Protein AF-A0A814V6U1-F1 (afdb_monomer)

pLDDT: mean 71.46, std 18.63, range [20.97, 95.25]

InterPro domains:
  IPR041491 TRPM, SLOG domain [PF18139] (52-344)
  IPR050927 Transient receptor potential cation channel M [PTHR13800] (22-898)
  IPR057366 TRPM-like domain [PF25508] (438-491)
  IPR057366 TRPM-like domain [PF25508] (495-644)

Sequence (953 aa):
MAVDNIKHLPEIQKTIDDLKIYQSNNDQQLTNQYGYIAFNKSKVDSTSRLSQYIRLALTTDAEKVVQFMHQGWCLPTPDLIISVMGGAKHFDMSPRLRNIFQMGLVDAAATTNAWIITTGTNAGVVQEVGEALNNYRYIGNKQGLDIPCIGIASWNYIADNSQLEITNPANSTRIQSYIVRKSPKGKCHLEPNHTHFLLFDDGKDNPSSVLGLRARIEMLSRDPSLAQRSHVHQVAYRSRTENGITSQDLITTQSTHMNIMQLPPVEPIWDTLIPIVMVLLEGGASSLNTVSKALKENTPIVVVKESGRAADFVAYVYEYFSNTNDHAQHQPSDDISIEVQKNHSWISDIKHPISLNELNDLYETIRTHKEFVTIFNFNSEQYNGNLDDAILEAVLNAAKVLTNRNNNYSQTVELKLAMAWNKFDYAKKKILTDTIISKWKKEDLQRALVDALRRGHVDFVELLIELGASPAKLTVDDLERLYVSASIGSSLPYGKKKRREIATRKDFYKAYSLEEPKLDKDQNTKNTLLGEYGLRDLFIWAIFLDRVDLATYFCSKTWNPLVAPLIAAWIYQRARSSTLNSELKEKYHVTAETFDGYARSIIDHCFDNNKIFAIKLLKGPIATFYNAHPLKRAREANCRKFIASPCVQRYLNNLWFGHINYHLTWIDFRVFLCTLFIPLLPFGSVFLPYVRRSNTSSTTVQPSLSTNFDANTVSTELPNQPFQPRSVQWYQKIGYFYAAPIVRFYYNVIFFILFLGLFSYVYLVDYFPLNIYHETRSGYYNLLVPIPEIMLHICLWSVICEETYQVVHKTLKGNFITDLWNILAIIAIGLYIIGFITRFIVSEAIFTVSKIFMGLDLIVWYIRILHLFAAYERLGPKLEMIFKTIKDLLFFSIFNFIAVSTHDTVPSIRIDADTDIDSQSEFEITDDMKKIEMKRSNHENNDEEQYYITLRF

Solvent-accessible surface area (backbone atoms only — not comparable to full-atom values): 54680 Å² total; per-residue (Å²): 135,88,75,83,75,76,75,80,51,62,61,57,49,44,55,52,59,75,60,42,45,22,64,59,92,91,42,79,39,70,55,77,39,59,40,32,39,31,62,71,48,97,64,92,52,59,81,44,61,50,23,42,39,39,52,42,20,68,83,51,61,50,67,61,53,52,38,36,42,30,61,67,70,19,47,66,88,48,66,30,37,40,38,55,44,43,26,75,50,82,74,88,69,58,71,66,58,46,51,36,50,31,52,19,53,48,52,42,32,64,54,26,52,20,35,39,38,37,55,38,38,50,34,25,48,50,40,53,54,30,48,27,56,51,49,50,61,72,75,56,71,84,78,33,71,70,71,52,26,40,14,48,36,36,44,66,26,34,44,73,50,73,51,64,56,72,88,61,88,81,56,92,77,47,70,33,56,43,70,84,71,85,65,53,94,90,33,38,37,70,41,81,63,42,42,34,36,47,28,32,36,78,94,51,77,48,71,71,74,50,53,68,55,50,54,50,37,59,58,55,66,21,45,63,74,68,48,62,89,34,69,56,34,38,58,57,39,56,73,43,23,56,81,48,52,24,59,53,54,71,71,67,52,80,76,66,72,85,76,46,87,81,68,78,80,76,78,68,94,55,99,55,69,42,52,55,39,35,40,34,39,22,22,46,76,70,46,51,55,51,49,43,53,36,48,77,70,71,39,16,33,37,28,34,53,87,50,36,66,40,14,35,49,55,45,50,56,51,49,51,65,67,70,54,67,97,77,70,95,62,75,84,53,73,63,56,62,52,52,47,49,68,77,44,54,72,58,74,71,38,98,68,62,76,50,72,66,61,51,51,52,40,53,52,46,50,65,76,42,46,72,26,55,33,78,43,52,66,87,41,80,90,45,77,44,40,46,36,59,48,52,51,50,24,48,47,43,33,49,50,55,59,26,51,76,65,78,60,66,52,74,63,58,57,52,52,51,31,59,53,48,68,37,56,69,56,36,49,66,74,66,59,31,80,84,50,51,81,76,60,54,66,66,61,44,41,53,50,41,55,53,28,55,76,73,64,44,50,70,57,43,52,51,40,40,74,77,64,29,56,63,39,67,43,33,42,51,59,49,44,53,52,51,42,59,38,62,76,69,40,81,64,59,67,76,95,57,68,88,82,71,50,68,46,73,64,45,53,36,59,75,71,72,50,65,79,82,90,69,75,88,89,55,74,72,51,72,44,63,43,42,85,54,29,47,54,54,50,26,55,50,25,52,52,48,68,34,61,68,49,22,52,53,34,34,73,70,37,96,54,52,60,50,47,24,35,50,50,14,28,52,30,43,52,28,33,74,66,48,83,54,67,68,61,29,48,52,29,47,55,54,19,50,52,27,24,49,52,29,27,53,53,48,50,55,38,29,74,76,36,56,69,59,40,49,54,67,67,73,49,56,40,73,93,59,63,50,44,38,57,68,60,40,28,59,77,32,64,34,59,64,34,56,68,29,70,57,49,45,50,46,51,47,46,58,39,42,45,63,43,43,78,87,49,86,64,43,68,60,52,53,52,51,35,71,76,36,66,87,49,54,85,80,48,94,48,62,49,81,49,75,76,80,82,77,76,74,87,74,89,73,77,90,73,93,72,95,80,85,76,90,83,74,90,69,91,74,80,87,86,68,87,86,70,72,57,90,77,58,70,70,58,52,51,55,48,48,70,67,12,52,55,50,50,50,52,51,52,52,53,52,50,54,52,48,52,52,49,47,54,46,33,66,73,76,67,70,70,66,73,67,60,74,66,70,76,71,79,80,95,76,90,86,73,76,58,66,69,54,55,50,42,53,52,51,50,49,54,52,49,53,55,48,51,53,50,48,54,65,35,46,80,66,75,63,41,86,79,39,70,68,53,53,53,49,53,51,33,55,50,31,42,52,52,16,57,56,33,51,74,45,93,45,72,73,44,37,54,51,16,53,50,30,44,51,53,24,50,52,48,56,57,61,52,55,57,63,66,41,53,78,37,87,80,45,18,63,54,52,55,48,50,59,57,50,47,63,61,47,50,56,53,51,50,53,50,51,51,54,49,53,53,60,56,46,55,57,50,53,50,55,52,48,54,54,52,52,68,71,60,71,82,68,88,85,80,83,65,68,76,70,52,63,76,67,54,80,80,68,86,85,79,80,91,84,80,86,86,84,87,89,87,128

Radius of gyration: 42.44 Å; Cα contacts (8 Å, |Δi|>4): 1116; chains: 1; bounding box: 131×92×115 Å

Nearest PDB structures (foldseek):
  7mbt-assembly1_A  TM=7.590E-01  e=3.841E-37  Danio rerio
  7mbp-assembly1_A  TM=7.508E-01  e=9.813E-37  Danio rerio
  6d73-assembly1_C  TM=8.002E-01  e=4.265E-34  Danio rerio
  6d73-assembly1_D  TM=6.453E-01  e=1.636E-35  Danio rerio
  8rd9-assembly1_A  TM=8.615E-01  e=4.995E-15  Homo sapiens

Mean predicted aligned error: 17.5 Å

Organism: NCBI:txid392033

Structure (mmCIF, N/CA/C/O backbone):
data_AF-A0A814V6U1-F1
#
_entry.id   AF-A0A814V6U1-F1
#
loop_
_atom_site.group_PDB
_atom_site.id
_atom_site.type_symbol
_atom_site.label_atom_id
_atom_site.label_alt_id
_atom_site.label_comp_id
_atom_site.label_asym_id
_atom_site.label_entity_id
_atom_site.label_seq_id
_atom_site.pdbx_PDB_ins_code
_atom_site.Cartn_x
_atom_site.Cartn_y
_atom_site.Cartn_z
_atom_site.occupancy
_atom_site.B_iso_or_equiv
_atom_site.auth_seq_id
_atom_site.auth_comp_id
_atom_site.auth_asym_id
_atom_site.auth_atom_id
_atom_site.pdbx_PDB_model_num
ATOM 1 N N . MET A 1 1 ? 31.716 -2.873 23.967 1.00 23.39 1 MET A N 1
ATOM 2 C CA . MET A 1 1 ? 31.789 -1.392 23.913 1.00 23.39 1 MET A CA 1
ATOM 3 C C . MET A 1 1 ? 30.567 -0.712 23.270 1.00 23.39 1 MET A C 1
ATOM 5 O O . MET A 1 1 ? 30.506 0.504 23.304 1.00 23.39 1 MET A O 1
ATOM 9 N N . ALA A 1 2 ? 29.554 -1.432 22.756 1.00 20.97 2 ALA A N 1
ATOM 10 C CA . ALA A 1 2 ? 28.292 -0.839 22.267 1.00 20.97 2 ALA A CA 1
ATOM 11 C C . ALA A 1 2 ? 27.114 -0.984 23.262 1.00 20.97 2 ALA A C 1
ATOM 13 O O . ALA A 1 2 ? 25.957 -0.911 22.867 1.00 20.97 2 ALA A O 1
ATOM 14 N N . VAL A 1 3 ? 27.417 -1.216 24.546 1.00 24.44 3 VAL A N 1
ATOM 15 C CA . VAL A 1 3 ? 26.430 -1.406 25.630 1.00 24.44 3 VAL A CA 1
ATOM 16 C C . VAL A 1 3 ? 26.243 -0.114 26.453 1.00 24.44 3 VAL A C 1
ATOM 18 O O . VAL A 1 3 ? 25.235 0.043 27.131 1.00 24.44 3 VAL A O 1
ATOM 21 N N . ASP A 1 4 ? 27.131 0.876 26.295 1.00 23.20 4 ASP A N 1
ATOM 22 C CA . ASP A 1 4 ? 27.133 2.124 27.083 1.00 23.20 4 ASP A CA 1
ATOM 23 C C . ASP A 1 4 ? 26.330 3.290 26.468 1.00 23.20 4 ASP A C 1
ATOM 25 O O . ASP A 1 4 ? 26.278 4.385 27.030 1.00 23.20 4 ASP A O 1
ATOM 29 N N . ASN A 1 5 ? 25.662 3.077 25.327 1.00 23.95 5 ASN A N 1
ATOM 30 C CA . ASN A 1 5 ? 24.884 4.116 24.630 1.00 23.95 5 ASN A CA 1
ATOM 31 C C . ASN A 1 5 ? 23.361 4.001 24.822 1.00 23.95 5 ASN A C 1
ATOM 33 O O . ASN A 1 5 ? 22.585 4.603 24.079 1.00 23.95 5 ASN A O 1
ATOM 37 N N . ILE A 1 6 ? 22.917 3.296 25.864 1.00 29.66 6 ILE A N 1
ATOM 38 C CA . ILE A 1 6 ? 21.515 3.245 26.307 1.00 29.66 6 ILE A CA 1
ATOM 39 C C . ILE A 1 6 ? 21.200 4.512 27.133 1.00 29.66 6 ILE A C 1
ATOM 41 O O . ILE A 1 6 ? 20.923 4.453 28.325 1.00 29.66 6 ILE A O 1
ATOM 45 N N . LYS A 1 7 ? 21.301 5.700 26.521 1.00 27.81 7 LYS A N 1
ATOM 46 C CA . LYS A 1 7 ? 21.058 6.996 27.196 1.00 27.81 7 LYS A CA 1
ATOM 47 C C . LYS A 1 7 ? 19.687 7.625 26.909 1.00 27.81 7 LYS A C 1
ATOM 49 O O . LYS A 1 7 ? 19.388 8.676 27.462 1.00 27.81 7 LYS A O 1
ATOM 54 N N . HIS A 1 8 ? 18.823 6.959 26.136 1.00 35.09 8 HIS A N 1
ATOM 55 C CA . HIS A 1 8 ? 17.423 7.370 25.923 1.00 35.09 8 HIS A CA 1
ATOM 56 C C . HIS A 1 8 ? 16.382 6.489 26.645 1.00 35.09 8 HIS A C 1
ATOM 58 O O . HIS A 1 8 ? 15.188 6.619 26.403 1.00 35.09 8 HIS A O 1
ATOM 64 N N . LEU A 1 9 ? 16.810 5.698 27.639 1.00 38.12 9 LEU A N 1
ATOM 65 C CA . LEU A 1 9 ? 15.898 5.094 28.614 1.00 38.12 9 LEU A CA 1
ATOM 66 C C . LEU A 1 9 ? 15.284 6.044 29.673 1.00 38.12 9 LEU A C 1
ATOM 68 O O . LEU A 1 9 ? 14.380 5.567 30.348 1.00 38.12 9 LEU A O 1
ATOM 72 N N . PRO A 1 10 ? 15.683 7.319 29.897 1.00 39.50 10 PRO A N 1
ATOM 73 C CA . PRO A 1 10 ? 15.203 8.042 31.066 1.00 39.50 10 PRO A CA 1
ATOM 74 C C . PRO A 1 10 ? 13.739 8.462 30.950 1.00 39.50 10 PRO A C 1
ATOM 76 O O . PRO A 1 10 ? 13.137 8.631 31.989 1.00 39.50 10 PRO A O 1
ATOM 79 N N . GLU A 1 11 ? 13.133 8.589 29.762 1.00 38.69 11 GLU A N 1
ATOM 80 C CA . GLU A 1 11 ? 11.696 8.912 29.649 1.00 38.69 11 GLU A CA 1
ATOM 81 C C . GLU A 1 11 ? 10.802 7.702 29.913 1.00 38.69 11 GLU A C 1
ATOM 83 O O . GLU A 1 11 ? 9.922 7.798 30.753 1.00 38.69 11 GLU A O 1
ATOM 88 N N . ILE A 1 12 ? 11.060 6.546 29.289 1.00 45.16 12 ILE A N 1
ATOM 89 C CA . ILE A 1 12 ? 10.319 5.309 29.592 1.00 45.16 12 ILE A CA 1
ATOM 90 C C . ILE A 1 12 ? 10.597 4.870 31.028 1.00 45.16 12 ILE A C 1
ATOM 92 O O . ILE A 1 12 ? 9.670 4.484 31.730 1.00 45.16 12 ILE A O 1
ATOM 96 N N . GLN A 1 13 ? 11.849 4.964 31.491 1.00 49.50 13 GLN A N 1
ATOM 97 C CA . GLN A 1 13 ? 12.183 4.700 32.885 1.00 49.50 13 GLN A CA 1
ATOM 98 C C . GLN A 1 13 ? 11.475 5.697 33.799 1.00 49.50 13 GLN A C 1
ATOM 100 O O . GLN A 1 13 ? 10.922 5.244 34.778 1.00 49.50 13 GLN A O 1
ATOM 105 N N . LYS A 1 14 ? 11.377 6.989 33.457 1.00 50.91 14 LYS A N 1
ATOM 106 C CA . LYS A 1 14 ? 10.622 7.992 34.224 1.00 50.91 14 LYS A CA 1
ATOM 107 C C . LYS A 1 14 ? 9.115 7.728 34.228 1.00 50.91 14 LYS A C 1
ATOM 109 O O . LYS A 1 14 ? 8.527 7.778 35.294 1.00 50.91 14 LYS A O 1
ATOM 114 N N . THR A 1 15 ? 8.494 7.360 33.106 1.00 52.06 15 THR A N 1
ATOM 115 C CA . THR A 1 15 ? 7.074 6.963 33.066 1.00 52.06 15 THR A CA 1
ATOM 116 C C . THR A 1 15 ? 6.843 5.678 33.866 1.00 52.06 15 THR A C 1
ATOM 118 O O . THR A 1 15 ? 5.863 5.566 34.595 1.00 52.06 15 THR A O 1
ATOM 121 N N . ILE A 1 16 ? 7.769 4.714 33.779 1.00 53.81 16 ILE A N 1
ATOM 122 C CA . ILE A 1 16 ? 7.770 3.515 34.622 1.00 53.81 16 ILE A CA 1
ATOM 123 C C . ILE A 1 16 ? 7.941 3.909 36.089 1.00 53.81 16 ILE A C 1
ATOM 125 O O . ILE A 1 16 ? 7.215 3.362 36.903 1.00 53.81 16 ILE A O 1
ATOM 129 N N . ASP A 1 17 ? 8.840 4.847 36.415 1.00 53.00 17 ASP A N 1
ATOM 130 C CA . ASP A 1 17 ? 9.110 5.409 37.747 1.00 53.00 17 ASP A CA 1
ATOM 131 C C . ASP A 1 17 ? 7.872 6.124 38.318 1.00 53.00 17 ASP A C 1
ATOM 133 O O . ASP A 1 17 ? 7.564 5.953 39.497 1.00 53.00 17 ASP A O 1
ATOM 137 N N . ASP A 1 18 ? 7.106 6.815 37.471 1.00 53.56 18 ASP A N 1
ATOM 138 C CA . ASP A 1 18 ? 5.872 7.537 37.805 1.00 53.56 18 ASP A CA 1
ATOM 139 C C . ASP A 1 18 ? 4.665 6.606 38.065 1.00 53.56 18 ASP A C 1
ATOM 141 O O . ASP A 1 18 ? 3.682 7.033 38.691 1.00 53.56 18 ASP A O 1
ATOM 145 N N . LEU A 1 19 ? 4.732 5.348 37.601 1.00 55.22 19 LEU A N 1
ATOM 146 C CA . LEU A 1 19 ? 3.750 4.275 37.837 1.00 55.22 19 LEU A CA 1
ATOM 147 C C . LEU A 1 19 ? 4.044 3.440 39.094 1.00 55.22 19 LEU A C 1
ATOM 149 O O . LEU A 1 19 ? 3.199 2.632 39.486 1.00 55.22 19 LEU A O 1
ATOM 153 N N . LYS A 1 20 ? 5.225 3.590 39.717 1.00 51.75 20 LYS A N 1
ATOM 154 C CA . LYS A 1 20 ? 5.739 2.663 40.744 1.00 51.75 20 LYS A CA 1
ATOM 155 C C . LYS A 1 20 ? 5.089 2.815 42.116 1.00 51.75 20 LYS A C 1
ATOM 157 O O . LYS A 1 20 ? 5.743 3.196 43.086 1.00 51.75 20 LYS A O 1
ATOM 162 N N . ILE A 1 21 ? 3.827 2.431 42.229 1.00 51.16 21 ILE A N 1
ATOM 163 C CA . ILE A 1 21 ? 3.200 2.202 43.528 1.00 51.16 21 ILE A CA 1
ATOM 164 C C . ILE A 1 21 ? 2.521 0.837 43.474 1.00 51.16 21 ILE A C 1
ATOM 166 O O . ILE A 1 21 ? 1.486 0.676 42.835 1.00 51.16 21 ILE A O 1
ATOM 170 N N . TYR A 1 22 ? 3.127 -0.155 44.124 1.00 49.78 22 TYR A N 1
ATOM 171 C CA . TYR A 1 22 ? 2.502 -1.428 44.466 1.00 49.78 22 TYR A CA 1
ATOM 172 C C . TYR A 1 22 ? 2.315 -1.501 45.987 1.00 49.78 22 TYR A C 1
ATOM 174 O O . TYR A 1 22 ? 3.185 -1.055 46.724 1.00 49.78 22 TYR A O 1
ATOM 182 N N . GLN A 1 23 ? 1.192 -2.027 46.480 1.00 41.91 23 GLN A N 1
ATOM 183 C CA . GLN A 1 23 ? 0.974 -2.226 47.917 1.00 41.91 23 GLN A CA 1
ATOM 184 C C . GLN A 1 23 ? 1.182 -3.697 48.273 1.00 41.91 23 GLN A C 1
ATOM 186 O O . GLN A 1 23 ? 0.374 -4.541 47.900 1.00 41.91 23 GLN A O 1
ATOM 191 N N . SER A 1 24 ? 2.233 -3.984 49.040 1.00 43.09 24 SER A N 1
ATOM 192 C CA . SER A 1 24 ? 2.408 -5.267 49.726 1.00 43.09 24 SER A CA 1
ATOM 193 C C . SER A 1 24 ? 2.225 -5.024 51.218 1.00 43.09 24 SER A C 1
ATOM 195 O O . SER A 1 24 ? 2.971 -4.240 51.794 1.00 43.09 24 SER A O 1
ATOM 197 N N . ASN A 1 25 ? 1.264 -5.695 51.860 1.00 46.22 25 ASN A N 1
ATOM 198 C CA . ASN A 1 25 ? 1.049 -5.622 53.313 1.00 46.22 25 ASN A CA 1
ATOM 199 C C . ASN A 1 25 ? 0.947 -4.180 53.865 1.00 46.22 25 ASN A C 1
ATOM 201 O O . ASN A 1 25 ? 1.652 -3.830 54.803 1.00 46.22 25 ASN A O 1
ATOM 205 N N . ASN A 1 26 ? 0.074 -3.345 53.288 1.00 49.19 26 ASN A N 1
ATOM 206 C CA . ASN A 1 26 ? -0.126 -1.923 53.633 1.00 49.19 26 ASN A CA 1
ATOM 207 C C . ASN A 1 26 ? 1.059 -0.965 53.377 1.00 49.19 26 ASN A C 1
ATOM 209 O O . ASN A 1 26 ? 0.840 0.245 53.432 1.00 49.19 26 ASN A O 1
ATOM 213 N N . ASP A 1 27 ? 2.237 -1.455 52.980 1.00 47.09 27 ASP A N 1
ATOM 214 C CA . ASP A 1 27 ? 3.385 -0.622 52.608 1.00 47.09 27 ASP A CA 1
ATOM 215 C C . ASP A 1 27 ? 3.489 -0.452 51.082 1.00 47.09 27 ASP A C 1
ATOM 217 O O . ASP A 1 27 ? 3.391 -1.411 50.308 1.00 47.09 27 ASP A O 1
ATOM 221 N N . GLN A 1 28 ? 3.683 0.792 50.630 1.00 53.00 28 GLN A N 1
ATOM 222 C CA . GLN A 1 28 ? 3.908 1.119 49.219 1.00 53.00 28 GLN A CA 1
ATOM 223 C C . GLN A 1 28 ? 5.349 0.754 48.817 1.00 53.00 28 GLN A C 1
ATOM 225 O O . GLN A 1 28 ? 6.305 1.383 49.267 1.00 53.00 28 GLN A O 1
ATOM 230 N N . GLN A 1 29 ? 5.513 -0.252 47.957 1.00 56.66 29 GLN A N 1
ATOM 231 C CA . GLN A 1 29 ? 6.783 -0.668 47.358 1.00 56.66 29 GLN A CA 1
ATOM 232 C C . GLN A 1 29 ? 6.804 -0.405 45.843 1.00 56.66 29 GLN A C 1
ATOM 234 O O . GLN A 1 29 ? 5.774 -0.366 45.171 1.00 56.66 29 GLN A O 1
ATOM 239 N N . LEU A 1 30 ? 8.006 -0.236 45.288 1.00 57.97 30 LEU A N 1
ATOM 240 C CA . LEU A 1 30 ? 8.223 -0.021 43.855 1.00 57.97 30 LEU A CA 1
ATOM 241 C C . LEU A 1 30 ? 7.887 -1.310 43.071 1.00 57.97 30 LEU A C 1
ATOM 243 O O . LEU A 1 30 ? 8.332 -2.401 43.430 1.00 57.97 30 LEU A O 1
ATOM 247 N N . THR A 1 31 ? 7.119 -1.199 41.982 1.00 61.00 31 THR A N 1
ATOM 248 C CA . THR A 1 31 ? 6.782 -2.332 41.100 1.00 61.00 31 THR A CA 1
ATOM 249 C C . THR A 1 31 ? 8.026 -2.843 40.369 1.00 61.00 31 THR A C 1
ATOM 251 O O . THR A 1 31 ? 8.479 -2.243 39.393 1.00 61.00 31 THR A O 1
ATOM 254 N N . ASN A 1 32 ? 8.560 -3.987 40.802 1.00 61.91 32 ASN A N 1
ATOM 255 C CA . ASN A 1 32 ? 9.717 -4.637 40.167 1.00 61.91 32 ASN A CA 1
ATOM 256 C C . ASN A 1 32 ? 9.319 -5.686 39.109 1.00 61.91 32 ASN A C 1
ATOM 258 O O . ASN A 1 32 ? 10.185 -6.246 38.438 1.00 61.91 32 ASN A O 1
ATOM 262 N N . GLN A 1 33 ? 8.020 -5.961 38.954 1.00 71.75 33 GLN A N 1
ATOM 263 C CA . GLN A 1 33 ? 7.496 -7.084 38.174 1.00 71.75 33 GLN A CA 1
ATOM 264 C C . GLN A 1 33 ? 6.856 -6.609 36.859 1.00 71.75 33 GLN A C 1
ATOM 266 O O . GLN A 1 33 ? 5.654 -6.354 36.781 1.00 71.75 33 GLN A O 1
ATOM 271 N N . TYR A 1 34 ? 7.689 -6.478 35.826 1.00 79.38 34 TYR A N 1
ATOM 272 C CA . TYR A 1 34 ? 7.271 -6.220 34.447 1.00 79.38 34 TYR A CA 1
ATOM 273 C C . TYR A 1 34 ? 8.220 -6.907 33.465 1.00 79.38 34 TYR A C 1
ATOM 275 O O . TYR A 1 34 ? 9.429 -6.988 33.715 1.00 79.38 34 TYR A O 1
ATOM 283 N N . GLY A 1 35 ? 7.690 -7.369 32.336 1.00 79.38 35 GLY A N 1
ATOM 284 C CA . GLY A 1 35 ? 8.483 -8.090 31.347 1.00 79.38 35 GLY A CA 1
ATOM 285 C C . GLY A 1 35 ? 7.646 -8.748 30.259 1.00 79.38 35 GLY A C 1
ATOM 286 O O . GLY A 1 35 ? 6.567 -8.273 29.901 1.00 79.38 35 GLY A O 1
ATOM 287 N N . TYR A 1 36 ? 8.168 -9.856 29.742 1.00 82.81 36 TYR A N 1
ATOM 288 C CA . TYR A 1 36 ? 7.555 -10.651 28.682 1.00 82.81 36 TYR A CA 1
ATOM 289 C C . TYR A 1 36 ? 7.221 -12.055 29.194 1.00 82.81 36 TYR A C 1
ATOM 291 O O . TYR A 1 36 ? 8.033 -12.657 29.888 1.00 82.81 36 TYR A O 1
ATOM 299 N N . ILE A 1 37 ? 6.058 -12.590 28.831 1.00 84.00 37 ILE A N 1
ATOM 300 C CA . ILE A 1 37 ? 5.599 -13.943 29.156 1.00 84.00 37 ILE A CA 1
ATOM 301 C C . ILE A 1 37 ? 5.739 -14.826 27.917 1.00 84.00 37 ILE A C 1
ATOM 303 O O . ILE A 1 37 ? 5.215 -14.492 26.855 1.00 84.00 37 ILE A O 1
ATOM 307 N N . ALA A 1 38 ? 6.403 -15.968 28.068 1.00 84.06 38 ALA A N 1
ATOM 308 C CA . ALA A 1 38 ? 6.425 -17.057 27.100 1.00 84.06 38 ALA A CA 1
ATOM 309 C C . ALA A 1 38 ? 5.547 -18.210 27.614 1.00 84.06 38 ALA A C 1
ATOM 311 O O . ALA A 1 38 ? 5.852 -18.819 28.643 1.00 84.06 38 ALA A O 1
ATOM 312 N N . PHE A 1 39 ? 4.454 -18.513 26.912 1.00 82.81 39 PHE A N 1
ATOM 313 C CA . PHE A 1 39 ? 3.506 -19.554 27.320 1.00 82.81 39 PHE A CA 1
ATOM 314 C C . PHE A 1 39 ? 3.941 -20.965 26.887 1.00 82.81 39 PHE A C 1
ATOM 316 O O . PHE A 1 39 ? 4.415 -21.162 25.769 1.00 82.81 39 PHE A O 1
ATOM 323 N N . ASN A 1 40 ? 3.703 -21.962 27.752 1.00 70.62 40 ASN A N 1
ATOM 324 C CA . ASN A 1 40 ? 3.764 -23.407 27.461 1.00 70.62 40 ASN A CA 1
ATOM 325 C C . ASN A 1 40 ? 5.080 -23.932 26.855 1.00 70.62 40 ASN A C 1
ATOM 327 O O . ASN A 1 40 ? 5.074 -24.897 26.091 1.00 70.62 40 ASN A O 1
ATOM 331 N N . LYS A 1 41 ? 6.223 -23.348 27.223 1.00 57.38 41 LYS A N 1
ATOM 332 C CA . LYS A 1 41 ? 7.543 -23.848 26.817 1.00 57.38 41 LYS A CA 1
ATOM 333 C C . LYS A 1 41 ? 8.493 -23.970 28.005 1.00 57.38 41 LYS A C 1
ATOM 335 O O . LYS A 1 41 ? 8.528 -23.102 28.869 1.00 57.38 41 LYS A O 1
ATOM 340 N N . SER A 1 42 ? 9.270 -25.057 28.034 1.00 48.72 42 SER A N 1
ATOM 341 C CA . SER A 1 42 ? 10.316 -25.299 29.041 1.00 48.72 42 SER A CA 1
ATOM 342 C C . SER A 1 42 ? 11.649 -24.618 28.699 1.00 48.72 42 SER A C 1
ATOM 344 O O . SER A 1 42 ? 12.462 -24.389 29.591 1.00 48.72 42 SER A O 1
ATOM 346 N N . LYS A 1 43 ? 11.867 -24.275 27.420 1.00 49.53 43 LYS A N 1
ATOM 347 C CA . LYS A 1 43 ? 12.975 -23.452 26.915 1.00 49.53 43 LYS A CA 1
ATOM 348 C C . LYS A 1 43 ? 12.437 -22.421 25.921 1.00 49.53 43 LYS A C 1
ATOM 350 O O . LYS A 1 43 ? 11.555 -22.727 25.123 1.00 49.53 43 LYS A O 1
ATOM 355 N N . VAL A 1 44 ? 12.958 -21.197 25.991 1.00 53.62 44 VAL A N 1
ATOM 356 C CA . VAL A 1 44 ? 12.593 -20.102 25.081 1.00 53.62 44 VAL A CA 1
ATOM 357 C C . VAL A 1 44 ? 13.284 -20.339 23.735 1.00 53.62 44 VAL A C 1
ATOM 359 O O . VAL A 1 44 ? 14.478 -20.086 23.605 1.00 53.62 44 VAL A O 1
ATOM 362 N N . ASP A 1 45 ? 12.549 -20.841 22.741 1.00 52.12 45 ASP A N 1
ATOM 363 C CA . ASP A 1 45 ? 13.037 -20.886 21.355 1.00 52.12 45 ASP A CA 1
ATOM 364 C C . ASP A 1 45 ? 12.948 -19.492 20.727 1.00 52.12 45 ASP A C 1
ATOM 366 O O . ASP A 1 45 ? 12.030 -18.731 21.048 1.00 52.12 45 ASP A O 1
ATOM 370 N N . SER A 1 46 ? 13.819 -19.193 19.762 1.00 52.12 46 SER A N 1
ATOM 371 C CA . SER A 1 46 ? 13.860 -17.908 19.046 1.00 52.12 46 SER A CA 1
ATOM 372 C C . SER A 1 46 ? 12.554 -17.529 18.337 1.00 52.12 46 SER A C 1
ATOM 374 O O . SER A 1 46 ? 12.360 -16.355 18.050 1.00 52.12 46 SER A O 1
ATOM 376 N N . THR A 1 47 ? 11.650 -18.485 18.100 1.00 53.41 47 THR A N 1
ATOM 377 C CA . THR A 1 47 ? 10.352 -18.325 17.416 1.00 53.41 47 THR A CA 1
ATOM 378 C C . THR A 1 47 ? 9.153 -18.198 18.363 1.00 53.41 47 THR A C 1
ATOM 380 O O . THR A 1 47 ? 8.005 -18.161 17.924 1.00 53.41 47 THR A O 1
ATOM 383 N N . SER A 1 48 ? 9.382 -18.184 19.678 1.00 56.84 48 SER A N 1
ATOM 384 C CA . SER A 1 48 ? 8.305 -18.185 20.675 1.00 56.84 48 SER A CA 1
ATOM 385 C C . SER A 1 48 ? 7.649 -16.806 20.775 1.00 56.84 48 SER A C 1
ATOM 387 O O . SER A 1 48 ? 8.347 -15.817 20.996 1.00 56.84 48 SER A O 1
ATOM 389 N N . ARG A 1 49 ? 6.314 -16.741 20.653 1.00 70.62 49 ARG A N 1
ATOM 390 C CA . ARG A 1 49 ? 5.547 -15.502 20.859 1.00 70.62 49 ARG A CA 1
ATOM 391 C C . ARG A 1 49 ? 5.609 -15.069 22.317 1.00 70.62 49 ARG A C 1
ATOM 393 O O . ARG A 1 49 ? 5.452 -15.891 23.221 1.00 70.62 49 ARG A O 1
ATOM 400 N N . LEU A 1 50 ? 5.784 -13.768 22.507 1.00 78.25 50 LEU A N 1
ATOM 401 C CA . LEU A 1 50 ? 5.854 -13.135 23.812 1.00 78.25 50 LEU A CA 1
ATOM 402 C C . LEU A 1 50 ? 4.646 -12.222 24.046 1.00 78.25 50 LEU A C 1
ATOM 404 O O . LEU A 1 50 ? 4.313 -11.405 23.187 1.00 78.25 50 LEU A O 1
ATOM 408 N N . SER A 1 51 ? 4.035 -12.325 25.225 1.00 84.50 51 SER A N 1
ATOM 409 C CA . SER A 1 51 ? 3.009 -11.385 25.698 1.00 84.50 51 SER A CA 1
ATOM 410 C C . SER A 1 51 ? 3.620 -10.416 26.704 1.00 84.50 51 SER A C 1
ATOM 412 O O . SER A 1 51 ? 4.416 -10.819 27.547 1.00 84.50 51 SER A O 1
ATOM 414 N N . GLN A 1 52 ? 3.275 -9.135 26.645 1.00 86.06 52 GLN A N 1
ATOM 415 C CA . GLN A 1 52 ? 3.800 -8.142 27.590 1.00 86.06 52 GLN A CA 1
ATOM 416 C C . GLN A 1 52 ? 2.953 -8.115 28.861 1.00 86.06 52 GLN A C 1
ATOM 418 O O . GLN A 1 52 ? 1.731 -8.220 28.786 1.00 86.06 52 GLN A O 1
ATOM 423 N N . TYR A 1 53 ? 3.578 -7.956 30.028 1.00 87.94 53 TYR A N 1
ATOM 424 C CA . TYR A 1 53 ? 2.842 -7.844 31.288 1.00 87.94 53 TYR A CA 1
ATOM 425 C C . TYR A 1 53 ? 3.453 -6.829 32.250 1.00 87.94 53 TYR A C 1
ATOM 427 O O . TYR A 1 53 ? 4.664 -6.586 32.255 1.00 87.94 53 TYR A O 1
ATOM 435 N N . ILE A 1 54 ? 2.591 -6.264 33.094 1.00 86.62 54 ILE A N 1
ATOM 436 C CA . ILE A 1 54 ? 2.968 -5.402 34.213 1.00 86.62 54 ILE A CA 1
ATOM 437 C C . ILE A 1 54 ? 2.055 -5.671 35.413 1.00 86.62 54 ILE A C 1
ATOM 439 O O . ILE A 1 54 ? 0.839 -5.816 35.257 1.00 86.62 54 ILE A O 1
ATOM 443 N N . ARG A 1 55 ? 2.649 -5.743 36.610 1.00 86.31 55 ARG A N 1
ATOM 444 C CA . ARG A 1 55 ? 1.924 -5.782 37.888 1.00 86.31 55 ARG A CA 1
ATOM 445 C C . ARG A 1 55 ? 1.772 -4.370 38.449 1.00 86.31 55 ARG A C 1
ATOM 447 O O . ARG A 1 55 ? 2.758 -3.642 38.529 1.00 86.31 55 ARG A O 1
ATOM 454 N N . LEU A 1 56 ? 0.558 -4.007 38.856 1.00 85.38 56 LEU A N 1
ATOM 455 C CA . LEU A 1 56 ? 0.176 -2.680 39.352 1.00 85.38 56 LEU A CA 1
ATOM 456 C C . LEU A 1 56 ? -0.653 -2.799 40.642 1.00 85.38 56 LEU A C 1
ATOM 458 O O . LEU A 1 56 ? -1.307 -3.819 40.865 1.00 85.38 56 LEU A O 1
ATOM 462 N N . ALA A 1 57 ? -0.665 -1.767 41.492 1.00 82.88 57 ALA A N 1
ATOM 463 C CA . ALA A 1 57 ? -1.639 -1.701 42.586 1.00 82.88 57 ALA A CA 1
ATOM 464 C C . ALA A 1 57 ? -3.027 -1.331 42.062 1.00 82.88 57 ALA A C 1
ATOM 466 O O . ALA A 1 57 ? -3.166 -0.559 41.114 1.00 82.88 57 ALA A O 1
ATOM 467 N N . LEU A 1 58 ? -4.073 -1.778 42.759 1.00 80.94 58 LEU A N 1
ATOM 468 C CA . LEU A 1 58 ? -5.437 -1.306 42.495 1.00 80.94 58 LEU A CA 1
ATOM 469 C C . LEU A 1 58 ? -5.612 0.212 42.749 1.00 80.94 58 LEU A C 1
ATOM 471 O O . LEU A 1 58 ? -6.545 0.818 42.234 1.00 80.94 58 LEU A O 1
ATOM 475 N N . THR A 1 59 ? -4.721 0.835 43.530 1.00 80.75 59 THR A N 1
ATOM 476 C CA . THR A 1 59 ? -4.714 2.282 43.822 1.00 80.75 59 THR A CA 1
ATOM 477 C C . THR A 1 59 ? -4.004 3.126 42.762 1.00 80.75 59 THR A C 1
ATOM 479 O O . THR A 1 59 ? -4.039 4.354 42.845 1.00 80.75 59 THR A O 1
ATOM 482 N N . THR A 1 60 ? -3.354 2.502 41.774 1.00 81.62 60 THR A N 1
ATOM 483 C CA . THR A 1 60 ? -2.674 3.214 40.689 1.00 81.62 60 THR A CA 1
ATOM 484 C C . THR A 1 60 ? -3.682 3.998 39.847 1.00 81.62 60 THR A C 1
ATOM 486 O O . THR A 1 60 ? -4.755 3.501 39.507 1.00 81.62 60 THR A O 1
ATOM 489 N N . ASP A 1 61 ? -3.325 5.232 39.487 1.00 84.62 61 ASP A N 1
ATOM 490 C CA . ASP A 1 61 ? -4.181 6.085 38.669 1.00 84.62 61 ASP A CA 1
ATOM 491 C C . ASP A 1 61 ? -4.317 5.546 37.237 1.00 84.62 61 ASP A C 1
ATOM 493 O O . ASP A 1 61 ? -3.323 5.268 36.560 1.00 84.62 61 ASP A O 1
ATOM 497 N N . ALA A 1 62 ? -5.558 5.418 36.771 1.00 86.94 62 ALA A N 1
ATOM 498 C CA . ALA A 1 62 ? -5.886 4.830 35.478 1.00 86.94 62 ALA A CA 1
ATOM 499 C C . ALA A 1 62 ? -5.369 5.675 34.298 1.00 86.94 62 ALA A C 1
ATOM 501 O O . ALA A 1 62 ? -5.028 5.112 33.259 1.00 86.94 62 ALA A O 1
ATOM 502 N N . GLU A 1 63 ? -5.240 6.998 34.458 1.00 86.31 63 GLU A N 1
ATOM 503 C CA . GLU A 1 63 ? -4.698 7.876 33.409 1.00 86.31 63 GLU A CA 1
ATOM 504 C C . GLU A 1 63 ? -3.235 7.537 33.100 1.00 86.31 63 GLU A C 1
ATOM 506 O O . GLU A 1 63 ? -2.852 7.375 31.939 1.00 86.31 63 GLU A O 1
ATOM 511 N N . LYS A 1 64 ? -2.427 7.329 34.145 1.00 82.25 64 LYS A N 1
ATOM 512 C CA . LYS A 1 64 ? -1.024 6.930 33.996 1.00 82.25 64 LYS A CA 1
ATOM 513 C C . LYS A 1 64 ? -0.892 5.567 33.316 1.00 82.25 64 LYS A C 1
ATOM 515 O O . LYS A 1 64 ? 0.019 5.373 32.514 1.00 82.25 64 LYS A O 1
ATOM 520 N N . VAL A 1 65 ? -1.805 4.634 33.601 1.00 85.75 65 VAL A N 1
ATOM 521 C CA . VAL A 1 65 ? -1.827 3.309 32.955 1.00 85.75 65 VAL A CA 1
ATOM 522 C C . VAL A 1 65 ? -2.065 3.440 31.449 1.00 85.75 65 VAL A C 1
ATOM 524 O O . VAL A 1 65 ? -1.327 2.846 30.665 1.00 85.75 65 VAL A O 1
ATOM 527 N N . VAL A 1 66 ? -3.027 4.265 31.024 1.00 86.06 66 VAL A N 1
ATOM 528 C CA . VAL A 1 66 ? -3.292 4.516 29.594 1.00 86.06 66 VAL A CA 1
ATOM 529 C C . VAL A 1 66 ? -2.106 5.221 28.921 1.00 86.06 66 VAL A C 1
ATOM 531 O O . VAL A 1 66 ? -1.692 4.840 27.825 1.00 86.06 66 VAL A O 1
ATOM 534 N N . GLN A 1 67 ? -1.480 6.193 29.592 1.00 81.56 67 GLN A N 1
ATOM 535 C CA . GLN A 1 67 ? -0.262 6.839 29.086 1.00 81.56 67 GLN A CA 1
ATOM 536 C C . GLN A 1 67 ? 0.885 5.831 28.902 1.00 81.56 67 GLN A C 1
ATOM 538 O O . GLN A 1 67 ? 1.594 5.873 27.894 1.00 81.56 67 GLN A O 1
ATOM 543 N N . PHE A 1 68 ? 1.041 4.884 29.830 1.00 81.25 68 PHE A N 1
ATOM 544 C CA . PHE A 1 68 ? 2.023 3.805 29.728 1.00 81.25 68 PHE A CA 1
ATOM 545 C C . PHE A 1 68 ? 1.737 2.839 28.578 1.00 81.25 68 PHE A C 1
ATOM 547 O O . PHE A 1 68 ? 2.663 2.421 27.887 1.00 81.25 68 PHE A O 1
ATOM 554 N N . MET A 1 69 ? 0.472 2.506 28.330 1.00 83.94 69 MET A N 1
ATOM 555 C CA . MET A 1 69 ? 0.088 1.666 27.194 1.00 83.94 69 MET A CA 1
ATOM 556 C C . MET A 1 69 ? 0.563 2.269 25.861 1.00 83.94 69 MET A C 1
ATOM 558 O O . MET A 1 69 ? 1.110 1.559 25.016 1.00 83.94 69 MET A O 1
ATOM 562 N N . HIS A 1 70 ? 0.456 3.589 25.696 1.00 77.56 70 HIS A N 1
ATOM 563 C CA . HIS A 1 70 ? 0.953 4.276 24.502 1.00 77.56 70 HIS A CA 1
ATOM 564 C C . HIS A 1 70 ? 2.473 4.486 24.493 1.00 77.56 70 HIS A C 1
ATOM 566 O O . HIS A 1 70 ? 3.114 4.233 23.477 1.00 77.56 70 HIS A O 1
ATOM 572 N N . GLN A 1 71 ? 3.073 4.929 25.600 1.00 70.69 71 GLN A N 1
ATOM 573 C CA . GLN A 1 71 ? 4.500 5.281 25.651 1.00 70.69 71 GLN A CA 1
ATOM 574 C C . GLN A 1 71 ? 5.408 4.070 25.902 1.00 70.69 71 GLN A C 1
ATOM 576 O O . GLN A 1 71 ? 6.402 3.876 25.209 1.00 70.69 71 GLN A O 1
ATOM 581 N N . GLY A 1 72 ? 5.066 3.248 26.893 1.00 68.06 72 GLY A N 1
ATOM 582 C CA . GLY A 1 72 ? 5.842 2.085 27.317 1.00 68.06 72 GLY A CA 1
ATOM 583 C C . GLY A 1 72 ? 5.675 0.897 26.374 1.00 68.06 72 GLY A C 1
ATOM 584 O O . GLY A 1 72 ? 6.661 0.373 25.856 1.00 68.06 72 GLY A O 1
ATOM 585 N N . TRP A 1 73 ? 4.431 0.497 26.099 1.00 75.19 73 TRP A N 1
ATOM 586 C CA . TRP A 1 73 ? 4.142 -0.624 25.190 1.00 75.19 73 TRP A CA 1
ATOM 587 C C . TRP A 1 73 ? 4.117 -0.231 23.710 1.00 75.19 73 TRP A C 1
ATOM 589 O O . TRP A 1 73 ? 4.110 -1.105 22.840 1.00 75.19 73 TRP A O 1
ATOM 599 N N . CYS A 1 74 ? 4.195 1.070 23.405 1.00 71.00 74 CYS A N 1
ATOM 600 C CA . CYS A 1 74 ? 4.123 1.598 22.041 1.00 71.00 74 CYS A CA 1
ATOM 601 C C . CYS A 1 74 ? 2.798 1.243 21.336 1.00 71.00 74 CYS A C 1
ATOM 603 O O . CYS A 1 74 ? 2.784 1.134 20.110 1.00 71.00 74 CYS A O 1
ATOM 605 N N . LEU A 1 75 ? 1.696 1.026 22.072 1.00 75.94 75 LEU A N 1
ATOM 606 C CA . LEU A 1 75 ? 0.426 0.632 21.459 1.00 75.94 75 LEU A CA 1
ATOM 607 C C . LEU A 1 75 ? -0.112 1.752 20.546 1.00 75.94 75 LEU A C 1
ATOM 609 O O . LEU A 1 75 ? -0.137 2.923 20.952 1.00 75.94 75 LEU A O 1
ATOM 613 N N . PRO A 1 76 ? -0.569 1.421 19.323 1.00 73.62 76 PRO A N 1
ATOM 614 C CA . PRO A 1 76 ? -1.183 2.394 18.432 1.00 73.62 76 PRO A CA 1
ATOM 615 C C . PRO A 1 76 ? -2.513 2.871 19.014 1.00 73.62 76 PRO A C 1
ATOM 617 O O . PRO A 1 76 ? -3.202 2.120 19.702 1.00 73.62 76 PRO A O 1
ATOM 620 N N . THR A 1 77 ? -2.886 4.113 18.715 1.00 78.25 77 THR A N 1
ATOM 621 C CA . THR A 1 77 ? -4.222 4.632 19.035 1.00 78.25 77 THR A CA 1
ATOM 622 C C . THR A 1 77 ? -5.286 3.793 18.321 1.00 78.25 77 THR A C 1
ATOM 624 O O . THR A 1 77 ? -5.177 3.647 17.098 1.00 78.25 77 THR A O 1
ATOM 627 N N . PRO A 1 78 ? -6.270 3.224 19.041 1.00 83.50 78 PRO A N 1
ATOM 628 C CA . PRO A 1 78 ? -7.331 2.436 18.425 1.00 83.50 78 PRO A CA 1
ATOM 629 C C . PRO A 1 78 ? -8.347 3.339 17.717 1.00 83.50 78 PRO A C 1
ATOM 631 O O . PRO A 1 78 ? -8.621 4.440 18.193 1.00 83.50 78 PRO A O 1
ATOM 634 N N . ASP A 1 79 ? -8.960 2.860 16.627 1.00 79.69 79 ASP A N 1
ATOM 635 C CA . ASP A 1 79 ? -10.136 3.538 16.044 1.00 79.69 79 ASP A CA 1
ATOM 636 C C . ASP A 1 79 ? -11.456 3.042 16.677 1.00 79.69 79 ASP A C 1
ATOM 638 O O . ASP A 1 79 ? -12.501 3.666 16.492 1.00 79.69 79 ASP A O 1
ATOM 642 N N . LEU A 1 80 ? -11.409 1.947 17.448 1.00 87.62 80 LEU A N 1
ATOM 643 C CA . LEU A 1 80 ? -12.532 1.357 18.183 1.00 87.62 80 LEU A CA 1
ATOM 644 C C . LEU A 1 80 ? -12.029 0.596 19.419 1.00 87.62 80 LEU A C 1
ATOM 646 O O . LEU A 1 80 ? -11.001 -0.078 19.366 1.00 87.62 80 LEU A O 1
ATOM 650 N N . ILE A 1 81 ? -12.778 0.636 20.519 1.00 92.50 81 ILE A N 1
ATOM 651 C CA . ILE A 1 81 ? -12.537 -0.224 21.686 1.00 92.50 81 ILE A CA 1
ATOM 652 C C . ILE A 1 81 ? -13.676 -1.237 21.800 1.00 92.50 81 ILE A C 1
ATOM 654 O O . ILE A 1 81 ? -14.837 -0.853 21.926 1.00 92.50 81 ILE A O 1
ATOM 658 N N . ILE A 1 82 ? -13.342 -2.527 21.784 1.00 94.81 82 ILE A N 1
ATOM 659 C CA . ILE A 1 82 ? -14.291 -3.628 21.962 1.00 94.81 82 ILE A CA 1
ATOM 660 C C . ILE A 1 82 ? -14.080 -4.217 23.358 1.00 94.81 82 ILE A C 1
ATOM 662 O O . ILE A 1 82 ? -13.083 -4.892 23.620 1.00 94.81 82 ILE A O 1
ATOM 666 N N . SER A 1 83 ? -15.025 -3.972 24.263 1.00 95.12 83 SER A N 1
ATOM 667 C CA . SER A 1 83 ? -15.033 -4.576 25.597 1.00 95.12 83 SER A CA 1
ATOM 668 C C . SER A 1 83 ? -15.849 -5.864 25.560 1.00 95.12 83 SER A C 1
ATOM 670 O O . SER A 1 83 ? -17.073 -5.834 25.428 1.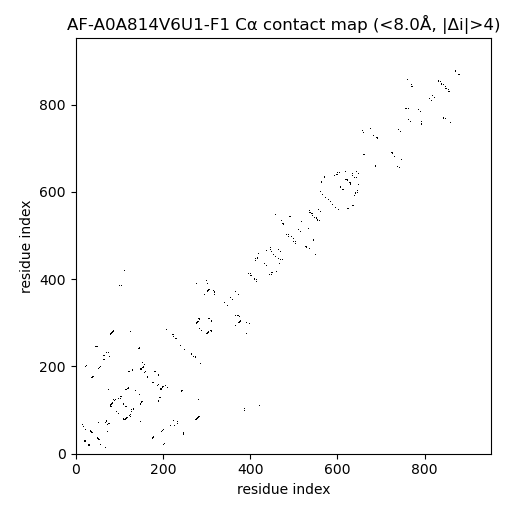00 95.12 83 SER A O 1
ATOM 672 N N . VAL A 1 84 ? -15.181 -7.015 25.653 1.00 93.81 84 VAL A N 1
ATOM 673 C CA . VAL A 1 84 ? -15.870 -8.312 25.678 1.00 93.81 84 VAL A CA 1
ATOM 674 C C . VAL A 1 84 ? -16.196 -8.671 27.123 1.00 93.81 84 VAL A C 1
ATOM 676 O O . VAL A 1 84 ? -15.319 -8.697 27.998 1.00 93.81 84 VAL A O 1
ATOM 679 N N . MET A 1 85 ? -17.472 -8.945 27.376 1.00 88.81 85 MET A N 1
ATOM 680 C CA . MET A 1 85 ? -18.005 -9.334 28.676 1.00 88.81 85 MET A CA 1
ATOM 681 C C . MET A 1 85 ? -18.765 -10.649 28.554 1.00 88.81 85 MET A C 1
ATOM 683 O O . MET A 1 85 ? -19.516 -10.862 27.606 1.00 88.81 85 MET A O 1
ATOM 687 N N . GLY A 1 86 ? -18.601 -11.525 29.544 1.00 84.06 86 GLY A N 1
ATOM 688 C CA . GLY A 1 86 ? -19.297 -12.800 29.530 1.00 84.06 86 GLY A CA 1
ATOM 689 C C . GLY A 1 86 ? -19.060 -13.682 30.742 1.00 84.06 86 GLY A C 1
ATOM 690 O O . GLY A 1 86 ? -18.547 -13.230 31.770 1.00 84.06 86 GLY A O 1
ATOM 691 N N . GLY A 1 87 ? -19.486 -14.939 30.637 1.00 79.31 87 GLY A N 1
ATOM 692 C CA . GLY A 1 87 ? -19.353 -15.931 31.697 1.00 79.31 87 GLY A CA 1
ATOM 693 C C . GLY A 1 87 ? -17.892 -16.255 32.019 1.00 79.31 87 GLY A C 1
ATOM 694 O O . GLY A 1 87 ? -17.101 -16.555 31.132 1.00 79.31 87 GLY A O 1
ATOM 695 N N . ALA A 1 88 ? -17.541 -16.237 33.310 1.00 74.06 88 ALA A N 1
ATOM 696 C CA . ALA A 1 88 ? -16.225 -16.659 33.811 1.00 74.06 88 ALA A CA 1
ATOM 697 C C . ALA A 1 88 ? -16.104 -18.187 33.997 1.00 74.06 88 ALA A C 1
ATOM 699 O O . ALA A 1 88 ? -15.065 -18.687 34.419 1.00 74.06 88 ALA A O 1
ATOM 700 N N . LYS A 1 89 ? -17.185 -18.933 33.741 1.00 79.00 89 LYS A N 1
ATOM 701 C CA . LYS A 1 89 ? -17.218 -20.399 33.787 1.00 79.00 89 LYS A CA 1
ATOM 702 C C . LYS A 1 89 ? -17.211 -20.946 32.366 1.00 79.00 89 LYS A C 1
ATOM 704 O O . LYS A 1 89 ? -17.625 -20.257 31.443 1.00 79.00 89 LYS A O 1
ATOM 709 N N . HIS A 1 90 ? -16.767 -22.189 32.216 1.00 78.06 90 HIS A N 1
ATOM 710 C CA . HIS A 1 90 ? -16.903 -22.900 30.952 1.00 78.06 90 HIS A CA 1
ATOM 711 C C . HIS A 1 90 ? -18.385 -23.020 30.574 1.00 78.06 90 HIS A C 1
ATOM 713 O O . HIS A 1 90 ? -19.222 -23.308 31.435 1.00 78.06 90 HIS A O 1
ATOM 719 N N . PHE A 1 91 ? -18.684 -22.765 29.308 1.00 80.94 91 PHE A N 1
ATOM 720 C CA . PHE A 1 91 ? -20.016 -22.846 28.736 1.00 80.94 91 PHE A CA 1
ATOM 721 C C . PHE A 1 91 ? -19.893 -23.310 27.286 1.00 80.94 91 PHE A C 1
ATOM 723 O O . PHE A 1 91 ? -18.909 -22.994 26.614 1.00 80.94 91 PHE A O 1
ATOM 730 N N . ASP A 1 92 ? -20.880 -24.070 26.829 1.00 76.75 92 ASP A N 1
ATOM 731 C CA . ASP A 1 92 ? -20.886 -24.649 25.493 1.00 76.75 92 ASP A CA 1
ATOM 732 C C . ASP A 1 92 ? -21.773 -23.811 24.570 1.00 76.75 92 ASP A C 1
ATOM 734 O O . ASP A 1 92 ? -22.980 -23.698 24.782 1.00 76.75 92 ASP A O 1
ATOM 738 N N . MET A 1 93 ? -21.172 -23.231 23.530 1.00 83.69 93 MET A N 1
ATOM 739 C CA . MET A 1 93 ? -21.899 -22.591 22.431 1.00 83.69 93 MET A CA 1
ATOM 740 C C . MET A 1 93 ? -22.157 -23.570 21.293 1.00 83.69 93 MET A C 1
ATOM 742 O O . MET A 1 93 ? -21.372 -24.492 21.055 1.00 83.69 93 MET A O 1
ATOM 746 N N . SER A 1 94 ? -23.211 -23.317 20.511 1.00 88.25 94 SER A N 1
ATOM 747 C CA . SER A 1 94 ? -23.396 -24.041 19.254 1.00 88.25 94 SER A CA 1
ATOM 748 C C . SER A 1 94 ? -22.192 -23.792 18.321 1.00 88.25 94 SER A C 1
ATOM 750 O O . SER A 1 94 ? -21.725 -22.653 18.215 1.00 88.25 94 SER A O 1
ATOM 752 N N . PRO A 1 95 ? -21.676 -24.813 17.606 1.00 89.06 95 PRO A N 1
ATOM 753 C CA . PRO A 1 95 ? -20.497 -24.650 16.748 1.00 89.06 95 PRO A CA 1
ATOM 754 C C . PRO A 1 95 ? -20.667 -23.571 15.672 1.00 89.06 95 PRO A C 1
ATOM 756 O O . PRO A 1 95 ? -19.716 -22.879 15.314 1.00 89.06 95 PRO A O 1
ATOM 759 N N . ARG A 1 96 ? -21.899 -23.401 15.173 1.00 89.19 96 ARG A N 1
ATOM 760 C CA . ARG A 1 96 ? -22.242 -22.371 14.188 1.00 89.19 96 ARG A CA 1
ATOM 761 C C . ARG A 1 96 ? -22.137 -20.966 14.783 1.00 89.19 96 ARG A C 1
ATOM 763 O O . ARG A 1 96 ? -21.494 -20.115 14.176 1.00 89.19 96 ARG A O 1
ATOM 770 N N . LEU A 1 97 ? -22.729 -20.739 15.959 1.00 88.81 97 LEU A N 1
ATOM 771 C CA . LEU A 1 97 ? -22.661 -19.448 16.647 1.00 88.81 97 LEU A CA 1
ATOM 772 C C . LEU A 1 97 ? -21.226 -19.114 17.060 1.00 88.81 97 LEU A C 1
ATOM 774 O O . LEU A 1 97 ? -20.789 -17.985 16.862 1.00 88.81 97 LEU A O 1
ATOM 778 N N . ARG A 1 98 ? -20.473 -20.110 17.550 1.00 90.06 98 ARG A N 1
ATOM 779 C CA . ARG A 1 98 ? -19.044 -19.975 17.858 1.00 90.06 98 ARG A CA 1
ATOM 780 C C . ARG A 1 98 ? -18.269 -19.452 16.651 1.00 90.06 98 ARG A C 1
ATOM 782 O O . ARG A 1 98 ? -17.577 -18.452 16.781 1.00 90.06 98 ARG A O 1
ATOM 789 N N . ASN A 1 99 ? -18.406 -20.082 15.483 1.00 89.50 99 ASN A N 1
ATOM 790 C CA . ASN A 1 99 ? -17.659 -19.667 14.293 1.00 89.50 99 ASN A CA 1
ATOM 791 C C . ASN A 1 99 ? -18.029 -18.240 13.846 1.00 89.50 99 ASN A C 1
ATOM 793 O O . ASN A 1 99 ? -17.151 -17.428 13.577 1.00 89.50 99 ASN A O 1
ATOM 797 N N . ILE A 1 100 ? -19.325 -17.910 13.844 1.00 90.06 100 ILE A N 1
ATOM 798 C CA . ILE A 1 100 ? -19.817 -16.566 13.502 1.00 90.06 100 ILE A CA 1
ATOM 799 C C . ILE A 1 100 ? -19.268 -15.508 14.467 1.00 90.06 100 ILE A C 1
ATOM 801 O O . ILE A 1 100 ? -18.810 -14.452 14.033 1.00 90.06 100 ILE A O 1
ATOM 805 N N . PHE A 1 101 ? -19.285 -15.794 15.770 1.00 91.06 101 PHE A N 1
ATOM 806 C CA . PHE A 1 101 ? -18.741 -14.903 16.789 1.00 91.06 101 PHE A CA 1
ATOM 807 C C . PHE A 1 101 ? -17.228 -14.723 16.634 1.00 91.06 101 PHE A C 1
ATOM 809 O O . PHE A 1 101 ? -16.754 -13.590 16.600 1.00 91.06 101 PHE A O 1
ATOM 816 N N . GLN A 1 102 ? -16.476 -15.823 16.515 1.00 90.62 102 GLN A N 1
ATOM 817 C CA . GLN A 1 102 ? -15.018 -15.791 16.402 1.00 90.62 102 GLN A CA 1
ATOM 818 C C . GLN A 1 102 ? -14.571 -15.034 15.140 1.00 90.62 102 GLN A C 1
ATOM 820 O O . GLN A 1 102 ? -13.717 -14.154 15.238 1.00 90.62 102 GLN A O 1
ATOM 825 N N . MET A 1 103 ? -15.173 -15.321 13.978 1.00 88.06 103 MET A N 1
ATOM 826 C CA . MET A 1 103 ? -14.866 -14.614 12.730 1.00 88.06 103 MET A CA 1
ATOM 827 C C . MET A 1 103 ? -15.283 -13.145 12.805 1.00 88.06 103 MET A C 1
ATOM 829 O O . MET A 1 103 ? -14.454 -12.267 12.598 1.00 88.06 103 MET A O 1
ATOM 833 N N . GLY A 1 104 ? -16.528 -12.857 13.190 1.00 88.94 104 GLY A N 1
ATOM 834 C CA . GLY A 1 104 ? -17.036 -11.487 13.197 1.00 88.94 104 GLY A CA 1
ATOM 835 C C . GLY A 1 104 ? -16.355 -10.571 14.221 1.00 88.94 104 GLY A C 1
ATOM 836 O O . GLY A 1 104 ? -16.166 -9.390 13.944 1.00 88.94 104 GLY A O 1
ATOM 837 N N . LEU A 1 105 ? -15.929 -11.093 15.380 1.00 91.38 105 LEU A N 1
ATOM 838 C CA . LEU A 1 105 ? -15.157 -10.321 16.363 1.00 91.38 105 LEU A CA 1
ATOM 839 C C . LEU A 1 105 ? -13.777 -9.937 15.816 1.00 91.38 105 LEU A C 1
ATOM 841 O O . LEU A 1 105 ? -13.341 -8.795 15.964 1.00 91.38 105 LEU A O 1
ATOM 845 N N . VAL A 1 106 ? -13.085 -10.900 15.208 1.00 89.25 106 VAL A N 1
ATOM 846 C CA . VAL A 1 106 ? -11.762 -10.688 14.621 1.00 89.25 106 VAL A CA 1
ATOM 847 C C . VAL A 1 106 ? -11.851 -9.759 13.419 1.00 89.25 106 VAL A C 1
ATOM 849 O O . VAL A 1 106 ? -11.040 -8.843 13.322 1.00 89.25 106 VAL A O 1
ATOM 852 N N . ASP A 1 107 ? -12.828 -9.954 12.536 1.00 85.62 107 ASP A N 1
ATOM 853 C CA . ASP A 1 107 ? -13.022 -9.122 11.350 1.00 85.62 107 ASP A CA 1
ATOM 854 C C . ASP A 1 107 ? -13.322 -7.673 11.752 1.00 85.62 107 ASP A C 1
ATOM 856 O O . ASP A 1 107 ? -12.704 -6.746 11.221 1.00 85.62 107 ASP A O 1
ATOM 860 N N . ALA A 1 108 ? -14.169 -7.461 12.769 1.00 86.94 108 ALA A N 1
ATOM 861 C CA . ALA A 1 108 ? -14.392 -6.138 13.348 1.00 86.94 108 ALA A CA 1
ATOM 862 C C . ALA A 1 108 ? -13.086 -5.537 13.892 1.00 86.94 108 ALA A C 1
ATOM 864 O O . ALA A 1 108 ? -12.735 -4.409 13.561 1.00 86.94 108 ALA A O 1
ATOM 865 N N . ALA A 1 109 ? -12.322 -6.292 14.685 1.00 87.69 109 ALA A N 1
ATOM 866 C CA . ALA A 1 109 ? -11.108 -5.771 15.304 1.00 87.69 109 ALA A CA 1
ATOM 867 C C . ALA A 1 109 ? -9.969 -5.500 14.305 1.00 87.69 109 ALA A C 1
ATOM 869 O O . ALA A 1 109 ? -9.249 -4.507 14.440 1.00 87.69 109 ALA A O 1
ATOM 870 N N . ALA A 1 110 ? -9.808 -6.358 13.297 1.00 81.94 110 ALA A N 1
ATOM 871 C CA . ALA A 1 110 ? -8.781 -6.240 12.270 1.00 81.94 110 ALA A CA 1
ATOM 872 C C . ALA A 1 110 ? -9.058 -5.069 11.321 1.00 81.94 110 ALA A C 1
ATOM 874 O O . ALA A 1 110 ? -8.143 -4.311 10.997 1.00 81.94 110 ALA A O 1
ATOM 875 N N . THR A 1 111 ? -10.314 -4.890 10.899 1.00 77.44 111 THR A N 1
ATOM 876 C CA . THR A 1 111 ? -10.695 -3.814 9.970 1.00 77.44 111 THR A CA 1
ATOM 877 C C . THR A 1 111 ? -10.592 -2.429 10.603 1.00 77.44 111 THR A C 1
ATOM 879 O O . THR A 1 111 ? -10.189 -1.487 9.923 1.00 77.44 111 THR A O 1
ATOM 882 N N . THR A 1 112 ? -10.882 -2.300 11.902 1.00 74.62 112 THR A N 1
ATOM 883 C CA . THR A 1 112 ? -10.905 -1.008 12.607 1.00 74.62 112 THR A CA 1
ATOM 884 C C . THR A 1 112 ? -9.677 -0.750 13.475 1.00 74.62 112 THR A C 1
ATOM 886 O O . THR A 1 112 ? -9.711 0.166 14.290 1.00 74.62 112 THR A O 1
ATOM 889 N N . ASN A 1 113 ? -8.619 -1.568 13.407 1.00 77.50 113 ASN A N 1
ATOM 890 C CA . ASN A 1 113 ? -7.488 -1.470 14.343 1.00 77.50 113 ASN A CA 1
ATOM 891 C C . ASN A 1 113 ? -7.972 -1.357 15.812 1.00 77.50 113 ASN A C 1
ATOM 893 O O . ASN A 1 113 ? -7.577 -0.445 16.548 1.00 77.50 113 ASN A O 1
ATOM 897 N N . ALA A 1 114 ? -8.924 -2.213 16.203 1.00 87.00 114 ALA A N 1
ATOM 898 C CA . ALA A 1 114 ? -9.552 -2.122 17.515 1.00 87.00 114 ALA A CA 1
ATOM 899 C C . ALA A 1 114 ? -8.646 -2.652 18.624 1.00 87.00 114 ALA A C 1
ATOM 901 O O . ALA A 1 114 ? -7.860 -3.581 18.426 1.00 87.00 114 ALA A O 1
ATOM 902 N N . TRP A 1 115 ? -8.840 -2.126 19.830 1.00 92.31 115 TRP A N 1
ATOM 903 C CA . TRP A 1 115 ? -8.392 -2.807 21.040 1.00 92.31 115 TRP A CA 1
ATOM 904 C C . TRP A 1 115 ? -9.487 -3.738 21.538 1.00 92.31 115 TRP A C 1
ATOM 906 O O . TRP A 1 115 ? -10.620 -3.306 21.751 1.00 92.31 115 TRP A O 1
ATOM 916 N N . ILE A 1 116 ? -9.135 -4.999 21.772 1.00 94.56 116 ILE A N 1
ATOM 917 C CA . ILE A 1 116 ? -10.008 -5.949 22.458 1.00 94.56 116 ILE A CA 1
ATOM 918 C C . ILE A 1 116 ? -9.620 -5.946 23.935 1.00 94.56 116 ILE A C 1
ATOM 920 O O . ILE A 1 116 ? -8.481 -6.264 24.277 1.00 94.56 116 ILE A O 1
ATOM 924 N N . ILE A 1 117 ? -10.551 -5.585 24.815 1.00 94.69 117 ILE A N 1
ATOM 925 C CA . ILE A 1 117 ? -10.342 -5.591 26.267 1.00 94.69 117 ILE A CA 1
ATOM 926 C C . ILE A 1 117 ? -11.171 -6.718 26.878 1.00 94.69 117 ILE A C 1
ATOM 928 O O . ILE A 1 117 ? -12.387 -6.800 26.685 1.00 94.69 117 ILE A O 1
ATOM 932 N N . THR A 1 118 ? -10.504 -7.596 27.627 1.00 93.44 118 THR A N 1
ATOM 933 C CA . THR A 1 118 ? -11.118 -8.751 28.296 1.00 93.44 118 THR A CA 1
ATOM 934 C C . THR A 1 118 ? -10.616 -8.873 29.742 1.00 93.44 118 THR A C 1
ATOM 936 O O . THR A 1 118 ? -9.794 -8.081 30.207 1.00 93.44 118 THR A O 1
ATOM 939 N N . THR A 1 119 ? -11.077 -9.891 30.478 1.00 88.88 119 THR A N 1
ATOM 940 C CA . THR A 1 119 ? -10.523 -10.215 31.805 1.00 88.88 119 THR A CA 1
ATOM 941 C C . THR A 1 119 ? -9.168 -10.936 31.751 1.00 88.88 119 THR A C 1
ATOM 943 O O . THR A 1 119 ? -8.556 -11.141 32.791 1.00 88.88 119 THR A O 1
ATOM 946 N N . GLY A 1 120 ? -8.688 -11.370 30.576 1.00 87.88 120 GLY A N 1
ATOM 947 C CA . GLY A 1 120 ? -7.375 -12.014 30.387 1.00 87.88 120 GLY A CA 1
ATOM 948 C C . GLY A 1 120 ? -7.206 -13.426 30.970 1.00 87.88 120 GLY A C 1
ATOM 949 O O . GLY A 1 120 ? -6.142 -14.030 30.840 1.00 87.88 120 GLY A O 1
ATOM 950 N N . THR A 1 121 ? -8.230 -13.973 31.623 1.00 89.06 121 THR A N 1
ATOM 951 C CA . THR A 1 121 ? -8.210 -15.309 32.236 1.00 89.06 121 THR A CA 1
ATOM 952 C C . THR A 1 121 ? -8.671 -16.376 31.247 1.00 89.06 121 THR A C 1
ATOM 954 O O . THR A 1 121 ? -9.677 -16.180 30.576 1.00 89.06 121 THR A O 1
ATOM 957 N N . ASN A 1 122 ? -8.013 -17.533 31.208 1.00 87.94 122 ASN A N 1
ATOM 958 C CA . ASN A 1 122 ? -8.368 -18.675 30.363 1.00 87.94 122 ASN A CA 1
ATOM 959 C C . ASN A 1 122 ? -9.601 -19.427 30.902 1.00 87.94 122 ASN A C 1
ATOM 961 O O . ASN A 1 122 ? -9.492 -20.537 31.428 1.00 87.94 122 ASN A O 1
ATOM 965 N N . ALA A 1 123 ? -10.763 -18.779 30.863 1.00 84.62 123 ALA A N 1
ATOM 966 C CA . ALA A 1 123 ? -12.031 -19.352 31.286 1.00 84.62 123 ALA A CA 1
ATOM 967 C C . ALA A 1 123 ? -13.205 -18.720 30.527 1.00 84.62 123 ALA A C 1
ATOM 969 O O . ALA A 1 123 ? -13.218 -17.510 30.284 1.00 84.62 123 ALA A O 1
ATOM 970 N N . GLY A 1 124 ? -14.203 -19.544 30.197 1.00 86.75 124 GLY A N 1
ATOM 971 C CA . GLY A 1 124 ? -15.451 -19.106 29.572 1.00 86.75 124 GLY A CA 1
ATOM 972 C C . GLY A 1 124 ? -15.229 -18.316 28.284 1.00 86.75 124 GLY A C 1
ATOM 973 O O . GLY A 1 124 ? -14.495 -18.758 27.406 1.00 86.75 124 GLY A O 1
ATOM 974 N N . VAL A 1 125 ? -15.850 -17.139 28.172 1.00 90.19 125 VAL A N 1
ATOM 975 C CA . VAL A 1 125 ? -15.870 -16.350 26.920 1.00 90.19 125 VAL A CA 1
ATOM 976 C C . VAL A 1 125 ? -14.478 -15.921 26.466 1.00 90.19 125 VAL A C 1
ATOM 978 O O . VAL A 1 125 ? -14.203 -15.850 25.274 1.00 90.19 125 VAL A O 1
ATOM 981 N N . VAL A 1 126 ? -13.565 -15.670 27.402 1.00 91.12 126 VAL A N 1
ATOM 982 C CA . VAL A 1 126 ? -12.208 -15.217 27.067 1.00 91.12 126 VAL A CA 1
ATOM 983 C C . VAL A 1 126 ? -11.395 -16.316 26.378 1.00 91.12 126 VAL A C 1
ATOM 985 O O . VAL A 1 126 ? -10.546 -16.004 25.546 1.00 91.12 126 VAL A O 1
ATOM 988 N N . GLN A 1 127 ? -11.692 -17.591 26.655 1.00 90.00 127 GLN A N 1
ATOM 989 C CA . GLN A 1 127 ? -11.092 -18.719 25.939 1.00 90.00 127 GLN A CA 1
ATOM 990 C C . GLN A 1 127 ? -11.485 -18.702 24.453 1.00 90.00 127 GLN A C 1
ATOM 992 O O . GLN A 1 127 ? -10.632 -18.879 23.589 1.00 90.00 127 GLN A O 1
ATOM 997 N N . GLU A 1 128 ? -12.754 -18.415 24.158 1.00 90.81 128 GLU A N 1
ATOM 998 C CA . GLU A 1 128 ? -13.289 -18.327 22.791 1.00 90.81 128 GLU A CA 1
ATOM 999 C C . GLU A 1 128 ? -12.696 -17.136 22.022 1.00 90.81 128 GLU A C 1
ATOM 1001 O O . GLU A 1 128 ? -12.375 -17.252 20.842 1.00 90.81 128 GLU A O 1
ATOM 1006 N N . VAL A 1 129 ? -12.476 -16.001 22.701 1.00 92.44 129 VAL A N 1
ATOM 1007 C CA . VAL A 1 129 ? -11.759 -14.844 22.130 1.00 92.44 129 VAL A CA 1
ATOM 1008 C C . VAL A 1 129 ? -10.299 -15.196 21.822 1.00 92.44 129 VAL A C 1
ATOM 1010 O O . VAL A 1 129 ? -9.790 -14.848 20.758 1.00 92.44 129 VAL A O 1
ATOM 1013 N N . GLY A 1 130 ? -9.622 -15.904 22.730 1.00 89.88 130 GLY A N 1
ATOM 1014 C CA . GLY A 1 130 ? -8.248 -16.366 22.524 1.00 89.88 130 GLY A CA 1
ATOM 1015 C C . GLY A 1 130 ? -8.117 -17.318 21.334 1.00 89.88 130 GLY A C 1
ATOM 1016 O O . GLY A 1 130 ? -7.210 -17.170 20.512 1.00 89.88 130 GLY A O 1
ATOM 1017 N N . GLU A 1 131 ? -9.059 -18.253 21.198 1.00 88.69 131 GLU A N 1
ATOM 1018 C CA . GLU A 1 131 ? -9.129 -19.169 20.059 1.00 88.69 131 GLU A CA 1
ATOM 1019 C C . GLU A 1 131 ? -9.383 -18.425 18.739 1.00 88.69 131 GLU A C 1
ATOM 1021 O O . GLU A 1 131 ? -8.685 -18.685 17.757 1.00 88.69 131 GLU A O 1
ATOM 1026 N N . ALA A 1 132 ? -10.284 -17.434 18.727 1.00 90.06 132 ALA A N 1
ATOM 1027 C CA . ALA A 1 132 ? -10.531 -16.582 17.560 1.00 90.06 132 ALA A CA 1
ATOM 1028 C C . ALA A 1 132 ? -9.249 -15.889 17.066 1.00 90.06 132 ALA A C 1
ATOM 1030 O O . ALA A 1 132 ? -8.910 -15.947 15.881 1.00 90.06 132 ALA A O 1
ATOM 1031 N N . LEU A 1 133 ? -8.493 -15.286 17.990 1.00 87.88 133 LEU A N 1
ATOM 1032 C CA . LEU A 1 133 ? -7.227 -14.611 17.692 1.00 87.88 133 LEU A CA 1
ATOM 1033 C C . LEU A 1 133 ? -6.162 -15.581 17.164 1.00 87.88 133 LEU A C 1
ATOM 1035 O O . LEU A 1 133 ? -5.393 -15.233 16.264 1.00 87.88 133 LEU A O 1
ATOM 1039 N N . ASN A 1 134 ? -6.115 -16.804 17.696 1.00 85.31 134 ASN A N 1
ATOM 1040 C CA . ASN A 1 134 ? -5.194 -17.830 17.214 1.00 85.31 134 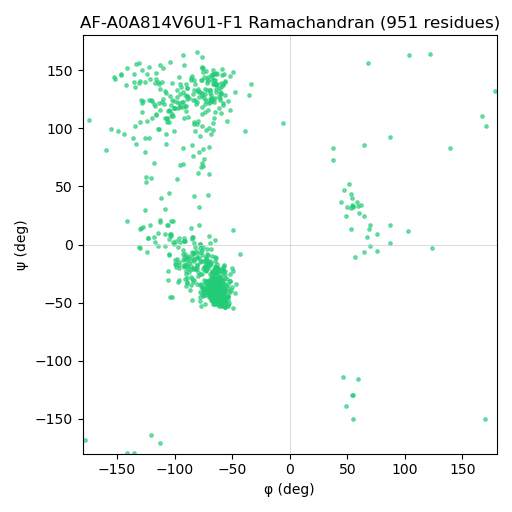ASN A CA 1
ATOM 1041 C C . ASN A 1 134 ? -5.558 -18.315 15.799 1.00 85.31 134 ASN A C 1
ATOM 1043 O O . ASN A 1 134 ? -4.670 -18.460 14.955 1.00 85.31 134 ASN A O 1
ATOM 1047 N N . ASN A 1 135 ? -6.849 -18.515 15.524 1.00 84.25 135 ASN A N 1
ATOM 1048 C CA . ASN A 1 135 ? -7.351 -18.951 14.220 1.00 84.25 135 ASN A CA 1
ATOM 1049 C C . ASN A 1 135 ? -7.079 -17.907 13.133 1.00 84.25 135 ASN A C 1
ATOM 1051 O O . ASN A 1 135 ? -6.549 -18.248 12.074 1.00 84.25 135 ASN A O 1
ATOM 1055 N N . TYR A 1 136 ? -7.344 -16.629 13.416 1.00 82.44 136 TYR A N 1
ATOM 1056 C CA . TYR A 1 136 ? -7.017 -15.518 12.517 1.00 82.44 136 TYR A CA 1
ATOM 1057 C C . TYR A 1 136 ? -5.545 -15.519 12.103 1.00 82.44 136 TYR A C 1
ATOM 1059 O O . TYR A 1 136 ? -5.206 -15.413 10.922 1.00 82.44 136 TYR A O 1
ATOM 1067 N N . ARG A 1 137 ? -4.662 -15.718 13.087 1.00 75.75 137 ARG A N 1
ATOM 1068 C CA . ARG A 1 137 ? -3.218 -15.742 12.865 1.00 75.75 137 ARG A CA 1
ATOM 1069 C C . ARG A 1 137 ? -2.784 -16.898 11.962 1.00 75.75 137 ARG A C 1
ATOM 1071 O O . ARG A 1 137 ? -1.871 -16.717 11.162 1.00 75.75 137 ARG A O 1
ATOM 1078 N N . TYR A 1 138 ? -3.409 -18.071 12.086 1.00 70.81 138 TYR A N 1
ATOM 1079 C CA . TYR A 1 138 ? -3.080 -19.247 11.271 1.00 70.81 138 TYR A CA 1
ATOM 1080 C C . TYR A 1 138 ? -3.635 -19.151 9.841 1.00 70.81 138 TYR A C 1
ATOM 1082 O O . TYR A 1 138 ? -2.977 -19.577 8.895 1.00 70.81 138 TYR A O 1
ATOM 1090 N N . ILE A 1 139 ? -4.838 -18.589 9.678 1.00 66.62 139 ILE A N 1
ATOM 1091 C CA . ILE A 1 139 ? -5.593 -18.601 8.414 1.00 66.62 139 ILE A CA 1
ATOM 1092 C C . ILE A 1 139 ? -5.108 -17.538 7.420 1.00 66.62 139 ILE A C 1
ATOM 1094 O O . ILE A 1 139 ? -5.216 -17.741 6.209 1.00 66.62 139 ILE A O 1
ATOM 1098 N N . GLY A 1 140 ? -4.533 -16.422 7.866 1.00 51.03 140 GLY A N 1
ATOM 1099 C CA . GLY A 1 140 ? -3.977 -15.479 6.905 1.00 51.03 140 GLY A CA 1
ATOM 1100 C C . GLY A 1 140 ? -3.549 -14.160 7.500 1.00 51.03 140 GLY A C 1
ATOM 1101 O O . GLY A 1 140 ? -4.351 -13.239 7.628 1.00 51.03 140 GLY A O 1
ATOM 1102 N N . ASN A 1 141 ? -2.245 -14.004 7.706 1.00 47.06 141 ASN A N 1
ATOM 1103 C CA . ASN A 1 141 ? -1.663 -12.684 7.885 1.00 47.06 141 ASN A CA 1
ATOM 1104 C C . ASN A 1 141 ? -1.610 -11.965 6.518 1.00 47.06 141 ASN A C 1
ATOM 1106 O O . ASN A 1 141 ? -0.558 -11.852 5.897 1.00 47.06 141 ASN A O 1
ATOM 1110 N N . LYS A 1 142 ? -2.767 -11.516 6.001 1.00 43.19 142 LYS A N 1
ATOM 1111 C CA . LYS A 1 142 ? -2.853 -10.706 4.766 1.00 43.19 142 LYS A CA 1
ATOM 1112 C C . LYS A 1 142 ? -2.351 -9.267 4.973 1.00 43.19 142 LYS A C 1
ATOM 1114 O O . LYS A 1 142 ? -2.084 -8.585 3.988 1.00 43.19 142 LYS A O 1
ATOM 1119 N N . GLN A 1 143 ? -2.236 -8.803 6.224 1.00 43.31 143 GLN A N 1
ATOM 1120 C CA . GLN A 1 143 ? -1.859 -7.421 6.566 1.00 43.31 143 GLN A CA 1
ATOM 1121 C C . GLN A 1 143 ? -0.720 -7.279 7.595 1.00 43.31 143 GLN A C 1
ATOM 1123 O O . GLN A 1 143 ? -0.304 -6.155 7.857 1.00 43.31 143 GLN A O 1
ATOM 1128 N N . GLY A 1 144 ? -0.188 -8.368 8.162 1.00 48.12 144 GLY A N 1
ATOM 1129 C CA . GLY A 1 144 ? 0.996 -8.302 9.029 1.00 48.12 144 GLY A CA 1
ATOM 1130 C C . GLY A 1 144 ? 0.783 -7.625 10.391 1.00 48.12 144 GLY A C 1
ATOM 1131 O O . GLY A 1 144 ? 1.761 -7.231 11.008 1.00 48.12 144 GLY A O 1
ATOM 1132 N N . LEU A 1 145 ? -0.447 -7.430 10.883 1.00 53.78 145 LEU A N 1
ATOM 1133 C CA . LEU A 1 145 ? -0.678 -6.740 12.162 1.00 53.78 145 LEU A CA 1
ATOM 1134 C C . LEU A 1 145 ? -1.332 -7.665 13.195 1.00 53.78 145 LEU A C 1
ATOM 1136 O O . LEU A 1 145 ? -2.447 -8.143 12.995 1.00 53.78 145 LEU A O 1
ATOM 1140 N N . ASP A 1 146 ? -0.647 -7.883 14.320 1.00 71.06 146 ASP A N 1
ATOM 1141 C CA . ASP A 1 146 ? -1.212 -8.531 15.507 1.00 71.06 146 ASP A CA 1
ATOM 1142 C C . ASP A 1 146 ? -2.279 -7.618 16.140 1.00 71.06 146 ASP A C 1
ATOM 1144 O O . ASP A 1 146 ? -1.999 -6.465 16.474 1.00 71.06 146 ASP A O 1
ATOM 1148 N N . ILE A 1 147 ? -3.494 -8.139 16.342 1.00 84.81 147 ILE A N 1
ATOM 1149 C CA . ILE A 1 147 ? -4.596 -7.405 16.985 1.00 84.81 147 ILE A CA 1
ATOM 1150 C C . ILE A 1 147 ? -4.256 -7.180 18.474 1.00 84.81 147 ILE A C 1
ATOM 1152 O O . ILE A 1 147 ? -3.985 -8.153 19.194 1.00 84.81 147 ILE A O 1
ATOM 1156 N N . PRO A 1 148 ? -4.271 -5.932 18.987 1.00 88.56 148 PRO A N 1
ATOM 1157 C CA . PRO A 1 148 ? -4.062 -5.667 20.407 1.00 88.56 148 PRO A CA 1
ATOM 1158 C C . PRO A 1 148 ? -5.210 -6.236 21.259 1.00 88.56 148 PRO A C 1
ATOM 1160 O O . PRO A 1 148 ? -6.321 -5.709 21.262 1.00 88.56 148 PRO A O 1
ATOM 1163 N N . CYS A 1 149 ? -4.932 -7.301 22.014 1.00 92.25 149 CYS A N 1
ATOM 1164 C CA . CYS A 1 149 ? -5.852 -7.901 22.974 1.00 92.25 149 CYS A CA 1
ATOM 1165 C C . CYS A 1 149 ? -5.273 -7.768 24.386 1.00 92.25 149 CYS A C 1
ATOM 1167 O O . CYS A 1 149 ? -4.242 -8.372 24.708 1.00 92.25 149 CYS A O 1
ATOM 1169 N N . ILE A 1 150 ? -5.922 -6.940 25.203 1.00 94.38 150 ILE A N 1
ATOM 1170 C CA . ILE A 1 150 ? -5.483 -6.529 26.536 1.00 94.38 150 ILE A CA 1
ATOM 1171 C C . ILE A 1 150 ? -6.322 -7.267 27.580 1.00 94.38 150 ILE A C 1
ATOM 1173 O O . ILE A 1 150 ? -7.535 -7.078 27.682 1.00 94.38 150 ILE A O 1
ATOM 1177 N N . GLY A 1 151 ? -5.662 -8.108 28.371 1.00 93.81 151 GLY A N 1
ATOM 1178 C CA . GLY A 1 151 ? -6.266 -8.807 29.498 1.00 93.81 151 GLY A CA 1
ATOM 1179 C C . GLY A 1 151 ? -6.080 -8.031 30.798 1.00 93.81 151 GLY A C 1
ATOM 1180 O O . GLY A 1 151 ? -4.946 -7.768 31.197 1.00 93.81 151 GLY A O 1
ATOM 1181 N N . ILE A 1 152 ? -7.177 -7.691 31.476 1.00 92.88 152 ILE A N 1
ATOM 1182 C CA . ILE A 1 152 ? -7.158 -7.024 32.784 1.00 92.88 152 ILE A CA 1
ATOM 1183 C C . ILE A 1 152 ? -7.598 -8.020 33.862 1.00 92.88 152 ILE A C 1
ATOM 1185 O O . ILE A 1 152 ? -8.778 -8.365 33.942 1.00 92.88 152 ILE A O 1
ATOM 1189 N N . ALA A 1 153 ? -6.662 -8.462 34.704 1.00 90.69 153 ALA A N 1
ATOM 1190 C CA . ALA A 1 153 ? -6.889 -9.522 35.689 1.00 90.69 153 ALA A CA 1
ATOM 1191 C C . ALA A 1 153 ? -6.408 -9.136 37.097 1.00 90.69 153 ALA A C 1
ATOM 1193 O O . ALA A 1 153 ? -5.500 -8.319 37.255 1.00 90.69 153 ALA A O 1
ATOM 1194 N N . SER A 1 154 ? -6.988 -9.768 38.125 1.00 89.31 154 SER A N 1
ATOM 1195 C CA . SER A 1 154 ? -6.462 -9.699 39.497 1.00 89.31 154 SER A CA 1
ATOM 1196 C C . SER A 1 154 ? -5.263 -10.638 39.656 1.00 89.31 154 SER A C 1
ATOM 1198 O O . SER A 1 154 ? -5.343 -11.814 39.295 1.00 89.31 154 SER A O 1
ATOM 1200 N N . TRP A 1 155 ? -4.168 -10.141 40.230 1.00 87.25 155 TRP A N 1
ATOM 1201 C CA . TRP A 1 155 ? -2.922 -10.880 40.448 1.00 87.25 155 TRP A CA 1
ATOM 1202 C C . TRP A 1 155 ? -3.111 -12.133 41.311 1.00 87.25 155 TRP A C 1
ATOM 1204 O O . TRP A 1 155 ? -2.543 -13.184 41.011 1.00 87.25 155 TRP A O 1
ATOM 1214 N N . ASN A 1 156 ? -3.928 -12.049 42.363 1.00 85.69 156 ASN A N 1
ATOM 1215 C CA . ASN A 1 156 ? -4.114 -13.155 43.309 1.00 85.69 156 ASN A CA 1
ATOM 1216 C C . ASN A 1 156 ? -5.077 -14.231 42.778 1.00 85.69 156 ASN A C 1
ATOM 1218 O O . ASN A 1 156 ? -4.961 -15.409 43.132 1.00 85.69 156 ASN A O 1
ATOM 1222 N N . TYR A 1 157 ? -5.957 -13.850 41.845 1.00 85.81 157 TYR A N 1
ATOM 1223 C CA . TYR A 1 157 ? -6.853 -14.766 41.136 1.00 85.81 157 TYR A CA 1
ATOM 1224 C C . TYR A 1 157 ? -6.123 -15.660 40.112 1.00 85.81 157 TYR A C 1
ATOM 1226 O O . TYR A 1 157 ? -6.631 -16.721 39.732 1.00 85.81 157 TYR A O 1
ATOM 1234 N N . ILE A 1 158 ? -4.921 -15.261 39.681 1.00 88.56 158 ILE A N 1
ATOM 1235 C CA . ILE A 1 158 ? -4.122 -15.996 38.697 1.00 88.56 158 ILE A CA 1
ATOM 1236 C C . ILE A 1 158 ? -3.466 -17.220 39.341 1.00 88.56 158 ILE A C 1
ATOM 1238 O O . ILE A 1 158 ? -2.787 -17.141 40.366 1.00 88.56 158 ILE A O 1
ATOM 1242 N N . ALA A 1 159 ? -3.652 -18.375 38.709 1.00 87.12 159 ALA A N 1
ATOM 1243 C CA . ALA A 1 159 ? -2.984 -19.611 39.086 1.00 87.12 159 ALA A CA 1
ATOM 1244 C C . ALA A 1 159 ? -1.486 -19.552 38.741 1.00 87.12 159 ALA A C 1
ATOM 1246 O O . ALA A 1 159 ? -1.108 -19.051 37.683 1.00 87.12 159 ALA A O 1
ATOM 1247 N N . ASP A 1 160 ? -0.638 -20.095 39.619 1.00 86.12 160 ASP A N 1
ATOM 1248 C CA . ASP A 1 160 ? 0.822 -20.135 39.451 1.00 86.12 160 ASP A CA 1
ATOM 1249 C C . ASP A 1 160 ? 1.473 -18.758 39.185 1.00 86.12 160 ASP A C 1
ATOM 1251 O O . ASP A 1 160 ? 2.467 -18.655 38.464 1.00 86.12 160 ASP A O 1
ATOM 1255 N N . ASN A 1 161 ? 0.932 -17.687 39.778 1.00 84.75 161 ASN A N 1
ATOM 1256 C CA . ASN A 1 161 ? 1.464 -16.323 39.652 1.00 84.75 161 ASN A CA 1
ATOM 1257 C C . ASN A 1 161 ? 2.928 -16.178 40.128 1.00 84.75 161 ASN A C 1
ATOM 1259 O O . ASN A 1 161 ? 3.633 -15.290 39.654 1.00 84.75 161 ASN A O 1
ATOM 1263 N N . SER A 1 162 ? 3.430 -17.099 40.960 1.00 83.00 162 SER A N 1
ATOM 1264 C CA . SER A 1 162 ? 4.847 -17.193 41.347 1.00 83.00 162 SER A CA 1
ATOM 1265 C C . SER A 1 162 ? 5.805 -17.397 40.165 1.00 83.00 162 SER A C 1
ATOM 1267 O O . SER A 1 162 ? 6.960 -16.990 40.244 1.00 83.00 162 SER A O 1
ATOM 1269 N N . GLN A 1 163 ? 5.343 -17.969 39.043 1.00 83.62 163 GLN A N 1
ATOM 1270 C CA . GLN A 1 163 ? 6.149 -18.115 37.818 1.00 83.62 163 GLN A CA 1
ATOM 1271 C C . GLN A 1 163 ? 6.419 -16.771 37.119 1.00 83.62 163 GLN A C 1
ATOM 1273 O O . GLN A 1 163 ? 7.309 -16.678 36.278 1.00 83.62 163 GLN A O 1
ATOM 1278 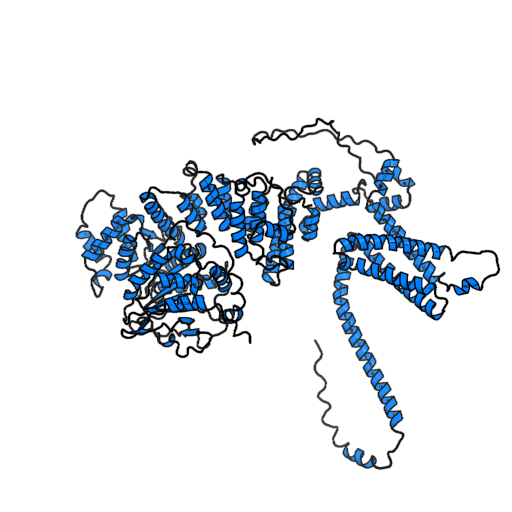N N . LEU A 1 164 ? 5.645 -15.732 37.446 1.00 80.00 164 LEU A N 1
ATOM 1279 C CA . LEU A 1 164 ? 5.751 -14.396 36.857 1.00 80.00 164 LEU A CA 1
ATOM 1280 C C . LEU A 1 164 ? 6.589 -13.439 37.722 1.00 80.00 164 LEU A C 1
ATOM 1282 O O . LEU A 1 164 ? 6.808 -12.286 37.336 1.00 80.00 164 LEU A O 1
ATOM 1286 N N . GLU A 1 165 ? 7.062 -13.889 38.886 1.00 80.25 165 GLU A N 1
ATOM 1287 C CA . GLU A 1 165 ? 7.875 -13.077 39.785 1.00 80.25 165 GLU A CA 1
ATOM 1288 C C . GLU A 1 165 ? 9.346 -13.080 39.357 1.00 80.25 165 GLU A C 1
ATOM 1290 O O . GLU A 1 165 ? 9.993 -14.118 39.226 1.00 80.25 165 GLU A O 1
ATOM 1295 N N . ILE A 1 166 ? 9.900 -11.885 39.142 1.00 71.50 166 ILE A N 1
ATOM 1296 C CA . ILE A 1 166 ? 11.294 -11.723 38.725 1.00 71.50 166 ILE A CA 1
ATOM 1297 C C . ILE A 1 166 ? 12.193 -11.838 39.958 1.00 71.50 166 ILE A C 1
ATOM 1299 O O . ILE A 1 166 ? 12.305 -10.896 40.740 1.00 71.50 166 ILE A O 1
ATOM 1303 N N . THR A 1 167 ? 12.858 -12.981 40.118 1.00 63.78 167 THR A N 1
ATOM 1304 C CA . THR A 1 167 ? 13.762 -13.251 41.251 1.00 63.78 167 THR A CA 1
ATOM 1305 C C . THR A 1 167 ? 15.164 -12.663 41.073 1.00 63.78 167 THR A C 1
ATOM 1307 O O . THR A 1 167 ? 15.858 -12.450 42.064 1.00 63.78 167 THR A O 1
ATOM 1310 N N . ASN A 1 168 ? 15.590 -12.358 39.836 1.00 60.91 168 ASN A N 1
ATOM 1311 C CA . ASN A 1 168 ? 16.910 -11.784 39.558 1.00 60.91 168 ASN A CA 1
ATOM 1312 C C . ASN A 1 168 ? 16.836 -10.596 38.566 1.00 60.91 168 ASN A C 1
ATOM 1314 O O . ASN A 1 168 ? 16.717 -10.812 37.356 1.00 60.91 168 ASN A O 1
ATOM 1318 N N . PRO A 1 169 ? 16.911 -9.338 39.043 1.00 59.25 169 PRO A N 1
ATOM 1319 C CA . PRO A 1 169 ? 16.762 -8.140 38.209 1.00 59.25 169 PRO A CA 1
ATOM 1320 C C . PRO A 1 169 ? 17.953 -7.869 37.270 1.00 59.25 169 PRO A C 1
ATOM 1322 O O . PRO A 1 169 ? 17.853 -6.993 36.414 1.00 59.25 169 PRO A O 1
ATOM 1325 N N . ALA A 1 170 ? 19.062 -8.610 37.401 1.00 51.53 170 ALA A N 1
ATOM 1326 C CA . ALA A 1 170 ? 20.258 -8.468 36.565 1.00 51.53 170 ALA A CA 1
ATOM 1327 C C . ALA A 1 170 ? 20.141 -9.130 35.174 1.00 51.53 170 ALA A C 1
ATOM 1329 O O . ALA A 1 170 ? 20.984 -8.891 34.309 1.00 51.53 170 ALA A O 1
ATOM 1330 N N . ASN A 1 171 ? 19.109 -9.950 34.932 1.00 53.69 171 ASN A N 1
ATOM 1331 C CA . ASN A 1 171 ? 18.881 -10.559 33.621 1.00 53.69 171 ASN A CA 1
ATOM 1332 C C . ASN A 1 171 ? 18.351 -9.514 32.627 1.00 53.69 171 ASN A C 1
ATOM 1334 O O . ASN A 1 171 ? 17.227 -9.026 32.750 1.00 53.69 171 ASN A O 1
ATOM 1338 N N . SER A 1 172 ? 19.154 -9.205 31.608 1.00 51.47 172 SER A N 1
ATOM 1339 C CA . SER A 1 172 ? 18.901 -8.133 30.635 1.00 51.47 172 SER A CA 1
ATOM 1340 C C . SER A 1 172 ? 17.647 -8.324 29.771 1.00 51.47 172 SER A C 1
ATOM 1342 O O . SER A 1 172 ? 17.175 -7.355 29.181 1.00 51.47 172 SER A O 1
ATOM 1344 N N . THR A 1 173 ? 17.084 -9.535 29.695 1.00 56.00 173 THR A N 1
ATOM 1345 C CA . THR A 1 173 ? 15.976 -9.854 28.778 1.00 56.00 173 THR A CA 1
ATOM 1346 C C . THR A 1 173 ? 14.582 -9.850 29.418 1.00 56.00 173 THR A C 1
ATOM 1348 O O . THR A 1 173 ? 13.612 -9.736 28.678 1.00 56.00 173 THR A O 1
ATOM 1351 N N . ARG A 1 174 ? 14.437 -9.909 30.758 1.00 71.31 174 ARG A N 1
ATOM 1352 C CA . ARG A 1 174 ? 13.138 -9.889 31.492 1.00 71.31 174 ARG A CA 1
ATOM 1353 C C . ARG A 1 174 ? 12.028 -10.792 30.896 1.00 71.31 174 ARG A C 1
ATOM 1355 O O . ARG A 1 174 ? 10.853 -10.423 30.907 1.00 71.31 174 ARG A O 1
ATOM 1362 N N . ILE A 1 175 ? 12.384 -11.967 30.372 1.00 74.81 175 ILE A N 1
ATOM 1363 C CA . ILE A 1 175 ? 11.432 -12.965 29.847 1.00 74.81 175 ILE A CA 1
ATOM 1364 C C . ILE A 1 175 ? 11.133 -14.003 30.940 1.00 74.81 175 ILE A C 1
ATOM 1366 O O . ILE A 1 175 ? 12.065 -14.568 31.509 1.00 74.81 175 ILE A O 1
ATOM 1370 N N . GLN A 1 176 ? 9.852 -14.275 31.201 1.00 79.81 176 GLN A N 1
ATOM 1371 C CA . GLN A 1 176 ? 9.359 -15.295 32.131 1.00 79.81 176 GLN A CA 1
ATOM 1372 C C . GLN A 1 176 ? 8.626 -16.412 31.389 1.00 79.81 176 GLN A C 1
ATOM 1374 O O . GLN A 1 176 ? 7.852 -16.154 30.469 1.00 79.81 176 GLN A O 1
ATOM 1379 N N . SER A 1 177 ? 8.863 -17.662 31.788 1.00 81.19 177 SER A N 1
ATOM 1380 C CA . SER A 1 177 ? 8.158 -18.823 31.228 1.00 81.19 177 SER A CA 1
ATOM 1381 C C . SER A 1 177 ? 6.949 -19.155 32.096 1.00 81.19 177 SER A C 1
ATOM 1383 O O . SER A 1 177 ? 7.108 -19.407 33.286 1.00 81.19 177 SER A O 1
ATOM 1385 N N . TYR A 1 178 ? 5.756 -19.172 31.502 1.00 86.12 178 TYR A N 1
ATOM 1386 C CA . TYR A 1 178 ? 4.503 -19.483 32.189 1.00 86.12 178 TYR A CA 1
ATOM 1387 C C . TYR A 1 178 ? 3.898 -20.767 31.620 1.00 86.12 178 TYR A C 1
ATOM 1389 O O . TYR A 1 178 ? 3.487 -20.834 30.458 1.00 86.12 178 TYR A O 1
ATOM 1397 N N . ILE A 1 179 ? 3.874 -21.817 32.435 1.00 83.38 179 ILE A N 1
ATOM 1398 C CA . ILE A 1 179 ? 3.380 -23.139 32.048 1.00 83.38 179 ILE A CA 1
ATOM 1399 C C . ILE A 1 179 ? 1.963 -23.297 32.586 1.00 83.38 179 ILE A C 1
ATOM 1401 O O . ILE A 1 179 ? 1.752 -23.324 33.800 1.00 83.38 179 ILE A O 1
ATOM 1405 N N . VAL A 1 180 ? 0.999 -23.455 31.680 1.00 80.50 180 VAL A N 1
ATOM 1406 C CA . VAL A 1 180 ? -0.399 -23.695 32.041 1.00 80.50 180 VAL A CA 1
ATOM 1407 C C . VAL A 1 180 ? -0.542 -25.135 32.543 1.00 80.50 180 VAL A C 1
ATOM 1409 O O . VAL A 1 180 ? -0.226 -26.090 31.833 1.00 80.50 180 VAL A O 1
ATOM 1412 N N . ARG A 1 181 ? -1.000 -25.298 33.788 1.00 80.25 181 ARG A N 1
ATOM 1413 C CA . ARG A 1 181 ? -1.245 -26.597 34.439 1.00 80.25 181 ARG A CA 1
ATOM 1414 C C . ARG A 1 181 ? -2.749 -26.792 34.670 1.00 80.25 181 ARG A C 1
ATOM 1416 O O . ARG A 1 181 ? -3.574 -26.052 34.142 1.00 80.25 181 ARG A O 1
ATOM 1423 N N . LYS A 1 182 ? -3.139 -27.827 35.424 1.00 75.25 182 LYS A N 1
ATOM 1424 C CA . LYS A 1 182 ? -4.531 -27.959 35.883 1.00 75.25 182 LYS A CA 1
ATOM 1425 C C . LYS A 1 182 ? -4.828 -26.853 36.898 1.00 75.25 182 LYS A C 1
ATOM 1427 O O . LYS A 1 182 ? -4.132 -26.754 37.906 1.00 75.25 182 LYS A O 1
ATOM 1432 N N . SER A 1 183 ? -5.880 -26.075 36.643 1.00 71.38 183 SER A N 1
ATOM 1433 C CA . SER A 1 183 ? -6.265 -24.936 37.479 1.00 71.38 183 SER A CA 1
ATOM 1434 C C . SER A 1 183 ? -6.622 -25.372 38.912 1.00 71.38 183 SER A C 1
ATOM 1436 O O . SER A 1 183 ? -7.487 -26.243 39.079 1.00 71.38 183 SER A O 1
ATOM 1438 N N . PRO A 1 184 ? -6.030 -24.759 39.953 1.00 74.50 184 PRO A N 1
ATOM 1439 C CA . PRO A 1 184 ? -6.469 -24.929 41.336 1.00 74.50 184 PRO A CA 1
ATOM 1440 C C . PRO A 1 184 ? -7.935 -24.503 41.514 1.00 74.50 184 PRO A C 1
ATOM 1442 O O . PRO A 1 184 ? -8.418 -23.608 40.818 1.00 74.50 184 PRO A O 1
ATOM 1445 N N . LYS A 1 185 ? -8.661 -25.099 42.472 1.00 72.12 185 LYS A N 1
ATOM 1446 C CA . LYS A 1 185 ? -10.047 -24.688 42.768 1.00 72.12 185 LYS A CA 1
ATOM 1447 C C . LYS A 1 185 ? -10.085 -23.200 43.144 1.00 72.12 185 LYS A C 1
ATOM 1449 O O . LYS A 1 185 ? -9.455 -22.804 44.116 1.00 72.12 185 LYS A O 1
ATOM 1454 N N . GLY A 1 186 ? -10.852 -22.407 42.394 1.00 75.56 186 GLY A N 1
ATOM 1455 C CA . GLY A 1 186 ? -11.045 -20.974 42.649 1.00 75.56 186 GLY A CA 1
ATOM 1456 C C . GLY A 1 186 ? -10.008 -20.038 42.016 1.00 75.56 186 GLY A C 1
ATOM 1457 O O . GLY A 1 186 ? -10.140 -18.834 42.197 1.00 75.56 186 GLY A O 1
ATOM 1458 N N . LYS A 1 187 ? -9.024 -20.555 41.264 1.00 83.25 187 LYS A N 1
ATOM 1459 C CA . LYS A 1 187 ? -8.052 -19.752 40.500 1.00 83.25 187 LYS A CA 1
ATOM 1460 C C . LYS A 1 187 ? -8.091 -20.108 39.015 1.00 83.25 187 LYS A C 1
ATOM 1462 O O . LYS A 1 187 ? -8.413 -21.241 38.659 1.00 83.25 187 LYS A O 1
ATOM 1467 N N . CYS A 1 188 ? -7.725 -19.163 38.153 1.00 85.06 188 CYS A N 1
ATOM 1468 C CA . CYS A 1 188 ? -7.692 -19.357 36.700 1.00 85.06 188 CYS A CA 1
ATOM 1469 C C . CYS A 1 188 ? -6.303 -19.052 36.132 1.00 85.06 188 CYS A C 1
ATOM 1471 O O . CYS A 1 188 ? -5.603 -18.172 36.624 1.00 85.06 188 CYS A O 1
ATOM 1473 N N . HIS A 1 189 ? -5.898 -19.769 35.086 1.00 89.19 189 HIS A N 1
ATOM 1474 C CA . HIS A 1 189 ? -4.677 -19.436 34.348 1.00 89.19 189 HIS A CA 1
ATOM 1475 C C . HIS A 1 189 ? -4.900 -18.223 33.436 1.00 89.19 189 HIS A C 1
ATOM 1477 O O . HIS A 1 189 ? -6.041 -17.891 33.113 1.00 89.19 189 HIS A O 1
ATOM 1483 N N . LEU A 1 190 ? -3.817 -17.577 33.008 1.00 90.75 190 LEU A N 1
ATOM 1484 C CA . LEU A 1 190 ? -3.856 -16.555 31.956 1.00 90.75 190 LEU A CA 1
ATOM 1485 C C . LEU A 1 190 ? -4.098 -17.185 30.576 1.00 90.75 190 LEU A C 1
ATOM 1487 O O . LEU A 1 190 ? -3.702 -18.328 30.335 1.00 90.75 190 LEU A O 1
ATOM 1491 N N . GLU A 1 191 ? -4.756 -16.447 29.682 1.00 90.38 191 GLU A N 1
ATOM 1492 C CA . GLU A 1 191 ? -5.047 -16.900 28.316 1.00 90.38 191 GLU A CA 1
ATOM 1493 C C . GLU A 1 191 ? -3.824 -16.706 27.384 1.00 90.38 191 GLU A C 1
ATOM 1495 O O . GLU A 1 191 ? -3.365 -15.580 27.221 1.00 90.38 191 GLU A O 1
ATOM 1500 N N . PRO A 1 192 ? -3.268 -17.760 26.754 1.00 87.94 192 PRO A N 1
ATOM 1501 C CA . PRO A 1 192 ? -1.996 -17.665 26.019 1.00 87.94 192 PRO A CA 1
ATOM 1502 C C . PRO A 1 192 ? -1.957 -16.780 24.761 1.00 87.94 192 PRO A C 1
ATOM 1504 O O . PRO A 1 192 ? -0.872 -16.412 24.311 1.00 87.94 192 PRO A O 1
ATOM 1507 N N . ASN A 1 193 ? -3.097 -16.490 24.138 1.00 87.94 193 ASN A N 1
ATOM 1508 C CA . ASN A 1 193 ? -3.188 -15.797 22.851 1.00 87.94 193 ASN A CA 1
ATOM 1509 C C . ASN A 1 193 ? -3.319 -14.267 22.981 1.00 87.94 193 ASN A C 1
ATOM 1511 O O . ASN A 1 193 ? -3.131 -13.551 21.989 1.00 87.94 193 ASN A O 1
ATOM 1515 N N . HIS A 1 194 ? -3.550 -13.747 24.189 1.00 90.12 194 HIS A N 1
ATOM 1516 C CA . HIS A 1 194 ? -3.549 -12.307 24.469 1.00 90.12 194 HIS A CA 1
ATOM 1517 C C . HIS A 1 194 ? -2.166 -11.677 24.252 1.00 90.12 194 HIS A C 1
ATOM 1519 O O . HIS A 1 194 ? -1.125 -12.303 24.468 1.00 90.12 194 HIS A O 1
ATOM 1525 N N . THR A 1 195 ? -2.137 -10.409 23.829 1.00 87.81 195 THR A N 1
ATOM 1526 C CA . THR A 1 195 ? -0.879 -9.695 23.556 1.00 87.81 195 THR A CA 1
ATOM 1527 C C . THR A 1 195 ? -0.346 -8.956 24.780 1.00 87.81 195 THR A C 1
ATOM 1529 O O . THR A 1 195 ? 0.870 -8.913 24.973 1.00 87.81 195 THR A O 1
ATOM 1532 N N . HIS A 1 196 ? -1.230 -8.407 25.620 1.00 91.00 196 HIS A N 1
ATOM 1533 C CA . HIS A 1 196 ? -0.855 -7.590 26.777 1.00 91.00 196 HIS A CA 1
ATOM 1534 C C . HIS A 1 196 ? -1.659 -7.965 28.026 1.00 91.00 196 HIS A C 1
ATOM 1536 O O . HIS A 1 196 ? -2.844 -8.284 27.933 1.00 91.00 196 HIS A O 1
ATOM 1542 N N . PHE A 1 197 ? -1.031 -7.863 29.199 1.00 92.50 197 PHE A N 1
ATOM 1543 C CA . PHE A 1 197 ? -1.649 -8.128 30.498 1.00 92.50 197 PHE A CA 1
ATOM 1544 C C . PHE A 1 197 ? -1.421 -6.991 31.492 1.00 92.50 197 PHE A C 1
ATOM 1546 O O . PHE A 1 197 ? -0.282 -6.645 31.815 1.00 92.50 197 PHE A O 1
ATOM 1553 N N . LEU A 1 198 ? -2.520 -6.459 32.025 1.00 91.75 198 LEU A N 1
ATOM 1554 C CA . LEU A 1 198 ? -2.533 -5.559 33.175 1.00 91.75 198 LEU A CA 1
ATOM 1555 C C . LEU A 1 198 ? -2.973 -6.357 34.402 1.00 91.75 198 LEU A C 1
ATOM 1557 O O . LEU A 1 198 ? -4.126 -6.787 34.496 1.00 91.75 198 LEU A O 1
ATOM 1561 N N . LEU A 1 199 ? -2.036 -6.583 35.321 1.00 90.50 199 LEU A N 1
ATOM 1562 C CA . LEU A 1 199 ? -2.257 -7.418 36.495 1.00 90.50 199 LEU A CA 1
ATOM 1563 C C . LEU A 1 199 ? -2.366 -6.536 37.736 1.00 90.50 199 LEU A C 1
ATOM 1565 O O . LEU A 1 199 ? -1.365 -6.006 38.215 1.00 90.50 199 LEU A O 1
ATOM 1569 N N . PHE A 1 200 ? -3.581 -6.371 38.247 1.00 88.00 200 PHE A N 1
ATOM 1570 C CA . PHE A 1 200 ? -3.848 -5.531 39.411 1.00 88.00 200 PHE A CA 1
ATOM 1571 C C . PHE A 1 200 ? -3.847 -6.349 40.684 1.00 88.00 200 PHE A C 1
ATOM 1573 O O . PHE A 1 200 ? -4.447 -7.417 40.747 1.00 88.00 200 PHE A O 1
ATOM 1580 N N . ASP A 1 201 ? -3.205 -5.830 41.714 1.00 84.56 201 ASP A N 1
ATOM 1581 C CA . ASP A 1 201 ? -3.126 -6.502 42.995 1.00 84.56 201 ASP A CA 1
ATOM 1582 C C . ASP A 1 201 ? -3.743 -5.643 44.101 1.00 84.56 201 ASP A C 1
ATOM 1584 O O . ASP A 1 201 ? -3.416 -4.468 44.288 1.00 84.56 201 ASP A O 1
ATOM 1588 N N . ASP A 1 202 ? -4.700 -6.257 44.784 1.00 77.50 202 ASP A N 1
ATOM 1589 C CA . ASP A 1 202 ? -5.516 -5.717 45.863 1.00 77.50 202 ASP A CA 1
ATOM 1590 C C . ASP A 1 202 ? -5.402 -6.555 47.150 1.00 77.50 202 ASP A C 1
ATOM 1592 O O . ASP A 1 202 ? -6.141 -6.321 48.109 1.00 77.50 202 ASP A O 1
ATOM 1596 N N . GLY A 1 203 ? -4.521 -7.563 47.161 1.00 74.00 203 GLY A N 1
ATOM 1597 C CA . GLY A 1 203 ? -4.390 -8.537 48.244 1.00 74.00 203 GLY A CA 1
ATOM 1598 C C . GLY A 1 203 ? -5.593 -9.477 48.424 1.00 74.00 203 GLY A C 1
ATOM 1599 O O . GLY A 1 203 ? -5.617 -10.228 49.398 1.00 74.00 203 GLY A O 1
ATOM 1600 N N . LYS A 1 204 ? -6.605 -9.450 47.540 1.00 74.50 204 LYS A N 1
ATOM 1601 C CA . LYS A 1 204 ? -7.829 -10.262 47.646 1.00 74.50 204 LYS A CA 1
ATOM 1602 C C . LYS A 1 204 ? -7.953 -11.257 46.491 1.00 74.50 204 LYS A C 1
ATOM 1604 O O . LYS A 1 204 ? -7.709 -10.946 45.331 1.00 74.50 204 LYS A O 1
ATOM 1609 N N . ASP A 1 205 ? -8.454 -12.451 46.798 1.00 71.44 205 ASP A N 1
ATOM 1610 C CA . ASP A 1 205 ? -8.734 -13.512 45.817 1.00 71.44 205 ASP A CA 1
ATOM 1611 C C . ASP A 1 205 ? -10.110 -13.330 45.128 1.00 71.44 205 ASP A C 1
ATOM 1613 O O . ASP A 1 205 ? -10.868 -14.289 44.976 1.00 71.44 205 ASP A O 1
ATOM 1617 N N . ASN A 1 206 ? -10.498 -12.104 44.744 1.00 75.00 206 ASN A N 1
ATOM 1618 C CA . ASN A 1 206 ? -11.784 -11.862 44.071 1.00 75.00 206 ASN A CA 1
ATOM 1619 C C . ASN A 1 206 ? -11.587 -11.283 42.659 1.00 75.00 206 ASN A C 1
ATOM 1621 O O . ASN A 1 206 ? -11.061 -10.180 42.535 1.00 75.00 206 ASN A O 1
ATOM 1625 N N . PRO A 1 207 ? -12.079 -11.942 41.592 1.00 73.56 207 PRO A N 1
ATOM 1626 C CA . PRO A 1 207 ? -11.993 -11.401 40.233 1.00 73.56 207 PRO A CA 1
ATOM 1627 C C . PRO A 1 207 ? -12.802 -10.106 40.037 1.00 73.56 207 PRO A C 1
ATOM 1629 O O . PRO A 1 207 ? -12.519 -9.331 39.128 1.00 73.56 207 PRO A O 1
ATOM 1632 N N . SER A 1 208 ? -13.802 -9.846 40.886 1.00 74.38 208 SER A N 1
ATOM 1633 C CA . SER A 1 208 ? -14.716 -8.703 40.733 1.00 74.38 208 SER A CA 1
ATOM 1634 C C . SER A 1 208 ? -14.113 -7.364 41.172 1.00 74.38 208 SER A C 1
ATOM 1636 O O . SER A 1 208 ? -14.665 -6.317 40.838 1.00 74.38 208 SER A O 1
ATOM 1638 N N . SER A 1 209 ? -13.002 -7.363 41.917 1.00 75.81 209 SER A N 1
ATOM 1639 C CA . SER A 1 209 ? -12.409 -6.132 42.461 1.00 75.81 209 SER A CA 1
ATOM 1640 C C . SER A 1 209 ? -11.831 -5.211 41.386 1.00 75.81 209 SER A C 1
ATOM 1642 O O . SER A 1 209 ? -11.819 -3.993 41.553 1.00 75.81 209 SER A O 1
ATOM 1644 N N . VAL A 1 210 ? -11.421 -5.776 40.249 1.00 83.62 210 VAL A N 1
ATOM 1645 C CA . VAL A 1 210 ? -10.785 -5.039 39.148 1.00 83.62 210 VAL A CA 1
ATOM 1646 C C . VAL A 1 210 ? -11.813 -4.430 38.185 1.00 83.62 210 VAL A C 1
ATOM 1648 O O . VAL A 1 210 ? -11.488 -3.531 37.414 1.00 83.62 210 VAL A O 1
ATOM 1651 N N . LEU A 1 211 ? -13.084 -4.846 38.253 1.00 83.31 211 LEU A N 1
ATOM 1652 C CA . LEU A 1 211 ? -14.133 -4.435 37.312 1.00 83.31 211 LEU A CA 1
ATOM 1653 C C . LEU A 1 211 ? -14.360 -2.911 37.291 1.00 83.31 211 LEU A C 1
ATOM 1655 O O . LEU A 1 211 ? -14.538 -2.320 36.227 1.00 83.31 211 LEU A O 1
ATOM 1659 N N . GLY A 1 212 ? -14.315 -2.261 38.459 1.00 84.62 212 GLY A N 1
ATOM 1660 C CA . GLY A 1 212 ? -14.464 -0.807 38.562 1.00 84.62 212 GLY A CA 1
ATOM 1661 C C . GLY A 1 212 ? -13.310 -0.041 37.909 1.00 84.62 212 GLY A C 1
ATOM 1662 O O . GLY A 1 212 ? -13.541 0.965 37.239 1.00 84.62 212 GLY A O 1
ATOM 1663 N N . LEU A 1 213 ? -12.084 -0.543 38.068 1.00 86.25 213 LEU A N 1
ATOM 1664 C CA . LEU A 1 213 ? -10.886 0.052 37.483 1.00 86.25 213 LEU A CA 1
ATOM 1665 C C . LEU A 1 213 ? -10.801 -0.218 35.974 1.00 86.25 213 LEU A C 1
ATOM 1667 O O . LEU A 1 213 ? -10.474 0.694 35.219 1.00 86.25 213 LEU A O 1
ATOM 1671 N N . ARG A 1 214 ? -11.201 -1.416 35.523 1.00 90.00 214 ARG A N 1
ATOM 1672 C CA . ARG A 1 214 ? -11.371 -1.750 34.100 1.00 90.00 214 ARG A CA 1
ATOM 1673 C C . ARG A 1 214 ? -12.285 -0.745 33.400 1.00 90.00 214 ARG A C 1
ATOM 1675 O O . ARG A 1 214 ? -11.860 -0.161 32.412 1.00 90.00 214 ARG A O 1
ATOM 1682 N N . ALA A 1 215 ? -13.477 -0.480 33.943 1.00 88.12 215 ALA A N 1
ATOM 1683 C CA . ALA A 1 215 ? -14.401 0.500 33.364 1.00 88.12 215 ALA A CA 1
ATOM 1684 C C . ALA A 1 215 ? -13.763 1.899 33.247 1.00 88.12 215 ALA A C 1
ATOM 1686 O O . ALA A 1 215 ? -13.928 2.587 32.245 1.00 88.12 215 ALA A O 1
ATOM 1687 N N . ARG A 1 216 ? -12.964 2.312 34.239 1.00 89.44 216 ARG A N 1
ATOM 1688 C CA . ARG A 1 216 ? -12.275 3.610 34.208 1.00 89.44 216 ARG A CA 1
ATOM 1689 C C . ARG A 1 216 ? -11.147 3.663 33.172 1.00 89.44 216 ARG A C 1
ATOM 1691 O O . ARG A 1 216 ? -11.015 4.679 32.499 1.00 89.44 216 ARG A O 1
ATOM 1698 N N . ILE A 1 217 ? -10.374 2.586 33.012 1.00 90.75 217 ILE A N 1
ATOM 1699 C CA . ILE A 1 217 ? -9.360 2.464 31.949 1.00 90.75 217 ILE A CA 1
ATOM 1700 C C . ILE A 1 217 ? -10.027 2.488 30.572 1.00 90.75 217 ILE A C 1
ATOM 1702 O O . ILE A 1 217 ? -9.564 3.205 29.689 1.00 90.75 217 ILE A O 1
ATOM 1706 N N . GLU A 1 218 ? -11.123 1.749 30.397 1.00 90.88 218 GLU A N 1
ATOM 1707 C CA . GLU A 1 218 ? -11.908 1.729 29.159 1.00 90.88 218 GLU A CA 1
ATOM 1708 C C . GLU A 1 218 ? -12.401 3.131 28.788 1.00 90.88 218 GLU A C 1
ATOM 1710 O O . GLU A 1 218 ? -12.236 3.552 27.646 1.00 90.88 218 GLU A O 1
ATOM 1715 N N . MET A 1 219 ? -12.922 3.892 29.756 1.00 88.25 219 MET A N 1
ATOM 1716 C CA . MET A 1 219 ? -13.392 5.262 29.529 1.00 88.25 219 MET A CA 1
ATOM 1717 C C . MET A 1 219 ? -12.262 6.245 29.216 1.00 88.25 219 MET A C 1
ATOM 1719 O O . MET A 1 219 ? -12.412 7.062 28.311 1.00 88.25 219 MET A O 1
ATOM 1723 N N . LEU A 1 220 ? -11.127 6.161 29.915 1.00 88.75 220 LEU A N 1
ATOM 1724 C CA . LEU A 1 220 ? -9.973 7.032 29.662 1.00 88.75 220 LEU A CA 1
ATOM 1725 C C . LEU A 1 220 ? -9.282 6.715 28.334 1.00 88.75 220 LEU A C 1
ATOM 1727 O O . LEU A 1 220 ? -8.812 7.623 27.658 1.00 88.75 220 LEU A O 1
ATOM 1731 N N . SER A 1 221 ? -9.288 5.450 27.912 1.00 87.62 221 SER A N 1
ATOM 1732 C CA . SER A 1 221 ? -8.733 5.028 26.617 1.00 87.62 221 SER A CA 1
ATOM 1733 C C . SER A 1 221 ? -9.479 5.632 25.420 1.00 87.62 221 SER A C 1
ATOM 1735 O O . SER A 1 221 ? -8.991 5.557 24.296 1.00 87.62 221 SER A O 1
ATOM 1737 N N . ARG A 1 222 ? -10.651 6.245 25.642 1.00 86.12 222 ARG A N 1
ATOM 1738 C CA . ARG A 1 222 ? -11.417 6.937 24.600 1.00 86.12 222 ARG A CA 1
ATOM 1739 C C . ARG A 1 222 ? -10.828 8.292 24.218 1.00 86.12 222 ARG A C 1
ATOM 1741 O O . ARG A 1 222 ? -11.172 8.797 23.152 1.00 86.12 222 ARG A O 1
ATOM 1748 N N . ASP A 1 223 ? -10.009 8.905 25.072 1.00 82.94 223 ASP A N 1
ATOM 1749 C CA . ASP A 1 223 ? -9.456 10.236 24.824 1.00 82.94 223 ASP A CA 1
ATOM 1750 C C . ASP A 1 223 ? -8.139 10.151 24.026 1.00 82.94 223 ASP A C 1
ATOM 1752 O O . ASP A 1 223 ? -7.112 9.723 24.567 1.00 82.94 223 ASP A O 1
ATOM 1756 N N . PRO A 1 224 ? -8.119 10.576 22.746 1.00 72.44 224 PRO A N 1
ATOM 1757 C CA . PRO A 1 224 ? -6.909 10.531 21.931 1.00 72.44 224 PRO A CA 1
ATOM 1758 C C . PRO A 1 224 ? -5.831 11.530 22.388 1.00 72.44 224 PRO A C 1
ATOM 1760 O O . PRO A 1 224 ? -4.664 11.372 22.022 1.00 72.44 224 PRO A O 1
ATOM 1763 N N . SER A 1 225 ? -6.169 12.549 23.190 1.00 74.19 225 SER A N 1
ATOM 1764 C CA . SER A 1 225 ? -5.197 13.535 23.685 1.00 74.19 225 SER A CA 1
ATOM 1765 C C . SER A 1 225 ? -4.150 12.907 24.611 1.00 74.19 225 SER A C 1
ATOM 1767 O O . SER A 1 225 ? -2.979 13.296 24.587 1.00 74.19 225 SER A O 1
ATOM 1769 N N . LEU A 1 226 ? -4.528 11.847 25.334 1.00 70.00 226 LEU A N 1
ATOM 1770 C CA . LEU A 1 226 ? -3.623 11.068 26.182 1.00 70.00 226 LEU A CA 1
ATOM 1771 C C . LEU A 1 226 ? -2.540 10.336 25.366 1.00 70.00 226 LEU A C 1
ATOM 1773 O O . LEU A 1 226 ? -1.475 10.018 25.900 1.00 70.00 226 LEU A O 1
ATOM 1777 N N . ALA A 1 227 ? -2.759 10.131 24.062 1.00 62.31 227 ALA A N 1
ATOM 1778 C CA . ALA A 1 227 ? -1.801 9.502 23.155 1.00 62.31 227 ALA A CA 1
ATOM 1779 C C . ALA A 1 227 ? -0.838 10.492 22.463 1.00 62.31 227 ALA A C 1
ATOM 1781 O O . ALA A 1 227 ? 0.264 10.093 22.057 1.00 62.31 227 ALA A O 1
ATOM 1782 N N . GLN A 1 228 ? -1.208 11.781 22.357 1.00 52.09 228 GLN A N 1
ATOM 1783 C CA . GLN A 1 228 ? -0.541 12.798 21.514 1.00 52.09 228 GLN A CA 1
ATOM 1784 C C . GLN A 1 228 ? 0.952 13.015 21.807 1.00 52.09 228 GLN A C 1
ATOM 1786 O O . GLN A 1 228 ? 1.688 13.480 20.937 1.00 52.09 228 GLN A O 1
ATOM 1791 N N . ARG A 1 229 ? 1.452 12.645 22.991 1.00 49.56 229 ARG A N 1
ATOM 1792 C CA . ARG A 1 229 ? 2.877 12.804 23.338 1.00 49.56 229 ARG A CA 1
ATOM 1793 C C . ARG A 1 229 ? 3.809 11.749 22.719 1.00 49.56 229 ARG A C 1
ATOM 1795 O O . ARG A 1 229 ? 5.008 11.806 22.964 1.00 49.56 229 ARG A O 1
ATOM 1802 N N . SER A 1 230 ? 3.305 10.788 21.933 1.00 48.28 230 SER A N 1
ATOM 1803 C CA . SER A 1 230 ? 4.068 9.564 21.618 1.00 48.28 230 SER A CA 1
ATOM 1804 C C . SER A 1 230 ? 3.962 9.012 20.185 1.00 48.28 230 SER A C 1
ATOM 1806 O O . SER A 1 230 ? 4.328 7.862 19.958 1.00 48.28 230 SER A O 1
ATOM 1808 N N . HIS A 1 231 ? 3.560 9.803 19.180 1.00 43.88 231 HIS A N 1
ATOM 1809 C CA . HIS A 1 231 ? 3.422 9.319 17.785 1.00 43.88 231 HIS A CA 1
ATOM 1810 C C . HIS A 1 231 ? 4.702 8.707 17.180 1.00 43.88 231 HIS A C 1
ATOM 1812 O O . HIS A 1 231 ? 4.634 7.834 16.315 1.00 43.88 231 HIS A O 1
ATOM 1818 N N . VAL A 1 232 ? 5.870 9.086 17.703 1.00 40.59 232 VAL A N 1
ATOM 1819 C CA . VAL A 1 232 ? 7.186 8.506 17.386 1.00 40.59 232 VAL A CA 1
ATOM 1820 C C . VAL A 1 232 ? 7.238 6.980 17.619 1.00 40.59 232 VAL A C 1
ATOM 1822 O O . VAL A 1 232 ? 7.957 6.268 16.921 1.00 40.59 232 VAL A O 1
ATOM 1825 N N . HIS A 1 233 ? 6.442 6.450 18.551 1.00 40.41 233 HIS A N 1
ATOM 1826 C CA . HIS A 1 233 ? 6.472 5.045 18.971 1.00 40.41 233 HIS A CA 1
ATOM 1827 C C . HIS A 1 233 ? 5.545 4.130 18.143 1.00 40.41 233 HIS A C 1
ATOM 1829 O O . HIS A 1 233 ? 5.762 2.919 18.086 1.00 40.41 233 HIS A O 1
ATOM 1835 N N . GLN A 1 234 ? 4.566 4.692 17.422 1.00 43.81 234 GLN A N 1
ATOM 1836 C CA . GLN A 1 234 ? 3.574 3.926 16.647 1.00 43.81 234 GLN A CA 1
ATOM 1837 C C . GLN A 1 234 ? 4.177 3.244 15.405 1.00 43.81 234 GLN A C 1
ATOM 1839 O O . GLN A 1 234 ? 3.773 2.144 15.023 1.00 43.81 234 GLN A O 1
ATOM 1844 N N . VAL A 1 235 ? 5.198 3.857 14.795 1.00 39.38 235 VAL A N 1
ATOM 1845 C CA . VAL A 1 235 ? 5.935 3.283 13.650 1.00 39.38 235 VAL A CA 1
ATOM 1846 C C . VAL A 1 235 ? 6.765 2.071 14.080 1.00 39.38 235 VAL A C 1
ATOM 1848 O O . VAL A 1 235 ? 6.849 1.081 13.354 1.00 39.38 235 VAL A O 1
ATOM 1851 N N . ALA A 1 236 ? 7.339 2.122 15.287 1.00 36.56 236 ALA A N 1
ATOM 1852 C CA . ALA A 1 236 ? 8.097 1.013 15.857 1.00 36.56 236 ALA A CA 1
ATOM 1853 C C . ALA A 1 236 ? 7.196 -0.197 16.160 1.00 36.56 236 ALA A C 1
ATOM 1855 O O . ALA A 1 236 ? 7.633 -1.331 15.989 1.00 36.56 236 ALA A O 1
ATOM 1856 N N . TYR A 1 237 ? 5.935 0.026 16.548 1.00 41.94 237 TYR A N 1
ATOM 1857 C CA . TYR A 1 237 ? 4.960 -1.046 16.768 1.00 41.94 237 TYR A CA 1
ATOM 1858 C C . TYR A 1 237 ? 4.542 -1.754 15.471 1.00 41.94 237 TYR A C 1
ATOM 1860 O O . TYR A 1 237 ? 4.522 -2.983 15.426 1.00 41.94 237 TYR A O 1
ATOM 1868 N N . ARG A 1 238 ? 4.292 -1.009 14.381 1.00 38.75 238 ARG A N 1
ATOM 1869 C CA . ARG A 1 238 ? 3.984 -1.612 13.066 1.00 38.75 238 ARG A CA 1
ATOM 1870 C C . ARG A 1 238 ? 5.126 -2.485 12.543 1.00 38.75 238 ARG A C 1
ATOM 1872 O O . ARG A 1 238 ? 4.887 -3.598 12.105 1.00 38.75 238 ARG A O 1
ATOM 1879 N N . SER A 1 239 ? 6.375 -2.040 12.691 1.00 39.19 239 SER A N 1
ATOM 1880 C CA . SER A 1 239 ? 7.542 -2.859 12.322 1.00 39.19 239 SER A CA 1
ATOM 1881 C C . SER A 1 239 ? 7.738 -4.094 13.216 1.00 39.19 239 SER A C 1
ATOM 1883 O O . SER A 1 239 ? 8.394 -5.035 12.784 1.00 39.19 239 SER A O 1
ATOM 1885 N N . ARG A 1 240 ? 7.230 -4.089 14.460 1.00 45.69 240 ARG A N 1
ATOM 1886 C CA . ARG A 1 240 ? 7.337 -5.206 15.422 1.00 45.69 240 ARG A CA 1
ATOM 1887 C C . ARG A 1 240 ? 6.271 -6.287 15.227 1.00 45.69 240 ARG A C 1
ATOM 1889 O O . ARG A 1 240 ? 6.438 -7.382 15.751 1.00 45.69 240 ARG A O 1
ATOM 1896 N N . THR A 1 241 ? 5.166 -5.974 14.552 1.00 39.75 241 THR A N 1
ATOM 1897 C CA . THR A 1 241 ? 3.979 -6.844 14.485 1.00 39.75 241 THR A CA 1
ATOM 1898 C C . THR A 1 241 ? 3.894 -7.685 13.213 1.00 39.75 241 THR A C 1
ATOM 1900 O O . THR A 1 241 ? 3.228 -8.716 13.256 1.00 39.75 241 THR A O 1
ATOM 1903 N N . GLU A 1 242 ? 4.649 -7.347 12.156 1.00 40.34 242 GLU A N 1
ATOM 1904 C CA . GLU A 1 242 ? 4.692 -8.119 10.895 1.00 40.34 242 GLU A CA 1
ATOM 1905 C C . GLU A 1 242 ? 5.039 -9.603 11.103 1.00 40.34 242 GLU A C 1
ATOM 1907 O O . GLU A 1 242 ? 4.495 -10.453 10.399 1.00 40.34 242 GLU A O 1
ATOM 1912 N N . ASN A 1 243 ? 5.824 -9.930 12.140 1.00 40.53 243 ASN A N 1
ATOM 1913 C CA . ASN A 1 243 ? 6.241 -11.302 12.464 1.00 40.53 243 ASN A CA 1
ATOM 1914 C C . ASN A 1 243 ? 5.863 -11.767 13.891 1.00 40.53 243 ASN A C 1
ATOM 1916 O O . ASN A 1 243 ? 6.248 -12.864 14.301 1.00 40.53 243 ASN A O 1
ATOM 1920 N N . GLY A 1 244 ? 5.104 -10.962 14.650 1.00 48.41 244 GLY A N 1
ATOM 1921 C CA . GLY A 1 244 ? 4.933 -11.127 16.101 1.00 48.41 244 GLY A CA 1
ATOM 1922 C C . GLY A 1 244 ? 6.226 -10.839 16.883 1.00 48.41 244 GLY A C 1
ATOM 1923 O O . GLY A 1 244 ? 7.325 -10.927 16.349 1.00 48.41 244 GLY A O 1
ATOM 1924 N N . ILE A 1 245 ? 6.128 -10.481 18.170 1.00 54.69 245 ILE A N 1
ATOM 1925 C CA . ILE A 1 245 ? 7.329 -10.236 18.990 1.00 54.69 245 ILE A CA 1
ATOM 1926 C C . ILE A 1 245 ? 7.991 -11.583 19.300 1.00 54.69 245 ILE A C 1
ATOM 1928 O O . ILE A 1 245 ? 7.567 -12.296 20.217 1.00 54.69 245 ILE A O 1
ATOM 1932 N N . THR A 1 246 ? 9.023 -11.929 18.531 1.00 52.91 246 THR A N 1
ATOM 1933 C CA . THR A 1 246 ? 9.864 -13.100 18.784 1.00 52.91 246 THR A CA 1
ATOM 1934 C C . THR A 1 246 ? 11.085 -12.729 19.627 1.00 52.91 246 THR A C 1
ATOM 1936 O O . THR A 1 246 ? 11.471 -11.562 19.753 1.00 52.91 246 THR A O 1
ATOM 1939 N N . SER A 1 247 ? 11.738 -13.727 20.224 1.00 45.66 247 SER A N 1
ATOM 1940 C CA . SER A 1 247 ? 12.931 -13.498 21.052 1.00 45.66 247 SER A CA 1
ATOM 1941 C C . SER A 1 247 ? 14.114 -12.935 20.242 1.00 45.66 247 SER A C 1
ATOM 1943 O O . SER A 1 247 ? 14.969 -12.255 20.807 1.00 45.66 247 SER A O 1
ATOM 1945 N N . GLN A 1 248 ? 14.148 -13.177 18.924 1.00 44.78 248 GLN A N 1
ATOM 1946 C CA . GLN A 1 248 ? 15.197 -12.709 18.011 1.00 44.78 248 GLN A CA 1
ATOM 1947 C C . GLN A 1 248 ? 15.045 -11.219 17.643 1.00 44.78 248 GLN A C 1
ATOM 1949 O O . GLN A 1 248 ? 16.046 -10.503 17.518 1.00 44.78 248 GLN A O 1
ATOM 1954 N N . ASP A 1 249 ? 13.804 -10.732 17.535 1.00 45.34 249 ASP A N 1
ATOM 1955 C CA . ASP A 1 249 ? 13.495 -9.334 17.202 1.00 45.34 249 ASP A CA 1
ATOM 1956 C C . ASP A 1 249 ? 13.888 -8.381 18.336 1.00 45.34 249 ASP A C 1
ATOM 1958 O O . ASP A 1 249 ? 14.363 -7.270 18.092 1.00 45.34 249 ASP A O 1
ATOM 1962 N N . LEU A 1 250 ? 13.777 -8.829 19.592 1.00 47.06 250 LEU A N 1
ATOM 1963 C CA . LEU A 1 250 ? 14.202 -8.070 20.777 1.00 47.06 250 LEU A CA 1
ATOM 1964 C C . LEU A 1 250 ? 15.715 -7.777 20.794 1.00 47.06 250 LEU A C 1
ATOM 1966 O O . LEU A 1 250 ? 16.135 -6.774 21.370 1.00 47.06 250 LEU A O 1
ATOM 1970 N N . ILE A 1 251 ? 16.529 -8.619 20.145 1.00 40.50 251 ILE A N 1
ATOM 1971 C CA . ILE A 1 251 ? 17.997 -8.497 20.102 1.00 40.50 251 ILE A CA 1
ATOM 1972 C C . ILE A 1 251 ? 18.453 -7.616 18.923 1.00 40.50 251 ILE A C 1
ATOM 1974 O O . ILE A 1 251 ? 19.434 -6.883 19.035 1.00 40.50 251 ILE A O 1
ATOM 1978 N N . THR A 1 252 ? 17.733 -7.631 17.796 1.00 36.19 252 THR A N 1
ATOM 1979 C CA . THR A 1 252 ? 18.096 -6.897 16.562 1.00 36.19 252 THR A CA 1
ATOM 1980 C C . THR A 1 252 ? 17.569 -5.454 16.510 1.00 36.19 252 THR A C 1
ATOM 1982 O O . THR A 1 252 ? 18.154 -4.599 15.838 1.00 36.19 252 THR A O 1
ATOM 1985 N N . THR A 1 253 ? 16.504 -5.135 17.249 1.00 36.06 253 THR A N 1
ATOM 1986 C CA . THR A 1 253 ? 15.782 -3.846 17.161 1.00 36.06 253 THR A CA 1
ATOM 1987 C C . THR A 1 253 ? 16.379 -2.681 17.964 1.00 36.06 253 THR A C 1
ATOM 1989 O O . THR A 1 253 ? 15.866 -1.563 17.901 1.00 36.06 253 THR A O 1
ATOM 1992 N N . GLN A 1 254 ? 17.501 -2.866 18.666 1.00 37.06 254 GLN A N 1
ATOM 1993 C CA . GLN A 1 254 ? 18.130 -1.790 19.453 1.00 37.06 254 GLN A CA 1
ATOM 1994 C C . GLN A 1 254 ? 18.794 -0.685 18.599 1.00 37.06 254 GLN A C 1
ATOM 1996 O O . GLN A 1 254 ? 19.154 0.366 19.124 1.00 37.06 254 GLN A O 1
ATOM 2001 N N . SER A 1 255 ? 18.911 -0.865 17.277 1.00 31.16 255 SER A N 1
ATOM 2002 C CA . SER A 1 255 ? 19.538 0.107 16.361 1.00 31.16 255 SER A CA 1
ATOM 2003 C C . SER A 1 255 ? 18.558 1.053 15.639 1.00 31.16 255 SER A C 1
ATOM 2005 O O . SER A 1 255 ? 18.978 2.078 15.094 1.00 31.16 255 SER A O 1
ATOM 2007 N N . THR A 1 256 ? 17.252 0.758 15.637 1.00 33.66 256 THR A N 1
ATOM 2008 C CA . THR A 1 256 ? 16.238 1.495 14.851 1.00 33.66 256 THR A CA 1
ATOM 2009 C C . THR A 1 256 ? 15.499 2.581 15.644 1.00 33.66 256 THR A C 1
ATOM 2011 O O . THR A 1 256 ? 14.962 3.512 15.041 1.00 33.66 256 THR A O 1
ATOM 2014 N N . HIS A 1 257 ? 15.546 2.523 16.981 1.00 34.50 257 HIS A N 1
ATOM 2015 C CA . HIS A 1 257 ? 14.834 3.423 17.908 1.00 34.50 257 HIS A CA 1
ATOM 2016 C C . HIS A 1 257 ? 15.315 4.887 17.899 1.00 34.50 257 HIS A C 1
ATOM 2018 O O . HIS A 1 257 ? 14.556 5.797 18.211 1.00 34.50 257 HIS A O 1
ATOM 2024 N N . MET A 1 258 ? 16.549 5.148 17.465 1.00 27.86 258 MET A N 1
ATOM 2025 C CA . MET A 1 258 ? 17.178 6.480 17.545 1.00 27.86 258 MET A CA 1
ATOM 2026 C C . MET A 1 258 ? 16.709 7.495 16.485 1.00 27.86 258 MET A C 1
ATOM 2028 O O . MET A 1 258 ? 17.129 8.648 16.513 1.00 27.86 258 MET A O 1
ATOM 2032 N N . ASN A 1 259 ? 15.887 7.094 15.509 1.00 36.53 259 ASN A N 1
ATOM 2033 C CA . ASN A 1 259 ? 15.724 7.863 14.265 1.00 36.53 259 ASN A CA 1
ATOM 2034 C C . ASN A 1 259 ? 14.318 8.420 14.005 1.00 36.53 259 ASN A C 1
ATOM 2036 O O . ASN A 1 259 ? 14.117 9.024 12.952 1.00 36.53 259 ASN A O 1
ATOM 2040 N N . ILE A 1 260 ? 13.366 8.219 14.921 1.00 37.56 260 ILE A N 1
ATOM 2041 C CA . ILE A 1 260 ? 11.946 8.561 14.712 1.00 37.56 260 ILE A CA 1
ATOM 2042 C C . ILE A 1 260 ? 11.543 9.846 15.485 1.00 37.56 260 ILE A C 1
ATOM 2044 O O . ILE A 1 260 ? 10.485 10.412 15.241 1.00 37.56 260 ILE A O 1
ATOM 2048 N N . MET A 1 261 ? 12.409 10.379 16.359 1.00 29.64 261 MET A N 1
ATOM 2049 C CA . MET A 1 261 ? 12.112 11.453 17.333 1.00 29.64 261 MET A CA 1
ATOM 2050 C C . MET A 1 261 ? 11.865 12.881 16.783 1.00 29.64 261 MET A C 1
ATOM 2052 O O . MET A 1 261 ? 11.773 13.812 17.575 1.00 29.64 261 MET A O 1
ATOM 2056 N N . GLN A 1 262 ? 11.766 13.108 15.468 1.00 32.16 262 GLN A N 1
ATOM 2057 C CA . GLN A 1 262 ? 11.701 14.473 14.894 1.00 32.16 262 GLN A CA 1
ATOM 2058 C C . GLN A 1 262 ? 10.518 14.738 13.947 1.00 32.16 262 GLN A C 1
ATOM 2060 O O . GLN A 1 262 ? 10.528 15.725 13.215 1.00 32.16 262 GLN A O 1
ATOM 2065 N N . LEU A 1 263 ? 9.496 13.882 13.934 1.00 33.94 263 LEU A N 1
ATOM 2066 C CA . LEU A 1 263 ? 8.327 14.083 13.073 1.00 33.94 263 LEU A CA 1
ATOM 2067 C C . LEU A 1 263 ? 7.278 14.987 13.748 1.00 33.94 263 LEU A C 1
ATOM 2069 O O . LEU A 1 263 ? 7.087 14.882 14.962 1.00 33.94 263 LEU A O 1
ATOM 2073 N N . PRO A 1 264 ? 6.588 15.862 12.990 1.00 33.75 264 PRO A N 1
ATOM 2074 C CA . PRO A 1 264 ? 5.494 16.659 13.531 1.00 33.75 264 PRO A CA 1
ATOM 2075 C C . PRO A 1 264 ? 4.345 15.748 14.007 1.00 33.75 264 PRO A C 1
ATOM 2077 O O . PRO A 1 264 ? 4.120 14.690 13.409 1.00 33.75 264 PRO A O 1
ATOM 2080 N N . PRO A 1 265 ? 3.614 16.135 15.069 1.00 37.94 265 PRO A N 1
ATOM 2081 C CA . PRO A 1 265 ? 2.471 15.371 15.552 1.00 37.94 265 PRO A CA 1
ATOM 2082 C C . PRO A 1 265 ? 1.405 15.285 14.454 1.00 37.94 265 PRO A C 1
ATOM 2084 O O . PRO A 1 265 ? 0.988 16.300 13.898 1.00 37.94 265 PRO A O 1
ATOM 2087 N N . VAL A 1 266 ? 0.987 14.063 14.123 1.00 40.91 266 VAL A N 1
ATOM 2088 C CA . VAL A 1 266 ? -0.158 13.827 13.237 1.00 40.91 266 VAL A CA 1
ATOM 2089 C C . VAL A 1 266 ? -1.419 14.156 14.035 1.00 40.91 266 VAL A C 1
ATOM 2091 O O . VAL A 1 266 ? -1.566 13.689 15.162 1.00 40.91 266 VAL A O 1
ATOM 2094 N N . GLU A 1 267 ? -2.307 14.982 13.480 1.00 45.91 267 GLU A N 1
ATOM 2095 C CA . GLU A 1 267 ? -3.580 15.324 14.127 1.00 45.91 267 GLU A CA 1
ATOM 2096 C C . GLU A 1 267 ? -4.389 14.048 14.446 1.00 45.91 267 GLU A C 1
ATOM 2098 O O . GLU A 1 267 ? -4.389 13.107 13.640 1.00 45.91 267 GLU A O 1
ATOM 2103 N N . PRO A 1 268 ? -5.070 13.989 15.608 1.00 50.44 268 PRO A N 1
ATOM 2104 C CA . PRO A 1 268 ? -5.905 12.851 15.963 1.00 50.44 268 PRO A CA 1
ATOM 2105 C C . PRO A 1 268 ? -6.986 12.651 14.896 1.00 50.44 268 PRO A C 1
ATOM 2107 O O . PRO A 1 268 ? -7.587 13.597 14.399 1.00 50.44 268 PRO A O 1
ATOM 2110 N N . ILE A 1 269 ? -7.205 11.391 14.524 1.00 54.00 269 ILE A N 1
ATOM 2111 C CA . ILE A 1 269 ? -8.154 10.984 13.474 1.00 54.00 269 ILE A CA 1
ATOM 2112 C C . ILE A 1 269 ? -9.590 11.379 13.844 1.00 54.00 269 ILE A C 1
ATOM 2114 O O . ILE A 1 269 ? -10.412 11.689 12.980 1.00 54.00 269 ILE A O 1
ATOM 2118 N N . TRP A 1 270 ? -9.870 11.368 15.143 1.00 58.94 270 TRP A N 1
ATOM 2119 C CA . TRP A 1 270 ? -11.120 11.807 15.719 1.00 58.94 270 TRP A CA 1
ATOM 2120 C C . TRP A 1 270 ? -10.929 13.211 16.284 1.00 58.94 270 TRP A C 1
ATOM 2122 O O . TRP A 1 270 ? -10.124 13.418 17.188 1.00 58.94 270 TRP A O 1
ATOM 2132 N N . ASP A 1 271 ? -11.754 14.151 15.827 1.00 56.59 271 ASP A N 1
ATOM 2133 C CA . ASP A 1 271 ? -11.956 15.441 16.503 1.00 56.59 271 ASP A CA 1
ATOM 2134 C C . ASP A 1 271 ? -12.713 15.260 17.848 1.00 56.59 271 ASP A C 1
ATOM 2136 O O . ASP A 1 271 ? -13.041 16.227 18.531 1.00 56.59 271 ASP A O 1
ATOM 2140 N N . THR A 1 272 ? -13.048 14.010 18.205 1.00 65.62 272 THR A N 1
ATOM 2141 C CA . THR A 1 272 ? -13.926 13.584 19.306 1.00 65.62 272 THR A CA 1
ATOM 2142 C C . THR A 1 272 ? -13.380 12.317 19.986 1.00 65.62 272 THR A C 1
ATOM 2144 O O . THR A 1 272 ? -12.323 11.810 19.617 1.00 65.62 272 THR A O 1
ATOM 2147 N N . LEU A 1 273 ? -14.089 11.805 20.996 1.00 76.69 273 LEU A N 1
ATOM 2148 C CA . LEU A 1 273 ? -13.729 10.572 21.702 1.00 76.69 273 LEU A CA 1
ATOM 2149 C C . LEU A 1 273 ? -13.834 9.336 20.794 1.00 76.69 273 LEU A C 1
ATOM 2151 O O . LEU A 1 273 ? -14.793 9.196 20.035 1.00 76.69 273 LEU A O 1
ATOM 2155 N N . ILE A 1 274 ? -12.895 8.403 20.951 1.00 84.06 274 ILE A N 1
ATOM 2156 C CA . ILE A 1 274 ? -12.904 7.096 20.285 1.00 84.06 274 ILE A CA 1
ATOM 2157 C C . ILE A 1 274 ? -14.166 6.320 20.725 1.00 84.06 274 ILE A C 1
ATOM 2159 O O . ILE A 1 274 ? -14.508 6.312 21.921 1.00 84.06 274 ILE A O 1
ATOM 2163 N N . PRO A 1 275 ? -14.891 5.681 19.788 1.00 87.38 275 PRO A N 1
ATOM 2164 C CA . PRO A 1 275 ? -16.059 4.878 20.119 1.00 87.38 275 PRO A CA 1
ATOM 2165 C C . PRO A 1 275 ? -15.668 3.621 20.907 1.00 87.38 275 PRO A C 1
ATOM 2167 O O . PRO A 1 275 ? -14.660 2.970 20.632 1.00 87.38 275 PRO A O 1
ATOM 2170 N N . ILE A 1 276 ? -16.507 3.265 21.877 1.00 91.38 276 ILE A N 1
ATOM 2171 C CA . ILE A 1 276 ? -16.415 2.021 22.643 1.00 91.38 276 ILE A CA 1
ATOM 2172 C C . ILE A 1 276 ? -17.708 1.237 22.459 1.00 91.38 276 ILE A C 1
ATOM 2174 O O . ILE A 1 276 ? -18.782 1.832 22.409 1.00 91.38 276 ILE A O 1
ATOM 2178 N N . VAL A 1 277 ? -17.602 -0.083 22.363 1.00 94.19 277 VAL A N 1
ATOM 2179 C CA . VAL A 1 277 ? -18.736 -1.002 22.270 1.00 94.19 277 VAL A CA 1
ATOM 2180 C C . VAL A 1 277 ? -18.521 -2.181 23.205 1.00 94.19 277 VAL A C 1
ATOM 2182 O O . VAL A 1 277 ? -17.424 -2.737 23.283 1.00 94.19 277 VAL A O 1
ATOM 2185 N N . MET A 1 278 ? -19.568 -2.556 23.933 1.00 94.88 278 MET A N 1
ATOM 2186 C CA . MET A 1 278 ? -19.564 -3.742 24.778 1.00 94.88 278 MET A CA 1
ATOM 2187 C C . MET A 1 278 ? -20.228 -4.898 24.040 1.00 94.88 278 MET A C 1
ATOM 2189 O O . MET A 1 278 ? -21.364 -4.772 23.591 1.00 94.88 278 MET A O 1
ATOM 2193 N N . VAL A 1 279 ? -19.546 -6.035 23.941 1.00 95.25 279 VAL A N 1
ATOM 2194 C CA . VAL A 1 279 ? -20.128 -7.271 23.406 1.00 95.25 279 VAL A CA 1
ATOM 2195 C C . VAL A 1 279 ? -20.432 -8.194 24.577 1.00 95.25 279 VAL A C 1
ATOM 2197 O O . VAL A 1 279 ? -19.517 -8.619 25.289 1.00 95.25 279 VAL A O 1
ATOM 2200 N N . LEU A 1 280 ? -21.718 -8.472 24.791 1.00 94.50 280 LEU A N 1
ATOM 2201 C CA . LEU A 1 280 ? -22.206 -9.370 25.830 1.00 94.50 280 LEU A CA 1
ATOM 2202 C C . LEU A 1 280 ? -22.453 -10.756 25.237 1.00 94.50 280 LEU A C 1
ATOM 2204 O O . LEU A 1 280 ? -23.324 -10.932 24.380 1.00 94.50 280 LEU A O 1
ATOM 2208 N N . LEU A 1 281 ? -21.703 -11.732 25.738 1.00 91.62 281 LEU A N 1
ATOM 2209 C CA . LEU A 1 281 ? -21.843 -13.130 25.370 1.00 91.62 281 LEU A CA 1
ATOM 2210 C C . LEU A 1 281 ? -21.989 -13.976 26.635 1.00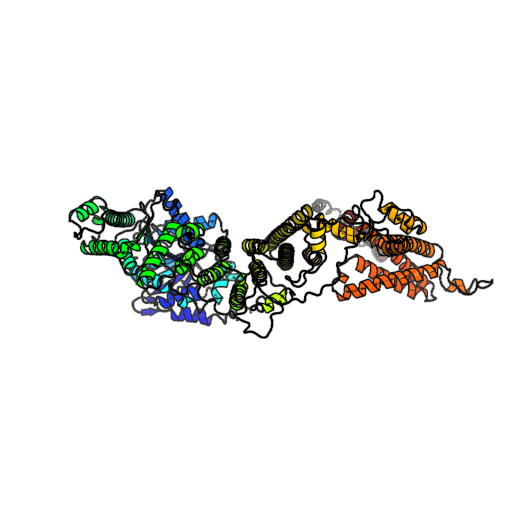 91.62 281 LEU A C 1
ATOM 2212 O O . LEU A 1 281 ? -21.149 -13.923 27.532 1.00 91.62 281 LEU A O 1
ATOM 2216 N N . GLU A 1 282 ? -23.069 -14.746 26.726 1.00 88.19 282 GLU A N 1
ATOM 2217 C CA . GLU A 1 282 ? -23.477 -15.407 27.966 1.00 88.19 282 GLU A CA 1
ATOM 2218 C C . GLU A 1 282 ? -23.481 -14.418 29.166 1.00 88.19 282 GLU A C 1
ATOM 2220 O O . GLU A 1 282 ? -23.894 -13.265 29.045 1.00 88.19 282 GLU A O 1
ATOM 2225 N N . GLY A 1 283 ? -23.017 -14.840 30.346 1.00 85.19 283 GLY A N 1
ATOM 2226 C CA . GLY A 1 283 ? -22.844 -13.986 31.521 1.00 85.19 283 GLY A CA 1
ATOM 2227 C C . GLY A 1 283 ? -23.618 -14.451 32.751 1.00 85.19 283 GLY A C 1
ATOM 2228 O O . GLY A 1 283 ? -24.515 -15.289 32.689 1.00 85.19 283 GLY A O 1
ATOM 2229 N N . GLY A 1 284 ? -23.226 -13.915 33.905 1.00 80.19 284 GLY A N 1
ATOM 2230 C CA . GLY A 1 284 ? -23.879 -14.165 35.192 1.00 80.19 284 GLY A CA 1
ATOM 2231 C C . GLY A 1 284 ? -24.401 -12.879 35.831 1.00 80.19 284 GLY A C 1
ATOM 2232 O O . GLY A 1 284 ? -24.464 -11.835 35.189 1.00 80.19 284 GLY A O 1
ATOM 2233 N N . ALA A 1 285 ? -24.710 -12.931 37.127 1.00 77.31 285 ALA A N 1
ATOM 2234 C CA . ALA A 1 285 ? -25.214 -11.785 37.892 1.00 77.31 285 ALA A CA 1
ATOM 2235 C C . ALA A 1 285 ? -24.319 -10.538 37.797 1.00 77.31 285 ALA A C 1
ATOM 2237 O O . ALA A 1 285 ? -24.792 -9.430 37.563 1.00 77.31 285 ALA A O 1
ATOM 2238 N N . SER A 1 286 ? -23.002 -10.728 37.920 1.00 79.06 286 SER A N 1
ATOM 2239 C CA . SER A 1 286 ? -22.029 -9.638 37.816 1.00 79.06 286 SER A CA 1
ATOM 2240 C C . SER A 1 286 ? -22.030 -8.991 36.428 1.00 79.06 286 SER A C 1
ATOM 2242 O O . SER A 1 286 ? -21.847 -7.784 36.334 1.00 79.06 286 SER A O 1
ATOM 2244 N N . SER A 1 287 ? -22.283 -9.767 35.366 1.00 86.06 287 SER A N 1
ATOM 2245 C CA . SER A 1 287 ? -22.380 -9.259 33.992 1.00 86.06 287 SER A CA 1
ATOM 2246 C C . SER A 1 287 ? -23.578 -8.321 33.830 1.00 86.06 287 SER A C 1
ATOM 2248 O O . SER A 1 287 ? -23.441 -7.284 33.192 1.00 86.06 287 SER A O 1
ATOM 2250 N N . LEU A 1 288 ? 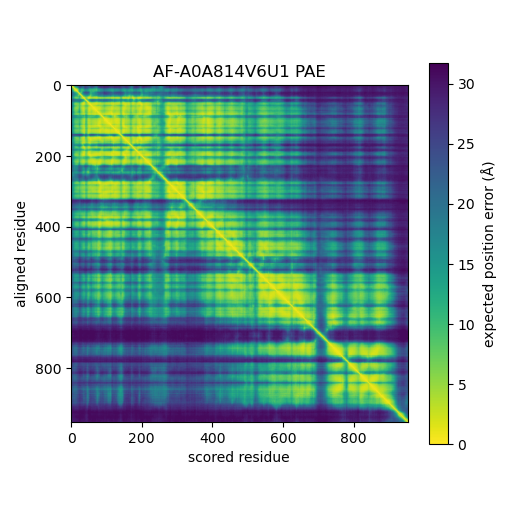-24.717 -8.632 34.461 1.00 85.94 288 LEU A N 1
ATOM 2251 C CA . LEU A 1 288 ? -25.915 -7.784 34.437 1.00 85.94 288 LEU A CA 1
ATOM 2252 C C . LEU A 1 288 ? -25.689 -6.430 35.128 1.00 85.94 288 LEU A C 1
ATOM 2254 O O . LEU A 1 288 ? -26.106 -5.396 34.612 1.00 85.94 288 LEU A O 1
ATOM 2258 N N . ASN A 1 289 ? -24.970 -6.413 36.255 1.00 84.81 289 ASN A N 1
ATOM 2259 C CA . ASN A 1 289 ? -24.599 -5.159 36.916 1.00 84.81 289 ASN A CA 1
ATOM 2260 C C . ASN A 1 289 ? -23.667 -4.310 36.030 1.00 84.81 289 ASN A C 1
ATOM 2262 O O . ASN A 1 289 ? -23.862 -3.103 35.885 1.00 84.81 289 ASN A O 1
ATOM 2266 N N . THR A 1 290 ? -22.693 -4.942 35.364 1.00 86.69 290 THR A N 1
ATOM 2267 C CA . THR A 1 290 ? -21.830 -4.245 34.397 1.00 86.69 290 THR A CA 1
ATOM 2268 C C . THR A 1 290 ? -22.631 -3.662 33.237 1.00 86.69 290 THR A C 1
ATOM 2270 O O . THR A 1 290 ? -22.371 -2.529 32.849 1.00 86.69 290 THR A O 1
ATOM 2273 N N . VAL A 1 291 ? -23.618 -4.397 32.716 1.00 89.44 291 VAL A N 1
ATOM 2274 C CA . VAL A 1 291 ? -24.522 -3.927 31.653 1.00 89.44 291 VAL A CA 1
ATOM 2275 C C . VAL A 1 291 ? -25.311 -2.700 32.114 1.00 89.44 291 VAL A C 1
ATOM 2277 O O . VAL A 1 291 ? -25.305 -1.691 31.416 1.00 89.44 291 VAL A O 1
ATOM 2280 N N . SER A 1 292 ? -25.915 -2.735 33.309 1.00 87.94 292 SER A N 1
ATOM 2281 C CA . SER A 1 292 ? -26.618 -1.571 33.881 1.00 87.94 292 SER A CA 1
ATOM 2282 C C . SER A 1 292 ? -25.697 -0.352 33.982 1.00 87.94 292 SER A C 1
ATOM 2284 O O . SER A 1 292 ? -26.039 0.742 33.529 1.00 87.94 292 SER A O 1
ATOM 2286 N N . LYS A 1 293 ? -24.480 -0.543 34.506 1.00 87.50 293 LYS A N 1
ATOM 2287 C CA . LYS A 1 293 ? -23.490 0.532 34.623 1.00 87.50 293 LYS A CA 1
ATOM 2288 C C . LYS A 1 293 ? -23.061 1.082 33.256 1.00 87.50 293 LYS A C 1
ATOM 2290 O O . LYS A 1 293 ? -23.002 2.296 33.087 1.00 87.50 293 LYS A O 1
ATOM 2295 N N . ALA A 1 294 ? -22.810 0.212 32.282 1.00 88.69 294 ALA A N 1
ATOM 2296 C CA . ALA A 1 294 ? -22.402 0.599 30.935 1.00 88.69 294 ALA A CA 1
ATOM 2297 C C . ALA A 1 294 ? -23.495 1.396 30.201 1.00 88.69 294 ALA A C 1
ATOM 2299 O O . ALA A 1 294 ? -23.182 2.392 29.546 1.00 88.69 294 ALA A O 1
ATOM 2300 N N . LEU A 1 295 ? -24.770 1.020 30.362 1.00 90.56 295 LEU A N 1
ATOM 2301 C CA . LEU A 1 295 ? -25.907 1.770 29.814 1.00 90.56 295 LEU A CA 1
ATOM 2302 C C . LEU A 1 295 ? -26.036 3.160 30.444 1.00 90.56 295 LEU A C 1
ATOM 2304 O O . LEU A 1 295 ? -26.205 4.140 29.719 1.00 90.56 295 LEU A O 1
ATOM 2308 N N . LYS A 1 296 ? -25.866 3.269 31.770 1.00 88.44 296 LYS A N 1
ATOM 2309 C CA . LYS A 1 296 ? -25.840 4.561 32.486 1.00 88.44 296 LYS A CA 1
ATOM 2310 C C . LYS A 1 296 ? -24.700 5.469 32.000 1.00 88.44 296 LYS A C 1
ATOM 2312 O O . LYS A 1 296 ? -24.848 6.688 31.969 1.00 88.44 296 LYS A O 1
ATOM 2317 N N . GLU A 1 297 ? -23.586 4.883 31.562 1.00 86.25 297 GLU A N 1
ATOM 2318 C CA . GLU A 1 297 ? -22.443 5.583 30.955 1.00 86.25 297 GLU A CA 1
ATOM 2319 C C . GLU A 1 297 ? -22.612 5.845 29.435 1.00 86.25 297 GLU A C 1
ATOM 2321 O O . GLU A 1 297 ? -21.696 6.359 28.791 1.00 86.25 297 GLU A O 1
ATOM 2326 N N . ASN A 1 298 ? -23.786 5.556 28.852 1.00 88.25 298 ASN A N 1
ATOM 2327 C CA . ASN A 1 298 ? -24.103 5.670 27.417 1.00 88.25 298 ASN A CA 1
ATOM 2328 C C . ASN A 1 298 ? -23.184 4.833 26.502 1.00 88.25 298 ASN A C 1
ATOM 2330 O O . ASN A 1 298 ? -22.819 5.265 25.404 1.00 88.25 298 ASN A O 1
ATOM 2334 N N . THR A 1 299 ? -22.788 3.643 26.953 1.00 88.94 299 THR A N 1
ATOM 2335 C CA . THR A 1 299 ? -22.002 2.698 26.147 1.00 88.94 299 THR A CA 1
ATOM 2336 C C . THR A 1 299 ? -22.936 1.807 25.326 1.00 88.94 299 THR A C 1
ATOM 2338 O O . THR A 1 299 ? -23.811 1.176 25.918 1.00 88.94 299 THR A O 1
ATOM 2341 N N . PRO A 1 300 ? -22.774 1.715 23.991 1.00 93.56 300 PRO A N 1
ATOM 2342 C CA . PRO A 1 300 ? -23.539 0.773 23.182 1.00 93.56 300 PRO A CA 1
ATOM 2343 C C . PRO A 1 300 ? -23.198 -0.675 23.541 1.00 93.56 300 PRO A C 1
ATOM 2345 O O . PRO A 1 300 ? -22.026 -1.029 23.703 1.00 93.56 300 PRO A O 1
ATOM 2348 N N . ILE A 1 301 ? -24.229 -1.514 23.622 1.00 94.56 301 ILE A N 1
ATOM 2349 C CA . ILE A 1 301 ? -24.128 -2.927 23.983 1.00 94.56 301 ILE A CA 1
ATOM 2350 C C . ILE A 1 301 ? -24.702 -3.779 22.855 1.00 94.56 301 ILE A C 1
ATOM 2352 O O . ILE A 1 301 ? -25.861 -3.625 22.468 1.00 94.56 301 ILE A O 1
ATOM 2356 N N . VAL A 1 302 ? -23.892 -4.711 22.363 1.00 95.25 302 VAL A N 1
ATOM 2357 C CA . VAL A 1 302 ? -24.298 -5.759 21.426 1.00 95.25 302 VAL A CA 1
ATOM 2358 C C . VAL A 1 302 ? -24.518 -7.040 22.212 1.00 95.25 302 VAL A C 1
ATOM 2360 O O . VAL A 1 302 ? -23.591 -7.568 22.827 1.00 95.25 302 VAL A O 1
ATOM 2363 N N . VAL A 1 303 ? -25.749 -7.538 22.196 1.00 94.31 303 VAL A N 1
ATOM 2364 C CA . VAL A 1 303 ? -26.142 -8.761 22.897 1.00 94.31 303 VAL A CA 1
ATOM 2365 C C . VAL A 1 303 ? -26.255 -9.893 21.888 1.00 94.31 303 VAL A C 1
ATOM 2367 O O . VAL A 1 303 ? -27.054 -9.814 20.956 1.00 94.31 303 VAL A O 1
ATOM 2370 N N . VAL A 1 304 ? -25.462 -10.949 22.070 1.00 92.19 304 VAL A N 1
ATOM 2371 C CA . VAL A 1 304 ? -25.515 -12.142 21.215 1.00 92.19 304 VAL A CA 1
ATOM 2372 C C . VAL A 1 304 ? -26.640 -13.053 21.705 1.00 92.19 304 VAL A C 1
ATOM 2374 O O . VAL A 1 304 ? -26.503 -13.705 22.744 1.00 92.19 304 VAL A O 1
ATOM 2377 N N . LYS A 1 305 ? -27.759 -13.093 20.973 1.00 88.94 305 LYS A N 1
ATOM 2378 C CA . LYS A 1 305 ? -28.906 -13.955 21.297 1.00 88.94 305 LYS A CA 1
ATOM 2379 C C . LYS A 1 305 ? -28.529 -15.432 21.135 1.00 88.94 305 LYS A C 1
ATOM 2381 O O . LYS A 1 305 ? -27.740 -15.775 20.258 1.00 88.94 305 LYS A O 1
ATOM 2386 N N . GLU A 1 306 ? -29.113 -16.292 21.966 1.00 86.19 306 GLU A N 1
ATOM 2387 C CA . GLU A 1 306 ? -28.851 -17.738 22.055 1.00 86.19 306 GLU A CA 1
ATOM 2388 C C . GLU A 1 306 ? -27.457 -18.086 22.603 1.00 86.19 306 GLU A C 1
ATOM 2390 O O . GLU A 1 306 ? -27.019 -19.235 22.524 1.00 86.19 306 GLU A O 1
ATOM 2395 N N . SER A 1 307 ? -26.750 -17.109 23.186 1.00 86.12 307 SER A N 1
ATOM 2396 C CA . SER A 1 307 ? -25.478 -17.364 23.875 1.00 86.12 307 SER A CA 1
ATOM 2397 C C . SER A 1 307 ? -25.656 -17.809 25.330 1.00 86.12 307 SER A C 1
ATOM 2399 O O . SER A 1 307 ? -24.698 -18.296 25.930 1.00 86.12 307 SER A O 1
ATOM 2401 N N . GLY A 1 308 ? -26.867 -17.699 25.892 1.00 82.56 308 GLY A N 1
ATOM 2402 C CA . GLY A 1 308 ? -27.213 -18.223 27.212 1.00 82.56 308 GLY A CA 1
ATOM 2403 C C . GLY A 1 308 ? -27.301 -17.181 28.334 1.00 82.56 308 GLY A C 1
ATOM 2404 O O . GLY A 1 308 ? -26.779 -16.068 28.262 1.00 82.56 308 GLY A O 1
ATOM 2405 N N . ARG A 1 309 ? -27.943 -17.589 29.437 1.00 84.75 309 ARG A N 1
ATOM 2406 C CA . ARG A 1 309 ? -28.000 -16.894 30.741 1.00 84.75 309 ARG A CA 1
ATOM 2407 C C . ARG A 1 309 ? -28.297 -15.388 30.638 1.00 84.75 309 ARG A C 1
ATOM 2409 O O . ARG A 1 309 ? -29.413 -15.018 30.288 1.00 84.75 309 ARG A O 1
ATOM 2416 N N . ALA A 1 310 ? -27.340 -14.528 31.006 1.00 85.69 310 ALA A N 1
ATOM 2417 C CA . ALA A 1 310 ? -27.525 -13.081 31.089 1.00 85.69 310 ALA A CA 1
ATOM 2418 C C . ALA A 1 310 ? -27.794 -12.430 29.723 1.00 85.69 310 ALA A C 1
ATOM 2420 O O . ALA A 1 310 ? -28.613 -11.518 29.651 1.00 85.69 310 ALA A O 1
ATOM 2421 N N . ALA A 1 311 ? -27.147 -12.896 28.653 1.00 89.00 311 ALA A N 1
ATOM 2422 C CA . ALA A 1 311 ? -27.357 -12.366 27.309 1.00 89.00 311 ALA A CA 1
ATOM 2423 C C . ALA A 1 311 ? -28.786 -12.632 26.812 1.00 89.00 311 ALA A C 1
ATOM 2425 O O . ALA A 1 311 ? -29.468 -11.707 26.376 1.00 89.00 311 ALA A O 1
ATOM 2426 N N . ASP A 1 312 ? -29.277 -13.863 26.965 1.00 87.06 312 ASP A N 1
ATOM 2427 C CA . ASP A 1 312 ? -30.647 -14.217 26.568 1.00 87.06 312 ASP A CA 1
ATOM 2428 C C . ASP A 1 312 ? -31.693 -13.496 27.415 1.00 87.06 312 ASP A C 1
ATOM 2430 O O . ASP A 1 312 ? -32.724 -13.075 26.895 1.00 87.06 312 ASP A O 1
ATOM 2434 N N . PHE A 1 313 ? -31.404 -13.297 28.703 1.00 84.88 313 PHE A N 1
ATOM 2435 C CA . PHE A 1 313 ? -32.246 -12.493 29.578 1.00 84.88 313 PHE A CA 1
ATOM 2436 C C . PHE A 1 313 ? -32.362 -11.047 29.074 1.00 84.88 313 PHE A C 1
ATOM 2438 O O . PHE A 1 313 ? -33.469 -10.557 28.872 1.00 84.88 313 PHE A O 1
ATOM 2445 N N . VAL A 1 314 ? -31.242 -10.367 28.800 1.00 87.31 314 VAL A N 1
ATOM 2446 C CA . VAL A 1 314 ? -31.269 -8.988 28.275 1.00 87.31 314 VAL A CA 1
ATOM 2447 C C . VAL A 1 314 ? -31.978 -8.924 26.916 1.00 87.31 314 VAL A C 1
ATOM 2449 O O . VAL A 1 314 ? -32.751 -7.995 26.680 1.00 87.31 314 VAL A O 1
ATOM 2452 N N . ALA A 1 315 ? -31.770 -9.918 26.046 1.00 88.12 315 ALA A N 1
ATOM 2453 C CA . ALA A 1 315 ? -32.458 -10.009 24.759 1.00 88.12 315 ALA A CA 1
ATOM 2454 C C . ALA A 1 315 ? -33.981 -10.153 24.927 1.00 88.12 315 ALA A C 1
ATOM 2456 O O . ALA A 1 315 ? -34.736 -9.436 24.273 1.00 88.12 315 ALA A O 1
ATOM 2457 N N . TYR A 1 316 ? -34.434 -11.013 25.844 1.00 83.81 316 TYR A N 1
ATOM 2458 C CA . TYR A 1 316 ? -35.852 -11.191 26.164 1.00 83.81 316 TYR A CA 1
ATOM 2459 C C . TYR A 1 316 ? -36.492 -9.891 26.666 1.00 83.81 316 TYR A C 1
ATOM 2461 O O . TYR A 1 316 ? -37.537 -9.475 26.165 1.00 83.81 316 TYR A O 1
ATOM 2469 N N . VAL A 1 317 ? -35.839 -9.209 27.612 1.00 82.56 317 VAL A N 1
ATOM 2470 C CA . VAL A 1 317 ? -36.327 -7.940 28.174 1.00 82.56 317 VAL A CA 1
ATOM 2471 C C . VAL A 1 317 ? -36.438 -6.856 27.099 1.00 82.56 317 VAL A C 1
ATOM 2473 O O . VAL A 1 317 ? -37.431 -6.131 27.036 1.00 82.56 317 VAL A O 1
ATOM 2476 N N . TYR A 1 318 ? -35.447 -6.751 26.216 1.00 85.56 318 TYR A N 1
ATOM 2477 C CA . TYR A 1 318 ? -35.482 -5.791 25.117 1.00 85.56 318 TYR A CA 1
ATOM 2478 C C . TYR A 1 318 ? -36.571 -6.115 24.079 1.00 85.56 318 TYR A C 1
ATOM 2480 O O . TYR A 1 318 ? -37.246 -5.202 23.595 1.00 85.56 318 TYR A O 1
ATOM 2488 N N . GLU A 1 319 ? -36.769 -7.391 23.730 1.00 84.06 319 GLU A N 1
ATOM 2489 C CA . GLU A 1 319 ? -37.835 -7.825 22.813 1.00 84.06 319 GLU A CA 1
ATOM 2490 C C . GLU A 1 319 ? -39.223 -7.555 23.401 1.00 84.06 319 GLU A C 1
ATOM 2492 O O . GLU A 1 319 ? -40.107 -7.075 22.689 1.00 84.06 319 GLU A O 1
ATOM 2497 N N . TYR A 1 320 ? -39.392 -7.759 24.709 1.00 80.19 320 TYR A N 1
ATOM 2498 C CA . TYR A 1 320 ? -40.617 -7.418 25.427 1.00 80.19 320 TYR A CA 1
ATOM 2499 C C . TYR A 1 320 ? -40.976 -5.934 25.247 1.00 80.19 320 TYR A C 1
ATOM 2501 O O . TYR A 1 320 ? -42.047 -5.619 24.726 1.00 80.19 320 TYR A O 1
ATOM 2509 N N . PHE A 1 321 ? -40.039 -5.024 25.545 1.00 75.31 321 PHE A N 1
ATOM 2510 C CA . PHE A 1 321 ? -40.227 -3.577 25.355 1.00 75.31 321 PHE A CA 1
ATOM 2511 C C . PHE A 1 321 ? -40.286 -3.133 23.888 1.00 75.31 321 PHE A C 1
ATOM 2513 O O . PHE A 1 321 ? -40.629 -1.988 23.590 1.00 75.31 321 PHE A O 1
ATOM 2520 N N . SER A 1 322 ? -39.890 -3.988 22.950 1.00 74.75 322 SER A N 1
ATOM 2521 C CA . SER A 1 322 ? -40.017 -3.703 21.521 1.00 74.75 322 SER A CA 1
ATOM 2522 C C . SER A 1 322 ? -41.392 -4.062 20.976 1.00 74.75 322 SER A C 1
ATOM 2524 O O . SER A 1 322 ? -41.863 -3.379 20.072 1.00 74.75 322 SER A O 1
ATOM 2526 N N . ASN A 1 323 ? -42.051 -5.061 21.564 1.00 72.88 323 ASN A N 1
ATOM 2527 C CA . ASN A 1 323 ? -43.373 -5.525 21.148 1.00 72.88 323 ASN A CA 1
ATOM 2528 C C . ASN A 1 323 ? -44.523 -4.808 21.877 1.00 72.88 323 ASN A C 1
ATOM 2530 O O . ASN A 1 323 ? -45.603 -4.642 21.309 1.00 72.88 323 ASN A O 1
ATOM 2534 N N . THR A 1 324 ? -44.318 -4.354 23.117 1.00 63.75 324 THR A N 1
ATOM 2535 C CA . THR A 1 324 ? -45.296 -3.522 23.831 1.00 63.75 324 THR A CA 1
ATOM 2536 C C . THR A 1 324 ? -45.151 -2.061 23.398 1.00 63.75 324 THR A C 1
ATOM 2538 O O . THR A 1 324 ? -44.281 -1.352 23.899 1.00 63.75 324 THR A O 1
ATOM 2541 N N . ASN A 1 325 ? -45.986 -1.607 22.459 1.00 50.44 325 ASN A N 1
ATOM 2542 C CA . ASN A 1 325 ? -46.041 -0.201 22.037 1.00 50.44 325 ASN A CA 1
ATOM 2543 C C . ASN A 1 325 ? -46.193 0.761 23.239 1.00 50.44 325 ASN A C 1
ATOM 2545 O O . ASN A 1 325 ? -46.911 0.455 24.192 1.00 50.44 325 ASN A O 1
ATOM 2549 N N . ASP A 1 326 ? -45.559 1.935 23.129 1.00 50.38 326 ASP A N 1
ATOM 2550 C CA . ASP A 1 326 ? -45.294 3.017 24.107 1.00 50.38 326 ASP A CA 1
ATOM 2551 C C . ASP A 1 326 ? -46.459 3.567 24.979 1.00 50.38 326 ASP A C 1
ATOM 2553 O O . ASP A 1 326 ? -46.307 4.595 25.640 1.00 50.38 326 ASP A O 1
ATOM 2557 N N . HIS A 1 327 ? -47.632 2.929 25.043 1.00 44.72 327 HIS A N 1
ATOM 2558 C CA . HIS A 1 327 ? -48.832 3.500 25.675 1.00 44.72 327 HIS A CA 1
ATOM 2559 C C . HIS A 1 327 ? -49.270 2.891 27.014 1.00 44.72 327 HIS A C 1
ATOM 2561 O O . HIS A 1 327 ? -50.203 3.413 27.623 1.00 44.72 327 HIS A O 1
ATOM 2567 N N . ALA A 1 328 ? -48.596 1.870 27.546 1.00 42.97 328 ALA A N 1
ATOM 2568 C CA . ALA A 1 328 ? -48.910 1.361 28.883 1.00 42.97 328 ALA A CA 1
ATOM 2569 C C . ALA A 1 328 ? -47.916 1.886 29.937 1.00 42.97 328 ALA A C 1
ATOM 2571 O O . ALA A 1 328 ? -46.832 1.336 30.142 1.00 42.97 328 ALA A O 1
ATOM 2572 N N . GLN A 1 329 ? -48.309 2.942 30.658 1.00 43.56 329 GLN A N 1
ATOM 2573 C CA . GLN A 1 329 ? -47.754 3.289 31.975 1.00 43.56 329 GLN A CA 1
ATOM 2574 C C . GLN A 1 329 ? -48.206 2.254 33.019 1.00 43.56 329 GLN A C 1
ATOM 2576 O O . GLN A 1 329 ? -48.957 2.568 33.937 1.00 43.56 329 GLN A O 1
ATOM 2581 N N . HIS A 1 330 ? -47.850 0.986 32.848 1.00 43.84 330 HIS A N 1
ATOM 2582 C CA . HIS A 1 330 ? -48.039 -0.015 33.893 1.00 43.84 330 HIS A CA 1
ATOM 2583 C C . HIS A 1 330 ? -46.663 -0.354 34.459 1.00 43.84 330 HIS A C 1
ATOM 2585 O O . HIS A 1 330 ? -45.712 -0.582 33.707 1.00 43.84 330 HIS A O 1
ATOM 2591 N N . GLN A 1 331 ? -46.559 -0.320 35.792 1.00 47.34 331 GLN A N 1
ATOM 2592 C CA . GLN A 1 331 ? -45.490 -1.008 36.514 1.00 47.34 331 GLN A CA 1
ATOM 2593 C C . GLN A 1 331 ? -45.408 -2.451 35.991 1.00 47.34 331 GLN A C 1
ATOM 2595 O O . GLN A 1 331 ? -46.447 -2.980 35.580 1.00 47.34 331 GLN A O 1
ATOM 2600 N N . PRO A 1 332 ? -44.217 -3.079 35.967 1.00 51.50 332 PRO A N 1
ATOM 2601 C CA . PRO A 1 332 ? -44.119 -4.486 35.604 1.00 51.50 332 PRO A CA 1
ATOM 2602 C C . PRO A 1 332 ? -45.118 -5.254 36.471 1.00 51.50 332 PRO A C 1
ATOM 2604 O O . PRO A 1 332 ? -45.029 -5.205 37.697 1.00 51.50 332 PRO A O 1
ATOM 2607 N N . SER A 1 333 ? -46.132 -5.862 35.851 1.00 50.66 333 SER A N 1
ATOM 2608 C CA . SER A 1 333 ? -47.075 -6.697 36.585 1.00 50.66 333 SER A CA 1
ATOM 2609 C C . SER A 1 333 ? -46.283 -7.818 37.253 1.00 50.66 333 SER A C 1
ATOM 2611 O O . SER A 1 333 ? -45.299 -8.304 36.687 1.00 50.66 333 SER A O 1
ATOM 2613 N N . ASP A 1 334 ? -46.710 -8.240 38.445 1.00 51.22 334 ASP A N 1
ATOM 2614 C CA . ASP A 1 334 ? -46.112 -9.369 39.169 1.00 51.22 334 ASP A CA 1
ATOM 2615 C C . ASP A 1 334 ? -45.963 -10.626 38.277 1.00 51.22 334 ASP A C 1
ATOM 2617 O O . ASP A 1 334 ? -45.063 -11.439 38.490 1.00 51.22 334 ASP A O 1
ATOM 2621 N N . ASP A 1 335 ? -46.760 -10.721 37.207 1.00 49.81 335 ASP A N 1
ATOM 2622 C CA . ASP A 1 335 ? -46.682 -11.723 36.141 1.00 49.81 335 ASP A CA 1
ATOM 2623 C C . ASP A 1 335 ? -45.322 -11.779 35.414 1.00 49.81 335 ASP A C 1
ATOM 2625 O O . ASP A 1 335 ? -44.824 -12.873 35.152 1.00 49.81 335 ASP A O 1
ATOM 2629 N N . ILE A 1 336 ? -44.665 -10.643 35.132 1.00 54.62 336 ILE A N 1
ATOM 2630 C CA . ILE A 1 336 ? -43.360 -10.615 34.433 1.00 54.62 336 ILE A CA 1
ATOM 2631 C C . ILE A 1 336 ? -42.265 -11.181 35.339 1.00 54.62 336 ILE A C 1
ATOM 2633 O O . ILE A 1 336 ? -41.428 -11.964 34.892 1.00 54.62 336 ILE A O 1
ATOM 2637 N N . SER A 1 337 ? -42.290 -10.829 36.627 1.00 55.25 337 SER A N 1
ATOM 2638 C CA . SER A 1 337 ? -41.375 -11.344 37.654 1.00 55.25 337 SER A CA 1
ATOM 2639 C C . SER A 1 337 ? -41.450 -12.868 37.745 1.00 55.25 337 SER A C 1
ATOM 2641 O O . SER A 1 337 ? -40.424 -13.545 37.821 1.00 55.25 337 SER A O 1
ATOM 2643 N N . ILE A 1 338 ? -42.674 -13.401 37.701 1.00 54.50 338 ILE A N 1
ATOM 2644 C CA . ILE A 1 338 ? -42.971 -14.832 37.792 1.00 54.50 338 ILE A CA 1
ATOM 2645 C C . ILE A 1 338 ? -42.562 -15.554 36.501 1.00 54.50 338 ILE A C 1
ATOM 2647 O O . ILE A 1 338 ? -41.942 -16.615 36.562 1.00 54.50 338 ILE A O 1
ATOM 2651 N N . GLU A 1 339 ? -42.851 -14.987 35.331 1.00 54.38 339 GLU A N 1
ATOM 2652 C CA . GLU A 1 339 ? -42.521 -15.589 34.034 1.00 54.38 339 GLU A CA 1
ATOM 2653 C C . GLU A 1 339 ? -41.011 -15.585 33.754 1.00 54.38 339 GLU A C 1
ATOM 2655 O O . GLU A 1 339 ? -40.451 -16.570 33.268 1.00 54.38 339 GLU A O 1
ATOM 2660 N N . VAL A 1 340 ? -40.317 -14.529 34.174 1.00 57.50 340 VAL A N 1
ATOM 2661 C CA . VAL A 1 340 ? -38.854 -14.430 34.134 1.00 57.50 340 VAL A CA 1
ATOM 2662 C C . VAL A 1 340 ? -38.206 -15.423 35.094 1.00 57.50 340 VAL A C 1
ATOM 2664 O O . VAL A 1 340 ? -37.259 -16.104 34.706 1.00 57.50 340 VAL A O 1
ATOM 2667 N N . GLN A 1 341 ? -38.717 -15.563 36.322 1.00 56.97 341 GLN A N 1
ATOM 2668 C CA . GLN A 1 341 ? -38.233 -16.579 37.265 1.00 56.97 341 GLN A CA 1
ATOM 2669 C C . GLN A 1 341 ? -38.468 -18.006 36.751 1.00 56.97 341 GLN A C 1
ATOM 2671 O O . GLN A 1 341 ? -37.650 -18.891 37.001 1.00 56.97 341 GLN A O 1
ATOM 2676 N N . LYS A 1 342 ? -39.549 -18.228 35.993 1.00 56.31 342 LYS A N 1
ATOM 2677 C CA . LYS A 1 342 ? -39.892 -19.528 35.406 1.00 56.31 342 LYS A CA 1
ATOM 2678 C C . LYS A 1 342 ? -39.015 -19.888 34.200 1.00 56.31 342 LYS A C 1
ATOM 2680 O O . LYS A 1 342 ? -38.599 -21.039 34.092 1.00 56.31 342 LYS A O 1
ATOM 2685 N N . ASN A 1 343 ? -38.698 -18.921 33.335 1.00 56.06 343 ASN A N 1
ATOM 2686 C CA . ASN A 1 343 ? -37.887 -19.133 32.126 1.00 56.06 343 ASN A CA 1
ATOM 2687 C C . ASN A 1 343 ? -36.368 -18.984 32.366 1.00 56.06 343 ASN A C 1
ATOM 2689 O O . ASN A 1 343 ? -35.568 -19.531 31.607 1.00 56.06 343 ASN A O 1
ATOM 2693 N N . HIS A 1 344 ? -35.947 -18.303 33.437 1.00 63.41 344 HIS A N 1
ATOM 2694 C CA . HIS A 1 344 ? -34.540 -18.097 33.803 1.00 63.41 344 HIS A CA 1
ATOM 2695 C C . HIS A 1 344 ? -34.235 -18.565 35.237 1.00 63.41 344 HIS A C 1
ATOM 2697 O O . HIS A 1 344 ? -33.721 -17.812 36.067 1.00 63.41 344 HIS A O 1
ATOM 2703 N N . SER A 1 345 ? -34.487 -19.848 35.515 1.00 59.62 345 SER A N 1
ATOM 2704 C CA . SER A 1 345 ? -34.285 -20.480 36.833 1.00 59.62 345 SER A CA 1
ATOM 2705 C C . SER A 1 345 ? -32.859 -20.351 37.400 1.00 59.62 345 SER A C 1
ATOM 2707 O O . SER A 1 345 ? -32.657 -20.383 38.611 1.00 59.62 345 SER A O 1
ATOM 2709 N N . TRP A 1 346 ? -31.851 -20.137 36.550 1.00 68.06 346 TRP A N 1
ATOM 2710 C CA . TRP A 1 346 ? -30.461 -19.936 36.976 1.00 68.06 346 TRP A CA 1
ATOM 2711 C C . TRP A 1 346 ? -30.258 -18.670 37.832 1.00 68.06 346 TRP A C 1
ATOM 2713 O O . TRP A 1 346 ? -29.258 -18.573 38.543 1.00 68.06 346 TRP A O 1
ATOM 2723 N N . ILE A 1 347 ? -31.186 -17.705 37.779 1.00 63.53 347 ILE A N 1
ATOM 2724 C CA . ILE A 1 347 ? -31.157 -16.484 38.600 1.00 63.53 347 ILE A CA 1
ATOM 2725 C C . ILE A 1 347 ? -31.466 -16.812 40.072 1.00 63.53 347 ILE A C 1
ATOM 2727 O O . ILE A 1 347 ? -30.870 -16.220 40.972 1.00 63.53 347 ILE A O 1
ATOM 2731 N N . SER A 1 348 ? -32.334 -17.796 40.340 1.00 57.94 348 SER A N 1
ATOM 2732 C CA . SER A 1 348 ? -32.620 -18.264 41.706 1.00 57.94 348 SER A CA 1
ATOM 2733 C C . SER A 1 348 ? -31.502 -19.118 42.318 1.00 57.94 348 SER A C 1
ATOM 2735 O O . SER A 1 348 ? -31.411 -19.207 43.539 1.00 57.94 348 SER A O 1
ATOM 2737 N N . ASP A 1 349 ? -30.606 -19.681 41.501 1.00 54.53 349 ASP A N 1
ATOM 2738 C CA . ASP A 1 349 ? -29.507 -20.559 41.943 1.00 54.53 349 ASP A CA 1
ATOM 2739 C C . ASP A 1 349 ? -28.236 -19.796 42.390 1.00 54.53 349 ASP A C 1
ATOM 2741 O O . ASP A 1 349 ? -27.189 -20.390 42.683 1.00 54.53 349 ASP A O 1
ATOM 2745 N N . ILE A 1 350 ? -28.276 -18.460 42.428 1.00 58.22 350 ILE A N 1
ATOM 2746 C CA . ILE A 1 350 ? -27.121 -17.624 42.776 1.00 58.22 350 ILE A CA 1
ATOM 2747 C C . ILE A 1 350 ? -26.937 -17.600 44.305 1.00 58.22 350 ILE A C 1
ATOM 2749 O O . ILE A 1 350 ? -27.841 -17.238 45.049 1.00 58.22 350 ILE A O 1
ATOM 2753 N N . LYS A 1 351 ? -25.720 -17.918 44.786 1.00 45.34 351 LYS A N 1
ATOM 2754 C CA . LYS A 1 351 ? -25.341 -17.948 46.224 1.00 45.34 351 LYS A CA 1
ATOM 2755 C C . LYS A 1 351 ? -25.682 -16.670 47.014 1.00 45.34 351 LYS A C 1
ATOM 2757 O O . LYS A 1 351 ? -25.836 -16.738 48.229 1.00 45.34 351 LYS A O 1
ATOM 2762 N N . HIS A 1 352 ? -25.776 -15.534 46.328 1.00 50.84 352 HIS A N 1
ATOM 2763 C CA . HIS A 1 352 ? -26.398 -14.306 46.808 1.00 50.84 352 HIS A CA 1
ATOM 2764 C C . HIS A 1 352 ? -27.484 -13.937 45.790 1.00 50.84 352 HIS A C 1
ATOM 2766 O O . HIS A 1 352 ? -27.119 -13.545 44.678 1.00 50.84 352 HIS A O 1
ATOM 2772 N N . PRO A 1 353 ? -28.779 -14.116 46.097 1.00 55.44 353 PRO A N 1
ATOM 2773 C CA . PRO A 1 353 ? -29.834 -13.765 45.158 1.00 55.44 353 PRO A CA 1
ATOM 2774 C C . PRO A 1 353 ? -29.726 -12.274 44.836 1.00 55.44 353 PRO A C 1
ATOM 2776 O O . PRO A 1 353 ? -29.592 -11.451 45.743 1.00 55.44 353 PRO A O 1
ATOM 2779 N N . ILE A 1 354 ? -29.743 -11.943 43.543 1.00 60.69 354 ILE A N 1
ATOM 2780 C CA . ILE A 1 354 ? -29.845 -10.552 43.092 1.00 60.69 354 ILE A CA 1
ATOM 2781 C C . ILE A 1 354 ? -31.113 -9.990 43.731 1.00 60.69 354 ILE A C 1
ATOM 2783 O O . ILE A 1 354 ? -32.168 -10.628 43.671 1.00 60.69 354 ILE A O 1
ATOM 2787 N N . SER A 1 355 ? -31.018 -8.838 44.391 1.00 63.66 355 SER A N 1
ATOM 2788 C CA . SER A 1 355 ? -32.203 -8.265 45.023 1.00 63.66 355 SER A CA 1
ATOM 2789 C C . SER A 1 355 ? -33.226 -7.886 43.944 1.00 63.66 355 SER A C 1
ATOM 2791 O O . SER A 1 355 ? -32.860 -7.391 42.878 1.00 63.66 355 SER A O 1
ATOM 2793 N N . LEU A 1 356 ? -34.522 -8.097 44.204 1.00 65.31 356 LEU A N 1
ATOM 2794 C CA . LEU A 1 356 ? -35.604 -7.693 43.286 1.00 65.31 356 LEU A CA 1
ATOM 2795 C C . LEU A 1 356 ? -35.487 -6.212 42.877 1.00 65.31 356 LEU A C 1
ATOM 2797 O O . LEU A 1 356 ? -35.795 -5.851 41.746 1.00 65.31 356 LEU A O 1
ATOM 2801 N N . ASN A 1 357 ? -34.952 -5.375 43.768 1.00 69.44 357 ASN A N 1
ATOM 2802 C CA . ASN A 1 357 ? -34.685 -3.963 43.508 1.00 69.44 357 ASN A CA 1
ATOM 2803 C C . ASN A 1 357 ? -33.582 -3.740 42.458 1.00 69.44 357 ASN A C 1
ATOM 2805 O O . ASN A 1 357 ? -33.738 -2.875 41.604 1.00 69.44 357 ASN A O 1
ATOM 2809 N N . GLU A 1 358 ? -32.490 -4.512 42.485 1.00 68.69 358 GLU A N 1
ATOM 2810 C CA . GLU A 1 358 ? -31.410 -4.423 41.485 1.00 68.69 358 GLU A CA 1
ATOM 2811 C C . GLU A 1 358 ? -31.861 -4.920 40.107 1.00 68.69 358 GLU A C 1
ATOM 2813 O O . GLU A 1 358 ? -31.459 -4.362 39.086 1.00 68.69 358 GLU A O 1
ATOM 2818 N N . LEU A 1 359 ? -32.722 -5.943 40.062 1.00 72.12 359 LEU A N 1
ATOM 2819 C CA . LEU A 1 359 ? -33.341 -6.380 38.810 1.00 72.12 359 LEU A CA 1
ATOM 2820 C C . LEU A 1 359 ? -34.276 -5.303 38.257 1.00 72.12 359 LEU A C 1
ATOM 2822 O O . LEU A 1 359 ? -34.177 -4.981 37.077 1.00 72.12 359 LEU A O 1
ATOM 2826 N N . ASN A 1 360 ? -35.124 -4.702 39.095 1.00 74.19 360 ASN A N 1
ATOM 2827 C CA . ASN A 1 360 ? -36.013 -3.617 38.674 1.00 74.19 360 ASN A CA 1
ATOM 2828 C C . ASN A 1 360 ? -35.237 -2.384 38.175 1.00 74.19 360 ASN A C 1
ATOM 2830 O O . ASN A 1 360 ? -35.617 -1.803 37.161 1.00 74.19 360 ASN A O 1
ATOM 2834 N N . ASP A 1 361 ? -34.117 -2.026 38.813 1.00 80.19 361 ASP A N 1
ATOM 2835 C CA . ASP A 1 361 ? -33.227 -0.959 38.327 1.00 80.19 361 ASP A CA 1
ATOM 2836 C C . ASP A 1 361 ? -32.638 -1.295 36.947 1.00 80.19 361 ASP A C 1
ATOM 2838 O O . ASP A 1 361 ? -32.585 -0.441 36.063 1.00 80.19 361 ASP A O 1
ATOM 2842 N N . LEU A 1 362 ? -32.246 -2.552 36.714 1.00 80.75 362 LEU A N 1
ATOM 2843 C CA . LEU A 1 362 ? -31.777 -3.004 35.404 1.00 80.75 362 LEU A CA 1
ATOM 2844 C C . LEU A 1 362 ? -32.887 -2.947 34.340 1.00 80.75 362 LEU A C 1
ATOM 2846 O O . LEU A 1 362 ? -32.627 -2.477 33.233 1.00 80.75 362 LEU A O 1
ATOM 2850 N N . TYR A 1 363 ? -34.105 -3.386 34.665 1.00 79.81 363 TYR A N 1
ATOM 2851 C CA . TYR A 1 363 ? -35.265 -3.307 33.770 1.00 79.81 363 TYR A CA 1
ATOM 2852 C C . TYR A 1 363 ? -35.540 -1.870 33.323 1.00 79.81 363 TYR A C 1
ATOM 2854 O O . TYR A 1 363 ? -35.643 -1.604 32.124 1.00 79.81 363 TYR A O 1
ATOM 2862 N N . GLU A 1 364 ? -35.601 -0.935 34.272 1.00 81.44 364 GLU A N 1
ATOM 2863 C CA . GLU A 1 364 ? -35.817 0.482 33.972 1.00 81.44 364 GLU A CA 1
ATOM 2864 C C . GLU A 1 364 ? -34.630 1.094 33.213 1.00 81.44 364 GLU A C 1
ATOM 2866 O O . GLU A 1 364 ? -34.816 1.888 32.288 1.00 81.44 364 GLU A O 1
ATOM 2871 N N . THR A 1 365 ? -33.398 0.676 33.518 1.00 85.31 365 THR A N 1
ATOM 2872 C CA . THR A 1 365 ? -32.204 1.127 32.784 1.00 85.31 365 THR A CA 1
ATOM 2873 C C . THR A 1 365 ? -32.240 0.673 31.317 1.00 85.31 365 THR A C 1
ATOM 2875 O O . THR A 1 365 ? -31.965 1.464 30.417 1.00 85.31 365 THR A O 1
ATOM 2878 N N . ILE A 1 366 ? -32.629 -0.577 31.041 1.00 85.12 366 ILE A N 1
ATOM 2879 C CA . ILE A 1 366 ? -32.770 -1.087 29.665 1.00 85.12 366 ILE A CA 1
ATOM 2880 C C . ILE A 1 366 ? -33.906 -0.363 28.932 1.00 85.12 366 ILE A C 1
ATOM 2882 O O . ILE A 1 366 ? -33.750 -0.002 27.765 1.00 85.12 366 ILE A O 1
ATOM 2886 N N . ARG A 1 367 ? -35.027 -0.105 29.614 1.00 84.62 367 ARG A N 1
ATOM 2887 C CA . ARG A 1 367 ? -36.170 0.625 29.050 1.00 84.62 367 ARG A CA 1
ATOM 2888 C C . ARG A 1 367 ? -35.792 2.052 28.649 1.00 84.62 367 ARG A C 1
ATOM 2890 O O . ARG A 1 367 ? -36.110 2.490 27.547 1.00 84.62 367 ARG A O 1
ATOM 2897 N N . THR A 1 368 ? -35.103 2.769 29.535 1.00 86.19 368 THR A N 1
ATOM 2898 C CA . THR A 1 368 ? -34.690 4.168 29.327 1.00 86.19 368 THR A CA 1
ATOM 2899 C C . THR A 1 368 ? -33.598 4.324 28.267 1.00 86.19 368 THR A C 1
ATOM 2901 O O . THR A 1 368 ? -33.609 5.304 27.524 1.00 86.19 368 THR A O 1
ATOM 2904 N N . HIS A 1 369 ? -32.685 3.356 28.151 1.00 86.50 369 HIS A N 1
ATOM 2905 C CA . HIS A 1 369 ? -31.551 3.390 27.220 1.00 86.50 369 HIS A CA 1
ATOM 2906 C C . HIS A 1 369 ? -31.687 2.410 26.040 1.00 86.50 369 HIS A C 1
ATOM 2908 O O . HIS A 1 369 ? -30.679 1.951 25.501 1.00 86.50 369 HIS A O 1
ATOM 2914 N N . LYS A 1 370 ? -32.917 2.116 25.595 1.00 85.56 370 LYS A N 1
ATOM 2915 C CA . LYS A 1 370 ? -33.205 1.151 24.515 1.00 85.56 370 LYS A CA 1
ATOM 2916 C C . LYS A 1 370 ? -32.373 1.376 23.245 1.00 85.56 370 LYS A C 1
ATOM 2918 O O . LYS A 1 370 ? -31.940 0.420 22.616 1.00 85.56 370 LYS A O 1
ATOM 2923 N N . GLU A 1 371 ? -32.100 2.625 22.880 1.00 85.69 371 GLU A N 1
ATOM 2924 C CA . GLU A 1 371 ? -31.351 2.965 21.661 1.00 85.69 371 GLU A CA 1
ATOM 2925 C C . GLU A 1 371 ? -29.860 2.561 21.703 1.00 85.69 371 GLU A C 1
ATOM 2927 O O . GLU A 1 371 ? -29.210 2.507 20.660 1.00 85.69 371 GLU A O 1
ATOM 2932 N N . PHE A 1 372 ? -29.315 2.255 22.888 1.00 89.88 372 PHE A N 1
ATOM 2933 C CA . PHE A 1 372 ? -27.937 1.782 23.075 1.00 89.88 372 PHE A CA 1
ATOM 2934 C C . PHE A 1 372 ? -27.821 0.251 23.077 1.00 89.88 372 PHE A C 1
ATOM 2936 O O . PHE A 1 372 ? -26.707 -0.269 23.075 1.00 89.88 372 PHE A O 1
ATOM 2943 N N . VAL A 1 373 ? -28.939 -0.482 23.076 1.00 92.06 373 VAL A N 1
ATOM 2944 C CA . VAL A 1 373 ? -28.952 -1.950 23.067 1.00 92.06 373 VAL A CA 1
ATOM 2945 C C . VAL A 1 373 ? -29.265 -2.446 21.659 1.00 92.06 373 VAL A C 1
ATOM 2947 O O . VAL A 1 373 ? -30.287 -2.094 21.075 1.00 92.06 373 VAL A O 1
ATOM 2950 N N . THR A 1 374 ? -28.384 -3.283 21.115 1.00 92.38 374 THR A N 1
ATOM 2951 C CA . THR A 1 374 ? -28.564 -3.947 19.818 1.00 92.38 374 THR A CA 1
ATOM 2952 C C . THR A 1 374 ? -28.548 -5.457 20.021 1.00 92.38 374 THR A C 1
ATOM 2954 O O . THR A 1 374 ? -27.587 -6.004 20.562 1.00 92.38 374 THR A O 1
ATOM 2957 N N . ILE A 1 375 ? -29.611 -6.140 19.592 1.00 91.88 375 ILE A N 1
ATOM 2958 C CA . ILE A 1 375 ? -29.679 -7.604 19.636 1.00 91.88 375 ILE A CA 1
ATOM 2959 C C . ILE A 1 375 ? -29.125 -8.160 18.331 1.00 91.88 375 ILE A C 1
ATOM 2961 O O . ILE A 1 375 ? -29.683 -7.934 17.258 1.00 91.88 375 ILE A O 1
ATOM 2965 N N . PHE A 1 376 ? -28.062 -8.949 18.437 1.00 91.94 376 PHE A N 1
ATOM 2966 C CA . PHE A 1 376 ? -27.561 -9.737 17.327 1.00 91.94 376 PHE A CA 1
ATOM 2967 C C . PHE A 1 376 ? -28.222 -11.115 17.329 1.00 91.94 376 PHE A C 1
ATOM 2969 O O . PHE A 1 376 ? -28.016 -11.924 18.236 1.00 91.94 376 PHE A O 1
ATOM 2976 N N . ASN A 1 377 ? -29.006 -11.379 16.285 1.00 88.75 377 ASN A N 1
ATOM 2977 C CA . ASN A 1 377 ? -29.563 -12.692 15.994 1.00 88.75 377 ASN A CA 1
ATOM 2978 C C . ASN A 1 377 ? -28.926 -13.222 14.705 1.00 88.75 377 ASN A C 1
ATOM 2980 O O . ASN A 1 377 ? -29.124 -12.656 13.635 1.00 88.75 377 ASN A O 1
ATOM 2984 N N . PHE A 1 378 ? -28.182 -14.322 14.796 1.00 81.00 378 PHE A N 1
ATOM 2985 C CA . PHE A 1 378 ? -27.480 -14.891 13.643 1.00 81.00 378 PHE A CA 1
ATOM 2986 C C . PHE A 1 378 ? -28.414 -15.564 12.622 1.00 81.00 378 PHE A C 1
ATOM 2988 O O . PHE A 1 378 ? -27.991 -15.825 11.497 1.00 81.00 378 PHE A O 1
ATOM 2995 N N . ASN A 1 379 ? -29.663 -15.860 12.998 1.00 80.12 379 ASN A N 1
ATOM 2996 C CA . ASN A 1 379 ? -30.666 -16.446 12.106 1.00 80.12 379 ASN A CA 1
ATOM 2997 C C . ASN A 1 379 ? -31.463 -15.389 11.325 1.00 80.12 379 ASN A C 1
ATOM 2999 O O . ASN A 1 379 ? -32.217 -15.753 10.424 1.00 80.12 379 ASN A O 1
ATOM 3003 N N . SER A 1 380 ? -31.339 -14.099 11.659 1.00 77.19 380 SER A N 1
ATOM 3004 C CA . SER A 1 380 ? -32.073 -13.044 10.959 1.00 77.19 380 SER A CA 1
ATOM 3005 C C . SER A 1 380 ? -31.344 -12.591 9.688 1.00 77.19 380 SER A C 1
ATOM 3007 O O . SER A 1 380 ? -30.117 -12.498 9.639 1.00 77.19 380 SER A O 1
ATOM 3009 N N . GLU A 1 381 ? -32.109 -12.239 8.650 1.00 72.94 381 GLU A N 1
ATOM 3010 C CA . GLU A 1 381 ? -31.566 -11.661 7.407 1.00 72.94 381 GLU A CA 1
ATOM 3011 C C . GLU A 1 381 ? -30.978 -10.252 7.607 1.00 72.94 381 GLU A C 1
ATOM 3013 O O . GLU A 1 381 ? -30.314 -9.716 6.725 1.00 72.94 381 GLU A O 1
ATOM 3018 N N . GLN A 1 382 ? -31.199 -9.636 8.772 1.00 69.19 382 GLN A N 1
ATOM 3019 C CA . GLN A 1 382 ? -30.821 -8.250 9.049 1.00 69.19 382 GLN A CA 1
ATOM 3020 C C . GLN A 1 382 ? -29.306 -8.010 8.954 1.00 69.19 382 GLN A C 1
ATOM 3022 O O . GLN A 1 382 ? -28.889 -6.945 8.499 1.00 69.19 382 GLN A O 1
ATOM 3027 N N . TYR A 1 383 ? -28.502 -8.999 9.354 1.00 69.62 383 TYR A N 1
ATOM 3028 C CA . TYR A 1 383 ? -27.042 -8.891 9.442 1.00 69.62 383 TYR A CA 1
ATOM 3029 C C . TYR A 1 383 ? -26.300 -9.859 8.517 1.00 69.62 383 TYR A C 1
ATOM 3031 O O . TYR A 1 383 ? -25.087 -9.984 8.625 1.00 69.62 383 TYR A O 1
ATOM 3039 N N . ASN A 1 384 ? -27.005 -10.596 7.645 1.00 69.12 384 ASN A N 1
ATOM 3040 C CA . ASN A 1 384 ? -26.431 -11.681 6.830 1.00 69.12 384 ASN A CA 1
ATOM 3041 C C . ASN A 1 384 ? -25.573 -12.686 7.636 1.00 69.12 384 ASN A C 1
ATOM 3043 O O . ASN A 1 384 ? -24.683 -13.331 7.087 1.00 69.12 384 ASN A O 1
ATOM 3047 N N . GLY A 1 385 ? -25.823 -12.813 8.944 1.00 72.75 385 GLY A N 1
ATOM 3048 C CA . GLY A 1 385 ? -25.017 -13.630 9.852 1.00 72.75 385 GLY A CA 1
ATOM 3049 C C . GLY A 1 385 ? -23.663 -13.034 10.264 1.00 72.75 385 GLY A C 1
ATOM 3050 O O . GLY A 1 385 ? -22.903 -13.742 10.913 1.00 72.75 385 GLY A O 1
ATOM 3051 N N . ASN A 1 386 ? -23.357 -11.773 9.951 1.00 83.06 386 ASN A N 1
ATOM 3052 C CA . ASN A 1 386 ? -22.095 -11.123 10.305 1.00 83.06 386 ASN A CA 1
ATOM 3053 C C . ASN A 1 386 ? -22.231 -10.264 11.574 1.00 83.06 386 ASN A C 1
ATOM 3055 O O . ASN A 1 386 ? -23.049 -9.346 11.643 1.00 83.06 386 ASN A O 1
ATOM 3059 N N . LEU A 1 387 ? -21.415 -10.551 12.593 1.00 88.62 387 LEU A N 1
ATOM 3060 C CA . LEU A 1 387 ? -21.440 -9.820 13.867 1.00 88.62 387 LEU A CA 1
ATOM 3061 C C . LEU A 1 387 ? -20.884 -8.392 13.740 1.00 88.62 387 LEU A C 1
ATOM 3063 O O . LEU A 1 387 ? -21.353 -7.488 14.426 1.00 88.62 387 LEU A O 1
ATOM 3067 N N . ASP A 1 388 ? -19.904 -8.170 12.869 1.00 87.25 388 ASP A N 1
ATOM 3068 C CA . ASP A 1 388 ? -19.244 -6.873 12.684 1.00 87.25 388 ASP A CA 1
ATOM 3069 C C . ASP A 1 388 ? -20.211 -5.763 12.221 1.00 87.25 388 ASP A C 1
ATOM 3071 O O . ASP A 1 388 ? -20.136 -4.635 12.713 1.00 87.25 388 ASP A O 1
ATOM 3075 N N . ASP A 1 389 ? -21.180 -6.087 11.364 1.00 85.19 389 ASP A N 1
ATOM 3076 C CA . ASP A 1 389 ? -22.236 -5.171 10.921 1.00 85.19 389 ASP A CA 1
ATOM 3077 C C . ASP A 1 389 ? -23.168 -4.763 12.075 1.00 85.19 389 ASP A C 1
ATOM 3079 O O . ASP A 1 389 ? -23.612 -3.612 12.139 1.00 85.19 389 ASP A O 1
ATOM 3083 N N . ALA A 1 390 ? -23.430 -5.672 13.020 1.00 88.88 390 ALA A N 1
ATOM 3084 C CA . ALA A 1 390 ? -24.214 -5.377 14.219 1.00 88.88 390 ALA A CA 1
ATOM 3085 C C . ALA A 1 390 ? -23.441 -4.495 15.208 1.00 88.88 390 ALA A C 1
ATOM 3087 O O . ALA A 1 390 ? -24.018 -3.582 15.800 1.00 88.88 390 ALA A O 1
ATOM 3088 N N . ILE A 1 391 ? -22.127 -4.711 15.349 1.00 90.88 391 ILE A N 1
ATOM 3089 C CA . ILE A 1 391 ? -21.259 -3.835 16.146 1.00 90.88 391 ILE A CA 1
ATOM 3090 C C . ILE A 1 391 ? -21.226 -2.428 15.528 1.00 90.88 391 ILE A C 1
ATOM 3092 O O . ILE A 1 391 ? -21.380 -1.442 16.252 1.00 90.88 391 ILE A O 1
ATOM 3096 N N . LEU A 1 392 ? -21.108 -2.314 14.200 1.00 87.44 392 LEU A N 1
ATOM 3097 C CA . LEU A 1 392 ? -21.134 -1.019 13.514 1.00 87.44 392 LEU A CA 1
ATOM 3098 C C . LEU A 1 392 ? -22.473 -0.306 13.716 1.00 87.44 392 LEU A C 1
ATOM 3100 O O . LEU A 1 392 ? -22.502 0.884 14.033 1.00 87.44 392 LEU A O 1
ATOM 3104 N N . GLU A 1 393 ? -23.585 -1.022 13.548 1.00 86.50 393 GLU A N 1
ATOM 3105 C CA . GLU A 1 393 ? -24.919 -0.459 13.742 1.00 86.50 393 GLU A CA 1
ATOM 3106 C C . GLU A 1 393 ? -25.132 0.023 15.182 1.00 86.50 393 GLU A C 1
ATOM 3108 O O . GLU A 1 393 ? -25.639 1.128 15.375 1.00 86.50 393 GLU A O 1
ATOM 3113 N N . ALA A 1 394 ? -24.676 -0.736 16.183 1.00 89.25 394 ALA A N 1
ATOM 3114 C CA . ALA A 1 394 ? -24.771 -0.345 17.586 1.00 89.25 394 ALA A CA 1
ATOM 3115 C C . ALA A 1 394 ? -24.013 0.960 17.873 1.00 89.25 394 ALA A C 1
ATOM 3117 O O . ALA A 1 394 ? -24.551 1.875 18.503 1.00 89.25 394 ALA A O 1
ATOM 3118 N N . VAL A 1 395 ? -22.780 1.082 17.368 1.00 88.38 395 VAL A N 1
ATOM 3119 C CA . VAL A 1 395 ? -21.972 2.298 17.542 1.00 88.38 395 VAL A CA 1
ATOM 3120 C C . VAL A 1 395 ? -22.594 3.482 16.801 1.00 88.38 395 VAL A C 1
ATOM 3122 O O . VAL A 1 395 ? -22.655 4.581 17.350 1.00 88.38 395 VAL A O 1
ATOM 3125 N N . LEU A 1 396 ? -23.101 3.276 15.583 1.00 84.38 396 LEU A N 1
ATOM 3126 C CA . LEU A 1 396 ? -23.763 4.329 14.810 1.00 84.38 396 LEU A CA 1
ATOM 3127 C C . LEU A 1 396 ? -25.059 4.805 15.463 1.00 84.38 396 LEU A C 1
ATOM 3129 O O . LEU A 1 396 ? -25.307 6.007 15.502 1.00 84.38 396 LEU A O 1
ATOM 3133 N N . ASN A 1 397 ? -25.880 3.894 15.984 1.00 85.25 397 ASN A N 1
ATOM 3134 C CA . ASN A 1 397 ? -27.117 4.248 16.674 1.00 85.25 397 ASN A CA 1
ATOM 3135 C C . ASN A 1 397 ? -26.821 5.028 17.957 1.00 85.25 397 ASN A C 1
ATOM 3137 O O . ASN A 1 397 ? -27.391 6.099 18.162 1.00 85.25 397 ASN A O 1
ATOM 3141 N N . ALA A 1 398 ? -25.843 4.589 18.752 1.00 84.19 398 ALA A N 1
ATOM 3142 C CA . ALA A 1 398 ? -25.389 5.353 19.909 1.00 84.19 398 ALA A CA 1
ATOM 3143 C C . ALA A 1 398 ? -24.860 6.742 19.515 1.00 84.19 398 ALA A C 1
ATOM 3145 O O . ALA A 1 398 ? -25.222 7.747 20.131 1.00 84.19 398 ALA A O 1
ATOM 3146 N N . ALA A 1 399 ? -24.051 6.829 18.455 1.00 78.75 399 ALA A N 1
ATOM 3147 C CA . ALA A 1 399 ? -23.537 8.099 17.957 1.00 78.75 399 ALA A CA 1
ATOM 3148 C C . ALA A 1 399 ? -24.667 9.037 17.502 1.00 78.75 399 ALA A C 1
ATOM 3150 O O . ALA A 1 399 ? -24.646 10.217 17.854 1.00 78.75 399 ALA A O 1
ATOM 3151 N N . LYS A 1 400 ? -25.683 8.529 16.792 1.00 77.44 400 LYS A N 1
ATOM 3152 C CA . LYS A 1 400 ? -26.880 9.286 16.376 1.00 77.44 400 LYS A CA 1
ATOM 3153 C C . LYS A 1 400 ? -27.606 9.903 17.562 1.00 77.44 400 LYS A C 1
ATOM 3155 O O . LYS A 1 400 ? -27.904 11.093 17.554 1.00 77.44 400 LYS A O 1
ATOM 3160 N N . VAL A 1 401 ? -27.856 9.114 18.602 1.00 79.19 401 VAL A N 1
ATOM 3161 C CA . VAL A 1 401 ? -28.571 9.574 19.800 1.00 79.19 401 VAL A CA 1
ATOM 3162 C C . VAL A 1 401 ? -27.779 10.652 20.532 1.00 79.19 401 VAL A C 1
ATOM 3164 O O . VAL A 1 401 ? -28.323 11.700 20.886 1.00 79.19 401 VAL A O 1
ATOM 3167 N N . LEU A 1 402 ? -26.475 10.437 20.718 1.00 73.88 402 LEU A N 1
ATOM 3168 C CA . LEU A 1 402 ? -25.597 11.387 21.404 1.00 73.88 402 LEU A CA 1
ATOM 3169 C C . LEU A 1 402 ? -25.441 12.704 20.631 1.00 73.88 402 LEU A C 1
ATOM 3171 O O . LEU A 1 402 ? -25.418 13.780 21.228 1.00 73.88 402 LEU A O 1
ATOM 3175 N N . THR A 1 403 ? -25.362 12.635 19.305 1.00 69.44 403 THR A N 1
ATOM 3176 C CA . THR A 1 403 ? -25.219 13.819 18.446 1.00 69.44 403 THR A CA 1
ATOM 3177 C C . THR A 1 403 ? -26.530 14.590 18.284 1.00 69.44 403 THR A C 1
ATOM 3179 O O . THR A 1 403 ? -26.502 15.823 18.312 1.00 69.44 403 THR A O 1
ATOM 3182 N N . ASN A 1 404 ? -27.676 13.901 18.219 1.00 70.31 404 ASN A N 1
ATOM 3183 C CA . ASN A 1 404 ? -29.003 14.524 18.222 1.00 70.31 404 ASN A CA 1
ATOM 3184 C C . ASN A 1 404 ? -29.274 15.296 19.519 1.00 70.31 404 ASN A C 1
ATOM 3186 O O . ASN A 1 404 ? -29.767 16.420 19.462 1.00 70.31 404 ASN A O 1
ATOM 3190 N N . ARG A 1 405 ? -28.892 14.750 20.684 1.00 65.75 405 ARG A N 1
ATOM 3191 C CA . ARG A 1 405 ? -29.039 15.445 21.980 1.00 65.75 405 ARG A CA 1
ATOM 3192 C C . ARG A 1 405 ? -28.290 16.780 22.035 1.00 65.75 405 ARG A C 1
ATOM 3194 O O . ARG A 1 405 ? -28.745 17.704 22.700 1.00 65.75 405 ARG A O 1
ATOM 3201 N N . ASN A 1 406 ? -27.174 16.893 21.316 1.00 60.62 406 ASN A N 1
ATOM 3202 C CA . ASN A 1 406 ? -26.336 18.090 21.303 1.00 60.62 406 ASN A CA 1
ATOM 3203 C C . ASN A 1 406 ? -26.700 19.096 20.189 1.00 60.62 406 ASN A C 1
ATOM 3205 O O . ASN A 1 406 ? -25.964 20.063 20.011 1.00 60.62 406 ASN A O 1
ATOM 3209 N N . ASN A 1 407 ? -27.777 18.875 19.412 1.00 56.94 407 ASN A N 1
ATOM 3210 C CA . ASN A 1 407 ? -28.153 19.661 18.216 1.00 56.94 407 ASN A CA 1
ATOM 3211 C C . ASN A 1 407 ? -27.040 19.809 17.151 1.00 56.94 407 ASN A C 1
ATOM 3213 O O . ASN A 1 407 ? -27.169 20.588 16.209 1.00 56.94 407 ASN A O 1
ATOM 3217 N N . ASN A 1 408 ? -25.970 19.018 17.265 1.00 54.88 408 ASN A N 1
ATOM 3218 C CA . ASN A 1 408 ? -24.795 19.021 16.396 1.00 54.88 408 ASN A CA 1
ATOM 3219 C C . ASN A 1 408 ? -24.738 17.722 15.587 1.00 54.88 408 ASN A C 1
ATOM 3221 O O . ASN A 1 408 ? -23.675 17.116 15.431 1.00 54.88 408 ASN A O 1
ATOM 3225 N N . TYR A 1 409 ? -25.891 17.254 15.105 1.00 52.25 409 TYR A N 1
ATOM 3226 C CA . TYR A 1 409 ? -25.938 16.093 14.230 1.00 52.25 409 TYR A CA 1
ATOM 3227 C C . TYR A 1 409 ? -25.264 16.439 12.904 1.00 52.25 409 TYR A C 1
ATOM 3229 O O . TYR A 1 409 ? -25.841 17.074 12.021 1.00 52.25 409 TYR A O 1
ATOM 3237 N N . SER A 1 410 ? -24.001 16.042 12.786 1.00 59.75 410 SER A N 1
ATOM 3238 C CA . SER A 1 410 ? -23.277 16.086 11.533 1.00 59.75 410 SER A CA 1
ATOM 3239 C C . SER A 1 410 ? -23.259 14.675 10.971 1.00 59.75 410 SER A C 1
ATOM 3241 O O . SER A 1 410 ? -22.568 13.803 11.494 1.00 59.75 410 SER A O 1
ATOM 3243 N N . GLN A 1 411 ? -23.993 14.462 9.877 1.00 67.25 411 GLN A N 1
ATOM 3244 C CA . GLN A 1 411 ? -23.970 13.223 9.086 1.00 67.25 411 GLN A CA 1
ATOM 3245 C C . GLN A 1 411 ? -22.529 12.795 8.727 1.00 67.25 411 GLN A C 1
ATOM 3247 O O . GLN A 1 411 ? -22.258 11.620 8.485 1.00 67.25 411 GLN A O 1
ATOM 3252 N N . THR A 1 412 ? -21.574 13.733 8.775 1.00 72.50 412 THR A N 1
ATOM 3253 C CA . THR A 1 412 ? -20.133 13.497 8.626 1.00 72.50 412 THR A CA 1
ATOM 3254 C C . THR A 1 412 ? -19.558 12.492 9.623 1.00 72.50 412 THR A C 1
ATOM 3256 O O . THR A 1 412 ? -18.664 11.745 9.243 1.00 72.50 412 THR A O 1
ATOM 3259 N N . VAL A 1 413 ? -20.055 12.425 10.864 1.00 74.81 413 VAL A N 1
ATOM 3260 C CA . VAL A 1 413 ? -19.533 11.496 11.885 1.00 74.81 413 VAL A CA 1
ATOM 3261 C C . VAL A 1 413 ? -19.870 10.053 11.519 1.00 74.81 413 VAL A C 1
ATOM 3263 O O . VAL A 1 413 ? -19.013 9.178 11.623 1.00 74.81 413 VAL A O 1
ATOM 3266 N N . GLU A 1 414 ? -21.083 9.810 11.018 1.00 77.81 414 GLU A N 1
ATOM 3267 C CA . GLU A 1 414 ? -21.496 8.480 10.558 1.00 77.81 414 GLU A CA 1
ATOM 3268 C C . GLU A 1 414 ? -20.647 8.012 9.384 1.00 77.81 414 GLU A C 1
ATOM 3270 O O . GLU A 1 414 ? -20.177 6.875 9.361 1.00 77.81 414 GLU A O 1
ATOM 3275 N N . LEU A 1 415 ? -20.408 8.914 8.429 1.00 81.38 415 LEU A N 1
ATOM 3276 C CA . LEU A 1 415 ? -19.564 8.625 7.283 1.00 81.38 415 LEU A CA 1
ATOM 3277 C C . LEU A 1 415 ? -18.109 8.390 7.708 1.00 81.38 415 LEU A C 1
ATOM 3279 O O . LEU A 1 415 ? -17.498 7.436 7.242 1.00 81.38 415 LEU A O 1
ATOM 3283 N N . LYS A 1 416 ? -17.561 9.200 8.625 1.00 78.12 416 LYS A N 1
ATOM 3284 C CA . LYS A 1 416 ? -16.211 9.004 9.181 1.00 78.12 416 LYS A CA 1
ATOM 3285 C C . LYS A 1 416 ? -16.071 7.643 9.860 1.00 78.12 416 LYS A C 1
ATOM 3287 O O . LYS A 1 416 ? -15.060 6.977 9.648 1.00 78.12 416 LYS A O 1
ATOM 3292 N N . LEU A 1 417 ? -17.078 7.205 10.618 1.00 78.19 417 LEU A N 1
ATOM 3293 C CA . LEU A 1 417 ? -17.071 5.891 11.258 1.00 78.19 417 LEU A CA 1
ATOM 3294 C C . LEU A 1 417 ? -17.166 4.757 10.231 1.00 78.19 417 LEU A C 1
ATOM 3296 O O . LEU A 1 417 ? -16.356 3.837 10.268 1.00 78.19 417 LEU A O 1
ATOM 3300 N N . ALA A 1 418 ? -18.081 4.847 9.265 1.00 82.25 418 ALA A N 1
ATOM 3301 C CA . ALA A 1 418 ? -18.204 3.832 8.220 1.00 82.25 418 ALA A CA 1
ATOM 3302 C C . ALA A 1 418 ? -16.937 3.734 7.346 1.00 82.25 418 ALA A C 1
ATOM 3304 O O . ALA A 1 418 ? -16.519 2.631 6.988 1.00 82.25 418 ALA A O 1
ATOM 3305 N N . MET A 1 419 ? -16.290 4.872 7.061 1.00 80.81 419 MET A N 1
ATOM 3306 C CA . MET A 1 419 ? -14.981 4.925 6.400 1.00 80.81 419 MET A CA 1
ATOM 3307 C C . MET A 1 419 ? -13.881 4.321 7.271 1.00 80.81 419 MET A C 1
ATOM 3309 O O . MET A 1 419 ? -13.014 3.635 6.746 1.00 80.81 419 MET A O 1
ATOM 3313 N N . ALA A 1 420 ? -13.904 4.547 8.587 1.00 75.31 420 ALA A N 1
ATOM 3314 C CA . ALA A 1 420 ? -12.931 3.953 9.498 1.00 75.31 420 ALA A CA 1
ATOM 3315 C C . ALA A 1 420 ? -13.013 2.424 9.542 1.00 75.31 420 ALA A C 1
ATOM 3317 O O . ALA A 1 420 ? -11.999 1.768 9.747 1.00 75.31 420 ALA A O 1
ATOM 3318 N N . TRP A 1 421 ? -14.201 1.873 9.302 1.00 76.75 421 TRP A N 1
ATOM 3319 C CA . TRP A 1 421 ? -14.461 0.436 9.324 1.00 76.75 421 TRP A CA 1
ATOM 3320 C C . TRP A 1 421 ? -14.373 -0.209 7.938 1.00 76.75 421 TRP A C 1
ATOM 3322 O O . TRP A 1 421 ? -14.617 -1.403 7.798 1.00 76.75 421 TRP A O 1
ATOM 3332 N N . ASN A 1 422 ? -14.043 0.567 6.898 1.00 78.38 422 ASN A N 1
ATOM 3333 C CA . ASN A 1 422 ? -14.055 0.134 5.500 1.00 78.38 422 ASN A CA 1
ATOM 3334 C C . ASN A 1 422 ? -15.371 -0.558 5.072 1.00 78.38 422 ASN A C 1
ATOM 3336 O O . ASN A 1 422 ? -15.376 -1.456 4.230 1.00 78.38 422 ASN A O 1
ATOM 3340 N N . LYS A 1 423 ? -16.510 -0.154 5.648 1.00 82.56 423 LYS A N 1
ATOM 3341 C CA . LYS A 1 423 ? -17.826 -0.748 5.363 1.00 82.56 423 LYS A CA 1
ATOM 3342 C C . LYS A 1 423 ? -18.529 0.025 4.253 1.00 82.56 423 LYS A C 1
ATOM 3344 O O . LYS A 1 423 ? -19.520 0.724 4.476 1.00 82.56 423 LYS A O 1
ATOM 3349 N N . PHE A 1 424 ? -17.978 -0.096 3.047 1.00 83.94 424 PHE A N 1
ATOM 3350 C CA . PHE A 1 424 ? -18.468 0.584 1.848 1.00 83.94 424 PHE A CA 1
ATOM 3351 C C . PHE A 1 424 ? -19.948 0.295 1.569 1.00 83.94 424 PHE A C 1
ATOM 3353 O O . PHE A 1 424 ? -20.743 1.225 1.430 1.00 83.94 424 PHE A O 1
ATOM 3360 N N . ASP A 1 425 ? -20.340 -0.982 1.572 1.00 82.06 425 ASP A N 1
ATOM 3361 C CA . ASP A 1 425 ? -21.714 -1.401 1.269 1.00 82.06 425 ASP A CA 1
ATOM 3362 C C . ASP A 1 425 ? -22.725 -0.827 2.265 1.00 82.06 425 ASP A C 1
ATOM 3364 O O . ASP A 1 425 ? -23.801 -0.356 1.885 1.00 82.06 425 ASP A O 1
ATOM 3368 N N . TYR A 1 426 ? -22.349 -0.803 3.547 1.00 80.81 426 TYR A N 1
ATOM 3369 C CA . TYR A 1 426 ? -23.152 -0.197 4.602 1.00 80.81 426 TYR A CA 1
ATOM 3370 C C . TYR A 1 426 ? -23.318 1.307 4.363 1.00 80.81 426 TYR A C 1
ATOM 3372 O O . TYR A 1 426 ? -24.439 1.820 4.400 1.00 80.81 426 TYR A O 1
ATOM 3380 N N . ALA A 1 427 ? -22.217 2.014 4.085 1.00 82.56 427 ALA A N 1
ATOM 3381 C CA . ALA A 1 427 ? -22.241 3.450 3.836 1.00 82.56 427 ALA A CA 1
ATOM 3382 C C . ALA A 1 427 ? -23.101 3.798 2.616 1.00 82.56 427 ALA A C 1
ATOM 3384 O O . ALA A 1 427 ? -23.961 4.674 2.707 1.00 82.56 427 ALA A O 1
ATOM 3385 N N . LYS A 1 428 ? -22.936 3.074 1.506 1.00 83.69 428 LYS A N 1
ATOM 3386 C CA . LYS A 1 428 ? -23.712 3.272 0.277 1.00 83.69 428 LYS A CA 1
ATOM 3387 C C . LYS A 1 428 ? -25.206 3.017 0.494 1.00 83.69 428 LYS A C 1
ATOM 3389 O O . LYS A 1 428 ? -26.035 3.803 0.048 1.00 83.69 428 LYS A O 1
ATOM 3394 N N . LYS A 1 429 ? -25.564 1.945 1.209 1.00 82.38 429 LYS A N 1
ATOM 3395 C CA . LYS A 1 429 ? -26.966 1.554 1.424 1.00 82.38 429 LYS A CA 1
ATOM 3396 C C . LYS A 1 429 ? -27.693 2.441 2.438 1.00 82.38 429 LYS A C 1
ATOM 3398 O O . LYS A 1 429 ? -28.847 2.787 2.196 1.00 82.38 429 LYS A O 1
ATOM 3403 N N . LYS A 1 430 ? -27.058 2.768 3.573 1.00 76.62 430 LYS A N 1
ATOM 3404 C CA . LYS A 1 430 ? -27.719 3.413 4.729 1.00 76.62 430 LYS A CA 1
ATOM 3405 C C . LYS A 1 430 ? -27.393 4.900 4.916 1.00 76.62 430 LYS A C 1
ATOM 3407 O O . LYS A 1 430 ? -28.233 5.612 5.456 1.00 76.62 430 LYS A O 1
ATOM 3412 N N . ILE A 1 431 ? -26.199 5.363 4.533 1.00 75.38 431 ILE A N 1
ATOM 3413 C CA . ILE A 1 431 ? -25.730 6.737 4.817 1.00 75.38 431 ILE A CA 1
ATOM 3414 C C . ILE A 1 431 ? -25.850 7.623 3.570 1.00 75.38 431 ILE A C 1
ATOM 3416 O O . ILE A 1 431 ? -26.341 8.750 3.639 1.00 75.38 431 ILE A O 1
ATOM 3420 N N . LEU A 1 432 ? -25.423 7.105 2.417 1.00 74.62 432 LEU A N 1
ATOM 3421 C CA . LEU A 1 432 ? -25.310 7.826 1.147 1.00 74.62 432 LEU A CA 1
ATOM 3422 C C . LEU A 1 432 ? -26.432 7.445 0.171 1.00 74.62 432 LEU A C 1
ATOM 3424 O O . LEU A 1 432 ? -26.194 7.210 -1.009 1.00 74.62 432 LEU A O 1
ATOM 3428 N N . THR A 1 433 ? -27.667 7.374 0.667 1.00 74.25 433 THR A N 1
ATOM 3429 C CA . THR A 1 433 ? -28.853 7.135 -0.167 1.00 74.25 433 THR A CA 1
ATOM 3430 C C . THR A 1 433 ? -29.220 8.394 -0.964 1.00 74.25 433 THR A C 1
ATOM 3432 O O . THR A 1 433 ? -29.143 9.504 -0.430 1.00 74.25 433 THR A O 1
ATOM 3435 N N . ASP A 1 434 ? -29.697 8.239 -2.206 1.00 61.75 434 ASP A N 1
ATOM 3436 C CA . ASP A 1 434 ? -30.015 9.337 -3.149 1.00 61.75 434 ASP A CA 1
ATOM 3437 C C . ASP A 1 434 ? -30.935 10.425 -2.570 1.00 61.75 434 ASP A C 1
ATOM 3439 O O . ASP A 1 434 ? -30.807 11.609 -2.883 1.00 61.75 434 ASP A O 1
ATOM 3443 N N . THR A 1 435 ? -31.826 10.051 -1.652 1.00 61.66 435 THR A N 1
ATOM 3444 C CA . THR A 1 435 ? -32.731 10.978 -0.958 1.00 61.66 435 THR A CA 1
ATOM 3445 C C . THR A 1 435 ? -32.009 11.885 0.044 1.00 61.66 435 THR A C 1
ATOM 3447 O O . THR A 1 435 ? -32.396 13.041 0.234 1.00 61.66 435 THR A O 1
ATOM 3450 N N . ILE A 1 436 ? -30.941 11.389 0.673 1.00 61.91 436 ILE A N 1
ATOM 3451 C CA . ILE A 1 436 ? -30.165 12.075 1.714 1.00 61.91 436 ILE A CA 1
ATOM 3452 C C . ILE A 1 436 ? -29.042 12.911 1.089 1.00 61.91 436 ILE A C 1
ATOM 3454 O O . ILE A 1 436 ? -28.707 13.961 1.631 1.00 61.91 436 ILE A O 1
ATOM 3458 N N . ILE A 1 437 ? -28.523 12.519 -0.082 1.00 64.06 437 ILE A N 1
ATOM 3459 C CA . ILE A 1 437 ? -27.432 13.207 -0.801 1.00 64.06 437 ILE A CA 1
ATOM 3460 C C . ILE A 1 437 ? -27.744 14.691 -1.058 1.00 64.06 437 ILE A C 1
ATOM 3462 O O . ILE A 1 437 ? -26.861 15.535 -0.916 1.00 64.06 437 ILE A O 1
ATOM 3466 N N . SER A 1 438 ? -29.009 15.040 -1.320 1.00 64.50 438 SER A N 1
ATOM 3467 C CA . SER A 1 438 ? -29.450 16.438 -1.491 1.00 64.50 438 SER A CA 1
ATOM 3468 C C . SER A 1 438 ? -29.189 17.344 -0.274 1.00 64.50 438 SER A C 1
ATOM 3470 O O . SER A 1 438 ? -29.118 18.564 -0.421 1.00 64.50 438 SER A O 1
ATOM 3472 N N . LYS A 1 439 ? -29.027 16.765 0.924 1.00 67.44 439 LYS A N 1
ATOM 3473 C CA . LYS A 1 439 ? -28.777 17.487 2.181 1.00 67.44 439 LYS A CA 1
ATOM 3474 C C . LYS A 1 439 ? -27.289 17.724 2.462 1.00 67.44 439 LYS A C 1
ATOM 3476 O O . LYS A 1 439 ? -26.969 18.536 3.329 1.00 67.44 439 LYS A O 1
ATOM 3481 N N . TRP A 1 440 ? -26.385 17.051 1.749 1.00 75.44 440 TRP A N 1
ATOM 3482 C CA . TRP A 1 440 ? -24.947 17.151 1.995 1.00 75.44 440 TRP A CA 1
ATOM 3483 C C . TRP A 1 440 ? -24.342 18.402 1.360 1.00 75.44 440 TRP A C 1
ATOM 3485 O O . TRP A 1 440 ? -24.528 18.690 0.175 1.00 75.44 440 TRP A O 1
ATOM 3495 N N . LYS A 1 441 ? -23.542 19.138 2.137 1.00 80.56 441 LYS A N 1
ATOM 3496 C CA . LYS A 1 441 ? -22.742 20.241 1.599 1.00 80.56 441 LYS A CA 1
ATOM 3497 C C . LYS A 1 441 ? -21.522 19.679 0.872 1.00 80.56 441 LYS A C 1
ATOM 3499 O O . LYS A 1 441 ? -20.865 18.755 1.347 1.00 80.56 441 LYS A O 1
ATOM 3504 N N . LYS A 1 442 ? -21.149 20.302 -0.251 1.00 78.81 442 LYS A N 1
ATOM 3505 C CA . LYS A 1 442 ? -19.967 19.900 -1.040 1.00 78.81 442 LYS A CA 1
ATOM 3506 C C . LYS A 1 442 ? -18.657 19.972 -0.243 1.00 78.81 442 LYS A C 1
ATOM 3508 O O . LYS A 1 442 ? -17.737 19.217 -0.526 1.00 78.81 442 LYS A O 1
ATOM 3513 N N . GLU A 1 443 ? -18.570 20.860 0.745 1.00 78.94 443 GLU A N 1
ATOM 3514 C CA . GLU A 1 443 ? -17.403 20.966 1.632 1.00 78.94 443 GLU A CA 1
ATOM 3515 C C . GLU A 1 443 ? -17.255 19.757 2.557 1.00 78.94 443 GLU A C 1
ATOM 3517 O O . GLU A 1 443 ? -16.145 19.279 2.772 1.00 78.94 443 GLU A O 1
ATOM 3522 N N . ASP A 1 444 ? -18.366 19.236 3.074 1.00 79.31 444 ASP A N 1
ATOM 3523 C CA . ASP A 1 444 ? -18.362 18.083 3.975 1.00 79.31 444 ASP A CA 1
ATOM 3524 C C . ASP A 1 444 ? -17.930 16.815 3.228 1.00 79.31 444 ASP A C 1
ATOM 3526 O O . ASP A 1 444 ? -17.115 16.042 3.732 1.00 79.31 444 ASP A O 1
ATOM 3530 N N . LEU A 1 445 ? -18.378 16.668 1.976 1.00 83.38 445 LEU A N 1
ATOM 3531 C CA . LEU A 1 445 ? -17.918 15.614 1.066 1.00 83.38 445 LEU A CA 1
ATOM 3532 C C . LEU A 1 445 ? -16.429 15.759 0.718 1.00 83.38 445 LEU A C 1
ATOM 3534 O O . LEU A 1 445 ? -15.719 14.761 0.621 1.00 83.38 445 LEU A O 1
ATOM 3538 N N . GLN A 1 446 ? -15.929 16.991 0.572 1.00 83.00 446 GLN A N 1
ATOM 3539 C CA . GLN A 1 446 ? -14.509 17.240 0.314 1.00 83.00 446 GLN A CA 1
ATOM 3540 C C . GLN A 1 446 ? -13.631 16.856 1.516 1.00 83.00 446 GLN A C 1
ATOM 3542 O O . GLN A 1 446 ? -12.568 16.270 1.321 1.00 83.00 446 GLN A O 1
ATOM 3547 N N . ARG A 1 447 ? -14.068 17.136 2.753 1.00 80.75 447 ARG A N 1
ATOM 3548 C CA . ARG A 1 447 ? -13.357 16.695 3.969 1.00 80.75 447 ARG A CA 1
ATOM 3549 C C . ARG A 1 447 ? -13.356 15.171 4.086 1.00 80.75 447 ARG A C 1
ATOM 3551 O O . ARG A 1 447 ? -12.303 14.581 4.306 1.00 80.75 447 ARG A O 1
ATOM 3558 N N . ALA A 1 448 ? -14.503 14.538 3.834 1.00 82.69 448 ALA A N 1
ATOM 3559 C CA . ALA A 1 448 ? -14.608 13.081 3.803 1.00 82.69 448 ALA A CA 1
ATOM 3560 C C . ALA A 1 448 ? -13.696 12.451 2.734 1.00 82.69 448 ALA A C 1
ATOM 3562 O O . ALA A 1 448 ? -13.107 11.402 2.975 1.00 82.69 448 ALA A O 1
ATOM 3563 N N . LEU A 1 449 ? -13.515 13.111 1.582 1.00 85.62 449 LEU A N 1
ATOM 3564 C CA . LEU A 1 449 ? -12.591 12.657 0.542 1.00 85.62 449 LEU A CA 1
ATOM 3565 C C . LEU A 1 449 ? -11.138 12.660 1.035 1.00 85.62 449 LEU A C 1
ATOM 3567 O O . LEU A 1 449 ? -10.421 11.692 0.797 1.00 85.62 449 LEU A O 1
ATOM 3571 N N . VAL A 1 450 ? -10.694 13.706 1.738 1.00 81.75 450 VAL A N 1
ATOM 3572 C CA . VAL A 1 450 ? -9.333 13.759 2.309 1.00 81.75 450 VAL A CA 1
ATOM 3573 C C . VAL A 1 450 ? -9.124 12.645 3.343 1.00 81.75 450 VAL A C 1
ATOM 3575 O O . VAL A 1 450 ? -8.071 12.001 3.343 1.00 81.75 450 VAL A O 1
ATOM 3578 N N . ASP A 1 451 ? -10.136 12.365 4.166 1.00 78.88 451 ASP A N 1
ATOM 3579 C CA . ASP A 1 451 ? -10.098 11.274 5.145 1.00 78.88 451 ASP A CA 1
ATOM 3580 C C . ASP A 1 451 ? -10.049 9.892 4.468 1.00 78.88 451 ASP A C 1
ATOM 3582 O O . ASP A 1 451 ? -9.221 9.051 4.831 1.00 78.88 451 ASP A O 1
ATOM 3586 N N . ALA A 1 452 ? -10.870 9.668 3.437 1.00 83.88 452 ALA A N 1
ATOM 3587 C CA . ALA A 1 452 ? -10.866 8.435 2.646 1.00 83.88 452 ALA A CA 1
ATOM 3588 C C . ALA A 1 452 ? -9.513 8.209 1.951 1.00 83.88 452 ALA A C 1
ATOM 3590 O O . ALA A 1 452 ? -8.979 7.095 1.974 1.00 83.88 452 ALA A O 1
ATOM 3591 N N . LEU A 1 453 ? -8.919 9.278 1.400 1.00 83.44 453 LEU A N 1
ATOM 3592 C CA . LEU A 1 453 ? -7.580 9.238 0.817 1.00 83.44 453 LEU A CA 1
ATOM 3593 C C . LEU A 1 453 ? -6.559 8.817 1.869 1.00 83.44 453 LEU A C 1
ATOM 3595 O O . LEU A 1 453 ? -5.868 7.826 1.660 1.00 83.44 453 LEU A O 1
ATOM 3599 N N . ARG A 1 454 ? -6.515 9.479 3.031 1.00 77.81 454 ARG A N 1
ATOM 3600 C CA . ARG A 1 454 ? -5.579 9.141 4.118 1.00 77.81 454 ARG A CA 1
ATOM 3601 C C . ARG A 1 454 ? -5.651 7.660 4.523 1.00 77.81 454 ARG A C 1
ATOM 3603 O O . ARG A 1 454 ? -4.614 7.063 4.811 1.00 77.81 454 ARG A O 1
ATOM 3610 N N . ARG A 1 455 ? -6.849 7.063 4.522 1.00 74.25 455 ARG A N 1
ATOM 3611 C CA . ARG A 1 455 ? -7.063 5.642 4.859 1.00 74.25 455 ARG A CA 1
ATOM 3612 C C . ARG A 1 455 ? -6.700 4.676 3.729 1.00 74.25 455 ARG A C 1
ATOM 3614 O O . ARG A 1 455 ? -6.309 3.542 3.995 1.00 74.25 455 ARG A O 1
ATOM 3621 N N . GLY A 1 456 ? -6.747 5.128 2.481 1.00 76.50 456 GLY A N 1
ATOM 3622 C CA . GLY A 1 456 ? -6.427 4.303 1.320 1.00 76.50 456 GLY A CA 1
ATOM 3623 C C . GLY A 1 456 ? -7.607 3.494 0.776 1.00 76.50 456 GLY A C 1
ATOM 3624 O O . GLY A 1 456 ? -7.376 2.543 0.034 1.00 76.50 456 GLY A O 1
ATOM 3625 N N . HIS A 1 457 ? -8.846 3.838 1.142 1.00 83.50 457 HIS A N 1
ATOM 3626 C CA . HIS A 1 457 ? -10.043 3.122 0.695 1.00 83.50 457 HIS A CA 1
ATOM 3627 C C . HIS A 1 457 ? -10.484 3.613 -0.688 1.00 83.50 457 HIS A C 1
ATOM 3629 O O . HIS A 1 457 ? -11.062 4.692 -0.812 1.00 83.50 457 HIS A O 1
ATOM 3635 N N . VAL A 1 458 ? -10.202 2.827 -1.730 1.00 87.19 458 VAL A N 1
ATOM 3636 C CA . VAL A 1 458 ? -10.492 3.196 -3.128 1.00 87.19 458 VAL A CA 1
ATOM 3637 C C . VAL A 1 458 ? -11.992 3.341 -3.372 1.00 87.19 458 VAL A C 1
ATOM 3639 O O . VAL A 1 458 ? -12.408 4.341 -3.948 1.00 87.19 458 VAL A O 1
ATOM 3642 N N . ASP A 1 459 ? -12.798 2.407 -2.863 1.00 88.00 459 ASP A N 1
ATOM 3643 C CA . ASP A 1 459 ? -14.246 2.360 -3.115 1.00 88.00 459 ASP A CA 1
ATOM 3644 C C . ASP A 1 459 ? -14.958 3.616 -2.588 1.00 88.00 459 ASP A C 1
ATOM 3646 O O . ASP A 1 459 ? -15.796 4.219 -3.257 1.00 88.00 459 ASP A O 1
ATOM 3650 N N . PHE A 1 460 ? -14.560 4.083 -1.400 1.00 88.38 460 PHE A N 1
ATOM 3651 C CA . PHE A 1 460 ? -15.056 5.340 -0.839 1.00 88.38 460 PHE A CA 1
ATOM 3652 C C . PHE A 1 460 ? -14.598 6.559 -1.645 1.00 88.38 460 PHE A C 1
ATOM 3654 O O . PHE A 1 460 ? -15.376 7.493 -1.824 1.00 88.38 460 PHE A O 1
ATOM 3661 N N . VAL A 1 461 ? -13.355 6.568 -2.137 1.00 88.75 461 VAL A N 1
ATOM 3662 C CA . VAL A 1 461 ? -12.841 7.656 -2.986 1.00 88.75 461 VAL A CA 1
ATOM 3663 C C . VAL A 1 461 ? -13.621 7.728 -4.299 1.00 88.75 461 VAL A C 1
ATOM 3665 O O . VAL A 1 461 ? -13.981 8.825 -4.723 1.00 88.75 461 VAL A O 1
ATOM 3668 N N . GLU A 1 462 ? -13.914 6.588 -4.925 1.00 88.69 462 GLU A N 1
ATOM 3669 C CA . GLU A 1 462 ? -14.724 6.520 -6.142 1.00 88.69 462 GLU A CA 1
ATOM 3670 C C . GLU A 1 462 ? -16.137 7.057 -5.899 1.00 88.69 462 GLU A C 1
ATOM 3672 O O . GLU A 1 462 ? -16.546 8.012 -6.562 1.00 88.69 462 GLU A O 1
ATOM 3677 N N . LEU A 1 463 ? -16.829 6.545 -4.877 1.00 87.31 463 LEU A N 1
ATOM 3678 C CA . LEU A 1 463 ? -18.185 6.979 -4.538 1.00 87.31 463 LEU A CA 1
ATOM 3679 C C . LEU A 1 463 ? -18.254 8.472 -4.202 1.00 87.31 463 LEU A C 1
ATOM 3681 O O . LEU A 1 463 ? -19.130 9.177 -4.692 1.00 87.31 463 LEU A O 1
ATOM 3685 N N . LEU A 1 464 ? -17.327 8.997 -3.399 1.00 87.50 464 LEU A N 1
ATOM 3686 C CA . LEU A 1 464 ? -17.323 10.423 -3.056 1.00 87.50 464 LEU A CA 1
ATOM 3687 C C . LEU A 1 464 ? -17.096 11.310 -4.287 1.00 87.50 464 LEU A C 1
ATOM 3689 O O . LEU A 1 464 ? -17.674 12.397 -4.371 1.00 87.50 464 LEU A O 1
ATOM 3693 N N . ILE A 1 465 ? -16.292 10.851 -5.250 1.00 86.69 465 ILE A N 1
ATOM 3694 C CA . ILE A 1 465 ? -16.082 11.558 -6.517 1.00 86.69 465 ILE A CA 1
ATOM 3695 C C . ILE A 1 465 ? -17.348 11.520 -7.383 1.00 86.69 465 ILE A C 1
ATOM 3697 O O . ILE A 1 465 ? -17.727 12.559 -7.927 1.00 86.69 465 ILE A O 1
ATOM 3701 N N . GLU A 1 466 ? -18.034 10.377 -7.471 1.00 85.25 466 GLU A N 1
ATOM 3702 C CA . GLU A 1 466 ? -19.329 10.254 -8.163 1.00 85.25 466 GLU A CA 1
ATOM 3703 C C . GLU A 1 466 ? -20.395 11.183 -7.564 1.00 85.25 466 GLU A C 1
ATOM 3705 O O . GLU A 1 466 ? -21.153 11.818 -8.297 1.00 85.25 466 GLU A O 1
ATOM 3710 N N . LEU A 1 467 ? -20.395 11.347 -6.238 1.00 83.25 467 LEU A N 1
ATOM 3711 C CA . LEU A 1 467 ? -21.298 12.245 -5.509 1.00 83.25 467 LEU A CA 1
ATOM 3712 C C . LEU A 1 467 ? -20.936 13.738 -5.634 1.00 83.25 467 LEU A C 1
ATOM 3714 O O . LEU A 1 467 ? -21.654 14.601 -5.125 1.00 83.25 467 LEU A O 1
ATOM 3718 N N . GLY A 1 468 ? -19.844 14.071 -6.330 1.00 78.44 468 GLY A N 1
ATOM 3719 C CA . GLY A 1 468 ? -19.476 15.446 -6.672 1.00 78.44 468 GLY A CA 1
ATOM 3720 C C . GLY A 1 468 ? -18.359 16.067 -5.827 1.00 78.44 468 GLY A C 1
ATOM 3721 O O . GLY A 1 468 ? -18.133 17.281 -5.938 1.00 78.44 468 GLY A O 1
ATOM 3722 N N . ALA A 1 469 ? -17.638 15.282 -5.016 1.00 82.00 469 ALA A N 1
ATOM 3723 C CA . ALA A 1 469 ? -16.356 15.712 -4.459 1.00 82.00 469 ALA A CA 1
ATOM 3724 C C . ALA A 1 469 ? -15.314 15.783 -5.585 1.00 82.00 469 ALA A C 1
ATOM 3726 O O . ALA A 1 469 ? -15.198 14.876 -6.407 1.00 82.00 469 ALA A O 1
ATOM 3727 N N . SER A 1 470 ? -14.552 16.875 -5.662 1.00 78.50 470 SER A N 1
ATOM 3728 C CA . SER A 1 470 ? -13.603 17.063 -6.761 1.00 78.50 470 SER A CA 1
ATOM 3729 C C . SER A 1 470 ? -12.167 17.032 -6.242 1.00 78.50 470 SER A C 1
ATOM 3731 O O . SER A 1 470 ? -11.792 17.894 -5.443 1.00 78.50 470 SER A O 1
ATOM 3733 N N . PRO A 1 471 ? -11.309 16.125 -6.744 1.00 74.00 471 PRO A N 1
ATOM 3734 C CA . PRO A 1 471 ? -9.892 16.113 -6.385 1.00 74.00 471 PRO A CA 1
ATOM 3735 C C . PRO A 1 471 ? -9.153 17.377 -6.863 1.00 74.00 471 PRO A C 1
ATOM 3737 O O . PRO A 1 471 ? -8.102 17.719 -6.331 1.00 74.00 471 PRO A O 1
ATOM 3740 N N . ALA A 1 472 ? -9.717 18.117 -7.826 1.00 67.19 472 ALA A N 1
ATOM 3741 C CA . ALA A 1 472 ? -9.184 19.401 -8.286 1.00 67.19 472 ALA A CA 1
ATOM 3742 C C . ALA A 1 472 ? -9.379 20.543 -7.268 1.00 67.19 472 ALA A C 1
ATOM 3744 O O . ALA A 1 472 ? -8.741 21.589 -7.395 1.00 67.19 472 ALA A O 1
ATOM 3745 N N . LYS A 1 473 ? -10.252 20.352 -6.265 1.00 70.31 473 LYS A N 1
ATOM 3746 C CA . LYS A 1 473 ? -10.522 21.326 -5.199 1.00 70.31 473 LYS A CA 1
ATOM 3747 C C . LYS A 1 473 ? -9.658 21.148 -3.947 1.00 70.31 473 LYS A C 1
ATOM 3749 O O . LYS A 1 473 ? -9.866 21.881 -2.985 1.00 70.31 473 LYS A O 1
ATOM 3754 N N . LEU A 1 474 ? -8.708 20.206 -3.936 1.00 70.75 474 LEU A N 1
ATOM 3755 C CA . LEU A 1 474 ? -7.756 20.105 -2.827 1.00 70.75 474 LEU A CA 1
ATOM 3756 C C . LEU A 1 474 ? -6.854 21.343 -2.770 1.00 70.75 474 LEU A C 1
ATOM 3758 O O . LEU A 1 474 ? -6.366 21.825 -3.799 1.00 70.75 474 LEU A O 1
ATOM 3762 N N . THR A 1 475 ? -6.621 21.825 -1.550 1.00 70.44 475 THR A N 1
ATOM 3763 C CA . THR A 1 475 ? -5.663 22.898 -1.289 1.00 70.44 475 THR A CA 1
ATOM 3764 C C . THR A 1 475 ? -4.234 22.355 -1.244 1.00 70.44 475 THR A C 1
ATOM 3766 O O . THR A 1 475 ? -3.995 21.146 -1.155 1.00 70.44 475 THR A O 1
ATOM 3769 N N . VAL A 1 476 ? -3.252 23.255 -1.314 1.00 68.88 476 VAL A N 1
ATOM 3770 C CA . VAL A 1 476 ? -1.840 22.888 -1.137 1.00 68.88 476 VAL A CA 1
ATOM 3771 C C . VAL A 1 476 ? -1.600 22.349 0.275 1.00 68.88 476 VAL A C 1
ATOM 3773 O O . VAL A 1 476 ? -0.837 21.398 0.421 1.00 68.88 476 VAL A O 1
ATOM 3776 N N . ASP A 1 477 ? -2.281 22.902 1.285 1.00 69.50 477 ASP A N 1
ATOM 3777 C CA . ASP A 1 477 ? -2.177 22.461 2.682 1.00 69.50 477 ASP A CA 1
ATOM 3778 C C . ASP A 1 477 ? -2.679 21.018 2.859 1.00 69.50 477 ASP A C 1
ATOM 3780 O O . ASP A 1 477 ? -1.983 20.193 3.450 1.00 69.50 477 ASP A O 1
ATOM 3784 N N . ASP A 1 478 ? -3.821 20.668 2.255 1.00 71.56 478 ASP A N 1
ATOM 3785 C CA . ASP A 1 478 ? -4.350 19.295 2.282 1.00 71.56 478 ASP A CA 1
ATOM 3786 C C . ASP A 1 478 ? -3.356 18.296 1.672 1.00 71.56 478 ASP A C 1
ATOM 3788 O O . ASP A 1 478 ? -3.132 17.209 2.207 1.00 71.56 478 ASP A O 1
ATOM 3792 N N . LEU A 1 479 ? -2.713 18.671 0.561 1.00 71.56 479 LEU A N 1
ATOM 3793 C CA . LEU A 1 479 ? -1.691 17.845 -0.081 1.00 71.56 479 LEU A CA 1
ATOM 3794 C C . LEU A 1 479 ? -0.419 17.746 0.757 1.00 71.56 479 LEU A C 1
ATOM 3796 O O . LEU A 1 479 ? 0.129 16.655 0.885 1.00 71.56 479 LEU A O 1
ATOM 3800 N N . GLU A 1 480 ? 0.060 18.838 1.350 1.00 70.44 480 GLU A N 1
ATOM 3801 C CA . GLU A 1 480 ? 1.214 18.789 2.252 1.00 70.44 480 GLU A CA 1
ATOM 3802 C C . GLU A 1 480 ? 0.938 17.862 3.442 1.00 70.44 480 GLU A C 1
ATOM 3804 O O . GLU A 1 480 ? 1.766 16.998 3.734 1.00 70.44 480 GLU A O 1
ATOM 3809 N N . ARG A 1 481 ? -0.260 17.926 4.040 1.00 70.44 481 ARG A N 1
ATOM 3810 C CA . ARG A 1 481 ? -0.691 16.989 5.092 1.00 70.44 481 ARG A CA 1
ATOM 3811 C C . ARG A 1 481 ? -0.689 15.535 4.611 1.00 70.44 481 ARG A C 1
ATOM 3813 O O . ARG A 1 481 ? -0.176 14.655 5.308 1.00 70.44 481 ARG A O 1
ATOM 3820 N N . LEU A 1 482 ? -1.212 15.263 3.412 1.00 73.12 482 LEU A N 1
ATOM 3821 C CA . LEU A 1 482 ? -1.205 13.918 2.824 1.00 73.12 482 LEU A CA 1
ATOM 3822 C C . LEU A 1 482 ? 0.225 13.406 2.577 1.00 73.12 482 LEU A C 1
ATOM 3824 O O . LEU A 1 482 ? 0.530 12.257 2.905 1.00 73.12 482 LEU A O 1
ATOM 3828 N N . TYR A 1 483 ? 1.130 14.240 2.063 1.00 70.62 483 TYR A N 1
ATOM 3829 C CA . TYR A 1 483 ? 2.530 13.864 1.829 1.00 70.62 483 TYR A CA 1
ATOM 3830 C C . TYR A 1 483 ? 3.316 13.661 3.134 1.00 70.62 483 TYR A C 1
ATOM 3832 O O . TYR A 1 483 ? 4.113 12.724 3.219 1.00 70.62 483 TYR A O 1
ATOM 3840 N N . VAL A 1 484 ? 3.055 14.457 4.177 1.00 66.25 484 VAL A N 1
ATOM 3841 C CA . VAL A 1 484 ? 3.634 14.244 5.515 1.00 66.25 484 VAL A CA 1
ATOM 3842 C C . VAL A 1 484 ? 3.203 12.885 6.065 1.00 66.25 484 VAL A C 1
ATOM 3844 O O . VAL A 1 484 ? 4.058 12.113 6.500 1.00 66.25 484 VAL A O 1
ATOM 3847 N N . SER A 1 485 ? 1.918 12.528 5.954 1.00 58.72 485 SER A N 1
ATOM 3848 C CA . SER A 1 485 ? 1.439 11.200 6.369 1.00 58.72 485 SER A CA 1
ATOM 3849 C C . SER A 1 485 ? 2.109 10.052 5.592 1.00 58.72 485 SER A C 1
ATOM 3851 O O . SER A 1 485 ? 2.361 8.983 6.149 1.00 58.72 485 SER A O 1
ATOM 3853 N N . ALA A 1 486 ? 2.497 10.292 4.333 1.00 56.22 486 ALA A N 1
ATOM 3854 C CA . ALA A 1 486 ? 3.169 9.308 3.488 1.00 56.22 486 ALA A CA 1
ATOM 3855 C C . ALA A 1 486 ? 4.653 9.081 3.815 1.00 56.22 486 ALA A C 1
ATOM 3857 O O . ALA A 1 486 ? 5.177 7.988 3.575 1.00 56.22 486 ALA A O 1
ATOM 3858 N N . SER A 1 487 ? 5.328 10.065 4.415 1.00 52.09 487 SER A N 1
ATOM 3859 C CA . SER A 1 487 ? 6.722 9.921 4.868 1.00 52.09 487 SER A CA 1
ATOM 3860 C C . SER A 1 487 ? 6.894 8.845 5.956 1.00 52.09 487 SER A C 1
ATOM 3862 O O . SER A 1 487 ? 7.970 8.264 6.098 1.00 52.09 487 SER A O 1
ATOM 3864 N N . ILE A 1 488 ? 5.812 8.534 6.679 1.00 49.91 488 ILE A N 1
ATOM 3865 C CA . ILE A 1 488 ? 5.788 7.657 7.856 1.00 49.91 488 ILE A CA 1
ATOM 3866 C C . ILE A 1 488 ? 5.550 6.182 7.474 1.00 49.91 488 ILE A C 1
ATOM 3868 O O . ILE A 1 488 ? 6.069 5.285 8.138 1.00 49.91 488 ILE A O 1
ATOM 3872 N N . GLY A 1 489 ? 4.787 5.918 6.403 1.00 45.47 489 GLY A N 1
ATOM 3873 C CA . GLY A 1 489 ? 4.290 4.576 6.050 1.00 45.47 489 GLY A CA 1
ATOM 3874 C C . GLY A 1 489 ? 4.818 3.962 4.747 1.00 45.47 489 GLY A C 1
ATOM 3875 O O . GLY A 1 489 ? 4.434 2.846 4.413 1.00 45.47 489 GLY A O 1
ATOM 3876 N N . SER A 1 490 ? 5.663 4.656 3.986 1.00 53.00 490 SER A N 1
ATOM 3877 C CA . SER A 1 490 ? 6.101 4.198 2.658 1.00 53.00 490 SER A CA 1
ATOM 3878 C C . SER A 1 490 ? 7.143 3.070 2.717 1.00 53.00 490 SER A C 1
ATOM 3880 O O . SER A 1 490 ? 8.166 3.168 3.407 1.00 53.00 490 SER A O 1
ATOM 3882 N N . SER A 1 491 ? 6.885 2.002 1.950 1.00 51.62 491 SER A N 1
ATOM 3883 C CA . SER A 1 491 ? 7.781 0.852 1.729 1.00 51.62 491 SER A CA 1
ATOM 3884 C C . SER A 1 491 ? 8.868 1.134 0.679 1.00 51.62 491 SER A C 1
ATOM 3886 O O . SER A 1 491 ? 9.900 0.463 0.650 1.00 51.62 491 SER A O 1
ATOM 3888 N N . LEU A 1 492 ? 8.658 2.145 -0.173 1.00 54.88 492 LEU A N 1
ATOM 3889 C CA . LEU A 1 492 ? 9.532 2.462 -1.299 1.00 54.88 492 LEU A CA 1
ATOM 3890 C C . LEU A 1 492 ? 10.850 3.120 -0.838 1.00 54.88 492 LEU A C 1
ATOM 3892 O O . LEU A 1 492 ? 10.832 4.155 -0.168 1.00 54.88 492 LEU A O 1
ATOM 3896 N N . PRO A 1 493 ? 12.023 2.580 -1.218 1.00 52.91 493 PRO A N 1
ATOM 3897 C CA . PRO A 1 493 ? 13.311 3.194 -0.905 1.00 52.91 493 PRO A CA 1
ATOM 3898 C C . PRO A 1 493 ? 13.552 4.484 -1.707 1.00 52.91 493 PRO A C 1
ATOM 3900 O O . PRO A 1 493 ? 13.739 4.464 -2.928 1.00 52.91 493 PRO A O 1
ATOM 3903 N N . TYR A 1 494 ? 13.643 5.610 -0.999 1.00 52.16 494 TYR A N 1
ATOM 3904 C CA . TYR A 1 494 ? 13.932 6.942 -1.547 1.00 52.16 494 TYR A CA 1
ATOM 3905 C C . TYR A 1 494 ? 15.420 7.146 -1.893 1.00 52.16 494 TYR A C 1
ATOM 3907 O O . TYR A 1 494 ? 16.121 7.962 -1.298 1.00 52.16 494 TYR A O 1
ATOM 3915 N N . GLY A 1 495 ? 15.933 6.415 -2.885 1.00 47.62 495 GLY A N 1
ATOM 3916 C CA . GLY A 1 495 ? 17.283 6.635 -3.424 1.00 47.62 495 GLY A CA 1
ATOM 3917 C C . GLY A 1 495 ? 18.417 6.588 -2.379 1.00 47.62 495 GLY A C 1
ATOM 3918 O O . GLY A 1 495 ? 18.349 5.857 -1.397 1.00 47.62 495 GLY A O 1
ATOM 3919 N N . LYS A 1 496 ? 19.504 7.345 -2.616 1.00 36.31 496 LYS A N 1
ATOM 3920 C CA . LYS A 1 496 ? 20.708 7.389 -1.750 1.00 36.31 496 LYS A CA 1
ATOM 3921 C C . LYS A 1 496 ? 20.586 8.338 -0.545 1.00 36.31 496 LYS A C 1
ATOM 3923 O O . LYS A 1 496 ? 21.493 8.377 0.284 1.00 36.31 496 LYS A O 1
ATOM 3928 N N . LYS A 1 497 ? 19.517 9.139 -0.460 1.00 41.41 497 LYS A N 1
ATOM 3929 C CA . LYS A 1 497 ? 19.308 10.085 0.644 1.00 41.41 497 LYS A CA 1
ATOM 3930 C C . LYS A 1 497 ? 18.557 9.393 1.775 1.00 41.41 497 LYS A C 1
ATOM 3932 O O . LYS A 1 497 ? 17.594 8.670 1.546 1.00 41.41 497 LYS A O 1
ATOM 3937 N N . LYS A 1 498 ? 19.021 9.601 3.011 1.00 43.84 498 LYS A N 1
ATOM 3938 C CA . LYS A 1 498 ? 18.375 9.056 4.211 1.00 43.84 498 LYS A CA 1
ATOM 3939 C C . LYS A 1 498 ? 16.915 9.524 4.246 1.00 43.84 498 LYS A C 1
ATOM 3941 O O . LYS A 1 498 ? 16.655 10.701 4.021 1.00 43.84 498 LYS A O 1
ATOM 3946 N N . ARG A 1 499 ? 16.008 8.621 4.642 1.00 47.38 499 ARG A N 1
ATOM 3947 C CA . ARG A 1 499 ? 14.554 8.786 4.910 1.00 47.38 499 ARG A CA 1
ATOM 3948 C C . ARG A 1 499 ? 14.156 10.054 5.711 1.00 47.38 499 ARG A C 1
ATOM 3950 O O . ARG A 1 499 ? 12.979 10.327 5.862 1.00 47.38 499 ARG A O 1
ATOM 3957 N N . ARG A 1 500 ? 15.139 10.797 6.241 1.00 39.56 500 ARG A N 1
ATOM 3958 C CA . ARG A 1 500 ? 15.062 11.912 7.198 1.00 39.56 500 ARG A CA 1
ATOM 3959 C C . ARG A 1 500 ? 14.913 13.304 6.565 1.00 39.56 500 ARG A C 1
ATOM 3961 O O . ARG A 1 500 ? 14.580 14.234 7.279 1.00 39.56 500 ARG A O 1
ATOM 3968 N N . GLU A 1 501 ? 15.190 13.468 5.269 1.00 44.12 501 GLU A N 1
ATOM 3969 C CA . GLU A 1 501 ? 15.215 14.795 4.612 1.00 44.12 501 GLU A CA 1
ATOM 3970 C C . GLU A 1 501 ? 13.951 15.125 3.806 1.00 44.12 501 GLU A C 1
ATOM 3972 O O . GLU A 1 501 ? 13.894 16.174 3.178 1.00 44.12 501 GLU A O 1
ATOM 3977 N N . ILE A 1 502 ? 12.957 14.235 3.768 1.00 49.84 502 ILE A N 1
ATOM 3978 C CA . ILE A 1 502 ? 11.828 14.357 2.842 1.00 49.84 502 ILE A CA 1
ATOM 3979 C C . ILE A 1 502 ? 10.527 14.502 3.634 1.00 49.84 502 ILE A C 1
ATOM 3981 O O . ILE A 1 502 ? 9.721 13.581 3.721 1.00 49.84 502 ILE A O 1
ATOM 3985 N N . ALA A 1 503 ? 10.371 15.662 4.272 1.00 50.62 503 ALA A N 1
ATOM 3986 C CA . ALA A 1 503 ? 9.145 16.040 4.978 1.00 50.62 503 ALA A CA 1
ATOM 3987 C C . ALA A 1 503 ? 8.225 16.913 4.108 1.00 50.62 503 ALA A C 1
ATOM 3989 O O . ALA A 1 503 ? 7.029 16.995 4.368 1.00 50.62 503 ALA A O 1
ATOM 3990 N N . THR A 1 504 ? 8.766 17.555 3.065 1.00 55.91 504 THR A N 1
ATOM 3991 C CA . THR A 1 504 ? 8.029 18.534 2.260 1.00 55.91 504 THR A CA 1
ATOM 3992 C C . THR A 1 504 ? 7.853 18.079 0.817 1.00 55.91 504 THR A C 1
ATOM 3994 O O . THR A 1 504 ? 8.732 17.444 0.230 1.00 55.91 504 THR A O 1
ATOM 3997 N N . ARG A 1 505 ? 6.726 18.465 0.204 1.00 60.03 505 ARG A N 1
ATOM 3998 C CA . ARG A 1 505 ? 6.393 18.228 -1.215 1.00 60.03 505 ARG A CA 1
ATOM 3999 C C . ARG A 1 505 ? 7.556 18.561 -2.172 1.00 60.03 505 ARG A C 1
ATOM 4001 O O . ARG A 1 505 ? 7.756 17.861 -3.161 1.00 60.03 505 ARG A O 1
ATOM 4008 N N . LYS A 1 506 ? 8.362 19.582 -1.857 1.00 60.56 506 LYS A N 1
ATOM 4009 C CA . LYS A 1 506 ? 9.520 20.026 -2.659 1.00 60.56 506 LYS A CA 1
ATOM 4010 C C . LYS A 1 506 ? 10.698 19.056 -2.607 1.00 60.56 506 LYS A C 1
ATOM 4012 O O . LYS A 1 506 ? 11.310 18.758 -3.636 1.00 60.56 506 LYS A O 1
ATOM 4017 N N . ASP A 1 507 ? 10.986 18.514 -1.428 1.00 57.94 507 ASP A N 1
ATOM 4018 C CA . ASP A 1 507 ? 12.040 17.512 -1.258 1.00 57.94 507 ASP A CA 1
ATOM 4019 C C . ASP A 1 507 ? 11.703 16.231 -2.038 1.00 57.94 507 ASP A C 1
ATOM 4021 O O . ASP A 1 507 ? 12.595 15.612 -2.627 1.00 57.94 507 ASP A O 1
ATOM 4025 N N . PHE A 1 508 ? 10.410 15.885 -2.129 1.00 59.41 508 PHE A N 1
ATOM 4026 C CA . PHE A 1 508 ? 9.924 14.742 -2.910 1.00 59.41 508 PHE A CA 1
ATOM 4027 C C . PHE A 1 508 ? 10.151 14.921 -4.418 1.00 59.41 508 PHE A C 1
ATOM 4029 O O . PHE A 1 508 ? 10.697 14.021 -5.062 1.00 59.41 508 PHE A O 1
ATOM 4036 N N . TYR A 1 509 ? 9.812 16.079 -4.999 1.00 62.62 509 TYR A N 1
ATOM 4037 C CA . TYR A 1 509 ? 10.069 16.327 -6.427 1.00 62.62 509 TYR A CA 1
ATOM 4038 C C . TYR A 1 509 ? 11.565 16.348 -6.753 1.00 62.62 509 TYR A C 1
ATOM 4040 O O . TYR A 1 509 ? 11.995 15.793 -7.771 1.00 62.62 509 TYR A O 1
ATOM 4048 N N . LYS A 1 510 ? 12.382 16.905 -5.852 1.00 59.44 510 LYS A N 1
ATOM 4049 C CA . LYS A 1 510 ? 13.839 16.949 -6.001 1.00 59.44 510 LYS A CA 1
ATOM 4050 C C . LYS A 1 510 ? 14.475 15.557 -5.936 1.00 59.44 510 LYS A C 1
ATOM 4052 O O . LYS A 1 510 ? 15.390 15.280 -6.712 1.00 59.44 510 LYS A O 1
ATOM 4057 N N . ALA A 1 511 ? 13.974 14.661 -5.078 1.00 51.69 511 ALA A N 1
ATOM 4058 C CA . ALA A 1 511 ? 14.472 13.288 -4.950 1.00 51.69 511 ALA A CA 1
ATOM 4059 C C . ALA A 1 511 ? 14.341 12.472 -6.251 1.00 51.69 511 ALA A C 1
ATOM 4061 O O . ALA A 1 511 ? 15.222 11.669 -6.565 1.00 51.69 511 ALA A O 1
ATOM 4062 N N . TYR A 1 512 ? 13.289 12.722 -7.037 1.00 52.69 512 TYR A N 1
ATOM 4063 C CA . TYR A 1 512 ? 13.041 12.047 -8.316 1.00 52.69 512 TYR A CA 1
ATOM 4064 C C . TYR A 1 512 ? 13.370 12.905 -9.544 1.00 52.69 512 TYR A C 1
ATOM 4066 O O . TYR A 1 512 ? 13.108 12.483 -10.668 1.00 52.69 512 TYR A O 1
ATOM 4074 N N . SER A 1 513 ? 13.998 14.074 -9.362 1.00 52.59 513 SER A N 1
ATOM 4075 C CA . SER A 1 513 ? 14.362 14.983 -10.464 1.00 52.59 513 SER A CA 1
ATOM 4076 C C . SER A 1 513 ? 13.166 15.330 -11.370 1.00 52.59 513 SER A C 1
ATOM 4078 O O . SER A 1 513 ? 13.266 15.288 -12.598 1.00 52.59 513 SER A O 1
ATOM 4080 N N . LEU A 1 514 ? 12.016 15.620 -10.757 1.00 57.97 514 LEU A N 1
ATOM 4081 C CA . LEU A 1 514 ? 10.807 16.103 -11.428 1.00 57.97 514 LEU A CA 1
ATOM 4082 C C . LEU A 1 514 ? 10.780 17.644 -11.345 1.00 57.97 514 LEU A C 1
ATOM 4084 O O . LEU A 1 514 ? 11.149 18.203 -10.315 1.00 57.97 514 LEU A O 1
ATOM 4088 N N . GLU A 1 515 ? 10.399 18.339 -12.423 1.00 53.06 515 GLU A N 1
ATOM 4089 C CA . GLU A 1 515 ? 10.320 19.816 -12.440 1.00 53.06 515 GLU A CA 1
ATOM 4090 C C . GLU A 1 515 ? 9.130 20.304 -11.598 1.00 53.06 515 GLU A C 1
ATOM 4092 O O . GLU A 1 515 ? 8.066 19.722 -11.663 1.00 53.06 515 GLU A O 1
ATOM 4097 N N . GLU A 1 516 ? 9.220 21.369 -10.805 1.00 53.91 516 GLU A N 1
ATOM 4098 C CA . GLU A 1 516 ? 8.018 21.857 -10.103 1.00 53.91 516 GLU A CA 1
ATOM 4099 C C . GLU A 1 516 ? 7.021 22.507 -11.089 1.00 53.91 516 GLU A C 1
ATOM 4101 O O . GLU A 1 516 ? 7.445 23.170 -12.044 1.00 53.91 516 GLU A O 1
ATOM 4106 N N . PRO A 1 517 ? 5.693 22.368 -10.886 1.00 54.25 517 PRO A N 1
ATOM 4107 C CA . PRO A 1 517 ? 4.738 23.200 -11.610 1.00 54.25 517 PRO A CA 1
ATOM 4108 C C . PRO A 1 517 ? 5.003 24.672 -11.265 1.00 54.25 517 PRO A C 1
ATOM 4110 O O . PRO A 1 517 ? 5.126 25.028 -10.093 1.00 54.25 517 PRO A O 1
ATOM 4113 N N . LYS A 1 518 ? 5.088 25.538 -12.279 1.00 52.91 518 LYS A N 1
ATOM 4114 C CA . LYS A 1 518 ? 5.209 26.987 -12.075 1.00 52.91 518 LYS A CA 1
ATOM 4115 C C . LYS A 1 518 ? 3.890 27.506 -11.490 1.00 52.91 518 LYS A C 1
ATOM 4117 O O . LYS A 1 518 ? 2.952 27.739 -12.243 1.00 52.91 518 LYS A O 1
ATOM 4122 N N . LEU A 1 519 ? 3.799 27.623 -10.165 1.00 51.56 519 LEU A N 1
ATOM 4123 C CA . LEU A 1 519 ? 2.728 28.378 -9.510 1.00 51.56 519 LEU A CA 1
ATOM 4124 C C . LEU A 1 51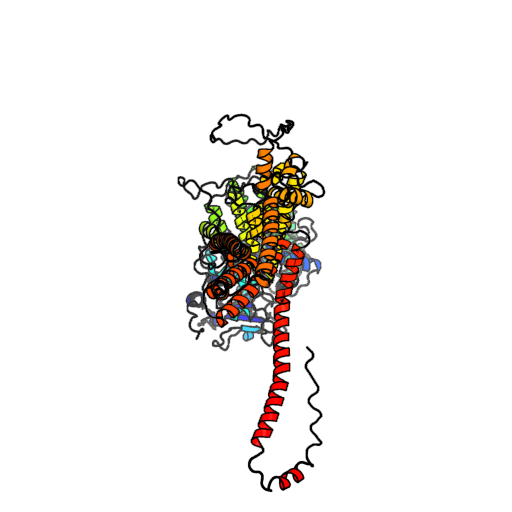9 ? 3.072 29.872 -9.567 1.00 51.56 519 LEU A C 1
ATOM 4126 O O . LEU A 1 519 ? 4.207 30.252 -9.262 1.00 51.56 519 LEU A O 1
ATOM 4130 N N . ASP A 1 520 ? 2.098 30.701 -9.943 1.00 46.09 520 ASP A N 1
ATOM 4131 C CA . ASP A 1 520 ? 2.225 32.157 -9.874 1.00 46.09 520 ASP A CA 1
ATOM 4132 C C . ASP A 1 520 ? 2.483 32.584 -8.423 1.00 46.09 520 ASP A C 1
ATOM 4134 O O . ASP A 1 520 ? 1.810 32.146 -7.490 1.00 46.09 520 ASP A O 1
ATOM 4138 N N . LYS A 1 521 ? 3.514 33.409 -8.225 1.00 48.03 521 LYS A N 1
ATOM 4139 C CA . LYS A 1 521 ? 4.082 33.724 -6.903 1.00 48.03 521 LYS A CA 1
ATOM 4140 C C . LYS A 1 521 ? 3.244 34.707 -6.069 1.00 48.03 521 LYS A C 1
ATOM 4142 O O . LYS A 1 521 ? 3.582 34.922 -4.909 1.00 48.03 521 LYS A O 1
ATOM 4147 N N . ASP A 1 522 ? 2.162 35.254 -6.622 1.00 45.47 522 ASP A N 1
ATOM 4148 C CA . ASP A 1 522 ? 1.524 36.473 -6.102 1.00 45.47 522 ASP A CA 1
ATOM 4149 C C . ASP A 1 522 ? 0.220 36.253 -5.312 1.00 45.47 522 ASP A C 1
ATOM 4151 O O . ASP A 1 522 ? -0.434 37.216 -4.920 1.00 45.47 522 ASP A O 1
ATOM 4155 N N . GLN A 1 523 ? -0.171 35.011 -5.007 1.00 45.34 523 GLN A N 1
ATOM 4156 C CA . GLN A 1 523 ? -1.327 34.738 -4.142 1.00 45.34 523 GLN A CA 1
ATOM 4157 C C . GLN A 1 523 ? -0.978 33.739 -3.041 1.00 45.34 523 GLN A C 1
ATOM 4159 O O . GLN A 1 523 ? -0.237 32.789 -3.268 1.00 45.34 523 GLN A O 1
ATOM 4164 N N . ASN A 1 524 ? -1.518 33.985 -1.843 1.00 44.50 524 ASN A N 1
ATOM 4165 C CA . ASN A 1 524 ? -1.334 33.226 -0.604 1.00 44.50 524 ASN A CA 1
ATOM 4166 C C . ASN A 1 524 ? -1.279 31.701 -0.872 1.00 44.50 524 ASN A C 1
ATOM 4168 O O . ASN A 1 524 ? -2.310 31.047 -1.038 1.00 44.50 524 ASN A O 1
ATOM 4172 N N . THR A 1 525 ? -0.065 31.147 -0.953 1.00 53.09 525 THR A N 1
ATOM 4173 C CA . THR A 1 525 ? 0.269 29.869 -1.622 1.00 53.09 525 THR A CA 1
ATOM 4174 C C . THR A 1 525 ? -0.363 28.624 -0.999 1.00 53.09 525 THR A C 1
ATOM 4176 O O . THR A 1 525 ? -0.302 27.551 -1.590 1.00 53.09 525 THR A O 1
ATOM 4179 N N . LYS A 1 526 ? -0.972 28.745 0.186 1.00 50.47 526 LYS A N 1
ATOM 4180 C CA . LYS A 1 526 ? -1.577 27.628 0.929 1.00 50.47 526 LYS A CA 1
ATOM 4181 C C . LYS A 1 526 ? -3.005 27.291 0.484 1.00 50.47 526 LYS A C 1
ATOM 4183 O O . LYS A 1 526 ? -3.368 26.119 0.470 1.00 50.47 526 LYS A O 1
ATOM 4188 N N . ASN A 1 527 ? -3.780 28.289 0.048 1.00 50.91 527 ASN A N 1
ATOM 4189 C CA . ASN A 1 527 ? -5.195 28.125 -0.324 1.00 50.91 527 ASN A CA 1
ATOM 4190 C C . ASN A 1 527 ? -5.422 28.090 -1.845 1.00 50.91 527 ASN A C 1
ATOM 4192 O O . ASN A 1 527 ? -6.562 28.125 -2.306 1.00 50.91 527 ASN A O 1
ATOM 4196 N N . THR A 1 528 ? -4.352 28.051 -2.641 1.00 57.28 528 THR A N 1
ATOM 4197 C CA . THR A 1 528 ? -4.449 28.014 -4.101 1.00 57.28 528 THR A CA 1
ATOM 4198 C C . THR A 1 528 ? -4.994 26.657 -4.550 1.00 57.28 528 THR A C 1
ATOM 4200 O O . THR A 1 528 ? -4.412 25.615 -4.246 1.00 57.28 528 THR A O 1
ATOM 4203 N N . LEU A 1 529 ? -6.113 26.662 -5.278 1.00 58.75 529 LEU A N 1
ATOM 4204 C CA . LEU A 1 529 ? -6.697 25.452 -5.860 1.00 58.75 529 LEU A CA 1
ATOM 4205 C C . LEU A 1 529 ? -5.757 24.915 -6.944 1.00 58.75 529 LEU A C 1
ATOM 4207 O O . LEU A 1 529 ? -5.396 25.636 -7.874 1.00 58.75 529 LEU A O 1
ATOM 4211 N N . LEU A 1 530 ? -5.359 23.648 -6.827 1.00 57.09 530 LEU A N 1
ATOM 4212 C CA . LEU A 1 530 ? -4.354 23.056 -7.717 1.00 57.09 530 LEU A CA 1
ATOM 4213 C C . LEU A 1 530 ? -4.854 22.794 -9.147 1.00 57.09 530 LEU A C 1
ATOM 4215 O O . LEU A 1 530 ? -4.039 22.508 -10.030 1.00 57.09 530 LEU A O 1
ATOM 4219 N N . GLY A 1 531 ? -6.169 22.853 -9.383 1.00 62.22 531 GLY A N 1
ATOM 4220 C CA . GLY A 1 531 ? -6.764 22.582 -10.690 1.00 62.22 531 GLY A CA 1
ATOM 4221 C C . GLY A 1 531 ? -6.336 21.214 -11.238 1.00 62.22 531 GLY A C 1
ATOM 4222 O O . GLY A 1 531 ? -6.395 20.200 -10.541 1.00 62.22 531 GLY A O 1
ATOM 4223 N N . GLU A 1 532 ? -5.857 21.184 -12.482 1.00 58.47 532 GLU A N 1
ATOM 4224 C CA . GLU A 1 532 ? -5.426 19.969 -13.197 1.00 58.47 532 GLU A CA 1
ATOM 4225 C C . GLU A 1 532 ? -4.234 19.243 -12.543 1.00 58.47 532 GLU A C 1
ATOM 4227 O O . GLU A 1 532 ? -4.033 18.044 -12.754 1.00 58.47 532 GLU A O 1
ATOM 4232 N N . TYR A 1 533 ? -3.454 19.939 -11.712 1.00 65.44 533 TYR A N 1
ATOM 4233 C CA . TYR A 1 533 ? -2.271 19.384 -11.058 1.00 65.44 533 TYR A CA 1
ATOM 4234 C C . TYR A 1 533 ? -2.593 18.549 -9.810 1.00 65.44 533 TYR A C 1
ATOM 4236 O O . TYR A 1 533 ? -1.762 17.738 -9.404 1.00 65.44 533 TYR A O 1
ATOM 4244 N N . GLY A 1 534 ? -3.796 18.682 -9.236 1.00 71.94 534 GLY A N 1
ATOM 4245 C CA . GLY A 1 534 ? -4.200 17.957 -8.023 1.00 71.94 534 GLY A CA 1
ATOM 4246 C C . GLY A 1 534 ? -4.272 16.443 -8.230 1.00 71.94 534 GLY A C 1
ATOM 4247 O O . GLY A 1 534 ? -3.676 15.681 -7.475 1.00 71.94 534 GLY A O 1
ATOM 4248 N N . LEU A 1 535 ? -4.914 16.000 -9.316 1.00 77.75 535 LEU A N 1
ATOM 4249 C CA . LEU A 1 535 ? -5.015 14.578 -9.677 1.00 77.75 535 LEU A CA 1
ATOM 4250 C C . LEU A 1 535 ? -3.649 13.940 -9.950 1.00 77.75 535 LEU A C 1
ATOM 4252 O O . LEU A 1 535 ? -3.398 12.803 -9.555 1.00 77.75 535 LEU A O 1
ATOM 4256 N N . ARG A 1 536 ? -2.752 14.678 -10.611 1.00 77.88 536 ARG A N 1
ATOM 4257 C CA . ARG A 1 536 ? -1.377 14.229 -10.851 1.00 77.88 536 ARG A CA 1
ATOM 4258 C C . ARG A 1 536 ? -0.633 14.016 -9.537 1.00 77.88 536 ARG A C 1
ATOM 4260 O O . ARG A 1 536 ? 0.055 13.012 -9.374 1.00 77.88 536 ARG A O 1
ATOM 4267 N N . ASP A 1 537 ? -0.741 14.971 -8.624 1.00 78.06 537 ASP A N 1
ATOM 4268 C CA . ASP A 1 537 ? 0.007 14.934 -7.375 1.00 78.06 537 ASP A CA 1
ATOM 4269 C C . ASP A 1 537 ? -0.556 13.874 -6.414 1.00 78.06 537 ASP A C 1
ATOM 4271 O O . ASP A 1 537 ? 0.229 13.239 -5.712 1.00 78.06 537 ASP A O 1
ATOM 4275 N N . LEU A 1 538 ? -1.868 13.601 -6.459 1.00 82.31 538 LEU A N 1
ATOM 4276 C CA . LEU A 1 538 ? -2.501 12.455 -5.791 1.00 82.31 538 LEU A CA 1
ATOM 4277 C C . LEU A 1 538 ? -2.070 11.110 -6.391 1.00 82.31 538 LEU A C 1
ATOM 4279 O O . LEU A 1 538 ? -1.796 10.169 -5.651 1.00 82.31 538 LEU A O 1
ATOM 4283 N N . PHE A 1 539 ? -1.951 11.014 -7.718 1.00 85.75 539 PHE A N 1
ATOM 4284 C CA . PHE A 1 539 ? -1.425 9.821 -8.386 1.00 85.75 539 PHE A CA 1
ATOM 4285 C C . PHE A 1 539 ? 0.011 9.508 -7.943 1.00 85.75 539 PHE A C 1
ATOM 4287 O O . PHE A 1 539 ? 0.320 8.381 -7.559 1.00 85.75 539 PHE A O 1
ATOM 4294 N N . ILE A 1 540 ? 0.884 10.519 -7.949 1.00 80.88 540 ILE A N 1
ATOM 4295 C CA . ILE A 1 540 ? 2.276 10.388 -7.501 1.00 80.88 540 ILE A CA 1
ATOM 4296 C C . ILE A 1 540 ? 2.333 10.005 -6.013 1.00 80.88 540 ILE A C 1
ATOM 4298 O O . ILE A 1 540 ? 3.096 9.119 -5.629 1.00 80.88 540 ILE A O 1
ATOM 4302 N N . TRP A 1 541 ? 1.493 10.627 -5.185 1.00 81.50 541 TRP A N 1
ATOM 4303 C CA . TRP A 1 541 ? 1.362 10.310 -3.764 1.00 81.50 541 TRP A CA 1
ATOM 4304 C C . TRP A 1 541 ? 0.940 8.851 -3.524 1.00 81.50 541 TRP A C 1
ATOM 4306 O O . TRP A 1 541 ? 1.563 8.161 -2.716 1.00 81.50 541 TRP A O 1
ATOM 4316 N N . ALA A 1 542 ? -0.045 8.348 -4.274 1.00 84.44 542 ALA A N 1
ATOM 4317 C CA . ALA A 1 542 ? -0.508 6.964 -4.175 1.00 84.44 542 ALA A CA 1
ATOM 4318 C C . ALA A 1 542 ? 0.591 5.953 -4.549 1.00 84.44 542 ALA A C 1
ATOM 4320 O O . ALA A 1 542 ? 0.765 4.950 -3.853 1.00 84.44 542 ALA A O 1
ATOM 4321 N N . ILE A 1 543 ? 1.382 6.247 -5.591 1.00 83.06 543 ILE A N 1
ATOM 4322 C CA . ILE A 1 543 ? 2.550 5.433 -5.963 1.00 83.06 543 ILE A CA 1
ATOM 4323 C C . ILE A 1 543 ? 3.544 5.383 -4.807 1.00 83.06 543 ILE A C 1
ATOM 4325 O O . ILE A 1 543 ? 4.002 4.302 -4.455 1.00 83.06 543 ILE A O 1
ATOM 4329 N N . PHE A 1 544 ? 3.862 6.523 -4.186 1.00 74.62 544 PHE A N 1
ATOM 4330 C CA . PHE A 1 544 ? 4.839 6.573 -3.094 1.00 74.62 544 PHE A CA 1
ATOM 4331 C C . PHE A 1 544 ? 4.406 5.837 -1.828 1.00 74.62 544 PHE A C 1
ATOM 4333 O O . PHE A 1 544 ? 5.257 5.316 -1.107 1.00 74.62 544 PHE A O 1
ATOM 4340 N N . LEU A 1 545 ? 3.105 5.753 -1.571 1.00 71.75 545 LEU A N 1
ATOM 4341 C CA . LEU A 1 545 ? 2.555 4.932 -0.496 1.00 71.75 545 LEU A CA 1
ATOM 4342 C C . LEU A 1 545 ? 2.495 3.435 -0.829 1.00 71.75 545 LEU A C 1
ATOM 4344 O O . LEU A 1 545 ? 2.020 2.661 -0.003 1.00 71.75 545 LEU A O 1
ATOM 4348 N N . ASP A 1 546 ? 2.948 3.024 -2.018 1.00 75.56 546 ASP A N 1
ATOM 4349 C CA . ASP A 1 546 ? 2.806 1.654 -2.521 1.00 75.56 546 ASP A CA 1
ATOM 4350 C C . ASP A 1 546 ? 1.334 1.180 -2.521 1.00 75.56 546 ASP A C 1
ATOM 4352 O O . ASP A 1 546 ? 1.026 0.004 -2.321 1.00 75.56 546 ASP A O 1
ATOM 4356 N N . ARG A 1 547 ? 0.400 2.122 -2.741 1.00 81.75 547 ARG A N 1
ATOM 4357 C CA . ARG A 1 547 ? -1.047 1.880 -2.846 1.00 81.75 547 ARG A CA 1
ATOM 4358 C C . ARG A 1 547 ? -1.413 1.671 -4.311 1.00 81.75 547 ARG A C 1
ATOM 4360 O O . ARG A 1 547 ? -1.841 2.600 -4.995 1.00 81.75 547 ARG A O 1
ATOM 4367 N N . VAL A 1 548 ? -1.220 0.445 -4.790 1.00 85.38 548 VAL A N 1
ATOM 4368 C CA . VAL A 1 548 ? -1.409 0.088 -6.207 1.00 85.38 548 VAL A CA 1
ATOM 4369 C C . VAL A 1 548 ? -2.843 0.360 -6.677 1.00 85.38 548 VAL A C 1
ATOM 4371 O O . VAL A 1 548 ? -3.027 0.943 -7.744 1.00 85.38 548 VAL A O 1
ATOM 4374 N N . ASP A 1 549 ? -3.852 0.041 -5.867 1.00 86.06 549 ASP A N 1
ATOM 4375 C CA . ASP A 1 549 ? -5.265 0.196 -6.248 1.00 86.06 549 ASP A CA 1
ATOM 4376 C C . ASP A 1 549 ? -5.667 1.676 -6.390 1.00 86.06 549 ASP A C 1
ATOM 4378 O O . ASP A 1 549 ? -6.269 2.080 -7.383 1.00 86.06 549 ASP A O 1
ATOM 4382 N N . LEU A 1 550 ? -5.220 2.541 -5.471 1.00 87.38 550 LEU A N 1
ATOM 4383 C CA . LEU A 1 550 ? -5.401 3.990 -5.622 1.00 87.38 550 LEU A CA 1
ATOM 4384 C C . LEU A 1 550 ? -4.622 4.545 -6.819 1.00 87.38 550 LEU A C 1
ATOM 4386 O O . LEU A 1 550 ? -5.124 5.398 -7.551 1.00 87.38 550 LEU A O 1
ATOM 4390 N N . ALA A 1 551 ? -3.388 4.082 -7.028 1.00 88.75 551 ALA A N 1
ATOM 4391 C CA . ALA A 1 551 ? -2.562 4.541 -8.137 1.00 88.75 551 ALA A CA 1
ATOM 4392 C C . ALA A 1 551 ? -3.181 4.164 -9.492 1.00 88.75 551 ALA A C 1
ATOM 4394 O O . ALA A 1 551 ? -3.195 4.994 -10.399 1.00 88.75 551 ALA A O 1
ATOM 4395 N N . THR A 1 552 ? -3.728 2.954 -9.633 1.00 89.00 552 THR A N 1
ATOM 4396 C CA . THR A 1 552 ? -4.429 2.515 -10.851 1.00 89.00 552 THR A CA 1
ATOM 4397 C C . THR A 1 552 ? -5.717 3.306 -11.081 1.00 89.00 552 THR A C 1
ATOM 4399 O O . THR A 1 552 ? -5.924 3.796 -12.195 1.00 89.00 552 THR A O 1
ATOM 4402 N N . TYR A 1 553 ? -6.513 3.548 -10.032 1.00 88.94 553 TYR A N 1
ATOM 4403 C CA . TYR A 1 553 ? -7.694 4.411 -10.112 1.00 88.94 553 TYR A CA 1
ATOM 4404 C C . TYR A 1 553 ? -7.330 5.814 -10.614 1.00 88.94 553 TYR A C 1
ATOM 4406 O O . TYR A 1 553 ? -7.852 6.269 -11.636 1.00 88.94 553 TYR A O 1
ATOM 4414 N N . PHE A 1 554 ? -6.363 6.484 -9.979 1.00 86.88 554 PHE A N 1
ATOM 4415 C CA . PHE A 1 554 ? -5.948 7.819 -10.409 1.00 86.88 554 PHE A CA 1
ATOM 4416 C C . PHE A 1 554 ? -5.314 7.827 -11.797 1.00 86.88 554 PHE A C 1
ATOM 4418 O O . PHE A 1 554 ? -5.536 8.777 -12.546 1.00 86.88 554 PHE A O 1
ATOM 4425 N N . CYS A 1 555 ? -4.593 6.770 -12.177 1.00 87.00 555 CYS A N 1
ATOM 4426 C CA . CYS A 1 555 ? -4.043 6.613 -13.521 1.00 87.00 555 CYS A CA 1
ATOM 4427 C C . CYS A 1 555 ? -5.139 6.751 -14.589 1.00 87.00 555 CYS A C 1
ATOM 4429 O O . CYS A 1 555 ? -4.960 7.493 -15.558 1.00 87.00 555 CYS A O 1
ATOM 4431 N N . SER A 1 556 ? -6.295 6.114 -14.364 1.00 84.69 556 SER A N 1
ATOM 4432 C CA . SER A 1 556 ? -7.454 6.165 -15.267 1.00 84.69 556 SER A CA 1
ATOM 4433 C C . SER A 1 556 ? -8.121 7.541 -15.347 1.00 84.69 556 SER A C 1
ATOM 4435 O O . SER A 1 556 ? -8.630 7.914 -16.401 1.00 84.69 556 SER A O 1
ATOM 4437 N N . LYS A 1 557 ? -8.088 8.318 -14.258 1.00 83.88 557 LYS A N 1
ATOM 4438 C CA . LYS A 1 557 ? -8.710 9.650 -14.177 1.00 83.88 557 LYS A CA 1
ATOM 4439 C C . LYS A 1 557 ? -7.765 10.789 -14.576 1.00 83.88 557 LYS A C 1
ATOM 4441 O O . LYS A 1 557 ? -8.199 11.934 -14.674 1.00 83.88 557 LYS A O 1
ATOM 4446 N N . THR A 1 558 ? -6.473 10.519 -14.779 1.00 80.31 558 THR A N 1
ATOM 4447 C CA . THR A 1 558 ? -5.517 11.561 -15.181 1.00 80.31 558 THR A CA 1
ATOM 4448 C C . THR A 1 558 ? -5.771 12.064 -16.606 1.00 80.31 558 THR A C 1
ATOM 4450 O O . THR A 1 558 ? -6.097 11.300 -17.508 1.00 80.31 558 THR A O 1
ATOM 4453 N N . TRP A 1 559 ? -5.522 13.357 -16.836 1.00 71.62 559 TRP A N 1
ATOM 4454 C CA . TRP A 1 559 ? -5.665 14.012 -18.146 1.00 71.62 559 TRP A CA 1
ATOM 4455 C C . TRP A 1 559 ? -4.763 13.430 -19.247 1.00 71.62 559 TRP A C 1
ATOM 4457 O O . TRP A 1 559 ? -5.056 13.575 -20.429 1.00 71.62 559 TRP A O 1
ATOM 4467 N N . ASN A 1 560 ? -3.656 12.778 -18.872 1.00 77.25 560 ASN A N 1
ATOM 4468 C CA . ASN A 1 560 ? -2.722 12.145 -19.803 1.00 77.25 560 ASN A CA 1
ATOM 4469 C C . ASN A 1 560 ? -2.510 10.669 -19.430 1.00 77.25 560 ASN A C 1
ATOM 4471 O O . ASN A 1 560 ? -1.475 10.324 -18.844 1.00 77.25 560 ASN A O 1
ATOM 4475 N N . PRO A 1 561 ? -3.457 9.792 -19.814 1.00 80.19 561 PRO A N 1
ATOM 4476 C CA . PRO A 1 561 ? -3.494 8.400 -19.369 1.00 80.19 561 PRO A CA 1
ATOM 4477 C C . PRO A 1 561 ? -2.347 7.559 -19.944 1.00 80.19 561 PRO A C 1
ATOM 4479 O O . PRO A 1 561 ? -2.050 6.496 -19.421 1.00 80.19 561 PRO A O 1
ATOM 4482 N N . LEU A 1 562 ? -1.653 8.034 -20.988 1.00 86.94 562 LEU A N 1
ATOM 4483 C CA . LEU A 1 562 ? -0.490 7.348 -21.560 1.00 86.94 562 LEU A CA 1
ATOM 4484 C C . LEU A 1 562 ? 0.790 7.531 -20.728 1.00 86.94 562 LEU A C 1
ATOM 4486 O O . LEU A 1 562 ? 1.582 6.604 -20.588 1.00 86.94 562 LEU A O 1
ATOM 4490 N N . VAL A 1 563 ? 1.038 8.738 -20.210 1.00 85.12 563 VAL A N 1
ATOM 4491 C CA . VAL A 1 563 ? 2.316 9.069 -19.548 1.00 85.12 563 VAL A CA 1
ATOM 4492 C C . VAL A 1 563 ? 2.304 8.681 -18.078 1.00 85.12 563 VAL A C 1
ATOM 4494 O O . VAL A 1 563 ? 3.329 8.234 -17.567 1.00 85.12 563 VAL A O 1
ATOM 4497 N N . ALA A 1 564 ? 1.153 8.809 -17.417 1.00 87.50 564 ALA A N 1
ATOM 4498 C CA . ALA A 1 564 ? 0.970 8.400 -16.030 1.00 87.50 564 ALA A CA 1
ATOM 4499 C C . ALA A 1 564 ? 1.483 6.966 -15.746 1.00 87.50 564 ALA A C 1
ATOM 4501 O O . ALA A 1 564 ? 2.372 6.826 -14.902 1.00 87.50 564 ALA A O 1
ATOM 4502 N N . PRO A 1 565 ? 1.053 5.910 -16.467 1.00 91.06 565 PRO A N 1
ATOM 4503 C CA . PRO A 1 565 ? 1.517 4.548 -16.202 1.00 91.06 565 PRO A CA 1
ATOM 4504 C C . PRO A 1 565 ? 3.005 4.351 -16.512 1.00 91.06 565 PRO A C 1
ATOM 4506 O O . PRO A 1 565 ? 3.686 3.625 -15.795 1.00 91.06 565 PRO A O 1
ATOM 4509 N N . LEU A 1 566 ? 3.552 5.045 -17.517 1.00 89.88 566 LEU A N 1
ATOM 4510 C CA . LEU A 1 566 ? 4.989 4.999 -17.815 1.00 89.88 566 LEU A CA 1
ATOM 4511 C C . LEU A 1 566 ? 5.829 5.621 -16.689 1.00 89.88 566 LEU A C 1
ATOM 4513 O O . LEU A 1 566 ? 6.929 5.149 -16.407 1.00 89.88 566 LEU A O 1
ATOM 4517 N N . ILE A 1 567 ? 5.317 6.664 -16.029 1.00 87.25 567 ILE A N 1
ATOM 4518 C CA . ILE A 1 567 ? 5.954 7.255 -14.845 1.00 87.25 567 ILE A CA 1
ATOM 4519 C C . ILE A 1 567 ? 5.856 6.304 -13.650 1.00 87.25 567 ILE A C 1
ATOM 4521 O O . ILE A 1 567 ? 6.853 6.131 -12.952 1.00 87.25 567 ILE A O 1
ATOM 4525 N N . ALA A 1 568 ? 4.707 5.656 -13.435 1.00 89.38 568 ALA A N 1
ATOM 4526 C CA . ALA A 1 568 ? 4.567 4.647 -12.384 1.00 89.38 568 ALA A CA 1
ATOM 4527 C C . ALA A 1 568 ? 5.570 3.503 -12.576 1.00 89.38 568 ALA A C 1
ATOM 4529 O O . ALA A 1 568 ? 6.356 3.218 -11.672 1.00 89.38 568 ALA A O 1
ATOM 4530 N N . ALA A 1 569 ? 5.616 2.916 -13.776 1.00 90.62 569 ALA A N 1
ATOM 4531 C CA . ALA A 1 569 ? 6.562 1.857 -14.119 1.00 90.62 569 ALA A CA 1
ATOM 4532 C C . ALA A 1 569 ? 8.017 2.302 -13.902 1.00 90.62 569 ALA A C 1
ATOM 4534 O O . ALA A 1 569 ? 8.823 1.561 -13.341 1.00 90.62 569 ALA A O 1
ATOM 4535 N N . TRP A 1 570 ? 8.348 3.544 -14.268 1.00 87.81 570 TRP A N 1
ATOM 4536 C CA . TRP A 1 570 ? 9.670 4.118 -14.029 1.00 87.81 570 TRP A CA 1
ATOM 4537 C C . TRP A 1 570 ? 10.027 4.216 -12.536 1.00 87.81 570 TRP A C 1
ATOM 4539 O O . TRP A 1 570 ? 11.127 3.816 -12.145 1.00 87.81 570 TRP A O 1
ATOM 4549 N N . ILE A 1 571 ? 9.111 4.711 -11.695 1.00 85.19 571 ILE A N 1
ATOM 4550 C CA . ILE A 1 571 ? 9.331 4.848 -10.245 1.00 85.19 571 ILE A CA 1
ATOM 4551 C C . ILE A 1 571 ? 9.505 3.470 -9.598 1.00 85.19 571 ILE A C 1
ATOM 4553 O O . ILE A 1 571 ? 10.481 3.264 -8.871 1.00 85.19 571 ILE A O 1
ATOM 4557 N N . TYR A 1 572 ? 8.624 2.512 -9.902 1.00 87.62 572 TYR A N 1
ATOM 4558 C CA . TYR A 1 572 ? 8.707 1.153 -9.360 1.00 87.62 572 TYR A CA 1
ATOM 4559 C C . TYR A 1 572 ? 9.970 0.419 -9.817 1.00 87.62 572 TYR A C 1
ATOM 4561 O O . TYR A 1 572 ? 10.643 -0.211 -9.002 1.00 87.62 572 TYR A O 1
ATOM 4569 N N . GLN A 1 573 ? 10.374 0.563 -11.081 1.00 87.50 573 GLN A N 1
ATOM 4570 C CA . GLN A 1 573 ? 11.611 -0.044 -11.575 1.00 87.50 573 GLN A CA 1
ATOM 4571 C C . GLN A 1 573 ? 12.855 0.570 -10.914 1.00 87.50 573 GLN A C 1
ATOM 4573 O O . GLN A 1 573 ? 13.836 -0.128 -10.636 1.00 87.50 573 GLN A O 1
ATOM 4578 N N . ARG A 1 574 ? 12.825 1.873 -10.611 1.00 83.62 574 ARG A N 1
ATOM 4579 C CA . ARG A 1 574 ? 13.899 2.527 -9.859 1.00 83.62 574 ARG A CA 1
ATOM 4580 C C . ARG A 1 574 ? 13.943 2.041 -8.414 1.00 83.62 574 ARG A C 1
ATOM 4582 O O . ARG A 1 574 ? 15.032 1.738 -7.931 1.00 83.62 574 ARG A O 1
ATOM 4589 N N . ALA A 1 575 ? 12.793 1.898 -7.764 1.00 79.81 575 ALA A N 1
ATOM 4590 C CA . ALA A 1 575 ? 12.704 1.350 -6.415 1.00 79.81 575 ALA A CA 1
ATOM 4591 C C . ALA A 1 575 ? 13.181 -0.107 -6.340 1.00 79.81 575 ALA A C 1
ATOM 4593 O O . ALA A 1 575 ? 13.944 -0.462 -5.446 1.00 79.81 575 ALA A O 1
ATOM 4594 N N . ARG A 1 576 ? 12.844 -0.924 -7.343 1.00 84.19 576 ARG A N 1
ATOM 4595 C CA . ARG A 1 576 ? 13.347 -2.295 -7.499 1.00 84.19 576 ARG A CA 1
ATOM 4596 C C . ARG A 1 576 ? 14.876 -2.359 -7.529 1.00 84.19 576 ARG A C 1
ATOM 4598 O O . ARG A 1 576 ? 15.477 -3.297 -7.009 1.00 84.19 576 ARG A O 1
ATOM 4605 N N . SER A 1 577 ? 15.515 -1.382 -8.176 1.00 79.81 577 SER A N 1
ATOM 4606 C CA . SER A 1 577 ? 16.978 -1.329 -8.277 1.00 79.81 577 SER A CA 1
ATOM 4607 C C . SER A 1 577 ? 17.670 -0.929 -6.968 1.00 79.81 577 SER A C 1
ATOM 4609 O O . SER A 1 577 ? 18.845 -1.244 -6.798 1.00 79.81 577 SER A O 1
ATOM 4611 N N . SER A 1 578 ? 16.967 -0.253 -6.052 1.00 74.56 578 SER A N 1
ATOM 4612 C CA . SER A 1 578 ? 17.507 0.193 -4.762 1.00 74.56 578 SER A CA 1
ATOM 4613 C C . SER A 1 578 ? 17.148 -0.716 -3.582 1.00 74.56 578 SER A C 1
ATOM 4615 O O . SER A 1 578 ? 17.832 -0.658 -2.562 1.00 74.56 578 SER A O 1
ATOM 4617 N N . THR A 1 579 ? 16.119 -1.561 -3.685 1.00 71.44 579 THR A N 1
ATOM 4618 C CA . THR A 1 579 ? 15.771 -2.550 -2.650 1.00 71.44 579 THR A CA 1
ATOM 4619 C C . THR A 1 579 ? 16.741 -3.731 -2.605 1.00 71.44 579 THR A C 1
ATOM 4621 O O . THR A 1 579 ? 17.003 -4.349 -3.638 1.00 71.44 579 THR A O 1
ATOM 4624 N N . LEU A 1 580 ? 17.186 -4.112 -1.398 1.00 71.69 580 LEU A N 1
ATOM 4625 C CA . LEU A 1 580 ? 17.922 -5.365 -1.164 1.00 71.69 580 LEU A CA 1
ATOM 4626 C C . LEU A 1 580 ? 17.001 -6.579 -0.933 1.00 71.69 580 LEU A C 1
ATOM 4628 O O . LEU A 1 580 ? 17.400 -7.695 -1.248 1.00 71.69 580 LEU A O 1
ATOM 4632 N N . ASN A 1 581 ? 15.786 -6.383 -0.402 1.00 73.88 581 ASN A N 1
ATOM 4633 C CA . ASN A 1 581 ? 14.853 -7.480 -0.120 1.00 73.88 581 ASN A CA 1
ATOM 4634 C C . ASN A 1 581 ? 14.318 -8.102 -1.427 1.00 73.88 581 ASN A C 1
ATOM 4636 O O . ASN A 1 581 ? 13.755 -7.391 -2.262 1.00 73.88 581 ASN A O 1
ATOM 4640 N N . SER A 1 582 ? 14.475 -9.421 -1.586 1.00 76.62 582 SER A N 1
ATOM 4641 C CA . SER A 1 582 ? 14.062 -10.164 -2.782 1.00 76.62 582 SER A CA 1
ATOM 4642 C C . SER A 1 582 ? 12.543 -10.182 -2.986 1.00 76.62 582 SER A C 1
ATOM 4644 O O . SER A 1 582 ? 12.091 -10.063 -4.122 1.00 76.62 582 SER A O 1
ATOM 4646 N N . GLU A 1 583 ? 11.748 -10.268 -1.917 1.00 77.38 583 GLU A N 1
ATOM 4647 C CA . GLU A 1 583 ? 10.279 -10.322 -2.015 1.00 77.38 583 GLU A CA 1
ATOM 4648 C C . GLU A 1 583 ? 9.699 -8.995 -2.518 1.00 77.38 583 GLU A C 1
ATOM 4650 O O . GLU A 1 583 ? 8.931 -8.956 -3.480 1.00 77.38 583 GLU A O 1
ATOM 4655 N N . LEU A 1 584 ? 10.145 -7.876 -1.935 1.00 75.69 584 LEU A N 1
ATOM 4656 C CA . LEU A 1 584 ? 9.758 -6.532 -2.382 1.00 75.69 584 LEU A CA 1
ATOM 4657 C C . LEU A 1 584 ? 10.240 -6.243 -3.807 1.00 75.69 584 LEU A C 1
ATOM 4659 O O . LEU A 1 584 ? 9.544 -5.587 -4.582 1.00 75.69 584 LEU A O 1
ATOM 4663 N N . LYS A 1 585 ? 11.417 -6.760 -4.178 1.00 81.25 585 LYS A N 1
ATOM 4664 C CA . LYS A 1 585 ? 11.962 -6.627 -5.531 1.00 81.25 585 LYS A CA 1
ATOM 4665 C C . LYS A 1 585 ? 11.076 -7.312 -6.571 1.00 81.25 585 LYS A C 1
ATOM 4667 O O . LYS A 1 585 ? 10.955 -6.790 -7.682 1.00 81.25 585 LYS A O 1
ATOM 4672 N N . GLU A 1 586 ? 10.472 -8.446 -6.224 1.00 86.00 586 GLU A N 1
ATOM 4673 C CA . GLU A 1 586 ? 9.521 -9.133 -7.097 1.00 86.00 586 GLU A CA 1
ATOM 4674 C C . GLU A 1 586 ? 8.161 -8.433 -7.108 1.00 86.00 586 GLU A C 1
ATOM 4676 O O . GLU A 1 586 ? 7.627 -8.171 -8.183 1.00 86.00 586 GLU A O 1
ATOM 4681 N N . LYS A 1 587 ? 7.655 -7.986 -5.951 1.00 85.62 587 LYS A N 1
ATOM 4682 C CA . LYS A 1 587 ? 6.430 -7.170 -5.881 1.00 85.62 587 LYS A CA 1
ATOM 4683 C C . LYS A 1 587 ? 6.512 -5.946 -6.801 1.00 85.62 587 LYS A C 1
ATOM 4685 O O . LYS A 1 587 ? 5.627 -5.726 -7.622 1.00 85.62 587 LYS A O 1
ATOM 4690 N N . TYR A 1 588 ? 7.594 -5.169 -6.719 1.00 87.88 588 TYR A N 1
ATOM 4691 C CA . TYR A 1 588 ? 7.780 -3.986 -7.567 1.00 87.88 588 TYR A CA 1
ATOM 4692 C C . TYR A 1 588 ? 7.979 -4.323 -9.042 1.00 87.88 588 TYR A C 1
ATOM 4694 O O . TYR A 1 588 ? 7.614 -3.518 -9.897 1.00 87.88 588 TYR A O 1
ATOM 4702 N N . HIS A 1 589 ? 8.539 -5.492 -9.354 1.00 90.00 589 HIS A N 1
ATOM 4703 C CA . HIS A 1 589 ? 8.625 -5.962 -10.730 1.00 90.00 589 HIS A CA 1
ATOM 4704 C C . HIS A 1 589 ? 7.239 -6.216 -11.319 1.00 90.00 589 HIS A C 1
ATOM 4706 O O . HIS A 1 589 ? 6.923 -5.659 -12.369 1.00 90.00 589 HIS A O 1
ATOM 4712 N N . VAL A 1 590 ? 6.412 -6.986 -10.607 1.00 91.06 590 VAL A N 1
ATOM 4713 C CA . VAL A 1 590 ? 5.041 -7.300 -11.018 1.00 91.06 590 VAL A CA 1
ATOM 4714 C C . VAL A 1 590 ? 4.232 -6.012 -11.174 1.00 91.06 590 VAL A C 1
ATOM 4716 O O . VAL A 1 590 ? 3.618 -5.803 -12.217 1.00 91.06 590 VAL A O 1
ATOM 4719 N N . THR A 1 591 ? 4.303 -5.090 -10.209 1.00 90.00 591 THR A N 1
ATOM 4720 C CA . THR A 1 591 ? 3.603 -3.797 -10.292 1.00 90.00 591 THR A CA 1
ATOM 4721 C C . THR A 1 591 ? 4.100 -2.924 -11.452 1.00 90.00 591 THR A C 1
ATOM 4723 O O . THR A 1 591 ? 3.306 -2.287 -12.138 1.00 90.00 591 THR A O 1
ATOM 4726 N N . ALA A 1 592 ? 5.406 -2.873 -11.727 1.00 91.69 592 ALA A N 1
ATOM 4727 C CA . ALA A 1 592 ? 5.907 -2.130 -12.886 1.00 91.69 592 ALA A CA 1
ATOM 4728 C C . ALA A 1 592 ? 5.403 -2.735 -14.209 1.00 91.69 592 ALA A C 1
ATOM 4730 O O . ALA A 1 592 ? 5.076 -2.004 -15.146 1.00 91.69 592 ALA A O 1
ATOM 4731 N N . GLU A 1 593 ? 5.306 -4.064 -14.277 1.00 92.19 593 GLU A N 1
ATOM 4732 C CA . GLU A 1 593 ? 4.829 -4.795 -15.447 1.00 92.19 593 GLU A CA 1
ATOM 4733 C C . GLU A 1 593 ? 3.315 -4.632 -15.680 1.00 92.19 593 GLU A C 1
ATOM 4735 O O . GLU A 1 593 ? 2.882 -4.575 -16.837 1.00 92.19 593 GLU A O 1
ATOM 4740 N N . THR A 1 594 ? 2.503 -4.497 -14.622 1.00 92.19 594 THR A N 1
ATOM 4741 C CA . THR A 1 594 ? 1.067 -4.190 -14.759 1.00 92.19 594 THR A CA 1
ATOM 4742 C C . THR A 1 594 ? 0.850 -2.794 -15.343 1.00 92.19 594 THR A C 1
ATOM 4744 O O . THR A 1 594 ? 0.071 -2.644 -16.287 1.00 92.19 594 THR A O 1
ATOM 4747 N N . PHE A 1 595 ? 1.592 -1.782 -14.877 1.00 92.81 595 PHE A N 1
ATOM 4748 C CA . PHE A 1 595 ? 1.539 -0.437 -15.460 1.00 92.81 595 PHE A CA 1
ATOM 4749 C C . PHE A 1 595 ? 2.093 -0.387 -16.898 1.00 92.81 595 PHE A C 1
ATOM 4751 O O . PHE A 1 595 ? 1.535 0.327 -17.732 1.00 92.81 595 PHE A O 1
ATOM 4758 N N . ASP A 1 596 ? 3.124 -1.176 -17.235 1.00 93.12 596 ASP A N 1
ATOM 4759 C CA . ASP A 1 596 ? 3.594 -1.349 -18.627 1.00 93.12 596 ASP A CA 1
ATOM 4760 C C . ASP A 1 596 ? 2.475 -1.922 -19.524 1.00 93.12 596 ASP A C 1
ATOM 4762 O O . ASP A 1 596 ? 2.210 -1.418 -20.619 1.00 93.12 596 ASP A O 1
ATOM 4766 N N . GLY A 1 597 ? 1.741 -2.925 -19.025 1.00 93.06 597 GLY A N 1
ATOM 4767 C CA . GLY A 1 597 ? 0.558 -3.478 -19.690 1.00 93.06 597 GLY A CA 1
ATOM 4768 C C . GLY A 1 597 ? -0.562 -2.451 -19.897 1.00 93.06 597 GLY A C 1
ATOM 4769 O O . GLY A 1 597 ? -1.127 -2.373 -20.989 1.00 93.06 597 GLY A O 1
ATOM 4770 N N . TYR A 1 598 ? -0.839 -1.617 -18.894 1.00 91.94 598 TYR A N 1
ATOM 4771 C CA . TYR A 1 598 ? -1.849 -0.558 -18.984 1.00 91.94 598 TYR A CA 1
ATOM 4772 C C . TYR A 1 598 ? -1.483 0.499 -20.041 1.00 91.94 598 TYR A C 1
ATOM 4774 O O . TYR A 1 598 ? -2.303 0.835 -20.899 1.00 91.94 598 TYR A O 1
ATOM 4782 N N . ALA A 1 599 ? -0.224 0.957 -20.057 1.00 92.50 599 ALA A N 1
ATOM 4783 C CA . ALA A 1 599 ? 0.277 1.888 -21.072 1.00 92.50 599 ALA A CA 1
ATOM 4784 C C . ALA A 1 599 ? 0.155 1.314 -22.494 1.00 92.50 599 ALA A C 1
ATOM 4786 O O . ALA A 1 599 ? -0.222 2.029 -23.428 1.00 92.50 599 ALA A O 1
ATOM 4787 N N . ARG A 1 600 ? 0.449 0.015 -22.656 1.00 93.31 600 ARG A N 1
ATOM 4788 C CA . ARG A 1 600 ? 0.286 -0.703 -23.925 1.00 93.31 600 ARG A CA 1
ATOM 4789 C C . ARG A 1 600 ? -1.177 -0.749 -24.371 1.00 93.31 600 ARG A C 1
ATOM 4791 O O . ARG A 1 600 ? -1.465 -0.411 -25.514 1.00 93.31 600 ARG A O 1
ATOM 4798 N N . SER A 1 601 ? -2.093 -1.125 -23.480 1.00 91.81 601 SER A N 1
ATOM 4799 C CA . SER A 1 601 ? -3.519 -1.225 -23.814 1.00 91.81 601 SER A CA 1
ATOM 4800 C C . SER A 1 601 ? -4.086 0.105 -24.315 1.00 91.81 601 SER A C 1
ATOM 4802 O O . SER A 1 601 ? -4.866 0.127 -25.265 1.00 91.81 601 SER A O 1
ATOM 4804 N N . ILE A 1 602 ? -3.675 1.224 -23.707 1.00 90.44 602 ILE A N 1
ATOM 4805 C CA . ILE A 1 602 ? -4.129 2.561 -24.108 1.00 90.44 602 ILE A CA 1
ATOM 4806 C C . ILE A 1 602 ? -3.635 2.911 -25.511 1.00 90.44 602 ILE A C 1
ATOM 4808 O O . ILE A 1 602 ? -4.420 3.365 -26.343 1.00 90.44 602 ILE A O 1
ATOM 4812 N N . ILE A 1 603 ? -2.341 2.717 -25.791 1.00 91.06 603 ILE A N 1
ATOM 4813 C CA . ILE A 1 603 ? -1.788 3.097 -27.095 1.00 91.06 603 ILE A CA 1
ATOM 4814 C C . ILE A 1 603 ? -2.301 2.193 -28.220 1.00 91.06 603 ILE A C 1
ATOM 4816 O O . ILE A 1 603 ? -2.551 2.700 -29.313 1.00 91.06 603 ILE A O 1
ATOM 4820 N N . ASP A 1 604 ? -2.511 0.900 -27.951 1.00 92.38 604 ASP A N 1
ATOM 4821 C CA . ASP A 1 604 ? -3.069 -0.050 -28.917 1.00 92.38 604 ASP A CA 1
ATOM 4822 C C . ASP A 1 604 ? -4.518 0.350 -29.264 1.00 92.38 604 ASP A C 1
ATOM 4824 O O . ASP A 1 604 ? -4.837 0.546 -30.436 1.00 92.38 604 ASP A O 1
ATOM 4828 N N . HIS A 1 605 ? -5.348 0.666 -28.260 1.00 91.12 605 HIS A N 1
ATOM 4829 C CA . HIS A 1 605 ? -6.706 1.179 -28.482 1.00 91.12 605 HIS A CA 1
ATOM 4830 C C . HIS A 1 605 ? -6.726 2.522 -29.241 1.00 91.12 605 HIS A C 1
ATOM 4832 O O . HIS A 1 605 ? -7.559 2.751 -30.123 1.00 91.12 605 HIS A O 1
ATOM 4838 N N . CYS A 1 606 ? -5.797 3.440 -28.948 1.00 88.94 606 CYS A N 1
ATOM 4839 C CA . CYS A 1 606 ? -5.661 4.681 -29.719 1.00 88.94 606 CYS A CA 1
ATOM 4840 C C . CYS A 1 606 ? -5.244 4.419 -31.174 1.00 88.94 606 CYS A C 1
ATOM 4842 O O . CYS A 1 606 ? -5.674 5.141 -32.077 1.00 88.94 606 CYS A O 1
ATOM 4844 N N . PHE A 1 607 ? -4.392 3.421 -31.406 1.00 90.44 607 PHE A N 1
ATOM 4845 C CA . PHE A 1 607 ? -3.876 3.081 -32.726 1.00 90.44 607 PHE A CA 1
ATOM 4846 C C . PHE A 1 607 ? -4.931 2.427 -33.615 1.00 90.44 607 PHE A C 1
ATOM 4848 O O . PHE A 1 607 ? -4.998 2.762 -34.802 1.00 90.44 607 PHE A O 1
ATOM 4855 N N . ASP A 1 608 ? -5.766 1.563 -33.043 1.00 91.19 608 ASP A N 1
ATOM 4856 C CA . ASP A 1 608 ? -6.870 0.915 -33.751 1.00 91.19 608 ASP A CA 1
ATOM 4857 C C . ASP A 1 608 ? -7.917 1.939 -34.205 1.00 91.19 608 ASP A C 1
ATOM 4859 O O . ASP A 1 608 ? -8.366 1.896 -35.351 1.00 91.19 608 ASP A O 1
ATOM 4863 N N . ASN A 1 609 ? -8.209 2.935 -33.362 1.00 90.88 609 ASN A N 1
ATOM 4864 C CA . ASN A 1 609 ? -9.138 4.017 -33.690 1.00 90.88 609 ASN A CA 1
ATOM 4865 C C . ASN A 1 609 ? -8.554 5.032 -34.687 1.00 90.88 609 ASN A C 1
ATOM 4867 O O . ASN A 1 609 ? -9.186 5.374 -35.687 1.00 90.88 609 ASN A O 1
ATOM 4871 N N . ASN A 1 610 ? -7.350 5.558 -34.428 1.00 88.69 610 ASN A N 1
ATOM 4872 C CA . ASN A 1 610 ? -6.711 6.535 -35.309 1.00 88.69 610 ASN A CA 1
ATOM 4873 C C . ASN A 1 610 ? -5.180 6.439 -35.281 1.00 88.69 610 ASN A C 1
ATOM 4875 O O . ASN A 1 610 ? -4.486 7.072 -34.479 1.00 88.69 610 ASN A O 1
ATOM 4879 N N . LYS A 1 611 ? -4.648 5.734 -36.282 1.00 85.38 611 LYS A N 1
ATOM 4880 C CA . LYS A 1 611 ? -3.210 5.508 -36.493 1.00 85.38 611 LYS A CA 1
ATOM 4881 C C . LYS A 1 611 ? -2.386 6.802 -36.533 1.00 85.38 611 LYS A C 1
ATOM 4883 O O . LYS A 1 611 ? -1.278 6.838 -36.003 1.00 85.38 611 LYS A O 1
ATOM 4888 N N . ILE A 1 612 ? -2.894 7.869 -37.157 1.00 82.31 612 ILE A N 1
ATOM 4889 C CA . ILE A 1 612 ? -2.154 9.135 -37.320 1.00 82.31 612 ILE A CA 1
ATOM 4890 C C . ILE A 1 612 ? -2.105 9.898 -35.996 1.00 82.31 612 ILE A C 1
ATOM 4892 O O . ILE A 1 612 ? -1.057 10.431 -35.622 1.00 82.31 612 ILE A O 1
ATOM 4896 N N . PHE A 1 613 ? -3.231 9.945 -35.283 1.00 83.44 613 PHE A N 1
ATOM 4897 C CA . PHE A 1 613 ? -3.320 10.616 -33.993 1.00 83.44 613 PHE A CA 1
ATOM 4898 C C . PHE A 1 613 ? -2.476 9.906 -32.928 1.00 83.44 613 PHE A C 1
ATOM 4900 O O . PHE A 1 613 ? -1.697 10.565 -32.241 1.00 83.44 613 PHE A O 1
ATOM 4907 N N . ALA A 1 614 ? -2.533 8.572 -32.868 1.00 85.81 614 ALA A N 1
ATOM 4908 C CA . ALA A 1 614 ? -1.712 7.770 -31.961 1.00 85.81 614 ALA A CA 1
ATOM 4909 C C . ALA A 1 614 ? -0.207 8.018 -32.174 1.00 85.81 614 ALA A C 1
ATOM 4911 O O . ALA A 1 614 ? 0.540 8.257 -31.227 1.00 85.81 614 ALA A O 1
ATOM 4912 N N . ILE A 1 615 ? 0.236 8.087 -33.434 1.00 83.69 615 ILE A N 1
ATOM 4913 C CA . ILE A 1 615 ? 1.623 8.436 -33.772 1.00 83.69 615 ILE A CA 1
ATOM 4914 C C . ILE A 1 615 ? 1.966 9.873 -33.351 1.00 83.69 615 ILE A C 1
ATOM 4916 O O . ILE A 1 615 ? 3.088 10.144 -32.925 1.00 83.69 615 ILE A O 1
ATOM 4920 N N . LYS A 1 616 ? 1.028 10.818 -33.469 1.00 83.38 616 LYS A N 1
ATOM 4921 C CA . LYS A 1 616 ? 1.244 12.211 -33.052 1.00 83.38 616 LYS A CA 1
ATOM 4922 C C . LYS A 1 616 ? 1.423 12.333 -31.536 1.00 83.38 616 LYS A C 1
ATOM 4924 O O . LYS A 1 616 ? 2.242 13.143 -31.109 1.00 83.38 616 LYS A O 1
ATOM 4929 N N . LEU A 1 617 ? 0.728 11.511 -30.753 1.00 82.50 617 LEU A N 1
ATOM 4930 C CA . LEU A 1 617 ? 0.836 11.473 -29.292 1.00 82.50 617 LEU A CA 1
ATOM 4931 C C . LEU A 1 617 ? 2.260 11.123 -28.812 1.00 82.50 617 LEU A C 1
ATOM 4933 O O . LEU A 1 617 ? 2.692 11.587 -27.763 1.00 82.50 617 LEU A O 1
ATOM 4937 N N . LEU A 1 618 ? 3.023 10.368 -29.613 1.00 83.75 618 LEU A N 1
ATOM 4938 C CA . LEU A 1 618 ? 4.403 9.969 -29.309 1.00 83.75 618 LEU A CA 1
ATOM 4939 C C . LEU A 1 618 ? 5.469 11.025 -29.665 1.00 83.75 618 LEU A C 1
ATOM 4941 O O . LEU A 1 618 ? 6.623 10.857 -29.271 1.00 83.75 618 LEU A O 1
ATOM 4945 N N . LYS A 1 619 ? 5.123 12.080 -30.422 1.00 76.81 619 LYS A N 1
ATOM 4946 C CA . LYS A 1 619 ? 6.093 13.029 -31.013 1.00 76.81 619 LYS A CA 1
ATOM 4947 C C . LYS A 1 619 ? 6.572 14.137 -30.076 1.00 76.81 619 LYS A C 1
ATOM 4949 O O . LYS A 1 619 ? 7.587 14.760 -30.378 1.00 76.81 619 LYS A O 1
ATOM 4954 N N . GLY A 1 620 ? 5.825 14.449 -29.019 1.00 67.44 620 GLY A N 1
ATOM 4955 C CA . GLY A 1 620 ? 6.058 15.647 -28.212 1.00 67.44 620 GLY A CA 1
ATOM 4956 C C . GLY A 1 620 ? 6.174 15.365 -26.715 1.00 67.44 620 GLY A C 1
ATOM 4957 O O . GLY A 1 620 ? 5.555 14.420 -26.223 1.00 67.44 620 GLY A O 1
ATOM 4958 N N . PRO A 1 621 ? 6.944 16.183 -25.974 1.00 68.56 621 PRO A N 1
ATOM 4959 C CA . PRO A 1 621 ? 6.872 16.197 -24.521 1.00 68.56 621 PRO A CA 1
ATOM 4960 C C . PRO A 1 621 ? 5.486 16.674 -24.078 1.00 68.56 621 PRO A C 1
ATOM 4962 O O . PRO A 1 621 ? 4.927 17.615 -24.642 1.00 68.56 621 PRO A O 1
ATOM 4965 N N . ILE A 1 622 ? 4.935 16.022 -23.059 1.00 68.19 622 ILE A N 1
ATOM 4966 C CA . ILE A 1 622 ? 3.623 16.372 -22.517 1.00 68.19 622 ILE A CA 1
ATOM 4967 C C . ILE A 1 622 ? 3.822 17.303 -21.316 1.00 68.19 622 ILE A C 1
ATOM 4969 O O . ILE A 1 622 ? 4.444 16.928 -20.320 1.00 68.19 622 ILE A O 1
ATOM 4973 N N . ALA A 1 623 ? 3.300 18.530 -21.423 1.00 58.19 623 ALA A N 1
ATOM 4974 C CA . ALA A 1 623 ? 3.534 19.612 -20.462 1.00 58.19 623 ALA A CA 1
ATOM 4975 C C . ALA A 1 623 ? 3.011 19.305 -19.046 1.00 58.19 623 ALA A C 1
ATOM 4977 O O . ALA A 1 623 ? 3.620 19.718 -18.062 1.00 58.19 623 ALA A O 1
ATOM 4978 N N . THR A 1 624 ? 1.933 18.523 -18.918 1.00 61.00 624 THR A N 1
ATOM 4979 C CA . THR A 1 624 ? 1.310 18.229 -17.612 1.00 61.00 624 THR A CA 1
ATOM 4980 C C . THR A 1 624 ? 2.194 17.370 -16.701 1.00 61.00 624 THR A C 1
ATOM 4982 O O . THR A 1 624 ? 2.044 17.405 -15.481 1.00 61.00 624 THR A O 1
ATOM 4985 N N . PHE A 1 625 ? 3.127 16.609 -17.278 1.00 64.62 625 PHE A N 1
ATOM 4986 C CA . PHE A 1 625 ? 4.037 15.704 -16.576 1.00 64.62 625 PHE A CA 1
ATOM 4987 C C . PHE A 1 625 ? 5.501 16.091 -16.838 1.00 64.62 625 PHE A C 1
ATOM 4989 O O . PHE A 1 625 ? 6.287 15.280 -17.323 1.00 64.62 625 PHE A O 1
ATOM 4996 N N . TYR A 1 626 ? 5.884 17.333 -16.522 1.00 63.84 626 TYR A N 1
ATOM 4997 C CA . TYR A 1 626 ? 7.296 17.768 -16.497 1.00 63.84 626 TYR A CA 1
ATOM 4998 C C . TYR A 1 626 ? 8.006 17.681 -17.848 1.00 63.84 626 TYR A C 1
ATOM 5000 O O . TYR A 1 626 ? 9.176 17.302 -17.926 1.00 63.84 626 TYR A O 1
ATOM 5008 N N . ASN A 1 627 ? 7.269 17.930 -18.935 1.00 66.38 627 ASN A N 1
ATOM 5009 C CA . ASN A 1 627 ? 7.771 17.746 -20.296 1.00 66.38 627 ASN A CA 1
ATOM 5010 C C . ASN A 1 627 ? 8.345 16.334 -20.533 1.00 66.38 627 ASN A C 1
ATOM 5012 O O . ASN A 1 627 ? 9.275 16.141 -21.322 1.00 66.38 627 ASN A O 1
ATOM 5016 N N . ALA A 1 628 ? 7.803 15.321 -19.846 1.00 66.56 628 ALA A N 1
ATOM 5017 C CA . ALA A 1 628 ? 8.243 13.948 -20.010 1.00 66.56 628 ALA A CA 1
ATOM 5018 C C . ALA A 1 628 ? 7.912 13.462 -21.423 1.00 66.56 628 ALA A C 1
ATOM 5020 O O . ALA A 1 628 ? 6.758 13.443 -21.853 1.00 66.56 628 ALA A O 1
ATOM 5021 N N . HIS A 1 629 ? 8.948 13.035 -22.143 1.00 81.69 629 HIS A N 1
ATOM 5022 C CA . HIS A 1 629 ? 8.779 12.368 -23.424 1.00 81.69 629 HIS A CA 1
ATOM 5023 C C . HIS A 1 629 ? 8.420 10.890 -23.174 1.00 81.69 629 HIS A C 1
ATOM 5025 O O . HIS A 1 629 ? 9.232 10.191 -22.552 1.00 81.69 629 HIS A O 1
ATOM 5031 N N . PRO A 1 630 ? 7.283 10.373 -23.687 1.00 85.00 630 PRO A N 1
ATOM 5032 C CA . PRO A 1 630 ? 6.809 9.014 -23.397 1.00 85.00 630 PRO A CA 1
ATOM 5033 C C . PRO A 1 630 ? 7.873 7.945 -23.676 1.00 85.00 630 PRO A C 1
ATOM 5035 O O . PRO A 1 630 ? 8.205 7.142 -22.812 1.00 85.00 630 PRO A O 1
ATOM 5038 N N . LEU A 1 631 ? 8.509 8.013 -24.852 1.00 87.50 631 LEU A N 1
ATOM 5039 C CA . LEU A 1 631 ? 9.566 7.071 -25.244 1.00 87.50 631 LEU A CA 1
ATOM 5040 C C . LEU A 1 631 ? 10.838 7.164 -24.391 1.00 87.50 631 LEU A C 1
ATOM 5042 O O . LEU A 1 631 ? 11.481 6.147 -24.141 1.00 87.50 631 LEU A O 1
ATOM 5046 N N . LYS A 1 632 ? 11.205 8.363 -23.918 1.00 85.50 632 LYS A N 1
ATOM 5047 C CA . LYS A 1 632 ? 12.367 8.526 -23.035 1.00 85.50 632 LYS A CA 1
ATOM 5048 C C . LYS A 1 632 ? 12.109 7.826 -21.701 1.00 85.50 632 LYS A C 1
ATOM 5050 O O . LYS A 1 632 ? 12.970 7.078 -21.245 1.00 85.50 632 LYS A O 1
ATOM 5055 N N . ARG A 1 633 ? 10.917 8.023 -21.122 1.00 85.50 633 ARG A N 1
ATOM 5056 C CA . ARG A 1 633 ? 10.512 7.384 -19.862 1.00 85.50 633 ARG A CA 1
ATOM 5057 C C . ARG A 1 633 ? 10.343 5.876 -20.006 1.00 85.50 633 ARG A C 1
ATOM 5059 O O . ARG A 1 633 ? 10.887 5.148 -19.187 1.00 85.50 633 ARG A O 1
ATOM 5066 N N . ALA A 1 634 ? 9.716 5.408 -21.084 1.00 89.56 634 ALA A N 1
ATOM 5067 C CA . ALA A 1 634 ? 9.591 3.979 -21.374 1.00 89.56 634 ALA A CA 1
ATOM 5068 C C . ALA A 1 634 ? 10.959 3.277 -21.464 1.00 89.56 634 ALA A C 1
ATOM 5070 O O . ALA A 1 634 ? 11.132 2.186 -20.924 1.00 89.56 634 ALA A O 1
ATOM 5071 N N . ARG A 1 635 ? 11.956 3.922 -22.092 1.00 87.31 635 ARG A N 1
ATOM 5072 C CA . ARG A 1 635 ? 13.329 3.400 -22.161 1.00 87.31 635 ARG A CA 1
ATOM 5073 C C . ARG A 1 635 ? 14.012 3.384 -20.794 1.00 87.31 635 ARG A C 1
ATOM 5075 O O . ARG A 1 635 ? 14.636 2.393 -20.449 1.00 87.31 635 ARG A O 1
ATOM 5082 N N . GLU A 1 636 ? 13.908 4.465 -20.021 1.00 84.06 636 GLU A N 1
ATOM 5083 C CA . GLU A 1 636 ? 14.487 4.539 -18.668 1.00 84.06 636 GLU A CA 1
ATOM 5084 C C . GLU A 1 636 ? 13.864 3.509 -17.709 1.00 84.06 636 GLU A C 1
ATOM 5086 O O . GLU A 1 636 ? 14.552 2.998 -16.829 1.00 84.06 636 GLU A O 1
ATOM 5091 N N . ALA A 1 637 ? 12.579 3.195 -17.890 1.00 84.44 637 ALA A N 1
ATOM 5092 C CA . ALA A 1 637 ? 11.832 2.213 -17.107 1.00 84.44 637 ALA A CA 1
ATOM 5093 C C . ALA A 1 637 ? 11.997 0.762 -17.592 1.00 84.44 637 ALA A C 1
ATOM 5095 O O . ALA A 1 637 ? 11.528 -0.153 -16.923 1.00 84.44 637 ALA A O 1
ATOM 5096 N N . ASN A 1 638 ? 12.648 0.529 -18.738 1.00 87.50 638 ASN A N 1
ATOM 5097 C CA . ASN A 1 638 ? 12.689 -0.773 -19.414 1.00 87.50 638 ASN A CA 1
ATOM 5098 C C . ASN A 1 638 ? 11.291 -1.379 -19.690 1.00 87.50 638 ASN A C 1
ATOM 5100 O O . ASN A 1 638 ? 11.110 -2.591 -19.577 1.00 87.50 638 ASN A O 1
ATOM 5104 N N . CYS A 1 639 ? 10.320 -0.554 -20.096 1.00 90.75 639 CYS A N 1
ATOM 5105 C CA . CYS A 1 639 ? 8.963 -0.968 -20.484 1.00 90.75 639 CYS A CA 1
ATOM 5106 C C . CYS A 1 639 ? 8.969 -1.746 -21.813 1.00 90.75 639 CYS A C 1
ATOM 5108 O O . CYS A 1 639 ? 8.785 -1.178 -22.896 1.00 90.75 639 CYS A O 1
ATOM 5110 N N . ARG A 1 640 ? 9.234 -3.055 -21.753 1.00 90.50 640 ARG A N 1
ATOM 5111 C CA . ARG A 1 640 ? 9.368 -3.904 -22.947 1.00 90.50 640 ARG A CA 1
ATOM 5112 C C . ARG A 1 640 ? 8.035 -4.087 -23.668 1.00 90.50 640 ARG A C 1
ATOM 5114 O O . ARG A 1 640 ? 8.022 -4.071 -24.899 1.00 90.50 640 ARG A O 1
ATOM 5121 N N . LYS A 1 641 ? 6.922 -4.238 -22.936 1.00 90.94 641 LYS A N 1
ATOM 5122 C CA . LYS A 1 641 ? 5.607 -4.504 -23.543 1.00 90.94 641 LYS A CA 1
ATOM 5123 C C . LYS A 1 641 ? 5.109 -3.289 -24.311 1.00 90.94 641 LYS A C 1
ATOM 5125 O O . LYS A 1 641 ? 4.620 -3.461 -25.426 1.00 90.94 641 LYS A O 1
ATOM 5130 N N . PHE A 1 642 ? 5.276 -2.093 -23.750 1.00 93.31 642 PHE A N 1
ATOM 5131 C CA . PHE A 1 642 ? 4.932 -0.837 -24.405 1.00 93.31 642 PHE A CA 1
ATOM 5132 C C . PHE A 1 642 ? 5.763 -0.582 -25.665 1.00 93.31 642 PHE A C 1
ATOM 5134 O O . PHE A 1 642 ? 5.208 -0.254 -26.711 1.00 93.31 642 PHE A O 1
ATOM 5141 N N . ILE A 1 643 ? 7.089 -0.766 -25.607 1.00 91.31 643 ILE A N 1
ATOM 5142 C CA . ILE A 1 643 ? 7.957 -0.545 -26.777 1.00 91.31 643 ILE A CA 1
ATOM 5143 C C . ILE A 1 643 ? 7.629 -1.538 -27.901 1.00 91.31 643 ILE A C 1
ATOM 5145 O O . ILE A 1 643 ? 7.678 -1.169 -29.072 1.00 91.31 643 ILE A O 1
ATOM 5149 N N . ALA A 1 644 ? 7.242 -2.769 -27.563 1.00 90.94 644 ALA A N 1
ATOM 5150 C CA . ALA A 1 644 ? 6.805 -3.778 -28.526 1.00 90.94 644 ALA A CA 1
ATOM 5151 C C . ALA A 1 644 ? 5.414 -3.506 -29.142 1.00 90.94 644 ALA A C 1
ATOM 5153 O O . ALA A 1 644 ? 4.996 -4.255 -30.023 1.00 90.94 644 ALA A O 1
ATOM 5154 N N . SER A 1 645 ? 4.691 -2.462 -28.710 1.00 92.50 645 SER A N 1
ATOM 5155 C CA . SER A 1 645 ? 3.402 -2.087 -29.308 1.00 92.50 645 SER A CA 1
ATOM 5156 C C . SER A 1 645 ? 3.554 -1.799 -30.812 1.00 92.50 645 SER A C 1
ATOM 5158 O O . SER A 1 645 ? 4.490 -1.089 -31.210 1.00 92.50 645 SER A O 1
ATOM 5160 N N . PRO A 1 646 ? 2.608 -2.252 -31.660 1.00 90.56 646 PRO A N 1
ATOM 5161 C CA . PRO A 1 646 ? 2.601 -1.945 -33.090 1.00 90.56 646 PRO A CA 1
ATOM 5162 C C . PRO A 1 646 ? 2.672 -0.443 -33.396 1.00 90.56 646 PRO A C 1
ATOM 5164 O O . PRO A 1 646 ? 3.304 -0.041 -34.376 1.00 90.56 646 PRO A O 1
ATOM 5167 N N . CYS A 1 647 ? 2.068 0.404 -32.555 1.00 89.62 647 CYS A N 1
ATOM 5168 C CA . CYS A 1 647 ? 2.092 1.856 -32.734 1.00 89.62 647 CYS A CA 1
ATOM 5169 C C . CYS A 1 647 ? 3.504 2.427 -32.563 1.00 89.62 647 CYS A C 1
ATOM 5171 O O . CYS A 1 647 ? 3.961 3.230 -33.383 1.00 89.62 647 CYS A O 1
ATOM 5173 N N . VAL A 1 648 ? 4.207 1.999 -31.510 1.00 90.56 648 VAL A N 1
ATOM 5174 C CA . VAL A 1 648 ? 5.574 2.447 -31.214 1.00 90.56 648 VAL A CA 1
ATOM 5175 C C . VAL A 1 648 ? 6.542 1.925 -32.271 1.00 90.56 648 VAL A C 1
ATOM 5177 O O . VAL A 1 648 ? 7.333 2.703 -32.799 1.00 90.56 648 VAL A O 1
ATOM 5180 N N . GLN A 1 649 ? 6.424 0.653 -32.662 1.00 90.19 649 GLN A N 1
ATOM 5181 C CA . GLN A 1 649 ? 7.235 0.066 -33.732 1.00 90.19 649 GLN A CA 1
ATOM 5182 C C . GLN A 1 649 ? 7.026 0.787 -35.067 1.00 90.19 649 GLN A C 1
ATOM 5184 O O . GLN A 1 649 ? 7.985 1.147 -35.747 1.00 90.19 649 GLN A O 1
ATOM 5189 N N . ARG A 1 650 ? 5.776 1.112 -35.419 1.00 87.12 650 ARG A N 1
ATOM 5190 C CA . ARG A 1 650 ? 5.485 1.899 -36.621 1.00 87.12 650 ARG A CA 1
ATOM 5191 C C . ARG A 1 650 ? 6.064 3.310 -36.549 1.00 87.12 650 ARG A C 1
ATOM 5193 O O . ARG A 1 650 ? 6.556 3.819 -37.553 1.00 87.12 650 ARG A O 1
ATOM 5200 N N . TYR A 1 651 ? 6.012 3.951 -35.384 1.00 88.00 651 TYR A N 1
ATOM 5201 C CA . TYR A 1 651 ? 6.632 5.257 -35.184 1.00 88.00 651 TYR A CA 1
ATOM 5202 C C . TYR A 1 651 ? 8.157 5.202 -35.347 1.00 88.00 651 TYR A C 1
ATOM 5204 O O . TYR A 1 651 ? 8.715 6.038 -36.058 1.00 88.00 651 TYR A O 1
ATOM 5212 N N . LEU A 1 652 ? 8.818 4.202 -34.758 1.00 87.94 652 LEU A N 1
ATOM 5213 C CA . LEU A 1 652 ? 10.258 3.984 -34.905 1.00 87.94 652 LEU A CA 1
ATOM 5214 C C . LEU A 1 652 ? 10.641 3.689 -36.362 1.00 87.94 652 LEU A C 1
ATOM 5216 O O . LEU A 1 652 ? 11.598 4.275 -36.856 1.00 87.94 652 LEU A O 1
ATOM 5220 N N . ASN A 1 653 ? 9.847 2.895 -37.086 1.00 86.00 653 ASN A N 1
ATOM 5221 C CA . ASN A 1 653 ? 10.055 2.653 -38.516 1.00 86.00 653 ASN A CA 1
ATOM 5222 C C . ASN A 1 653 ? 9.902 3.937 -39.342 1.00 86.00 653 ASN A C 1
ATOM 5224 O O . ASN A 1 653 ? 10.738 4.224 -40.196 1.00 86.00 653 ASN A O 1
ATOM 5228 N N . ASN A 1 654 ? 8.898 4.769 -39.051 1.00 84.00 654 ASN A N 1
ATOM 5229 C CA . ASN A 1 654 ? 8.752 6.071 -39.709 1.00 84.00 654 ASN A CA 1
ATOM 5230 C C . ASN A 1 654 ? 9.953 6.995 -39.441 1.00 84.00 654 ASN A C 1
ATOM 5232 O O . ASN A 1 654 ? 10.333 7.769 -40.315 1.00 84.00 654 ASN A O 1
ATOM 5236 N N . LEU A 1 655 ? 10.559 6.925 -38.251 1.00 85.69 655 LEU A N 1
ATOM 5237 C CA . LEU A 1 655 ? 11.790 7.660 -37.949 1.00 85.69 655 LEU A CA 1
ATOM 5238 C C . LEU A 1 655 ? 13.007 7.069 -38.678 1.00 85.69 655 LEU A C 1
ATOM 5240 O O . LEU A 1 655 ? 13.822 7.830 -39.191 1.00 85.69 655 LEU A O 1
ATOM 5244 N N . TRP A 1 656 ? 13.118 5.740 -38.752 1.00 84.81 656 TRP A N 1
ATOM 5245 C CA . TRP A 1 656 ? 14.236 5.029 -39.381 1.00 84.81 656 TRP A CA 1
ATOM 5246 C C . TRP A 1 656 ? 14.294 5.219 -40.903 1.00 84.81 656 TRP A C 1
ATOM 5248 O O . TRP A 1 656 ? 15.352 5.525 -41.457 1.00 84.81 656 TRP A O 1
ATOM 5258 N N . PHE A 1 657 ? 13.149 5.089 -41.577 1.00 82.00 657 PHE A N 1
ATOM 5259 C CA . PHE A 1 657 ? 13.030 5.249 -43.030 1.00 82.00 657 PHE A CA 1
ATOM 5260 C C . PHE A 1 657 ? 12.790 6.708 -43.457 1.00 82.00 657 PHE A C 1
ATOM 5262 O O . PHE A 1 657 ? 12.974 7.056 -44.625 1.00 82.00 657 PHE A O 1
ATOM 5269 N N . GLY A 1 658 ? 12.398 7.590 -42.533 1.00 81.88 658 GLY A N 1
ATOM 5270 C CA . GLY A 1 658 ? 12.131 8.997 -42.820 1.00 81.88 658 GLY A CA 1
ATOM 5271 C C . GLY A 1 658 ? 11.021 9.173 -43.862 1.00 81.88 658 GLY A C 1
ATOM 5272 O O . GLY A 1 658 ? 9.866 8.828 -43.631 1.00 81.88 658 GLY A O 1
ATOM 5273 N N . HIS A 1 659 ? 11.371 9.730 -45.024 1.00 74.44 659 HIS A N 1
ATOM 5274 C CA . HIS A 1 659 ? 10.439 9.957 -46.139 1.00 74.44 659 HIS A CA 1
ATOM 5275 C C . HIS A 1 659 ? 10.374 8.792 -47.151 1.00 74.44 659 HIS A C 1
ATOM 5277 O O . HIS A 1 659 ? 9.671 8.887 -48.162 1.00 74.44 659 HIS A O 1
ATOM 5283 N N . ILE A 1 660 ? 11.101 7.701 -46.897 1.00 76.25 660 ILE A N 1
ATOM 5284 C CA . ILE A 1 660 ? 11.142 6.508 -47.750 1.00 76.25 660 ILE A CA 1
ATOM 5285 C C . ILE A 1 660 ? 9.936 5.613 -47.441 1.00 76.25 660 ILE A C 1
ATOM 5287 O O . ILE A 1 660 ? 9.564 5.418 -46.284 1.00 76.25 660 ILE A O 1
ATOM 5291 N N . ASN A 1 661 ? 9.310 5.057 -48.481 1.00 71.69 661 ASN A N 1
ATOM 5292 C CA . ASN A 1 661 ? 8.205 4.123 -48.306 1.00 71.69 661 ASN A CA 1
ATOM 5293 C C . ASN A 1 661 ? 8.740 2.729 -47.951 1.00 71.69 661 ASN A C 1
ATOM 5295 O O . ASN A 1 661 ? 9.255 2.016 -48.808 1.00 71.69 661 ASN A O 1
ATOM 5299 N N . TYR A 1 662 ? 8.590 2.324 -46.693 1.00 74.94 662 TYR A N 1
ATOM 5300 C CA . TYR A 1 662 ? 9.071 1.028 -46.208 1.00 74.94 662 TYR A CA 1
ATOM 5301 C C . TYR A 1 662 ? 8.126 -0.146 -46.514 1.00 74.94 662 TYR A C 1
ATOM 5303 O O . TYR A 1 662 ? 8.480 -1.292 -46.268 1.00 74.94 662 TYR A O 1
ATOM 5311 N N . HIS A 1 663 ? 6.932 0.105 -47.066 1.00 70.81 663 HIS A N 1
ATOM 5312 C CA . HIS A 1 663 ? 5.979 -0.954 -47.425 1.00 70.81 663 HIS A CA 1
ATOM 5313 C C . HIS A 1 663 ? 6.320 -1.682 -48.740 1.00 70.81 663 HIS A C 1
ATOM 5315 O O . HIS A 1 663 ? 5.610 -2.612 -49.121 1.00 70.81 663 HIS A O 1
ATOM 5321 N N . LEU A 1 664 ? 7.372 -1.274 -49.460 1.00 72.12 664 LEU A N 1
ATOM 5322 C CA . LEU A 1 664 ? 7.780 -1.938 -50.699 1.00 72.12 664 LEU A CA 1
ATOM 5323 C C . LEU A 1 664 ? 8.514 -3.260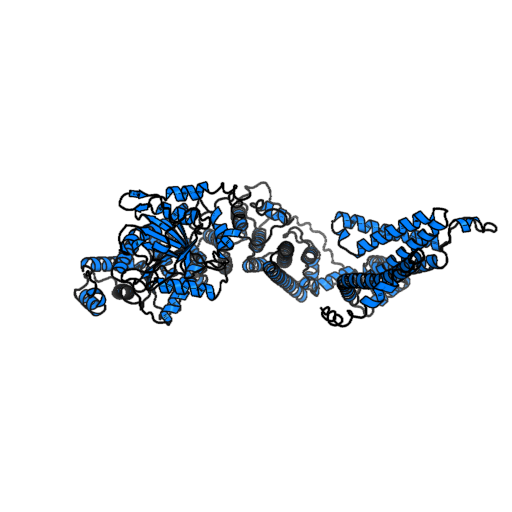 -50.439 1.00 72.12 664 LEU A C 1
ATOM 5325 O O . LEU A 1 664 ? 9.367 -3.367 -49.562 1.00 72.12 664 LEU A O 1
ATOM 5329 N N . THR A 1 665 ? 8.246 -4.254 -51.284 1.00 72.00 665 THR A N 1
ATOM 5330 C CA . THR A 1 665 ? 8.996 -5.516 -51.317 1.00 72.00 665 THR A CA 1
ATOM 5331 C C . THR A 1 665 ? 10.459 -5.268 -51.693 1.00 72.00 665 THR A C 1
ATOM 5333 O O . THR A 1 665 ? 10.725 -4.510 -52.632 1.00 72.00 665 THR A O 1
ATOM 5336 N N . TRP A 1 666 ? 11.392 -5.952 -51.022 1.00 75.31 666 TRP A N 1
ATOM 5337 C CA . TRP A 1 666 ? 12.843 -5.815 -51.234 1.00 75.31 666 TRP A CA 1
ATOM 5338 C C . TRP A 1 666 ? 13.381 -4.395 -50.989 1.00 75.31 666 TRP A C 1
ATOM 5340 O O . TRP A 1 666 ? 14.311 -3.956 -51.666 1.00 75.31 666 TRP A O 1
ATOM 5350 N N . ILE A 1 667 ? 12.797 -3.658 -50.036 1.00 76.06 667 ILE A N 1
ATOM 5351 C CA . ILE A 1 667 ? 13.202 -2.275 -49.754 1.00 76.06 667 ILE A CA 1
ATOM 5352 C C . ILE A 1 667 ? 14.683 -2.160 -49.382 1.00 76.06 667 ILE A C 1
ATOM 5354 O O . ILE A 1 667 ? 15.351 -1.283 -49.916 1.00 76.06 667 ILE A O 1
ATOM 5358 N N . ASP A 1 668 ? 15.222 -3.071 -48.568 1.00 76.94 668 ASP A N 1
ATOM 5359 C CA . ASP A 1 668 ? 16.637 -3.056 -48.176 1.00 76.94 668 ASP A CA 1
ATOM 5360 C C . ASP A 1 668 ? 17.568 -3.173 -49.384 1.00 76.94 668 ASP A C 1
ATOM 5362 O O . ASP A 1 668 ? 18.498 -2.384 -49.538 1.00 76.94 668 ASP A O 1
ATOM 5366 N N . PHE A 1 669 ? 17.257 -4.088 -50.307 1.00 81.62 669 PHE A N 1
ATOM 5367 C CA . PHE A 1 669 ? 18.010 -4.254 -51.549 1.00 81.62 669 PHE A CA 1
ATOM 5368 C C . PHE A 1 669 ? 17.906 -3.016 -52.449 1.00 81.62 669 PHE A C 1
ATOM 5370 O O . PHE A 1 669 ? 18.905 -2.567 -53.006 1.00 81.62 669 PHE A O 1
ATOM 5377 N N . ARG A 1 670 ? 16.711 -2.423 -52.568 1.00 77.56 670 ARG A N 1
ATOM 5378 C CA . ARG A 1 670 ? 16.498 -1.203 -53.364 1.00 77.56 670 ARG A CA 1
ATOM 5379 C C . ARG A 1 670 ? 17.235 -0.004 -52.773 1.00 77.56 670 ARG A C 1
ATOM 5381 O O . ARG A 1 670 ? 17.866 0.735 -53.518 1.00 77.56 670 ARG A O 1
ATOM 5388 N N . VAL A 1 671 ? 17.178 0.187 -51.454 1.00 80.00 671 VAL A N 1
ATOM 5389 C CA . VAL A 1 671 ? 17.886 1.270 -50.757 1.00 80.00 671 VAL A CA 1
ATOM 5390 C C . VAL A 1 671 ? 19.394 1.079 -50.890 1.00 80.00 671 VAL A C 1
ATOM 5392 O O . VAL A 1 671 ? 20.078 2.040 -51.230 1.00 80.00 671 VAL A O 1
ATOM 5395 N N . PHE A 1 672 ? 19.908 -0.141 -50.719 1.00 82.12 672 PHE A N 1
ATOM 5396 C CA . PHE A 1 672 ? 21.322 -0.465 -50.927 1.00 82.12 672 PHE A CA 1
ATOM 5397 C C . PHE A 1 672 ? 21.780 -0.183 -52.367 1.00 82.12 672 PHE A C 1
ATOM 5399 O O . PHE A 1 672 ? 22.773 0.510 -52.581 1.00 82.12 672 PHE A O 1
ATOM 5406 N N . LEU A 1 673 ? 21.009 -0.626 -53.365 1.00 80.88 673 LEU A N 1
ATOM 5407 C CA . LEU A 1 673 ? 21.304 -0.379 -54.778 1.00 80.88 673 LEU A CA 1
ATOM 5408 C C . LEU A 1 673 ? 21.286 1.121 -55.114 1.00 80.88 673 LEU A C 1
ATOM 5410 O O . LEU A 1 673 ? 22.173 1.607 -55.809 1.00 80.88 673 LEU A O 1
ATOM 5414 N N . CYS A 1 674 ? 20.316 1.872 -54.586 1.00 77.75 674 CYS A N 1
ATOM 5415 C CA . CYS A 1 674 ? 20.239 3.325 -54.752 1.00 77.75 674 CYS A CA 1
ATOM 5416 C C . CYS A 1 674 ? 21.341 4.084 -53.992 1.00 77.75 674 CYS A C 1
ATOM 5418 O O . CYS A 1 674 ? 21.703 5.186 -54.395 1.00 77.75 674 CYS A O 1
ATOM 5420 N N . THR A 1 675 ? 21.878 3.507 -52.913 1.00 80.56 675 THR A N 1
ATOM 5421 C CA . THR A 1 675 ? 23.019 4.053 -52.156 1.00 80.56 675 THR A CA 1
ATOM 5422 C C . THR A 1 675 ? 24.315 3.915 -52.963 1.00 80.56 675 THR A C 1
ATOM 5424 O O . THR A 1 675 ? 25.141 4.828 -52.961 1.00 80.56 675 THR A O 1
ATOM 5427 N N . LEU A 1 676 ? 24.471 2.805 -53.695 1.00 78.62 676 LEU A N 1
ATOM 5428 C CA . LEU A 1 676 ? 25.635 2.531 -54.543 1.00 78.62 676 LEU A CA 1
ATOM 5429 C C . LEU A 1 676 ? 25.553 3.247 -55.905 1.00 78.62 676 LEU A C 1
ATOM 5431 O O . LEU A 1 676 ? 26.566 3.712 -56.422 1.00 78.62 676 LEU A O 1
ATOM 5435 N N . PHE A 1 677 ? 24.344 3.401 -56.455 1.00 79.19 677 PHE A N 1
ATOM 5436 C CA . PHE A 1 677 ? 24.094 4.042 -57.748 1.00 79.19 677 PHE A CA 1
ATOM 5437 C C . PHE A 1 677 ? 23.072 5.186 -57.642 1.00 79.19 677 PHE A C 1
ATOM 5439 O O . PHE A 1 677 ? 21.866 5.009 -57.834 1.00 79.19 677 PHE A O 1
ATOM 5446 N N . ILE A 1 678 ? 23.587 6.401 -57.430 1.00 72.75 678 ILE A N 1
ATOM 5447 C CA . ILE A 1 678 ? 22.827 7.666 -57.354 1.00 72.75 678 ILE A CA 1
ATOM 5448 C C . ILE A 1 678 ? 21.875 7.892 -58.556 1.00 72.75 678 ILE A C 1
ATOM 5450 O O . ILE A 1 678 ? 20.742 8.331 -58.336 1.00 72.75 678 ILE A O 1
ATOM 5454 N N . PRO A 1 679 ? 22.243 7.561 -59.817 1.00 72.19 679 PRO A N 1
ATOM 5455 C CA . PRO A 1 679 ? 21.371 7.775 -60.979 1.00 72.19 679 PRO A CA 1
ATOM 5456 C C . PRO A 1 679 ? 20.068 6.957 -60.987 1.00 72.19 679 PRO A C 1
ATOM 5458 O O . PRO A 1 679 ? 19.166 7.276 -61.758 1.00 72.19 679 PRO A O 1
ATOM 5461 N N . LEU A 1 680 ? 19.933 5.924 -60.141 1.00 67.81 680 LEU A N 1
ATOM 5462 C CA . LEU A 1 680 ? 18.731 5.077 -60.066 1.00 67.81 680 LEU A CA 1
ATOM 5463 C C . LEU A 1 680 ? 17.614 5.670 -59.184 1.00 67.81 680 LEU A C 1
ATOM 5465 O O . LEU A 1 680 ? 16.464 5.235 -59.265 1.00 67.81 680 LEU A O 1
ATOM 5469 N N . LEU A 1 681 ? 17.917 6.690 -58.372 1.00 67.69 681 LEU A N 1
ATOM 5470 C CA . LEU A 1 681 ? 16.964 7.362 -57.476 1.00 67.69 681 LEU A CA 1
ATOM 5471 C C . LEU A 1 681 ? 15.722 7.978 -58.159 1.00 67.69 681 LEU A C 1
ATOM 5473 O O . LEU A 1 681 ? 14.626 7.821 -57.616 1.00 67.69 681 LEU A O 1
ATOM 5477 N N . PRO A 1 682 ? 15.822 8.680 -59.309 1.00 60.94 682 PRO A N 1
ATOM 5478 C CA . PRO A 1 682 ? 14.654 9.270 -59.968 1.00 60.94 682 PRO A CA 1
ATOM 5479 C C . PRO A 1 682 ? 13.732 8.244 -60.646 1.00 60.94 682 PRO A C 1
ATOM 5481 O O . PRO A 1 682 ? 12.554 8.543 -60.832 1.00 60.94 682 PRO A O 1
ATOM 5484 N N . PHE A 1 683 ? 14.236 7.050 -60.976 1.00 56.75 683 PHE A N 1
ATOM 5485 C CA . PHE A 1 683 ? 13.480 5.991 -61.659 1.00 56.75 683 PHE A CA 1
ATOM 5486 C C . PHE A 1 683 ? 12.798 5.009 -60.688 1.00 56.75 683 PHE A C 1
ATOM 5488 O O . PHE A 1 683 ? 11.860 4.311 -61.068 1.00 56.75 683 PHE A O 1
ATOM 5495 N N . GLY A 1 684 ? 13.232 4.960 -59.424 1.00 58.91 684 GLY A N 1
ATOM 5496 C CA . GLY A 1 684 ? 12.682 4.062 -58.410 1.00 58.91 684 GLY A CA 1
ATOM 5497 C C . GLY A 1 684 ? 11.407 4.585 -57.735 1.00 58.91 684 GLY A C 1
ATOM 5498 O O . GLY A 1 684 ? 11.361 5.704 -57.224 1.00 58.91 684 GLY A O 1
ATOM 5499 N N . SER A 1 685 ? 10.384 3.733 -57.616 1.00 59.69 685 SER A N 1
ATOM 5500 C CA . SER A 1 685 ? 9.153 3.959 -56.835 1.00 59.69 685 SER A CA 1
ATOM 5501 C C . SER A 1 685 ? 9.384 3.910 -55.306 1.00 59.69 685 SER A C 1
ATOM 5503 O O . SER A 1 685 ? 8.645 3.247 -54.582 1.00 59.69 685 SER A O 1
ATOM 5505 N N . VAL A 1 686 ? 10.462 4.523 -54.810 1.00 62.16 686 VAL A N 1
ATOM 5506 C CA . VAL A 1 686 ? 10.983 4.339 -53.437 1.00 62.16 686 VAL A CA 1
ATOM 5507 C C . VAL A 1 686 ? 10.411 5.366 -52.443 1.00 62.16 686 VAL A C 1
ATOM 5509 O O . VAL A 1 686 ? 10.423 5.148 -51.233 1.00 62.16 686 VAL A O 1
ATOM 5512 N N . PHE A 1 687 ? 9.851 6.476 -52.925 1.00 60.69 687 PHE A N 1
ATOM 5513 C CA . PHE A 1 687 ? 9.381 7.575 -52.073 1.00 60.69 687 PHE A CA 1
ATOM 5514 C C . PHE A 1 687 ? 7.879 7.498 -51.764 1.00 60.69 687 PHE A C 1
ATOM 5516 O O . PHE A 1 687 ? 7.075 7.132 -52.622 1.00 60.69 687 PHE A O 1
ATOM 5523 N N . LEU A 1 688 ? 7.493 7.893 -50.544 1.00 54.91 688 LEU A N 1
ATOM 5524 C CA . LEU A 1 688 ? 6.090 8.119 -50.172 1.00 54.91 688 LEU A CA 1
ATOM 5525 C C . LEU A 1 688 ? 5.498 9.301 -50.972 1.00 54.91 688 LEU A C 1
ATOM 5527 O O . LEU A 1 688 ? 6.208 10.284 -51.212 1.00 54.91 688 LEU A O 1
ATOM 5531 N N . PRO A 1 689 ? 4.197 9.280 -51.328 1.00 50.72 689 PRO A N 1
ATOM 5532 C CA . PRO A 1 689 ? 3.498 10.487 -51.759 1.00 50.72 689 PRO A CA 1
ATOM 5533 C C . PRO A 1 689 ? 3.574 11.533 -50.640 1.00 50.72 689 PRO A C 1
ATOM 5535 O O . PRO A 1 689 ? 3.130 11.293 -49.517 1.00 50.72 689 PRO A O 1
ATOM 5538 N N . TYR A 1 690 ? 4.169 12.690 -50.927 1.00 44.53 690 TYR A N 1
ATOM 5539 C CA . TYR A 1 690 ? 4.270 13.780 -49.962 1.00 44.53 690 TYR A CA 1
ATOM 5540 C C . TYR A 1 690 ? 2.899 14.442 -49.778 1.00 44.53 690 TYR A C 1
ATOM 5542 O O . TYR A 1 690 ? 2.297 14.924 -50.740 1.00 44.53 690 TYR A O 1
ATOM 5550 N N . VAL A 1 691 ? 2.416 14.483 -48.535 1.00 39.91 691 VAL A N 1
ATOM 5551 C CA . VAL A 1 691 ? 1.141 15.106 -48.160 1.00 39.91 691 VAL A CA 1
ATOM 5552 C C . VAL A 1 691 ? 1.430 16.414 -47.419 1.00 39.91 691 VAL A C 1
ATOM 5554 O O . VAL A 1 691 ? 1.898 16.398 -46.279 1.00 39.91 691 VAL A O 1
ATOM 5557 N N . ARG A 1 692 ? 1.162 17.563 -48.057 1.00 34.75 692 ARG A N 1
ATOM 5558 C CA . ARG A 1 692 ? 1.231 18.882 -47.406 1.00 34.75 692 ARG A CA 1
ATOM 5559 C C . ARG A 1 692 ? -0.085 19.148 -46.676 1.00 34.75 692 ARG A C 1
ATOM 5561 O O . ARG A 1 692 ? -1.149 19.061 -47.279 1.00 34.75 692 ARG A O 1
ATOM 5568 N N . ARG A 1 693 ? -0.013 19.530 -45.400 1.00 33.16 693 ARG A N 1
ATOM 5569 C CA . ARG A 1 693 ? -1.147 20.124 -44.678 1.00 33.16 693 ARG A CA 1
ATOM 5570 C C . ARG A 1 693 ? -1.428 21.495 -45.301 1.00 33.16 693 ARG A C 1
ATOM 5572 O O . ARG A 1 693 ? -0.508 22.309 -45.385 1.00 33.16 693 ARG A O 1
ATOM 5579 N N . SER A 1 694 ? -2.648 21.741 -45.774 1.00 27.77 694 SER A N 1
ATOM 5580 C CA . SER A 1 694 ? -3.073 23.089 -46.151 1.00 27.77 694 SER A CA 1
ATOM 5581 C C . SER A 1 694 ? -2.959 23.977 -44.912 1.00 27.77 694 SER A C 1
ATOM 5583 O O . SER A 1 694 ? -3.646 23.774 -43.914 1.00 27.77 694 SER A O 1
ATOM 5585 N N . ASN A 1 695 ? -2.038 24.937 -44.950 1.00 31.59 695 ASN A N 1
ATOM 5586 C CA . ASN A 1 695 ? -2.071 26.052 -44.021 1.00 31.59 695 ASN A CA 1
ATOM 5587 C C . ASN A 1 695 ? -3.272 26.905 -44.438 1.00 31.59 695 ASN A C 1
ATOM 5589 O O . ASN A 1 695 ? -3.166 27.668 -45.397 1.00 31.59 695 ASN A O 1
ATOM 5593 N N . THR A 1 696 ? -4.409 26.781 -43.754 1.00 29.25 696 THR A N 1
ATOM 5594 C CA . THR A 1 696 ? -5.299 27.935 -43.638 1.00 29.25 696 THR A CA 1
ATOM 5595 C C . THR A 1 696 ? -4.498 29.007 -42.915 1.00 29.25 696 THR A C 1
ATOM 5597 O O . THR A 1 696 ? -3.986 28.794 -41.815 1.00 29.25 696 THR A O 1
ATOM 5600 N N . SER A 1 697 ? -4.289 30.105 -43.625 1.00 30.58 697 SER A N 1
ATOM 5601 C CA . SER A 1 697 ? -3.694 31.347 -43.162 1.00 30.58 697 SER A CA 1
ATOM 5602 C C . SER A 1 697 ? -4.077 31.670 -41.721 1.00 30.58 697 SER A C 1
ATOM 5604 O O . SER A 1 697 ? -5.253 31.690 -41.370 1.00 30.58 697 SER A O 1
ATOM 5606 N N . SER A 1 698 ? -3.047 31.944 -40.924 1.00 35.56 698 SER A N 1
ATOM 5607 C CA . SER A 1 698 ? -3.039 32.904 -39.824 1.00 35.56 698 SER A CA 1
ATOM 5608 C C . SER A 1 698 ? -4.315 33.748 -39.698 1.00 35.56 698 SER A C 1
ATOM 5610 O O . SER A 1 698 ? -4.491 34.737 -40.407 1.00 35.56 698 SER A O 1
ATOM 5612 N N . THR A 1 699 ? -5.153 33.418 -38.724 1.00 25.47 699 THR A N 1
ATOM 5613 C CA . THR A 1 699 ? -5.825 34.450 -37.938 1.00 25.47 699 THR A CA 1
ATOM 5614 C C . THR A 1 699 ? -5.380 34.234 -36.507 1.00 25.47 699 THR A C 1
ATOM 5616 O O . THR A 1 699 ? -5.656 33.214 -35.881 1.00 25.47 699 THR A O 1
ATOM 5619 N N . THR A 1 700 ? -4.554 35.161 -36.054 1.00 33.00 700 THR A N 1
ATOM 5620 C CA . THR A 1 700 ? -4.050 35.291 -34.699 1.00 33.00 700 THR A CA 1
ATOM 5621 C C . THR A 1 700 ? -5.244 35.341 -33.749 1.00 33.00 700 THR A C 1
ATOM 5623 O O . THR A 1 700 ? -5.937 36.350 -33.695 1.00 33.00 700 THR A O 1
ATOM 5626 N N . VAL A 1 701 ? -5.500 34.268 -33.004 1.00 28.17 701 VAL A N 1
ATOM 5627 C CA . VAL A 1 701 ? -6.328 34.350 -31.798 1.00 28.17 701 VAL A CA 1
ATOM 5628 C C . VAL A 1 701 ? -5.366 34.274 -30.626 1.00 28.17 701 VAL A C 1
ATOM 5630 O O . VAL A 1 701 ? -4.755 33.238 -30.364 1.00 28.17 701 VAL A O 1
ATOM 5633 N N . GLN A 1 702 ? -5.153 35.428 -29.994 1.00 25.09 702 GLN A N 1
ATOM 5634 C CA . GLN A 1 702 ? -4.501 35.511 -28.694 1.00 25.09 702 GLN A CA 1
ATOM 5635 C C . GLN A 1 702 ? -5.271 34.648 -27.680 1.00 25.09 702 GLN A C 1
ATOM 5637 O O . GLN A 1 702 ? -6.498 34.577 -27.759 1.00 25.09 702 GLN A O 1
ATOM 5642 N N . PRO A 1 703 ? -4.595 34.022 -26.703 1.00 27.06 703 PRO A N 1
ATOM 5643 C CA . PRO A 1 703 ? -5.282 33.330 -25.629 1.00 27.06 703 PRO A CA 1
ATOM 5644 C C . PRO A 1 703 ? -5.788 34.374 -24.626 1.00 27.06 703 PRO A C 1
ATOM 5646 O O . PRO A 1 703 ? -5.054 34.795 -23.736 1.00 27.06 703 PRO A O 1
ATOM 5649 N N . SER A 1 704 ? -7.034 34.825 -24.771 1.00 24.20 704 SER A N 1
ATOM 5650 C CA . SER A 1 704 ? -7.735 35.517 -23.688 1.00 24.20 704 SER A CA 1
ATOM 5651 C C . SER A 1 704 ? -8.364 34.485 -22.753 1.00 24.20 704 SER A C 1
ATOM 5653 O O . SER A 1 704 ? -9.139 33.634 -23.191 1.00 24.20 704 SER A O 1
ATOM 5655 N N . LEU A 1 705 ? -8.024 34.580 -21.466 1.00 39.91 705 LEU A N 1
ATOM 5656 C CA . LEU A 1 705 ? -8.659 33.856 -20.369 1.00 39.91 705 LEU A CA 1
ATOM 5657 C C . LEU A 1 705 ? -10.186 34.060 -20.366 1.00 39.91 705 LEU A C 1
ATOM 5659 O O . LEU A 1 705 ? -10.658 35.187 -20.258 1.00 39.91 705 LEU A O 1
ATOM 5663 N N . SER A 1 706 ? -10.941 32.964 -20.425 1.00 26.08 706 SER A N 1
ATOM 5664 C CA . SER A 1 706 ? -12.250 32.750 -19.770 1.00 26.08 706 SER A CA 1
ATOM 5665 C C . SER A 1 706 ? -12.638 31.282 -20.020 1.00 26.08 706 SER A C 1
ATOM 5667 O O . SER A 1 706 ? -12.676 30.825 -21.155 1.00 26.08 706 SER A O 1
ATOM 5669 N N . THR A 1 707 ? -12.576 30.397 -19.024 1.00 36.62 707 THR A N 1
ATOM 5670 C CA . THR A 1 707 ? -13.691 30.008 -18.135 1.00 36.62 707 THR A CA 1
ATOM 5671 C C . THR A 1 707 ? -15.045 29.921 -18.842 1.00 36.62 707 THR A C 1
ATOM 5673 O O . THR A 1 707 ? -15.812 30.879 -18.810 1.00 36.62 707 THR A O 1
ATOM 5676 N N . ASN A 1 708 ? -15.308 28.780 -19.487 1.00 29.83 708 ASN A N 1
ATOM 5677 C CA . ASN A 1 708 ? -16.502 27.929 -19.327 1.00 29.83 708 ASN A CA 1
ATOM 5678 C C . ASN A 1 708 ? -16.544 26.923 -20.487 1.00 29.83 708 ASN A C 1
ATOM 5680 O O . ASN A 1 708 ? -16.750 27.303 -21.635 1.00 29.83 708 ASN A O 1
ATOM 5684 N N . PHE A 1 709 ? -16.327 25.639 -20.191 1.00 31.84 709 PHE A N 1
ATOM 5685 C CA . PHE A 1 709 ? -16.582 24.553 -21.138 1.00 31.84 709 PHE A CA 1
ATOM 5686 C C . PHE A 1 709 ? -17.820 23.798 -20.666 1.00 31.84 709 PHE A C 1
ATOM 5688 O O . PHE A 1 709 ? -17.741 22.922 -19.805 1.00 31.84 709 PHE A O 1
ATOM 5695 N N . ASP A 1 710 ? -18.965 24.181 -21.225 1.00 25.06 710 ASP A N 1
ATOM 5696 C CA . ASP A 1 710 ? -20.192 23.400 -21.152 1.00 25.06 710 ASP A CA 1
ATOM 5697 C C . ASP A 1 710 ? -20.030 22.124 -21.988 1.00 25.06 710 ASP A C 1
ATOM 5699 O O . ASP A 1 710 ? -19.605 22.150 -23.144 1.00 25.06 710 ASP A O 1
ATOM 5703 N N . ALA A 1 711 ? -20.374 20.985 -21.390 1.00 30.81 711 ALA A N 1
ATOM 5704 C CA . ALA A 1 711 ? -20.154 19.643 -21.927 1.00 30.81 711 ALA A CA 1
ATOM 5705 C C . ALA A 1 711 ? -21.172 19.194 -23.002 1.00 30.81 711 ALA A C 1
ATOM 5707 O O . ALA A 1 711 ? -21.251 18.006 -23.301 1.00 30.81 711 ALA A O 1
ATOM 5708 N N . ASN A 1 712 ? -21.936 20.108 -23.612 1.00 28.98 712 ASN A N 1
ATOM 5709 C CA . ASN A 1 712 ? -23.089 19.756 -24.459 1.00 28.98 712 ASN A CA 1
ATOM 5710 C C . ASN A 1 712 ? -22.944 20.067 -25.959 1.00 28.98 712 ASN A C 1
ATOM 5712 O O . ASN A 1 712 ? -23.937 20.059 -26.682 1.00 28.98 712 ASN A O 1
ATOM 5716 N N . THR A 1 713 ? -21.728 20.253 -26.473 1.00 28.81 713 THR A N 1
ATOM 5717 C CA . THR A 1 713 ? -21.511 20.492 -27.914 1.00 28.81 713 THR A CA 1
ATOM 5718 C C . THR A 1 713 ? -20.536 19.489 -28.526 1.00 28.81 713 THR A C 1
ATOM 5720 O O . THR A 1 713 ? -19.571 19.842 -29.196 1.00 28.81 713 THR A O 1
ATOM 5723 N N . VAL A 1 714 ? -20.809 18.194 -28.341 1.00 32.91 714 VAL A N 1
ATOM 5724 C CA . VAL A 1 714 ? -20.273 17.149 -29.229 1.00 32.91 714 VAL A CA 1
ATOM 5725 C C . VAL A 1 714 ? -21.205 17.055 -30.436 1.00 32.91 714 VAL A C 1
ATOM 5727 O O . VAL A 1 714 ? -22.049 16.173 -30.532 1.00 32.91 714 VAL A O 1
ATOM 5730 N N . SER A 1 715 ? -21.088 18.026 -31.341 1.00 25.55 715 SER A N 1
ATOM 5731 C CA . SER A 1 715 ? -21.674 17.956 -32.681 1.00 25.55 715 SER A CA 1
ATOM 5732 C C . SER A 1 715 ? -20.538 17.900 -33.695 1.00 25.55 715 SER A C 1
ATOM 5734 O O . SER A 1 715 ? -19.900 18.899 -33.996 1.00 25.55 715 SER A O 1
ATOM 5736 N N . THR A 1 716 ? -20.255 16.685 -34.151 1.00 33.31 716 THR A N 1
ATOM 5737 C CA . THR A 1 716 ? -20.161 16.344 -35.575 1.00 33.31 716 THR A CA 1
ATOM 5738 C C . THR A 1 716 ? -19.532 17.378 -36.518 1.00 33.31 716 THR A C 1
ATOM 5740 O O . THR A 1 716 ? -20.215 17.889 -37.392 1.00 33.31 716 THR A O 1
ATOM 5743 N N . GLU A 1 717 ? -18.215 17.581 -36.467 1.00 26.62 717 GLU A N 1
ATOM 5744 C CA . GLU A 1 717 ? -17.473 18.035 -37.655 1.00 26.62 717 GLU A CA 1
ATOM 5745 C C . GLU A 1 717 ? -16.162 17.249 -37.809 1.00 26.62 717 GLU A C 1
ATOM 5747 O O . GLU A 1 717 ? -15.107 17.595 -37.279 1.00 26.62 717 GLU A O 1
ATOM 5752 N N . LEU A 1 718 ? -16.234 16.145 -38.565 1.00 28.45 718 LEU A N 1
ATOM 5753 C CA . LEU A 1 718 ? -15.062 15.582 -39.234 1.00 28.45 718 LEU A CA 1
ATOM 5754 C C . LEU A 1 718 ? -14.577 16.594 -40.286 1.00 28.45 718 LEU A C 1
ATOM 5756 O O . LEU A 1 718 ? -15.344 16.892 -41.204 1.00 28.45 718 LEU A O 1
ATOM 5760 N N . PRO A 1 719 ? -13.300 17.020 -40.302 1.00 35.06 719 PRO A N 1
ATOM 5761 C CA . PRO A 1 719 ? -12.733 17.597 -41.507 1.00 35.06 719 PRO A CA 1
ATOM 5762 C C . PRO A 1 719 ? -12.373 16.451 -42.462 1.00 35.06 719 PRO A C 1
ATOM 5764 O O . PRO A 1 719 ? -11.220 16.034 -42.573 1.00 35.06 719 PRO A O 1
ATOM 5767 N N . ASN A 1 720 ? -13.383 15.932 -43.161 1.00 34.06 720 ASN A N 1
ATOM 5768 C CA . ASN A 1 720 ? -13.207 15.156 -44.384 1.00 34.06 720 ASN A CA 1
ATOM 5769 C C . ASN A 1 720 ? -12.857 16.129 -45.521 1.00 34.06 720 ASN A C 1
ATOM 5771 O O . ASN A 1 720 ? -13.725 16.533 -46.289 1.00 34.06 720 ASN A O 1
ATOM 5775 N N . GLN A 1 721 ? -11.586 16.521 -45.639 1.00 29.73 721 GLN A N 1
ATOM 5776 C CA . GLN A 1 721 ? -11.067 17.070 -46.896 1.00 29.73 721 GLN A CA 1
ATOM 5777 C C . GLN A 1 721 ? -10.123 16.054 -47.554 1.00 29.73 721 GLN A C 1
ATOM 5779 O O . GLN A 1 721 ? -9.250 15.507 -46.875 1.00 29.73 721 GLN A O 1
ATOM 5784 N N . PRO A 1 722 ? -10.278 15.776 -48.863 1.00 33.81 722 PRO A N 1
ATOM 5785 C CA . PRO A 1 722 ? -9.448 14.806 -49.559 1.00 33.81 722 PRO A CA 1
ATOM 5786 C C . PRO A 1 722 ? -8.006 15.319 -49.675 1.00 33.81 722 PRO A C 1
ATOM 5788 O O . PRO A 1 722 ? -7.739 16.398 -50.205 1.00 33.81 722 PRO A O 1
ATOM 5791 N N . PHE A 1 723 ? -7.062 14.519 -49.180 1.00 40.03 723 PHE A N 1
ATOM 5792 C CA . PHE A 1 723 ? -5.627 14.758 -49.300 1.00 40.03 723 PHE A CA 1
ATOM 5793 C C . PHE A 1 723 ? -5.192 14.689 -50.773 1.00 40.03 723 PHE A C 1
ATOM 5795 O O . PHE A 1 723 ? -5.231 13.618 -51.374 1.00 40.03 723 PHE A O 1
ATOM 5802 N N . GLN A 1 724 ? -4.737 15.805 -51.354 1.00 34.44 724 GLN A N 1
ATOM 5803 C CA . GLN A 1 724 ? -4.139 15.803 -52.695 1.00 34.44 724 GLN A CA 1
ATOM 5804 C C . GLN A 1 724 ? -2.610 15.599 -52.627 1.00 34.44 724 GLN A C 1
ATOM 5806 O O . GLN A 1 724 ? -1.910 16.435 -52.045 1.00 34.44 724 GLN A O 1
ATOM 5811 N N . PRO A 1 725 ? -2.054 14.524 -53.221 1.00 40.94 725 PRO A N 1
ATOM 5812 C CA . PRO A 1 725 ? -0.610 14.336 -53.336 1.00 40.94 725 PRO A CA 1
ATOM 5813 C C . PRO A 1 725 ? -0.044 15.209 -54.467 1.00 40.94 725 PRO A C 1
ATOM 5815 O O . PRO A 1 725 ? -0.547 15.181 -55.589 1.00 40.94 725 PRO A O 1
ATOM 5818 N N . ARG A 1 726 ? 1.035 15.963 -54.210 1.00 47.03 726 ARG A N 1
ATOM 5819 C CA . ARG A 1 726 ? 1.788 16.676 -55.263 1.00 47.03 726 ARG A CA 1
ATOM 5820 C C . ARG A 1 726 ? 3.202 16.111 -55.387 1.00 47.03 726 ARG A C 1
ATOM 5822 O O . ARG A 1 726 ? 3.843 15.796 -54.385 1.00 47.03 726 ARG A O 1
ATOM 5829 N N . SER A 1 727 ? 3.690 15.981 -56.621 1.00 54.62 727 SER A N 1
ATOM 5830 C CA . SER A 1 727 ? 5.011 15.430 -56.934 1.00 54.62 727 SER A CA 1
ATOM 5831 C C . SER A 1 727 ? 6.136 16.363 -56.476 1.00 54.62 727 SER A C 1
ATOM 5833 O O . SER A 1 727 ? 6.216 17.513 -56.904 1.00 54.62 727 SER A O 1
ATOM 5835 N N . VAL A 1 728 ? 7.025 15.849 -55.628 1.00 62.56 728 VAL A N 1
ATOM 5836 C CA . VAL A 1 728 ? 8.245 16.533 -55.172 1.00 62.56 728 VAL A CA 1
ATOM 5837 C C . VAL A 1 728 ? 9.268 16.600 -56.316 1.00 62.56 728 VAL A C 1
ATOM 5839 O O . VAL A 1 728 ? 9.391 15.646 -57.089 1.00 62.56 728 VAL A O 1
ATOM 5842 N N . GLN A 1 729 ? 10.006 17.708 -56.429 1.00 72.50 729 GLN A N 1
ATOM 5843 C CA . GLN A 1 729 ? 11.052 17.887 -57.447 1.00 72.50 729 GLN A CA 1
ATOM 5844 C C . GLN A 1 729 ? 12.232 16.923 -57.199 1.00 72.50 729 GLN A C 1
ATOM 5846 O O . GLN A 1 729 ? 12.545 16.594 -56.055 1.00 72.50 729 GLN A O 1
ATOM 5851 N N . TRP A 1 730 ? 12.889 16.442 -58.260 1.00 70.06 730 TRP A N 1
ATOM 5852 C CA . TRP A 1 730 ? 13.857 15.333 -58.177 1.00 70.06 730 TRP A CA 1
ATOM 5853 C C . TRP A 1 730 ? 15.076 15.624 -57.280 1.00 70.06 730 TRP A C 1
ATOM 5855 O O . TRP A 1 730 ? 15.527 14.733 -56.568 1.00 70.06 730 TRP A O 1
ATOM 5865 N N . TYR A 1 731 ? 15.555 16.869 -57.224 1.00 72.94 731 TYR A N 1
ATOM 5866 C CA . TYR A 1 731 ? 16.681 17.254 -56.363 1.00 72.94 731 TYR A CA 1
ATOM 5867 C C . TYR A 1 731 ? 16.308 17.278 -54.868 1.00 72.94 731 TYR A C 1
ATOM 5869 O O . TYR A 1 731 ? 17.122 16.939 -54.012 1.00 72.94 731 TYR A O 1
ATOM 5877 N N . GLN A 1 732 ? 15.053 17.599 -54.531 1.00 74.75 732 GLN A N 1
ATOM 5878 C CA . GLN A 1 732 ? 14.559 17.521 -53.150 1.00 74.75 732 GLN A CA 1
ATOM 5879 C C . GLN A 1 732 ? 14.415 16.062 -52.706 1.00 74.75 732 GLN A C 1
ATOM 5881 O O . GLN A 1 732 ? 14.682 15.744 -51.550 1.00 74.75 732 GLN A O 1
ATOM 5886 N N . LYS A 1 733 ? 14.061 15.153 -53.629 1.00 73.00 733 LYS A N 1
ATOM 5887 C CA . LYS A 1 733 ? 14.051 13.705 -53.359 1.00 73.00 733 LYS A CA 1
ATOM 5888 C C . LYS A 1 733 ? 15.441 13.189 -52.991 1.00 73.00 733 LYS A C 1
ATOM 5890 O O . LYS A 1 733 ? 15.551 12.403 -52.057 1.00 73.00 733 LYS A O 1
ATOM 5895 N N . ILE A 1 734 ? 16.483 13.670 -53.672 1.00 77.56 734 ILE A N 1
ATOM 5896 C CA . ILE A 1 734 ? 17.879 13.366 -53.326 1.00 77.56 734 ILE A CA 1
ATOM 5897 C C . ILE A 1 734 ? 18.171 13.851 -51.899 1.00 77.56 734 ILE A C 1
ATOM 5899 O O . ILE A 1 734 ? 18.584 13.056 -51.061 1.00 77.56 734 ILE A O 1
ATOM 5903 N N . GLY A 1 735 ? 17.853 15.108 -51.573 1.00 78.25 735 GLY A N 1
ATOM 5904 C CA . GLY A 1 735 ? 18.034 15.639 -50.215 1.00 78.25 735 GLY A CA 1
ATOM 5905 C C . GLY A 1 735 ? 17.322 14.818 -49.130 1.00 78.25 735 GLY A C 1
ATOM 5906 O O . GLY A 1 735 ? 17.928 14.474 -48.117 1.00 78.25 735 GLY A O 1
ATOM 5907 N N . TYR A 1 736 ? 16.061 14.437 -49.353 1.00 78.50 736 TYR A N 1
ATOM 5908 C CA . TYR A 1 736 ? 15.302 13.609 -48.409 1.00 78.50 736 TYR A CA 1
ATOM 5909 C C . TYR A 1 736 ? 15.821 12.171 -48.296 1.00 78.50 736 TYR A C 1
ATOM 5911 O O . TYR A 1 736 ? 15.724 11.586 -47.218 1.00 78.50 736 TYR A O 1
ATOM 5919 N N . PHE A 1 737 ? 16.379 11.608 -49.370 1.00 81.94 737 PHE A N 1
ATOM 5920 C CA . PHE A 1 737 ? 16.982 10.275 -49.359 1.00 81.94 737 PHE A CA 1
ATOM 5921 C C . PHE A 1 737 ? 18.237 10.239 -48.484 1.00 81.94 737 PHE A C 1
ATOM 5923 O O . PHE A 1 737 ? 18.322 9.437 -47.561 1.00 81.94 737 PHE A O 1
ATOM 5930 N N . TYR A 1 738 ? 19.168 11.172 -48.696 1.00 83.38 738 TYR A N 1
ATOM 5931 C CA . TYR A 1 738 ? 20.402 11.267 -47.903 1.00 83.38 738 TYR A CA 1
ATOM 5932 C C . TYR A 1 738 ? 20.175 11.757 -46.462 1.00 83.38 738 TYR A C 1
ATOM 5934 O O . TYR A 1 738 ? 21.003 11.537 -45.571 1.00 83.38 738 TYR A O 1
ATOM 5942 N N . ALA A 1 739 ? 19.041 12.410 -46.201 1.00 84.00 739 ALA A N 1
ATOM 5943 C CA . ALA A 1 739 ? 18.617 12.751 -44.849 1.00 84.00 739 ALA A CA 1
ATOM 5944 C C . ALA A 1 739 ? 18.109 11.535 -44.049 1.00 84.00 739 ALA A C 1
ATOM 5946 O O . ALA A 1 739 ? 18.071 11.609 -42.819 1.00 84.00 739 ALA A O 1
ATOM 5947 N N . ALA A 1 740 ? 17.728 10.432 -44.706 1.00 84.62 740 ALA A N 1
ATOM 5948 C CA . ALA A 1 740 ? 17.165 9.266 -44.035 1.00 84.62 740 ALA A CA 1
ATOM 5949 C C . ALA A 1 740 ? 18.232 8.491 -43.223 1.00 84.62 740 ALA A C 1
ATOM 5951 O O . ALA A 1 740 ? 19.306 8.189 -43.756 1.00 84.62 740 ALA A O 1
ATOM 5952 N N . PRO A 1 741 ? 17.949 8.110 -41.959 1.00 89.75 741 PRO A N 1
ATOM 5953 C CA . PRO A 1 741 ? 18.889 7.358 -41.121 1.00 89.75 741 PRO A CA 1
ATOM 5954 C C . PRO A 1 741 ? 19.355 6.031 -41.728 1.00 89.75 741 PRO A C 1
ATOM 5956 O O . PRO A 1 741 ? 20.543 5.726 -41.664 1.00 89.75 741 PRO A O 1
ATOM 5959 N N . ILE A 1 742 ? 18.454 5.278 -42.367 1.00 85.81 742 ILE A N 1
ATOM 5960 C CA . ILE A 1 742 ? 18.793 3.998 -43.006 1.00 85.81 742 ILE A CA 1
ATOM 5961 C C . ILE A 1 742 ? 19.862 4.139 -44.102 1.00 85.81 742 ILE A C 1
ATOM 5963 O O . ILE A 1 742 ? 20.754 3.303 -44.215 1.00 85.81 742 ILE A O 1
ATOM 5967 N N . VAL A 1 743 ? 19.817 5.220 -44.884 1.00 86.31 743 VAL A N 1
ATOM 5968 C CA . VAL A 1 743 ? 20.794 5.477 -45.951 1.00 86.31 743 VAL A CA 1
ATOM 5969 C C . VAL A 1 743 ? 22.159 5.799 -45.346 1.00 86.31 743 VAL A C 1
ATOM 5971 O O . VAL A 1 743 ? 23.171 5.254 -45.777 1.00 86.31 743 VAL A O 1
ATOM 5974 N N . ARG A 1 744 ? 22.188 6.619 -44.285 1.00 87.25 744 ARG A N 1
ATOM 5975 C CA . ARG A 1 744 ? 23.421 6.907 -43.532 1.00 87.25 744 ARG A CA 1
ATOM 5976 C C . ARG A 1 744 ? 24.025 5.642 -42.922 1.00 87.25 744 ARG A C 1
ATOM 5978 O O . ARG A 1 744 ? 25.236 5.468 -42.970 1.00 87.25 744 ARG A O 1
ATOM 5985 N N . PHE A 1 745 ? 23.190 4.738 -42.410 1.00 88.44 745 PHE A N 1
ATOM 5986 C CA . PHE A 1 745 ? 23.640 3.443 -41.905 1.00 88.44 745 PHE A CA 1
ATOM 5987 C C . PHE A 1 745 ? 24.322 2.604 -42.997 1.00 88.44 745 PHE A C 1
ATOM 5989 O O . PHE A 1 745 ? 25.435 2.133 -42.780 1.00 88.44 745 PHE A O 1
ATOM 5996 N N . TYR A 1 746 ? 23.719 2.466 -44.184 1.00 87.75 746 TYR A N 1
ATOM 5997 C CA . TYR A 1 746 ? 24.340 1.718 -45.287 1.00 87.75 746 TYR A CA 1
ATOM 5998 C C . TYR A 1 746 ? 25.646 2.351 -45.785 1.00 87.75 746 TYR A C 1
ATOM 6000 O O . TYR A 1 746 ? 26.590 1.618 -46.075 1.00 87.75 746 TYR A O 1
ATOM 6008 N N . TYR A 1 747 ? 25.746 3.686 -45.826 1.00 87.75 747 TYR A N 1
ATOM 6009 C CA . TYR A 1 747 ? 27.019 4.358 -46.115 1.00 87.75 747 TYR A CA 1
ATOM 6010 C C . TYR A 1 747 ? 28.101 4.000 -45.096 1.00 87.75 747 TYR A C 1
ATOM 6012 O O . TYR A 1 747 ? 29.209 3.645 -45.495 1.00 87.75 747 TYR A O 1
ATOM 6020 N N . ASN A 1 748 ? 27.768 4.020 -43.803 1.00 86.19 748 ASN A N 1
ATOM 6021 C CA . ASN A 1 748 ? 28.704 3.644 -42.747 1.00 86.19 748 ASN A CA 1
ATOM 6022 C C . ASN A 1 748 ? 29.139 2.175 -42.869 1.00 86.19 748 ASN A C 1
ATOM 6024 O O . ASN A 1 748 ? 30.318 1.878 -42.705 1.00 86.19 748 ASN A O 1
ATOM 6028 N N . VAL A 1 749 ? 28.225 1.260 -43.215 1.00 87.94 749 VAL A N 1
ATOM 6029 C CA . VAL A 1 749 ? 28.545 -0.163 -43.439 1.00 87.94 749 VAL A CA 1
ATOM 6030 C C . VAL A 1 749 ? 29.514 -0.339 -44.612 1.00 87.94 749 VAL A C 1
ATOM 6032 O O . VAL A 1 749 ? 30.524 -1.025 -44.471 1.00 87.94 749 VAL A O 1
ATOM 6035 N N . ILE A 1 750 ? 29.232 0.288 -45.760 1.00 88.69 750 ILE A N 1
ATOM 6036 C CA . ILE A 1 750 ? 30.086 0.191 -46.956 1.00 88.69 750 ILE A CA 1
ATOM 6037 C C . ILE A 1 750 ? 31.473 0.772 -46.667 1.00 88.69 750 ILE A C 1
ATOM 6039 O O . ILE A 1 750 ? 32.481 0.132 -46.964 1.00 88.69 750 ILE A O 1
ATOM 6043 N N . PHE A 1 751 ? 31.526 1.955 -46.050 1.00 88.69 751 PHE A N 1
ATOM 6044 C CA . PHE A 1 751 ? 32.778 2.593 -45.655 1.00 88.69 751 PHE A CA 1
ATOM 6045 C C . PHE A 1 751 ? 33.592 1.702 -44.708 1.00 88.69 751 PHE A C 1
ATOM 6047 O O . PHE A 1 751 ? 34.788 1.524 -44.920 1.00 88.69 751 PHE A O 1
ATOM 6054 N N . PHE A 1 752 ? 32.947 1.079 -43.717 1.00 88.50 752 PHE A N 1
ATOM 6055 C CA . PHE A 1 752 ? 33.620 0.223 -42.743 1.00 88.50 752 PHE A CA 1
ATOM 6056 C C . PHE A 1 752 ? 34.206 -1.058 -43.361 1.00 88.50 752 PHE A C 1
ATOM 6058 O O . PHE A 1 752 ? 35.316 -1.456 -43.017 1.00 88.50 752 PHE A O 1
ATOM 6065 N N . ILE A 1 753 ? 33.502 -1.686 -44.310 1.00 90.12 753 ILE A N 1
ATOM 6066 C CA . ILE A 1 753 ? 34.008 -2.871 -45.026 1.00 90.12 753 ILE A CA 1
ATOM 6067 C C . ILE A 1 753 ? 35.211 -2.503 -45.903 1.00 90.12 753 ILE A C 1
ATOM 6069 O O . ILE A 1 753 ? 36.217 -3.213 -45.893 1.00 90.12 753 ILE A O 1
ATOM 6073 N N . LEU A 1 754 ? 35.135 -1.383 -46.632 1.00 90.44 754 LEU A N 1
ATOM 6074 C CA . LEU A 1 754 ? 36.256 -0.885 -47.437 1.00 90.44 754 LEU A CA 1
ATOM 6075 C C . LEU A 1 754 ? 37.463 -0.533 -46.563 1.00 90.44 754 LEU A C 1
ATOM 6077 O O . LEU A 1 754 ? 38.591 -0.860 -46.920 1.00 90.44 754 LEU A O 1
ATOM 6081 N N . PHE A 1 755 ? 37.221 0.079 -45.403 1.00 90.00 755 PHE A N 1
ATOM 6082 C CA . PHE A 1 755 ? 38.246 0.379 -44.411 1.00 90.00 755 PHE A CA 1
ATOM 6083 C C . PHE A 1 755 ? 38.960 -0.888 -43.915 1.00 90.00 755 PHE A C 1
ATOM 6085 O O . PHE A 1 755 ? 40.187 -0.938 -43.948 1.00 90.00 755 PHE A O 1
ATOM 6092 N N . LEU A 1 756 ? 38.222 -1.932 -43.521 1.00 91.06 756 LEU A N 1
ATOM 6093 C CA . LEU A 1 756 ? 38.813 -3.205 -43.085 1.00 91.06 756 LEU A CA 1
ATOM 6094 C C . LEU A 1 756 ? 39.606 -3.896 -44.200 1.00 91.06 756 LEU A C 1
ATOM 6096 O O . LEU A 1 756 ? 40.679 -4.449 -43.943 1.00 91.06 756 LEU A O 1
ATOM 6100 N N . GLY A 1 757 ? 39.097 -3.847 -45.435 1.00 91.25 757 GLY A N 1
ATOM 6101 C CA . GLY A 1 757 ? 39.798 -4.361 -46.611 1.00 91.25 757 GLY A CA 1
ATOM 6102 C C . GLY A 1 757 ? 41.115 -3.626 -46.859 1.00 91.25 757 GLY A C 1
ATOM 6103 O O . GLY A 1 757 ? 42.152 -4.266 -47.023 1.00 91.25 757 GLY A O 1
ATOM 6104 N N . LEU A 1 758 ? 41.094 -2.289 -46.804 1.00 89.75 758 LEU A N 1
ATOM 6105 C CA . LEU A 1 758 ? 42.284 -1.450 -46.949 1.00 89.75 758 LEU A CA 1
ATOM 6106 C C . LEU A 1 758 ? 43.292 -1.691 -45.817 1.00 89.75 758 LEU A C 1
ATOM 6108 O O . LEU A 1 758 ? 44.479 -1.842 -46.089 1.00 89.75 758 LEU A O 1
ATOM 6112 N N . PHE A 1 759 ? 42.837 -1.780 -44.563 1.00 90.38 759 PHE A N 1
ATOM 6113 C CA . PHE A 1 759 ? 43.707 -2.053 -43.416 1.00 90.38 759 PHE A CA 1
ATOM 6114 C C . PHE A 1 759 ? 44.366 -3.434 -43.550 1.00 90.38 759 PHE A C 1
ATOM 6116 O O . PHE A 1 759 ? 45.582 -3.559 -43.423 1.00 90.38 759 PHE A O 1
ATOM 6123 N N . SER A 1 760 ? 43.599 -4.463 -43.911 1.00 92.44 760 SER A N 1
ATOM 6124 C CA . SER A 1 760 ? 44.145 -5.812 -44.115 1.00 92.44 760 SER A CA 1
ATOM 6125 C C . SER A 1 760 ? 45.171 -5.851 -45.252 1.00 92.44 760 SER A C 1
ATOM 6127 O O . SER A 1 760 ? 46.216 -6.482 -45.111 1.00 92.44 760 SER A O 1
ATOM 6129 N N . TYR A 1 761 ? 44.902 -5.144 -46.355 1.00 90.50 761 TYR A N 1
ATOM 6130 C CA . TYR A 1 761 ? 45.830 -5.030 -47.481 1.00 90.50 761 TYR A CA 1
ATOM 6131 C C . TYR A 1 761 ? 47.142 -4.347 -47.070 1.00 90.50 761 TYR A C 1
ATOM 6133 O O . TYR A 1 761 ? 48.213 -4.918 -47.263 1.00 90.50 761 TYR A O 1
ATOM 6141 N N . VAL A 1 762 ? 47.067 -3.171 -46.438 1.00 87.88 762 VAL A N 1
ATOM 6142 C CA . VAL A 1 762 ? 48.258 -2.423 -46.005 1.00 87.88 762 VAL A CA 1
ATOM 6143 C C . VAL A 1 762 ? 49.060 -3.216 -44.973 1.00 87.88 762 VAL A C 1
ATOM 6145 O O . VAL A 1 762 ? 50.278 -3.266 -45.076 1.00 87.88 762 VAL A O 1
ATOM 6148 N N . TYR A 1 763 ? 48.403 -3.881 -44.016 1.00 88.12 763 TYR A N 1
ATOM 6149 C CA . TYR A 1 763 ? 49.082 -4.679 -42.990 1.00 88.12 763 TYR A CA 1
ATOM 6150 C C . TYR A 1 763 ? 49.858 -5.875 -43.568 1.00 88.12 763 TYR A C 1
ATOM 6152 O O . TYR A 1 763 ? 50.947 -6.192 -43.085 1.00 88.12 763 TYR A O 1
ATOM 6160 N N . LEU A 1 764 ? 49.301 -6.546 -44.584 1.00 87.19 764 LEU A N 1
ATOM 6161 C CA . LEU A 1 764 ? 49.885 -7.757 -45.170 1.00 87.19 764 LEU A CA 1
ATOM 6162 C C . LEU A 1 764 ? 50.909 -7.473 -46.274 1.00 87.19 764 LEU A C 1
ATOM 6164 O O . LEU A 1 764 ? 51.898 -8.196 -46.363 1.00 87.19 764 LEU A O 1
ATOM 6168 N N . VAL A 1 765 ? 50.660 -6.469 -47.120 1.00 80.56 765 VAL A N 1
ATOM 6169 C CA . VAL A 1 765 ? 51.435 -6.231 -48.350 1.00 80.56 765 VAL A CA 1
ATOM 6170 C C . VAL A 1 765 ? 52.414 -5.066 -48.198 1.00 80.56 765 VAL A C 1
ATOM 6172 O O . VAL A 1 765 ? 53.577 -5.212 -48.560 1.00 80.56 765 VAL A O 1
ATOM 6175 N N . ASP A 1 766 ? 51.973 -3.942 -47.622 1.00 74.75 766 ASP A N 1
ATOM 6176 C CA . ASP A 1 766 ? 52.680 -2.652 -47.720 1.00 74.75 766 ASP A CA 1
ATOM 6177 C C . ASP A 1 766 ? 53.241 -2.121 -46.378 1.00 74.75 766 ASP A C 1
ATOM 6179 O O . ASP A 1 766 ? 53.705 -0.981 -46.292 1.00 74.75 766 ASP A O 1
ATOM 6183 N N . TYR A 1 767 ? 53.241 -2.922 -45.304 1.00 76.88 767 TYR A N 1
ATOM 6184 C CA . TYR A 1 767 ? 53.697 -2.478 -43.980 1.00 76.88 767 TYR A CA 1
ATOM 6185 C C . TYR A 1 767 ? 55.222 -2.610 -43.798 1.00 76.88 767 TYR A C 1
ATOM 6187 O O . TYR A 1 767 ? 55.720 -3.597 -43.247 1.00 76.88 767 TYR A O 1
ATOM 6195 N N . PHE A 1 768 ? 55.966 -1.586 -44.232 1.00 72.38 768 PHE A N 1
ATOM 6196 C CA . PHE A 1 768 ? 57.438 -1.535 -44.178 1.00 72.38 768 PHE A CA 1
ATOM 6197 C C . PHE A 1 768 ? 57.996 -0.513 -43.164 1.00 72.38 768 PHE A C 1
ATOM 6199 O O . PHE A 1 768 ? 57.346 0.511 -42.907 1.00 72.38 768 PHE A O 1
ATOM 6206 N N . PRO A 1 769 ? 59.205 -0.755 -42.602 1.00 68.12 769 PRO A N 1
ATOM 6207 C CA . PRO A 1 769 ? 59.889 0.193 -41.724 1.00 68.12 769 PRO A CA 1
ATOM 6208 C C . PRO A 1 769 ? 60.336 1.437 -42.496 1.00 68.12 769 PRO A C 1
ATOM 6210 O O . PRO A 1 769 ? 60.787 1.348 -43.640 1.00 68.12 769 PRO A O 1
ATOM 6213 N N . LEU A 1 770 ? 60.273 2.603 -41.841 1.00 62.75 770 LEU A N 1
ATOM 6214 C CA . LEU A 1 770 ? 60.600 3.898 -42.456 1.00 62.75 770 LEU A CA 1
ATOM 6215 C C . LEU A 1 770 ? 62.026 3.956 -43.053 1.00 62.75 770 LEU A C 1
ATOM 6217 O O . LEU A 1 770 ? 62.260 4.707 -43.997 1.00 62.75 770 LEU A O 1
ATOM 6221 N N . ASN A 1 771 ? 62.962 3.147 -42.540 1.00 59.06 771 ASN A N 1
ATOM 6222 C CA . ASN A 1 771 ? 64.369 3.131 -42.962 1.00 59.06 771 ASN A CA 1
ATOM 6223 C C . ASN A 1 771 ? 64.591 2.548 -44.367 1.00 59.06 771 ASN A C 1
ATOM 6225 O O . ASN A 1 771 ? 65.461 3.033 -45.085 1.00 59.06 771 ASN A O 1
ATOM 6229 N N . ILE A 1 772 ? 63.793 1.563 -44.799 1.00 56.12 772 ILE A N 1
ATOM 6230 C CA . ILE A 1 772 ? 63.964 0.913 -46.115 1.00 56.12 772 ILE A CA 1
ATOM 6231 C C . ILE A 1 772 ? 63.589 1.869 -47.259 1.00 56.12 772 ILE A C 1
ATOM 6233 O O . ILE A 1 772 ? 64.219 1.848 -48.319 1.00 56.12 772 ILE A O 1
ATOM 6237 N N . TYR A 1 773 ? 62.643 2.786 -47.021 1.00 55.00 773 TYR A N 1
ATOM 6238 C CA . TYR A 1 773 ? 62.304 3.859 -47.965 1.00 55.00 773 TYR A CA 1
ATOM 6239 C C . TYR A 1 773 ? 63.462 4.843 -48.200 1.00 55.00 773 TYR A C 1
ATOM 6241 O O . TYR A 1 773 ? 63.470 5.568 -49.195 1.00 55.00 773 TYR A O 1
ATOM 6249 N N . HIS A 1 774 ? 64.447 4.888 -47.298 1.00 50.56 774 HIS A N 1
ATOM 6250 C CA . HIS A 1 774 ? 65.620 5.744 -47.441 1.00 50.56 774 HIS A CA 1
ATOM 6251 C C . HIS A 1 774 ? 66.745 5.113 -48.281 1.00 50.56 774 HIS A C 1
ATOM 6253 O O . HIS A 1 774 ? 67.554 5.873 -48.816 1.00 50.56 774 HIS A O 1
ATOM 6259 N N . GLU A 1 775 ? 66.785 3.783 -48.441 1.00 51.03 775 GLU A N 1
ATOM 6260 C CA . GLU A 1 775 ? 67.923 3.058 -49.038 1.00 51.03 775 GLU A CA 1
ATOM 6261 C C . GLU A 1 775 ? 67.673 2.549 -50.476 1.00 51.03 775 GLU A C 1
ATOM 6263 O O . GLU A 1 775 ? 68.606 2.465 -51.270 1.00 51.03 775 GLU A O 1
ATOM 6268 N N . THR A 1 776 ? 66.418 2.356 -50.906 1.00 52.59 776 THR A N 1
ATOM 6269 C CA . THR A 1 776 ? 66.038 2.086 -52.324 1.00 52.59 776 THR A CA 1
ATOM 6270 C C . THR A 1 776 ? 66.022 3.361 -53.191 1.00 52.59 776 THR A C 1
ATOM 6272 O O . THR A 1 776 ? 65.238 3.539 -54.123 1.00 52.59 776 THR A O 1
ATOM 6275 N N . ARG A 1 777 ? 66.914 4.297 -52.863 1.00 55.38 777 ARG A N 1
ATOM 6276 C CA . ARG A 1 777 ? 66.903 5.695 -53.293 1.00 55.38 777 ARG A CA 1
ATOM 6277 C C . ARG A 1 777 ? 67.784 5.919 -54.522 1.00 55.38 777 ARG A C 1
ATOM 6279 O O . ARG A 1 777 ? 68.795 6.608 -54.456 1.00 55.38 777 ARG A O 1
ATOM 6286 N N . SER A 1 778 ? 67.377 5.368 -55.663 1.00 47.00 778 SER A N 1
ATOM 6287 C CA . SER A 1 778 ? 67.829 5.850 -56.976 1.00 47.00 778 SER A CA 1
ATOM 6288 C C . SER A 1 778 ? 66.806 5.502 -58.059 1.00 47.00 778 SER A C 1
ATOM 6290 O O . SER A 1 778 ? 66.765 4.376 -58.544 1.00 47.00 778 SER A O 1
ATOM 6292 N N . GLY A 1 779 ? 65.966 6.476 -58.428 1.00 48.69 779 GLY A N 1
ATOM 6293 C CA . GLY A 1 779 ? 65.099 6.378 -59.608 1.00 48.69 779 GLY A CA 1
ATOM 6294 C C . GLY A 1 779 ? 63.674 6.909 -59.431 1.00 48.69 779 GLY A C 1
ATOM 6295 O O . GLY A 1 779 ? 62.740 6.143 -59.256 1.00 48.69 779 GLY A O 1
ATOM 6296 N N . TYR A 1 780 ? 63.512 8.227 -59.574 1.00 48.91 780 TYR A N 1
ATOM 6297 C CA . TYR A 1 780 ? 62.326 8.879 -60.155 1.00 48.91 780 TYR A CA 1
ATOM 6298 C C . TYR A 1 780 ? 60.932 8.798 -59.491 1.00 48.91 780 TYR A C 1
ATOM 6300 O O . TYR A 1 780 ? 59.972 9.104 -60.177 1.00 48.91 780 TYR A O 1
ATOM 6308 N N . TYR A 1 781 ? 60.771 8.583 -58.178 1.00 47.84 781 TYR A N 1
ATOM 6309 C CA . TYR A 1 781 ? 59.556 9.048 -57.463 1.00 47.84 781 TYR A CA 1
ATOM 6310 C C . TYR A 1 781 ? 59.907 9.508 -56.042 1.00 47.84 781 TYR A C 1
ATOM 6312 O O . TYR A 1 781 ? 60.008 8.712 -55.115 1.00 47.84 781 TYR A O 1
ATOM 6320 N N . ASN A 1 782 ? 60.123 10.812 -55.864 1.00 48.72 782 ASN A N 1
ATOM 6321 C CA . ASN A 1 782 ? 60.338 11.412 -54.548 1.00 48.72 782 ASN A CA 1
ATOM 6322 C C . ASN A 1 782 ? 58.985 11.832 -53.936 1.00 48.72 782 ASN A C 1
ATOM 6324 O O . ASN A 1 782 ? 58.263 12.601 -54.568 1.00 48.72 782 ASN A O 1
ATOM 6328 N N . LEU A 1 783 ? 58.723 11.387 -52.693 1.00 49.59 783 LEU A N 1
ATOM 6329 C CA . LEU A 1 783 ? 57.981 12.068 -51.600 1.00 49.59 783 LEU A CA 1
ATOM 6330 C C . LEU A 1 783 ? 56.757 11.369 -50.966 1.00 49.59 783 LEU A C 1
ATOM 6332 O O . LEU A 1 783 ? 56.233 11.919 -50.005 1.00 49.59 783 LEU A O 1
ATOM 6336 N N . LEU A 1 784 ? 56.277 10.196 -51.374 1.00 55.62 784 LEU A N 1
ATOM 6337 C CA . LEU A 1 784 ? 55.095 9.633 -50.698 1.00 55.62 784 LEU A CA 1
ATOM 6338 C C . LEU A 1 784 ? 55.299 8.189 -50.239 1.00 55.62 784 LEU A C 1
ATOM 6340 O O . LEU A 1 784 ? 55.540 7.297 -51.045 1.00 55.62 784 LEU A O 1
ATOM 6344 N N . VAL A 1 785 ? 55.129 7.987 -48.925 1.00 65.38 785 VAL A N 1
ATOM 6345 C CA . VAL A 1 785 ? 54.581 6.756 -48.329 1.00 65.38 785 VAL A CA 1
ATOM 6346 C C . VAL A 1 785 ? 53.530 6.172 -49.292 1.00 65.38 785 VAL A C 1
ATOM 6348 O O . VAL A 1 785 ? 52.768 6.964 -49.860 1.00 65.38 785 VAL A O 1
ATOM 6351 N N . PRO A 1 786 ? 53.466 4.844 -49.522 1.00 71.38 786 PRO A N 1
ATOM 6352 C CA . PRO A 1 786 ? 52.529 4.259 -50.478 1.00 71.38 786 PRO A CA 1
ATOM 6353 C C . PRO A 1 786 ? 51.116 4.824 -50.280 1.00 71.38 786 PRO A C 1
ATOM 6355 O 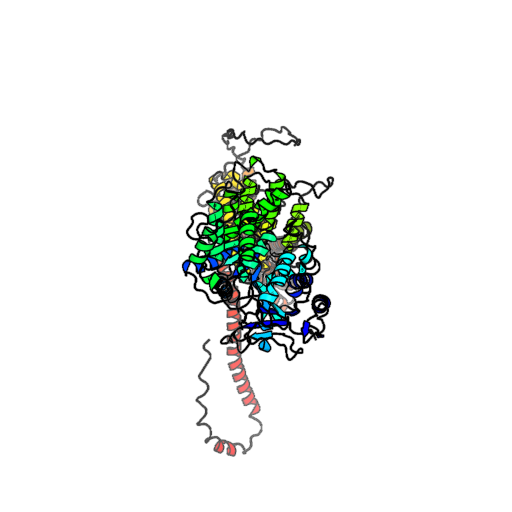O . PRO A 1 786 ? 50.610 4.897 -49.159 1.00 71.38 786 PRO A O 1
ATOM 6358 N N . ILE A 1 787 ? 50.483 5.257 -51.379 1.00 77.94 787 ILE A N 1
ATOM 6359 C CA . ILE A 1 787 ? 49.160 5.911 -51.374 1.00 77.94 787 ILE A CA 1
ATOM 6360 C C . ILE A 1 787 ? 48.132 5.135 -50.517 1.00 77.94 787 ILE A C 1
ATOM 6362 O O . ILE A 1 787 ? 47.429 5.784 -49.738 1.00 77.94 787 ILE A O 1
ATOM 6366 N N . PRO A 1 788 ? 48.069 3.783 -50.561 1.00 80.75 788 PRO A N 1
ATOM 6367 C CA . PRO A 1 788 ? 47.178 3.000 -49.698 1.00 80.75 788 PRO A CA 1
ATOM 6368 C C . PRO A 1 788 ? 47.392 3.206 -48.191 1.00 80.75 788 PRO A C 1
ATOM 6370 O O . PRO A 1 788 ? 46.423 3.239 -47.437 1.00 80.75 788 PRO A O 1
ATOM 6373 N N . GLU A 1 789 ? 48.633 3.387 -47.740 1.00 79.38 789 GLU A N 1
ATOM 6374 C CA . GLU A 1 789 ? 48.964 3.575 -46.324 1.00 79.38 789 GLU A CA 1
ATOM 6375 C C . GLU A 1 789 ? 48.579 4.979 -45.829 1.00 79.38 789 GLU A C 1
ATOM 6377 O O . GLU A 1 789 ? 48.007 5.130 -44.748 1.00 79.38 789 GLU A O 1
ATOM 6382 N N . ILE A 1 790 ? 48.782 6.015 -46.651 1.00 81.38 790 ILE A N 1
ATOM 6383 C CA . ILE A 1 790 ? 48.295 7.371 -46.343 1.00 81.38 790 ILE A CA 1
ATOM 6384 C C . ILE A 1 790 ? 46.764 7.386 -46.283 1.00 81.38 790 ILE A C 1
ATOM 6386 O O . ILE A 1 790 ? 46.183 7.955 -45.356 1.00 81.38 790 ILE A O 1
ATOM 6390 N N . MET A 1 791 ? 46.103 6.739 -47.248 1.00 84.44 791 MET A N 1
ATOM 6391 C CA . MET A 1 791 ? 44.645 6.606 -47.254 1.00 84.44 791 MET A CA 1
ATOM 6392 C C . MET A 1 791 ? 44.144 5.891 -45.997 1.00 84.44 791 MET A C 1
ATOM 6394 O O . MET A 1 791 ? 43.178 6.349 -45.392 1.00 84.44 791 MET A O 1
ATOM 6398 N N . LEU A 1 792 ? 44.828 4.829 -45.557 1.00 85.75 792 LEU A N 1
ATOM 6399 C CA . LEU A 1 792 ? 44.492 4.116 -44.328 1.00 85.75 792 LEU A CA 1
ATOM 6400 C C . LEU A 1 792 ? 44.571 5.029 -43.099 1.00 85.75 792 LEU A C 1
ATOM 6402 O O . LEU A 1 792 ? 43.631 5.057 -42.308 1.00 85.75 792 LEU A O 1
ATOM 6406 N N . HIS A 1 793 ? 45.650 5.798 -42.941 1.00 83.94 793 HIS A N 1
ATOM 6407 C CA . HIS A 1 793 ? 45.798 6.709 -41.804 1.00 83.94 793 HIS A CA 1
ATOM 6408 C C . HIS A 1 793 ? 44.768 7.846 -41.816 1.00 83.94 793 HIS A C 1
ATOM 6410 O O . HIS A 1 793 ? 44.263 8.217 -40.756 1.00 83.94 793 HIS A O 1
ATOM 6416 N N . ILE A 1 794 ? 44.395 8.360 -42.993 1.00 87.31 794 ILE A N 1
ATOM 6417 C CA . ILE A 1 794 ? 43.299 9.333 -43.135 1.00 87.31 794 ILE A CA 1
ATOM 6418 C C . ILE A 1 794 ? 41.961 8.698 -42.732 1.00 87.31 794 ILE A C 1
ATOM 6420 O O . ILE A 1 794 ? 41.187 9.309 -41.991 1.00 87.31 794 ILE A O 1
ATOM 6424 N N . CYS A 1 795 ? 41.693 7.463 -43.167 1.00 85.81 795 CYS A N 1
ATOM 6425 C CA . CYS A 1 795 ? 40.503 6.717 -42.767 1.00 85.81 795 CYS A CA 1
ATOM 6426 C C . CYS A 1 795 ? 40.474 6.474 -41.251 1.00 85.81 795 CYS A C 1
ATOM 6428 O O . CYS A 1 795 ? 39.468 6.786 -40.615 1.00 85.81 795 CYS A O 1
ATOM 6430 N N . LEU A 1 796 ? 41.575 6.014 -40.651 1.00 85.00 796 LEU A N 1
ATOM 6431 C CA . LEU A 1 796 ? 41.703 5.824 -39.201 1.00 85.00 796 LEU A CA 1
ATOM 6432 C C . LEU A 1 796 ? 41.462 7.127 -38.452 1.00 85.00 796 LEU A C 1
ATOM 6434 O O . LEU A 1 796 ? 40.660 7.155 -37.525 1.00 85.00 796 LEU A O 1
ATOM 6438 N N . TRP A 1 797 ? 42.069 8.226 -38.896 1.00 84.56 797 TRP A N 1
ATOM 6439 C CA . TRP A 1 797 ? 41.839 9.538 -38.302 1.00 84.56 797 TRP A CA 1
ATOM 6440 C C . TRP A 1 797 ? 40.365 9.959 -38.378 1.00 84.56 797 TRP A C 1
ATOM 6442 O O . TRP A 1 797 ? 39.810 10.422 -37.384 1.00 84.56 797 TRP A O 1
ATOM 6452 N N . SER A 1 798 ? 39.696 9.735 -39.515 1.00 86.00 798 SER A N 1
ATOM 6453 C CA . SER A 1 798 ? 38.269 10.049 -39.672 1.00 86.00 798 SER A CA 1
ATOM 6454 C C . SER A 1 798 ? 37.375 9.249 -38.716 1.00 86.00 798 SER A C 1
ATOM 6456 O O . SER A 1 798 ? 36.487 9.821 -38.083 1.00 86.00 798 SER A O 1
ATOM 6458 N N . VAL A 1 799 ? 37.666 7.956 -38.533 1.00 83.56 799 VAL A N 1
ATOM 6459 C CA . VAL A 1 799 ? 36.937 7.088 -37.601 1.00 83.56 799 VAL A CA 1
ATOM 6460 C C . VAL A 1 799 ? 37.224 7.497 -36.154 1.00 83.56 799 VAL A C 1
ATOM 6462 O O . VAL A 1 799 ? 36.305 7.588 -35.345 1.00 83.56 799 VAL A O 1
ATOM 6465 N N . ILE A 1 800 ? 38.474 7.825 -35.816 1.00 82.50 800 ILE A N 1
ATOM 6466 C CA . ILE A 1 800 ? 38.847 8.313 -34.479 1.00 82.50 800 ILE A CA 1
ATOM 6467 C C . ILE A 1 800 ? 38.112 9.618 -34.156 1.00 82.50 800 ILE A C 1
ATOM 6469 O O . ILE A 1 800 ? 37.606 9.773 -33.044 1.00 82.50 800 ILE A O 1
ATOM 6473 N N . CYS A 1 801 ? 37.993 10.551 -35.103 1.00 81.75 801 CYS A N 1
ATOM 6474 C CA . CYS A 1 801 ? 37.221 11.781 -34.915 1.00 81.75 801 CYS A CA 1
ATOM 6475 C C . CYS A 1 801 ? 35.729 11.510 -34.659 1.00 81.75 801 CYS A C 1
ATOM 6477 O O . CYS A 1 801 ? 35.134 12.134 -33.778 1.00 81.75 801 CYS A O 1
ATOM 6479 N N . GLU A 1 802 ? 35.122 10.570 -35.387 1.00 81.12 802 GLU A N 1
ATOM 6480 C CA . GLU A 1 802 ? 33.724 10.182 -35.169 1.00 81.12 802 GLU A CA 1
ATOM 6481 C C . GLU A 1 802 ? 33.522 9.569 -33.775 1.00 81.12 802 GLU A C 1
ATOM 6483 O O . GLU A 1 802 ? 32.609 9.949 -33.037 1.00 81.12 802 GLU A O 1
ATOM 6488 N N . GLU A 1 803 ? 34.415 8.669 -33.373 1.00 79.81 803 GLU A N 1
ATOM 6489 C CA . GLU A 1 803 ? 34.344 7.982 -32.088 1.00 79.81 803 GLU A CA 1
ATOM 6490 C C . GLU A 1 803 ? 34.607 8.919 -30.914 1.00 79.81 803 GLU A C 1
ATOM 6492 O O . GLU A 1 803 ? 33.844 8.931 -29.950 1.00 79.81 803 GLU A O 1
ATOM 6497 N N . THR A 1 804 ? 35.627 9.772 -31.005 1.00 75.00 804 THR A N 1
ATOM 6498 C CA . THR A 1 804 ? 35.938 10.770 -29.969 1.00 75.00 804 THR A CA 1
ATOM 6499 C C . THR A 1 804 ? 34.802 11.778 -29.788 1.00 75.00 804 THR A C 1
ATOM 6501 O O . THR A 1 804 ? 34.469 12.116 -28.650 1.00 75.00 804 THR A O 1
ATOM 6504 N N . TYR A 1 805 ? 34.122 12.190 -30.864 1.00 78.50 805 TYR A N 1
ATOM 6505 C CA . TYR A 1 805 ? 32.912 13.013 -30.768 1.00 78.50 805 TYR A CA 1
ATOM 6506 C C . TYR A 1 805 ? 31.795 12.305 -29.983 1.00 78.50 805 TYR A C 1
ATOM 6508 O O . TYR A 1 805 ? 31.176 12.893 -29.086 1.00 78.50 805 TYR A O 1
ATOM 6516 N N . GLN A 1 806 ? 31.562 11.020 -30.268 1.00 72.31 806 GLN A N 1
ATOM 6517 C CA . GLN A 1 806 ? 30.586 10.218 -29.531 1.00 72.31 806 GLN A CA 1
ATOM 6518 C C . GLN A 1 806 ? 30.987 10.025 -28.064 1.00 72.31 806 GLN A C 1
ATOM 6520 O O . GLN A 1 806 ? 30.125 10.143 -27.188 1.00 72.31 806 GLN A O 1
ATOM 6525 N N . VAL A 1 807 ? 32.271 9.775 -27.786 1.00 69.56 807 VAL A N 1
ATOM 6526 C CA . VAL A 1 807 ? 32.832 9.645 -26.434 1.00 69.56 807 VAL A CA 1
ATOM 6527 C C . VAL A 1 807 ? 32.569 10.907 -25.628 1.00 69.56 807 VAL A C 1
ATOM 6529 O O . VAL A 1 807 ? 31.982 10.822 -24.552 1.00 69.56 807 VAL A O 1
ATOM 6532 N N . VAL A 1 808 ? 32.933 12.081 -26.144 1.00 69.75 808 VAL A N 1
ATOM 6533 C CA . VAL A 1 808 ? 32.795 13.353 -25.421 1.00 69.75 808 VAL A CA 1
ATOM 6534 C C . VAL A 1 808 ? 31.324 13.646 -25.109 1.00 69.75 808 VAL A C 1
ATOM 6536 O O . VAL A 1 808 ? 30.967 13.901 -23.957 1.00 69.75 808 VAL A O 1
ATOM 6539 N N . HIS A 1 809 ? 30.434 13.525 -26.098 1.00 69.19 809 HIS A N 1
ATOM 6540 C CA . HIS A 1 809 ? 29.011 13.816 -25.906 1.00 69.19 809 HIS A CA 1
ATOM 6541 C C . HIS A 1 809 ? 28.290 12.788 -25.006 1.00 69.19 809 HIS A C 1
ATOM 6543 O O . HIS A 1 809 ? 27.376 13.157 -24.260 1.00 69.19 809 HIS A O 1
ATOM 6549 N N . LYS A 1 810 ? 28.686 11.505 -25.036 1.00 66.38 810 LYS A N 1
ATOM 6550 C CA . LYS A 1 810 ? 28.140 10.459 -24.146 1.00 66.38 810 LYS A CA 1
ATOM 6551 C C . LYS A 1 810 ? 28.730 10.530 -22.730 1.00 66.38 810 LYS A C 1
ATOM 6553 O O . LYS A 1 810 ? 27.998 10.291 -21.770 1.00 66.38 810 LYS A O 1
ATOM 6558 N N . THR A 1 811 ? 30.004 10.898 -22.579 1.00 59.78 811 THR A N 1
ATOM 6559 C CA . THR A 1 811 ? 30.693 11.034 -21.278 1.00 59.78 811 THR A CA 1
ATOM 6560 C C . THR A 1 811 ? 30.126 12.190 -20.468 1.00 59.78 811 THR A C 1
ATOM 6562 O O . THR A 1 811 ? 29.842 12.020 -19.285 1.00 59.78 811 THR A O 1
ATOM 6565 N N . LEU A 1 812 ? 29.807 13.313 -21.121 1.00 59.88 812 LEU A N 1
ATOM 6566 C CA . LEU A 1 812 ? 29.075 14.431 -20.508 1.00 59.88 812 LEU A CA 1
ATOM 6567 C C . LEU A 1 812 ? 27.700 14.025 -19.931 1.00 59.88 812 LEU A C 1
ATOM 6569 O O . LEU A 1 812 ? 27.139 14.751 -19.115 1.00 59.88 812 LEU A O 1
ATOM 6573 N N . LYS A 1 813 ? 27.151 12.866 -20.328 1.00 57.78 813 LYS A N 1
ATOM 6574 C CA . LYS A 1 813 ? 25.864 12.323 -19.854 1.00 57.78 813 LYS A CA 1
ATOM 6575 C C . LYS A 1 813 ? 26.008 11.102 -18.928 1.00 57.78 813 LYS A C 1
ATOM 6577 O O . LYS A 1 813 ? 25.001 10.472 -18.620 1.00 57.78 813 LYS A O 1
ATOM 6582 N N . GLY A 1 814 ? 27.225 10.762 -18.488 1.00 54.88 814 GLY A N 1
ATOM 6583 C CA . GLY A 1 814 ? 27.497 9.792 -17.414 1.00 54.88 814 GLY A CA 1
ATOM 6584 C C . GLY A 1 814 ? 27.360 8.296 -17.747 1.00 54.88 814 GLY A C 1
ATOM 6585 O O . GLY A 1 814 ? 27.724 7.470 -16.919 1.00 54.88 814 GLY A O 1
ATOM 6586 N N . ASN A 1 815 ? 26.896 7.922 -18.946 1.00 58.53 815 ASN A N 1
ATOM 6587 C CA . ASN A 1 815 ? 26.603 6.522 -19.315 1.00 58.53 815 ASN A CA 1
ATOM 6588 C C . ASN A 1 815 ? 27.644 5.890 -20.261 1.00 58.53 815 ASN A C 1
ATOM 6590 O O . ASN A 1 815 ? 27.359 4.911 -20.945 1.00 58.53 815 ASN A O 1
ATOM 6594 N N . PHE A 1 816 ? 28.831 6.479 -20.381 1.00 58.25 816 PHE A N 1
ATOM 6595 C CA . PHE A 1 816 ? 29.781 6.097 -21.426 1.00 58.25 816 PHE A CA 1
ATOM 6596 C C . PHE A 1 816 ? 30.483 4.751 -21.164 1.00 58.25 816 PHE A C 1
ATOM 6598 O O . PHE A 1 816 ? 30.598 3.937 -22.078 1.00 58.25 816 PHE A O 1
ATOM 6605 N N . ILE A 1 817 ? 30.875 4.491 -19.911 1.00 59.03 817 ILE A N 1
ATOM 6606 C CA . ILE A 1 817 ? 31.714 3.342 -19.512 1.00 59.03 817 ILE A CA 1
ATOM 6607 C C . ILE A 1 817 ? 30.900 2.038 -19.378 1.00 59.03 817 ILE A C 1
ATOM 6609 O O . ILE A 1 817 ? 31.460 0.954 -19.292 1.00 59.03 817 ILE A O 1
ATOM 6613 N N . THR A 1 818 ? 29.566 2.103 -19.384 1.00 62.81 818 THR A N 1
ATOM 6614 C CA . THR A 1 818 ? 28.719 0.909 -19.199 1.00 62.81 818 THR A CA 1
ATOM 6615 C C . THR A 1 818 ? 28.541 0.067 -20.462 1.00 62.81 818 THR A C 1
ATOM 6617 O O . THR A 1 818 ? 28.098 -1.074 -20.368 1.00 62.81 818 THR A O 1
ATOM 6620 N N . ASP A 1 819 ? 28.825 0.626 -21.637 1.00 74.69 819 ASP A N 1
ATOM 6621 C CA . ASP A 1 819 ? 28.623 -0.046 -22.920 1.00 74.69 819 ASP A CA 1
ATOM 6622 C C . ASP A 1 819 ? 29.928 -0.697 -23.402 1.00 74.69 819 ASP A C 1
ATOM 6624 O O . ASP A 1 819 ? 30.941 -0.017 -23.581 1.00 74.69 819 ASP A O 1
ATOM 6628 N N . LEU A 1 820 ? 29.896 -2.014 -23.624 1.00 78.00 820 LEU A N 1
ATOM 6629 C CA . LEU A 1 820 ? 31.061 -2.810 -24.026 1.00 78.00 820 LEU A CA 1
ATOM 6630 C C . LEU A 1 820 ? 31.665 -2.318 -25.349 1.00 78.00 820 LEU A C 1
ATOM 6632 O O . LEU A 1 820 ? 32.884 -2.325 -25.510 1.00 78.00 820 LEU A O 1
ATOM 6636 N N . TRP A 1 821 ? 30.831 -1.834 -26.270 1.00 81.69 821 TRP A N 1
ATOM 6637 C CA . TRP A 1 821 ? 31.284 -1.344 -27.573 1.00 81.69 821 TRP A CA 1
ATOM 6638 C C . TRP A 1 821 ? 32.075 -0.043 -27.473 1.00 81.69 821 TRP A C 1
ATOM 6640 O O . TRP A 1 821 ? 33.052 0.141 -28.199 1.00 81.69 821 TRP A O 1
ATOM 6650 N N . ASN A 1 822 ? 31.706 0.834 -26.534 1.00 80.75 822 ASN A N 1
ATOM 6651 C CA . ASN A 1 822 ? 32.459 2.059 -26.277 1.00 80.75 822 ASN A CA 1
ATOM 6652 C C . ASN A 1 822 ? 33.839 1.732 -25.684 1.00 80.75 822 ASN A C 1
ATOM 6654 O O . ASN A 1 822 ? 34.823 2.358 -26.064 1.00 80.75 822 ASN A O 1
ATOM 6658 N N . ILE A 1 823 ? 33.931 0.738 -24.788 1.00 82.62 823 ILE A N 1
ATOM 6659 C CA . ILE A 1 823 ? 35.216 0.290 -24.224 1.00 82.62 823 ILE A CA 1
ATOM 6660 C C . ILE A 1 823 ? 36.117 -0.266 -25.333 1.00 82.62 823 ILE A C 1
ATOM 6662 O O . ILE A 1 823 ? 37.282 0.118 -25.423 1.00 82.62 823 ILE A O 1
ATOM 6666 N N . LEU A 1 824 ? 35.571 -1.114 -26.212 1.00 84.12 824 LEU A N 1
ATOM 6667 C CA . LEU A 1 824 ? 36.304 -1.676 -27.349 1.00 84.12 824 LEU A CA 1
ATOM 6668 C C . LEU A 1 824 ? 36.844 -0.577 -28.284 1.00 84.12 824 LEU A C 1
ATOM 6670 O O . LEU A 1 824 ? 37.977 -0.665 -28.747 1.00 84.12 824 LEU A O 1
ATOM 6674 N N . ALA A 1 825 ? 36.067 0.488 -28.509 1.00 83.12 825 ALA A N 1
ATOM 6675 C CA . ALA A 1 825 ? 36.496 1.637 -29.304 1.00 83.12 825 ALA A CA 1
ATOM 6676 C C . ALA A 1 825 ? 37.664 2.408 -28.660 1.00 83.12 825 ALA A C 1
ATOM 6678 O O . ALA A 1 825 ? 38.589 2.798 -29.365 1.00 83.12 825 ALA A O 1
ATOM 6679 N N . ILE A 1 826 ? 37.661 2.603 -27.336 1.00 85.50 826 ILE A N 1
ATOM 6680 C CA . ILE A 1 826 ? 38.777 3.252 -26.619 1.00 85.50 826 ILE A CA 1
ATOM 6681 C C . ILE A 1 826 ? 40.048 2.407 -26.726 1.00 85.50 826 ILE A C 1
ATOM 6683 O O . ILE A 1 826 ? 41.126 2.954 -26.952 1.00 85.50 826 ILE A O 1
ATOM 6687 N N . ILE A 1 827 ? 39.919 1.084 -26.581 1.00 88.44 827 ILE A N 1
ATOM 6688 C CA . ILE A 1 827 ? 41.041 0.148 -26.718 1.00 88.44 827 ILE A CA 1
ATOM 6689 C C . ILE A 1 827 ? 41.630 0.235 -28.130 1.00 88.44 827 ILE A C 1
ATOM 6691 O O . ILE A 1 827 ? 42.843 0.382 -28.252 1.00 88.44 827 ILE A O 1
ATOM 6695 N N . ALA A 1 828 ? 40.792 0.232 -29.173 1.00 87.75 828 ALA A N 1
ATOM 6696 C CA . ALA A 1 828 ? 41.237 0.400 -30.560 1.00 87.75 828 ALA A CA 1
ATOM 6697 C C . ALA A 1 828 ? 42.019 1.712 -30.753 1.00 87.75 828 ALA A C 1
ATOM 6699 O O . ALA A 1 828 ? 43.152 1.723 -31.222 1.00 87.75 828 ALA A O 1
ATOM 6700 N N . ILE A 1 829 ? 41.462 2.838 -30.289 1.00 87.06 829 ILE A N 1
ATOM 6701 C CA . ILE A 1 829 ? 42.125 4.149 -30.391 1.00 87.06 829 ILE A CA 1
ATOM 6702 C C . ILE A 1 829 ? 43.484 4.138 -29.667 1.00 87.06 829 ILE A C 1
ATOM 6704 O O . ILE A 1 829 ? 44.466 4.660 -30.192 1.00 87.06 829 ILE A O 1
ATOM 6708 N N . GLY A 1 830 ? 43.560 3.531 -28.479 1.00 89.25 830 GLY A N 1
ATOM 6709 C CA . GLY A 1 830 ? 44.802 3.416 -27.714 1.00 89.25 830 GLY A CA 1
ATOM 6710 C C . GLY A 1 830 ? 45.868 2.572 -28.418 1.00 89.25 830 GLY A C 1
ATOM 6711 O O . GLY A 1 830 ? 47.013 3.011 -28.532 1.00 89.25 830 GLY A O 1
ATOM 6712 N N . LEU A 1 831 ? 45.491 1.393 -28.929 1.00 91.19 831 LEU A N 1
ATOM 6713 C CA . LEU A 1 831 ? 46.389 0.504 -29.673 1.00 91.19 831 LEU A CA 1
ATOM 6714 C C . LEU A 1 831 ? 46.900 1.172 -30.952 1.00 91.19 831 LEU A C 1
ATOM 6716 O O . LEU A 1 831 ? 48.102 1.127 -31.217 1.00 91.19 831 LEU A O 1
ATOM 6720 N N . TYR A 1 832 ? 46.022 1.858 -31.689 1.00 89.44 832 TYR A N 1
ATOM 6721 C CA . TYR A 1 832 ? 46.400 2.620 -32.874 1.00 89.44 832 TYR A CA 1
ATOM 6722 C C . TYR A 1 832 ? 47.404 3.732 -32.554 1.00 89.44 832 TYR A C 1
ATOM 6724 O O . TYR A 1 832 ? 48.415 3.850 -33.240 1.00 89.44 832 TYR A O 1
ATOM 6732 N N . ILE A 1 833 ? 47.179 4.534 -31.505 1.00 89.31 833 ILE A N 1
ATOM 6733 C CA . ILE A 1 833 ? 48.101 5.621 -31.129 1.00 89.31 833 ILE A CA 1
ATOM 6734 C C . ILE A 1 833 ? 49.479 5.059 -30.756 1.00 89.31 833 ILE A C 1
ATOM 6736 O O . ILE A 1 833 ? 50.495 5.584 -31.208 1.00 89.31 833 ILE A O 1
ATOM 6740 N N . ILE A 1 834 ? 49.529 3.976 -29.975 1.00 90.25 834 ILE A N 1
ATOM 6741 C CA . ILE A 1 834 ? 50.789 3.325 -29.586 1.00 90.25 834 ILE A CA 1
ATOM 6742 C C . ILE A 1 834 ? 51.500 2.749 -30.819 1.00 90.25 834 ILE A C 1
ATOM 6744 O O . ILE A 1 834 ? 52.694 2.993 -31.009 1.00 90.25 834 ILE A O 1
ATOM 6748 N N . GLY A 1 835 ? 50.775 2.036 -31.685 1.00 87.25 835 GLY A N 1
ATOM 6749 C CA . GLY A 1 835 ? 51.304 1.493 -32.938 1.00 87.25 835 GLY A CA 1
ATOM 6750 C C . GLY A 1 835 ? 51.819 2.587 -33.876 1.00 87.25 835 GLY A C 1
ATOM 6751 O O . GLY A 1 835 ? 52.909 2.468 -34.433 1.00 87.25 835 GLY A O 1
ATOM 6752 N N . PHE A 1 836 ? 51.093 3.697 -33.988 1.00 85.69 836 PHE A N 1
ATOM 6753 C CA . PHE A 1 836 ? 51.459 4.833 -34.827 1.00 85.69 836 PHE A CA 1
ATOM 6754 C C . PHE A 1 836 ? 52.678 5.592 -34.292 1.00 85.69 836 PHE A C 1
ATOM 6756 O O . PHE A 1 836 ? 53.574 5.908 -35.064 1.00 85.69 836 PHE A O 1
ATOM 6763 N N . ILE A 1 837 ? 52.770 5.850 -32.982 1.00 86.12 837 ILE A N 1
ATOM 6764 C CA . ILE A 1 837 ? 53.928 6.540 -32.383 1.00 86.12 837 ILE A CA 1
ATOM 6765 C C . ILE A 1 837 ? 55.191 5.682 -32.503 1.00 86.12 837 ILE A C 1
ATOM 6767 O O . ILE A 1 837 ? 56.243 6.181 -32.904 1.00 86.12 837 ILE A O 1
ATOM 6771 N N . THR A 1 838 ? 55.089 4.387 -32.194 1.00 83.88 838 THR A N 1
ATOM 6772 C CA . THR A 1 838 ? 56.225 3.453 -32.280 1.00 83.88 838 THR A CA 1
ATOM 6773 C C . THR A 1 838 ? 56.739 3.284 -33.709 1.00 83.88 838 THR A C 1
ATOM 6775 O O . THR A 1 838 ? 57.925 3.024 -33.892 1.00 83.88 838 THR A O 1
ATOM 6778 N N . ARG A 1 839 ? 55.902 3.533 -34.725 1.00 79.69 839 ARG A N 1
ATOM 6779 C CA . ARG A 1 839 ? 56.305 3.531 -36.140 1.00 79.69 839 ARG A CA 1
ATOM 6780 C C . ARG A 1 839 ? 57.361 4.594 -36.477 1.00 79.69 839 ARG A C 1
ATOM 6782 O O . ARG A 1 839 ? 58.195 4.353 -37.345 1.00 79.69 839 ARG A O 1
ATOM 6789 N N . PHE A 1 840 ? 57.342 5.759 -35.823 1.00 78.00 840 PHE A N 1
ATOM 6790 C CA . PHE A 1 840 ? 58.278 6.857 -36.124 1.00 78.00 840 PHE A CA 1
ATOM 6791 C C . PHE A 1 840 ? 59.666 6.676 -35.498 1.00 78.00 840 PHE A C 1
ATOM 6793 O O . PHE A 1 840 ? 60.574 7.458 -35.778 1.00 78.00 840 PHE A O 1
ATOM 6800 N N . ILE A 1 841 ? 59.849 5.659 -34.653 1.00 79.25 841 ILE A N 1
ATOM 6801 C CA . ILE A 1 841 ? 61.117 5.402 -33.977 1.00 79.25 841 ILE A CA 1
ATOM 6802 C C . ILE A 1 841 ? 61.934 4.415 -34.823 1.00 79.25 841 ILE A C 1
ATOM 6804 O O . ILE A 1 841 ? 61.540 3.277 -35.038 1.00 79.25 841 ILE A O 1
ATOM 6808 N N . VAL A 1 842 ? 63.107 4.865 -35.270 1.00 66.81 842 VAL A N 1
ATOM 6809 C CA . VAL A 1 842 ? 63.992 4.277 -36.304 1.00 66.81 842 VAL A CA 1
ATOM 6810 C C . VAL A 1 842 ? 64.611 2.899 -35.953 1.00 66.81 842 VAL A C 1
ATOM 6812 O O . VAL A 1 842 ? 65.393 2.360 -36.729 1.00 66.81 842 VAL A O 1
ATOM 6815 N N . SER A 1 843 ? 64.264 2.284 -34.817 1.00 77.50 843 SER A N 1
ATOM 6816 C CA . SER A 1 843 ? 64.840 1.004 -34.362 1.00 77.50 843 SER A CA 1
ATOM 6817 C C . SER A 1 843 ? 64.070 -0.223 -34.877 1.00 77.50 843 SER A C 1
ATOM 6819 O O . SER A 1 843 ? 62.847 -0.285 -34.754 1.00 77.50 843 SER A O 1
ATOM 6821 N N . GLU A 1 844 ? 64.780 -1.247 -35.369 1.00 76.69 844 GLU A N 1
ATOM 6822 C CA . GLU A 1 844 ? 64.190 -2.501 -35.881 1.00 76.69 844 GLU A CA 1
ATOM 6823 C C . GLU A 1 844 ? 63.384 -3.277 -34.821 1.00 76.69 844 GLU A C 1
ATOM 6825 O O . GLU A 1 844 ? 62.310 -3.820 -35.108 1.00 76.69 844 GLU A O 1
ATOM 6830 N N . ALA A 1 845 ? 63.846 -3.279 -33.566 1.00 80.50 845 ALA A N 1
ATOM 6831 C CA . ALA A 1 845 ? 63.131 -3.919 -32.462 1.00 80.50 845 ALA A CA 1
ATOM 6832 C C . ALA A 1 845 ? 61.794 -3.212 -32.167 1.00 80.50 845 ALA A C 1
ATOM 6834 O O . ALA A 1 845 ? 60.774 -3.860 -31.936 1.00 80.50 845 ALA A O 1
ATOM 6835 N N . ILE A 1 846 ? 61.777 -1.876 -32.239 1.00 83.50 846 ILE A N 1
ATOM 6836 C CA . ILE A 1 846 ? 60.582 -1.058 -31.980 1.00 83.50 846 ILE A CA 1
ATOM 6837 C C . ILE A 1 846 ? 59.592 -1.144 -33.152 1.00 83.50 846 ILE A C 1
ATOM 6839 O O . ILE A 1 846 ? 58.380 -1.138 -32.939 1.00 83.50 846 ILE A O 1
ATOM 6843 N N . PHE A 1 847 ? 60.080 -1.331 -34.380 1.00 82.94 847 PHE A N 1
ATOM 6844 C CA . PHE A 1 847 ? 59.226 -1.598 -35.536 1.00 82.94 847 PHE A CA 1
ATOM 6845 C C . PHE A 1 847 ? 58.452 -2.920 -35.403 1.00 82.94 847 PHE A C 1
ATOM 6847 O O . PHE A 1 847 ? 57.257 -2.976 -35.698 1.00 82.94 847 PHE A O 1
ATOM 6854 N N . THR A 1 848 ? 59.096 -3.972 -34.891 1.00 84.56 848 THR A N 1
ATOM 6855 C CA . THR A 1 848 ? 58.417 -5.251 -34.614 1.00 84.56 848 THR A CA 1
ATOM 6856 C C . THR A 1 848 ? 57.290 -5.063 -33.595 1.00 84.56 848 THR A C 1
ATOM 6858 O O . THR A 1 848 ? 56.184 -5.570 -33.784 1.00 84.56 848 THR A O 1
ATOM 6861 N N . VAL A 1 849 ? 57.533 -4.254 -32.561 1.00 87.62 849 VAL A N 1
ATOM 6862 C CA . VAL A 1 849 ? 56.520 -3.875 -31.566 1.00 87.62 849 VAL A CA 1
ATOM 6863 C C . VAL A 1 849 ? 55.362 -3.099 -32.213 1.00 87.62 849 VAL A C 1
ATOM 6865 O O . VAL A 1 849 ? 54.200 -3.421 -31.965 1.00 87.62 849 VAL A O 1
ATOM 6868 N N . SER A 1 850 ? 55.648 -2.146 -33.105 1.00 86.06 850 SER A N 1
ATOM 6869 C CA . SER A 1 850 ? 54.634 -1.398 -33.870 1.00 86.06 850 SER A CA 1
ATOM 6870 C C . SER A 1 850 ? 53.748 -2.320 -34.722 1.00 86.06 850 SER A C 1
ATOM 6872 O O . SER A 1 850 ? 52.520 -2.204 -34.693 1.00 86.06 850 SER A O 1
ATOM 6874 N N . LYS A 1 851 ? 54.343 -3.316 -35.395 1.00 87.00 851 LYS A N 1
ATOM 6875 C CA . LYS A 1 851 ? 53.616 -4.325 -36.185 1.00 87.00 851 LYS A CA 1
ATOM 6876 C C . LYS A 1 851 ? 52.688 -5.192 -35.329 1.00 87.00 851 LYS A C 1
ATOM 6878 O O . LYS A 1 851 ? 51.589 -5.533 -35.771 1.00 87.00 851 LYS A O 1
ATOM 6883 N N . ILE A 1 852 ? 53.107 -5.543 -34.112 1.00 90.50 852 ILE A N 1
ATOM 6884 C CA . ILE A 1 852 ? 52.275 -6.294 -33.161 1.00 90.50 852 ILE A CA 1
ATOM 6885 C C . ILE A 1 852 ? 51.080 -5.440 -32.727 1.00 90.50 852 ILE A C 1
ATOM 6887 O O . ILE A 1 852 ? 49.945 -5.901 -32.815 1.00 90.50 852 ILE A O 1
ATOM 6891 N N . PHE A 1 853 ? 51.305 -4.183 -32.331 1.00 91.81 853 PHE A N 1
ATOM 6892 C CA . PHE A 1 853 ? 50.221 -3.288 -31.914 1.00 91.81 853 PHE A CA 1
ATOM 6893 C C . PHE A 1 853 ? 49.223 -2.992 -33.040 1.00 91.81 853 PHE A C 1
ATOM 6895 O O . PHE A 1 853 ? 48.021 -3.043 -32.798 1.00 91.81 853 PHE A O 1
ATOM 6902 N N . MET A 1 854 ? 49.688 -2.765 -34.273 1.00 88.06 854 MET A N 1
ATOM 6903 C CA . MET A 1 854 ? 48.806 -2.579 -35.436 1.00 88.06 854 MET A CA 1
ATOM 6904 C C . MET A 1 854 ? 48.037 -3.858 -35.802 1.00 88.06 854 MET A C 1
ATOM 6906 O O . MET A 1 854 ? 46.885 -3.781 -36.222 1.00 88.06 854 MET A O 1
ATOM 6910 N N . GLY A 1 855 ? 48.637 -5.039 -35.610 1.00 91.00 855 GLY A N 1
ATOM 6911 C CA . GLY A 1 855 ? 47.952 -6.323 -35.793 1.00 91.00 855 GLY A CA 1
ATOM 6912 C C . GLY A 1 855 ? 46.868 -6.567 -34.739 1.00 91.00 855 GLY A C 1
ATOM 6913 O O . GLY A 1 855 ? 45.767 -7.003 -35.071 1.00 91.00 855 GLY A O 1
ATOM 6914 N N . LEU A 1 856 ? 47.146 -6.229 -33.476 1.00 92.69 856 LEU A N 1
ATOM 6915 C CA . LEU A 1 856 ? 46.152 -6.267 -32.402 1.00 92.69 856 LEU A CA 1
ATOM 6916 C C . LEU A 1 856 ? 45.020 -5.261 -32.644 1.00 92.69 856 LEU A C 1
ATOM 6918 O O . LEU A 1 856 ? 43.857 -5.606 -32.451 1.00 92.69 856 LEU A O 1
ATOM 6922 N N . ASP A 1 857 ? 45.338 -4.052 -33.114 1.00 91.56 857 ASP A N 1
ATOM 6923 C CA . ASP A 1 857 ? 44.331 -3.052 -33.481 1.00 91.56 857 ASP A CA 1
ATOM 6924 C C . ASP A 1 857 ? 43.410 -3.566 -34.602 1.00 91.56 857 ASP A C 1
ATOM 6926 O O . ASP A 1 857 ? 42.186 -3.511 -34.474 1.00 91.56 857 ASP A O 1
ATOM 6930 N N . LEU A 1 858 ? 43.970 -4.179 -35.654 1.00 91.31 858 LEU A N 1
ATOM 6931 C CA . LEU A 1 858 ? 43.191 -4.790 -36.738 1.00 91.31 858 LEU A CA 1
ATOM 6932 C C . LEU A 1 858 ? 42.187 -5.832 -36.215 1.00 91.31 858 LEU A C 1
ATOM 6934 O O . LEU A 1 858 ? 41.026 -5.830 -36.630 1.00 91.31 858 LEU A O 1
ATOM 6938 N N . ILE A 1 859 ? 42.596 -6.690 -35.273 1.00 92.50 859 ILE A N 1
ATOM 6939 C CA . ILE A 1 859 ? 41.703 -7.677 -34.638 1.00 92.50 859 ILE A CA 1
ATOM 6940 C C . ILE A 1 859 ? 40.540 -6.976 -33.927 1.00 92.50 859 ILE A C 1
ATOM 6942 O O . ILE A 1 859 ? 39.386 -7.391 -34.067 1.00 92.50 859 ILE A O 1
ATOM 6946 N N . VAL A 1 860 ? 40.814 -5.896 -33.193 1.00 90.88 860 VAL A N 1
ATOM 6947 C CA . VAL A 1 860 ? 39.780 -5.127 -32.487 1.00 90.88 860 VAL A CA 1
ATOM 6948 C C . VAL A 1 860 ? 38.776 -4.512 -33.473 1.00 90.88 860 VAL A C 1
ATOM 6950 O O . VAL A 1 860 ? 37.564 -4.603 -33.246 1.00 90.88 860 VAL A O 1
ATOM 6953 N N . TRP A 1 861 ? 39.236 -3.964 -34.602 1.00 89.25 861 TRP A N 1
ATOM 6954 C CA . TRP A 1 861 ? 38.354 -3.461 -35.663 1.00 89.25 861 TRP A CA 1
ATOM 6955 C C . TRP A 1 861 ? 37.527 -4.566 -36.331 1.00 89.25 861 TRP A C 1
ATOM 6957 O O . TRP A 1 861 ? 36.352 -4.345 -36.634 1.00 89.25 861 TRP A O 1
ATOM 6967 N N . TYR A 1 862 ? 38.072 -5.773 -36.494 1.00 90.62 862 TYR A N 1
ATOM 6968 C CA . TYR A 1 862 ? 37.295 -6.925 -36.956 1.00 90.62 862 TYR A CA 1
ATOM 6969 C C . TYR A 1 862 ? 36.215 -7.339 -35.953 1.00 90.62 862 TYR A C 1
ATOM 6971 O O . TYR A 1 862 ? 35.078 -7.559 -36.358 1.00 90.62 862 TYR A O 1
ATOM 6979 N N . ILE A 1 863 ? 36.503 -7.379 -34.647 1.00 88.88 863 ILE A N 1
ATOM 6980 C CA . ILE A 1 863 ? 35.481 -7.659 -33.618 1.00 88.88 863 ILE A CA 1
ATOM 6981 C C . ILE A 1 863 ? 34.374 -6.597 -33.662 1.00 88.88 863 ILE A C 1
ATOM 6983 O O . ILE A 1 863 ? 33.190 -6.909 -33.519 1.00 88.88 863 ILE A O 1
ATOM 6987 N N . ARG A 1 864 ? 34.737 -5.338 -33.923 1.00 85.75 864 ARG A N 1
ATOM 6988 C CA . ARG A 1 864 ? 33.795 -4.221 -34.021 1.00 85.75 864 ARG A CA 1
ATOM 6989 C C . ARG A 1 864 ? 32.770 -4.379 -35.152 1.00 85.75 864 ARG A C 1
ATOM 6991 O O . ARG A 1 864 ? 31.670 -3.843 -35.023 1.00 85.75 864 ARG A O 1
ATOM 6998 N N . ILE A 1 865 ? 33.050 -5.160 -36.204 1.00 86.56 865 ILE A N 1
ATOM 6999 C CA . ILE A 1 865 ? 32.071 -5.431 -37.276 1.00 86.56 865 ILE A CA 1
ATOM 7000 C C . ILE A 1 865 ? 30.787 -6.071 -36.737 1.00 86.56 865 ILE A C 1
ATOM 7002 O O . ILE A 1 865 ? 29.700 -5.821 -37.255 1.00 86.56 865 ILE A O 1
ATOM 7006 N N . LEU A 1 866 ? 30.891 -6.844 -35.650 1.00 85.81 866 LEU A N 1
ATOM 7007 C CA . LEU A 1 866 ? 29.757 -7.517 -35.026 1.00 85.81 866 LEU A CA 1
ATOM 7008 C C . LEU A 1 866 ? 28.706 -6.518 -34.521 1.00 85.81 866 LEU A C 1
ATOM 7010 O O . LEU A 1 866 ? 27.518 -6.832 -34.532 1.00 85.81 866 LEU A O 1
ATOM 7014 N N . HIS A 1 867 ? 29.109 -5.295 -34.160 1.00 84.06 867 HIS A N 1
ATOM 7015 C CA . HIS A 1 867 ? 28.183 -4.234 -33.760 1.00 84.06 867 HIS A CA 1
ATOM 7016 C C . HIS A 1 867 ? 27.206 -3.856 -34.887 1.00 84.06 867 HIS A C 1
ATOM 7018 O O . HIS A 1 867 ? 26.058 -3.512 -34.612 1.00 84.06 867 HIS A O 1
ATOM 7024 N N . LEU A 1 868 ? 27.604 -3.986 -36.161 1.00 84.06 868 LEU A N 1
ATOM 7025 C CA . LEU A 1 868 ? 26.718 -3.727 -37.305 1.00 84.06 868 LEU A CA 1
ATOM 7026 C C . LEU A 1 868 ? 25.561 -4.733 -37.369 1.00 84.06 868 LEU A C 1
ATOM 7028 O O . LEU A 1 868 ? 24.448 -4.374 -37.756 1.00 84.06 868 LEU A O 1
ATOM 7032 N N . PHE A 1 869 ? 25.789 -5.976 -36.935 1.00 84.62 869 PHE A N 1
ATOM 7033 C CA . PHE A 1 869 ? 24.752 -7.009 -36.901 1.00 84.62 869 PHE A CA 1
ATOM 7034 C C . PHE A 1 869 ? 23.721 -6.796 -35.786 1.00 84.62 869 PHE A C 1
ATOM 7036 O O . PHE A 1 869 ? 22.639 -7.380 -35.853 1.00 84.62 869 PHE A O 1
ATOM 7043 N N . ALA A 1 870 ? 24.000 -5.923 -34.809 1.00 82.62 870 ALA A N 1
ATOM 7044 C CA . ALA A 1 870 ? 23.050 -5.573 -33.753 1.00 82.62 870 ALA A CA 1
ATOM 7045 C C . ALA A 1 870 ? 21.793 -4.866 -34.293 1.00 82.62 870 ALA A C 1
ATOM 7047 O O . ALA A 1 870 ? 20.718 -5.001 -33.714 1.00 82.62 870 ALA A O 1
ATOM 7048 N N . ALA A 1 871 ? 21.911 -4.146 -35.415 1.00 81.06 871 ALA A N 1
ATOM 7049 C CA . ALA A 1 871 ? 20.799 -3.433 -36.044 1.00 81.06 871 ALA A CA 1
ATOM 7050 C C . ALA A 1 871 ? 19.845 -4.351 -36.832 1.00 81.06 871 ALA A C 1
ATOM 7052 O O . ALA A 1 871 ? 18.748 -3.928 -37.195 1.00 81.06 871 ALA A O 1
ATOM 7053 N N . TYR A 1 872 ? 20.244 -5.595 -37.115 1.00 83.94 872 TYR A N 1
ATOM 7054 C CA . TYR A 1 872 ? 19.451 -6.514 -37.925 1.00 83.94 872 TYR A CA 1
ATOM 7055 C C . TYR A 1 872 ? 18.509 -7.361 -37.063 1.00 83.94 872 TYR A C 1
ATOM 7057 O O . TYR A 1 872 ? 18.947 -8.044 -36.139 1.00 83.94 872 TYR A O 1
ATOM 7065 N N . GLU A 1 873 ? 17.223 -7.389 -37.419 1.00 81.88 873 GLU A N 1
ATOM 7066 C CA . GLU A 1 873 ? 16.134 -7.976 -36.618 1.00 81.88 873 GLU A CA 1
ATOM 7067 C C . GLU A 1 873 ? 16.402 -9.421 -36.155 1.00 81.88 873 GLU A C 1
ATOM 7069 O O . GLU A 1 873 ? 16.136 -9.771 -35.007 1.00 81.88 873 GLU A O 1
ATOM 7074 N N . ARG A 1 874 ? 16.973 -10.268 -37.024 1.00 84.69 874 ARG A N 1
ATOM 7075 C CA . ARG A 1 874 ? 17.213 -11.693 -36.716 1.00 84.69 874 ARG A CA 1
ATOM 7076 C C . ARG A 1 874 ? 18.571 -11.980 -36.074 1.00 84.69 874 ARG A C 1
ATOM 7078 O O . ARG A 1 874 ? 18.722 -13.013 -35.422 1.00 84.69 874 ARG A O 1
ATOM 7085 N N . LEU A 1 875 ? 19.569 -11.127 -36.313 1.00 83.81 875 LEU A N 1
ATOM 7086 C CA . LEU A 1 875 ? 20.950 -11.342 -35.857 1.00 83.81 875 LEU A CA 1
ATOM 7087 C C . LEU A 1 875 ? 21.229 -10.619 -34.538 1.00 83.81 875 LEU A C 1
ATOM 7089 O O . LEU A 1 875 ? 21.980 -11.145 -33.721 1.00 83.81 875 LEU A O 1
ATOM 7093 N N . GLY A 1 876 ? 20.572 -9.485 -34.283 1.00 85.44 876 GLY A N 1
ATOM 7094 C CA . GLY A 1 876 ? 20.744 -8.702 -33.062 1.00 85.44 876 GLY A CA 1
ATOM 7095 C C . GLY A 1 876 ? 20.488 -9.500 -31.777 1.00 85.44 876 GLY A C 1
ATOM 7096 O O . GLY A 1 876 ? 21.394 -9.590 -30.947 1.00 85.44 876 GLY A O 1
ATOM 7097 N N . PRO A 1 877 ? 19.328 -10.170 -31.614 1.00 87.00 877 PRO A N 1
ATOM 7098 C CA . PRO A 1 877 ? 19.055 -10.969 -30.417 1.00 87.00 877 PRO A CA 1
ATOM 7099 C C . PRO A 1 877 ? 20.036 -12.133 -30.224 1.00 87.00 877 PRO A C 1
ATOM 7101 O O . PRO A 1 877 ? 20.394 -12.462 -29.094 1.00 87.00 877 PRO A O 1
ATOM 7104 N N . LYS A 1 878 ? 20.503 -12.747 -31.321 1.00 88.56 878 LYS A N 1
ATOM 7105 C CA . LYS A 1 878 ? 21.512 -13.816 -31.270 1.00 88.56 878 LYS A CA 1
ATOM 7106 C C . LYS A 1 878 ? 22.856 -13.285 -30.782 1.00 88.56 878 LYS A C 1
ATOM 7108 O O . LYS A 1 878 ? 23.497 -13.929 -29.961 1.00 88.56 878 LYS A O 1
ATOM 7113 N N . LEU A 1 879 ? 23.258 -12.104 -31.245 1.00 86.69 879 LEU A N 1
ATOM 7114 C CA . LEU A 1 879 ? 24.478 -11.445 -30.798 1.00 86.69 879 LEU A CA 1
ATOM 7115 C C . LEU A 1 879 ? 24.414 -11.110 -29.299 1.00 86.69 879 LEU A C 1
ATOM 7117 O O . LEU A 1 879 ? 25.356 -11.395 -28.565 1.00 86.69 879 LEU A O 1
ATOM 7121 N N . GLU A 1 880 ? 23.288 -10.573 -28.819 1.00 81.88 880 GLU A N 1
ATOM 7122 C CA . GLU A 1 880 ? 23.099 -10.295 -27.388 1.00 81.88 880 GLU A CA 1
ATOM 7123 C C . GLU A 1 880 ? 23.122 -11.581 -26.543 1.00 81.88 880 GLU A C 1
ATOM 7125 O O . GLU A 1 880 ? 23.675 -11.589 -25.441 1.00 81.88 880 GLU A O 1
ATOM 7130 N N . MET A 1 881 ? 22.559 -12.679 -27.062 1.00 84.06 881 MET A N 1
ATOM 7131 C CA . MET A 1 881 ? 22.633 -13.998 -26.429 1.00 84.06 881 MET A CA 1
ATOM 7132 C C . MET A 1 881 ? 24.086 -14.472 -26.312 1.00 84.06 881 MET A C 1
ATOM 7134 O O . MET A 1 881 ? 24.506 -14.824 -25.215 1.00 84.06 881 MET A O 1
ATOM 7138 N N . ILE A 1 882 ? 24.870 -14.380 -27.393 1.00 86.12 882 ILE A N 1
ATOM 7139 C CA . ILE A 1 882 ? 26.300 -14.723 -27.395 1.00 86.12 882 ILE A CA 1
ATOM 7140 C C . ILE A 1 882 ? 27.058 -13.899 -26.344 1.00 86.12 882 ILE A C 1
ATOM 7142 O O . ILE A 1 882 ? 27.802 -14.466 -25.548 1.00 86.12 882 ILE A O 1
ATOM 7146 N N . PHE A 1 883 ? 26.840 -12.582 -26.267 1.00 80.31 883 PHE A N 1
ATOM 7147 C CA . PHE A 1 883 ? 27.515 -11.738 -25.270 1.00 80.31 883 PHE A CA 1
ATOM 7148 C C . PHE A 1 883 ? 27.151 -12.075 -23.823 1.00 80.31 883 PHE A C 1
ATOM 7150 O O . PHE A 1 883 ? 27.993 -11.931 -22.935 1.00 80.31 883 PHE A O 1
ATOM 7157 N N . LYS A 1 884 ? 25.918 -12.525 -23.565 1.00 81.69 884 LYS A N 1
ATOM 7158 C CA . LYS A 1 884 ? 25.536 -13.029 -22.239 1.00 81.69 884 LYS A CA 1
ATOM 7159 C C . LYS A 1 884 ? 26.271 -14.329 -21.927 1.00 81.69 884 LYS A C 1
ATOM 7161 O O . LYS A 1 884 ? 26.856 -14.425 -20.855 1.00 81.69 884 LYS A O 1
ATOM 7166 N N . THR A 1 885 ? 26.339 -15.251 -22.885 1.00 85.38 885 THR A N 1
ATOM 7167 C CA . THR A 1 885 ? 27.061 -16.523 -22.739 1.00 85.38 885 THR A CA 1
ATOM 7168 C C . THR A 1 885 ? 28.571 -16.332 -22.557 1.00 85.38 885 THR A C 1
ATOM 7170 O O . THR A 1 885 ? 29.190 -17.089 -21.817 1.00 85.38 885 THR A O 1
ATOM 7173 N N . ILE A 1 886 ? 29.179 -15.298 -23.155 1.00 81.69 886 ILE A N 1
ATOM 7174 C CA . ILE A 1 886 ? 30.614 -14.999 -22.985 1.00 81.69 886 ILE A CA 1
ATOM 7175 C C . ILE A 1 886 ? 30.970 -14.707 -21.519 1.00 81.69 886 ILE A C 1
ATOM 7177 O O . ILE A 1 886 ? 32.050 -15.090 -21.079 1.00 81.69 886 ILE A O 1
ATOM 7181 N N . LYS A 1 887 ? 30.085 -14.073 -20.734 1.00 75.31 887 LYS A N 1
ATOM 7182 C CA . LYS A 1 887 ? 30.363 -13.798 -19.311 1.00 75.31 887 LYS A CA 1
ATOM 7183 C C . LYS A 1 887 ? 30.503 -15.080 -18.491 1.00 75.31 887 LYS A C 1
ATOM 7185 O O . LYS A 1 887 ? 31.398 -15.159 -17.655 1.00 75.31 887 LYS A O 1
ATOM 7190 N N . ASP A 1 888 ? 29.669 -16.073 -18.777 1.00 82.19 888 ASP A N 1
ATOM 7191 C CA . ASP A 1 888 ? 29.720 -17.380 -18.118 1.00 82.19 888 ASP A CA 1
ATOM 7192 C C . ASP A 1 888 ? 30.911 -18.206 -18.639 1.00 82.19 888 ASP A C 1
ATOM 7194 O O . ASP A 1 888 ? 31.623 -18.850 -17.867 1.00 82.19 888 ASP A O 1
ATOM 7198 N N . LEU A 1 889 ? 31.203 -18.110 -19.943 1.00 86.25 889 LEU A N 1
ATOM 7199 C CA . LEU A 1 889 ? 32.351 -18.768 -20.571 1.00 86.25 889 LEU A CA 1
ATOM 7200 C C . LEU A 1 889 ? 33.697 -18.253 -20.038 1.00 86.25 889 LEU A C 1
ATOM 7202 O O . LEU A 1 889 ? 34.645 -19.027 -19.951 1.00 86.25 889 LEU A O 1
ATOM 7206 N N . LEU A 1 890 ? 33.803 -16.975 -19.657 1.00 82.19 890 LEU A N 1
ATOM 7207 C CA . LEU A 1 890 ? 35.038 -16.415 -19.094 1.00 82.19 890 LEU A CA 1
ATOM 7208 C C . LEU A 1 890 ? 35.438 -17.100 -17.781 1.00 82.19 890 LEU A C 1
ATOM 7210 O O . LEU A 1 890 ? 36.612 -17.417 -17.605 1.00 82.19 890 LEU A O 1
ATOM 7214 N N . PHE A 1 891 ? 34.481 -17.394 -16.894 1.00 83.81 891 PHE A N 1
ATOM 7215 C CA . PHE A 1 891 ? 34.754 -18.161 -15.672 1.00 83.81 891 PHE A CA 1
ATOM 7216 C C . PHE A 1 891 ? 35.256 -19.571 -15.993 1.00 83.81 891 PHE A C 1
ATOM 7218 O O . PHE A 1 891 ? 36.244 -20.023 -15.415 1.00 83.81 891 PHE A O 1
ATOM 7225 N N . PHE A 1 892 ? 34.624 -20.235 -16.964 1.00 86.00 892 PHE A N 1
ATOM 7226 C CA . PHE A 1 892 ? 35.058 -21.551 -17.427 1.00 86.00 892 PHE A CA 1
ATOM 7227 C C . PHE A 1 892 ? 36.461 -21.514 -18.053 1.00 86.00 892 PHE A C 1
ATOM 7229 O O . PHE A 1 892 ? 37.285 -22.384 -17.787 1.00 86.00 892 PHE A O 1
ATOM 7236 N N . SER A 1 893 ? 36.771 -20.481 -18.840 1.00 85.88 893 SER A N 1
ATOM 7237 C CA . SER A 1 893 ? 38.087 -20.309 -19.459 1.00 85.88 893 SER A CA 1
ATOM 7238 C C . SER A 1 893 ? 39.188 -20.075 -18.426 1.00 85.88 893 SER A C 1
ATOM 7240 O O . SER A 1 893 ? 40.290 -20.580 -18.615 1.00 85.88 893 SER A O 1
ATOM 7242 N N . ILE A 1 894 ? 38.911 -19.337 -17.345 1.00 89.38 894 ILE A N 1
ATOM 7243 C CA . ILE A 1 894 ? 39.864 -19.143 -16.241 1.00 89.38 894 ILE A CA 1
ATOM 7244 C C . ILE A 1 894 ? 40.107 -20.469 -15.520 1.00 89.38 894 ILE A C 1
ATOM 7246 O O . ILE A 1 894 ? 41.256 -20.824 -15.273 1.00 89.38 894 ILE A O 1
ATOM 7250 N N . PHE A 1 895 ? 39.047 -21.226 -15.228 1.00 88.62 895 PHE A N 1
ATOM 7251 C CA . PHE A 1 895 ? 39.178 -22.550 -14.624 1.00 88.62 895 PHE A CA 1
ATOM 7252 C C . PHE A 1 895 ? 40.015 -23.491 -15.500 1.00 88.62 895 PHE A C 1
ATOM 7254 O O . PHE A 1 895 ? 40.938 -24.133 -15.005 1.00 88.62 895 PHE A O 1
ATOM 7261 N N . ASN A 1 896 ? 39.752 -23.514 -16.809 1.00 88.19 896 ASN A N 1
ATOM 7262 C CA . ASN A 1 896 ? 40.520 -24.321 -17.752 1.00 88.19 896 ASN A CA 1
ATOM 7263 C C . ASN A 1 896 ? 41.986 -23.861 -17.839 1.00 88.19 896 ASN A C 1
ATOM 7265 O O . ASN A 1 896 ? 42.889 -24.685 -17.842 1.00 88.19 896 ASN A O 1
ATOM 7269 N N . PHE A 1 897 ? 42.245 -22.551 -17.832 1.00 89.44 897 PHE A N 1
ATOM 7270 C CA . PHE A 1 897 ? 43.609 -22.020 -17.800 1.00 89.44 897 PHE A CA 1
ATOM 7271 C C . PHE A 1 897 ? 44.366 -22.446 -16.534 1.00 89.44 897 PHE A C 1
ATOM 7273 O O . PHE A 1 897 ? 45.531 -22.832 -16.617 1.00 89.44 897 PHE A O 1
ATOM 7280 N N . ILE A 1 898 ? 43.706 -22.442 -15.371 1.00 89.81 898 ILE A N 1
ATOM 7281 C CA . ILE A 1 898 ? 44.295 -22.933 -14.118 1.00 89.81 898 ILE A CA 1
ATOM 7282 C C . ILE A 1 898 ? 44.568 -24.437 -14.220 1.00 89.81 898 ILE A C 1
ATOM 7284 O O . ILE A 1 898 ? 45.660 -24.870 -13.879 1.00 89.81 898 ILE A O 1
ATOM 7288 N N . ALA A 1 899 ? 43.621 -25.223 -14.736 1.00 88.31 899 ALA A N 1
ATOM 7289 C CA . ALA A 1 899 ? 43.779 -26.669 -14.889 1.00 88.31 899 ALA A CA 1
ATOM 7290 C C . ALA A 1 899 ? 44.914 -27.050 -15.857 1.00 88.31 899 ALA A C 1
ATOM 7292 O O . ALA A 1 899 ? 45.665 -27.983 -15.592 1.00 88.31 899 ALA A O 1
ATOM 7293 N N . VAL A 1 900 ? 45.060 -26.322 -16.965 1.00 90.19 900 VAL A N 1
ATOM 7294 C CA . VAL A 1 900 ? 46.145 -26.545 -17.932 1.00 90.19 900 VAL A CA 1
ATOM 7295 C C . VAL A 1 900 ? 47.487 -26.119 -17.346 1.00 90.19 900 VAL A C 1
ATOM 7297 O O . VAL A 1 900 ? 48.450 -26.871 -17.413 1.00 90.19 900 VAL A O 1
ATOM 7300 N N . SER A 1 901 ? 47.562 -24.953 -16.702 1.00 85.31 901 SER A N 1
ATOM 7301 C CA . SER A 1 901 ? 48.824 -24.497 -16.104 1.00 85.31 901 SER A CA 1
ATOM 7302 C C . SER A 1 901 ? 49.288 -25.392 -14.945 1.00 85.31 901 SER A C 1
ATOM 7304 O O . SER A 1 901 ? 50.482 -25.659 -14.826 1.00 85.31 901 SER A O 1
ATOM 7306 N N . THR A 1 902 ? 48.382 -25.940 -14.128 1.00 82.88 902 THR A N 1
ATOM 7307 C CA . THR A 1 902 ? 48.753 -26.954 -13.125 1.00 82.88 902 THR A CA 1
ATOM 7308 C C . THR A 1 902 ? 49.173 -28.272 -13.770 1.00 82.88 902 THR A C 1
ATOM 7310 O O . THR A 1 902 ? 50.164 -28.860 -13.343 1.00 82.88 902 THR A O 1
ATOM 7313 N N . HIS A 1 903 ? 48.482 -28.713 -14.822 1.00 81.44 903 HIS A N 1
ATOM 7314 C CA . HIS A 1 903 ? 48.866 -29.909 -15.568 1.00 81.44 903 HIS A CA 1
ATOM 7315 C C . HIS A 1 903 ? 50.251 -29.782 -16.213 1.00 81.44 903 HIS A C 1
ATOM 7317 O O . HIS A 1 903 ? 50.986 -30.759 -16.216 1.00 81.44 903 HIS A O 1
ATOM 7323 N N . ASP A 1 904 ? 50.629 -28.610 -16.724 1.00 76.69 904 ASP A N 1
ATOM 7324 C CA . ASP A 1 904 ? 51.910 -28.422 -17.417 1.00 76.69 904 ASP A CA 1
ATOM 7325 C C . ASP A 1 904 ? 53.081 -28.177 -16.448 1.00 76.69 904 ASP A C 1
ATOM 7327 O O . ASP A 1 904 ? 54.206 -28.595 -16.720 1.00 76.69 904 ASP A O 1
ATOM 7331 N N . THR A 1 905 ? 52.825 -27.562 -15.287 1.00 74.69 905 THR A N 1
ATOM 7332 C CA . THR A 1 905 ? 53.860 -27.319 -14.259 1.00 74.69 905 THR A CA 1
ATOM 7333 C C . THR A 1 905 ? 54.283 -28.577 -13.495 1.00 74.69 905 THR A C 1
ATOM 7335 O O . THR A 1 905 ? 55.442 -28.694 -13.105 1.00 74.69 905 THR A O 1
ATOM 7338 N N . VAL A 1 906 ? 53.384 -29.539 -13.265 1.00 69.75 906 VAL A N 1
ATOM 7339 C CA . VAL A 1 906 ? 53.704 -30.754 -12.488 1.00 69.75 906 VAL A CA 1
ATOM 7340 C C . VAL A 1 906 ? 54.738 -31.654 -13.196 1.00 69.75 906 VAL A C 1
ATOM 7342 O O . VAL A 1 906 ? 55.692 -32.080 -12.542 1.00 69.75 906 VAL A O 1
ATOM 7345 N N . PRO A 1 907 ? 54.632 -31.927 -14.511 1.00 68.38 907 PRO A N 1
ATOM 7346 C CA . PRO A 1 907 ? 55.656 -32.634 -15.269 1.00 68.38 907 PRO A CA 1
ATOM 7347 C C . PRO A 1 907 ? 56.951 -31.837 -15.407 1.00 68.38 907 PRO A C 1
ATOM 7349 O O . PRO A 1 907 ? 58.014 -32.438 -15.308 1.00 68.38 907 PRO A O 1
ATOM 7352 N N . SER A 1 908 ? 56.892 -30.513 -15.607 1.00 65.31 908 SER A N 1
ATOM 7353 C CA . SER A 1 908 ? 58.110 -29.707 -15.755 1.00 65.31 908 SER A CA 1
ATOM 7354 C C . SER A 1 908 ? 58.929 -29.683 -14.464 1.00 65.31 908 SER A C 1
ATOM 7356 O O . SER A 1 908 ? 60.128 -29.913 -14.512 1.00 65.31 908 SER A O 1
ATOM 7358 N N . ILE A 1 909 ? 58.281 -29.535 -13.300 1.00 65.25 909 ILE A N 1
ATOM 7359 C CA . ILE A 1 909 ? 58.951 -29.613 -11.990 1.00 65.25 909 ILE A CA 1
ATOM 7360 C C . ILE A 1 909 ? 59.534 -31.011 -11.750 1.00 65.25 909 ILE A C 1
ATOM 7362 O O . ILE A 1 909 ? 60.594 -31.131 -11.147 1.00 65.25 909 ILE A O 1
ATOM 7366 N N . ARG A 1 910 ? 58.863 -32.073 -12.214 1.00 59.19 910 ARG A N 1
ATOM 7367 C CA . ARG A 1 910 ? 59.365 -33.449 -12.087 1.00 59.19 910 ARG A CA 1
ATOM 7368 C C . ARG A 1 910 ? 60.613 -33.684 -12.941 1.00 59.19 910 ARG A C 1
ATOM 7370 O O . ARG A 1 910 ? 61.560 -34.275 -12.449 1.00 59.19 910 ARG A O 1
ATOM 7377 N N . ILE A 1 911 ? 60.620 -33.189 -14.179 1.00 64.12 911 ILE A N 1
ATOM 7378 C CA . ILE A 1 911 ? 61.774 -33.291 -15.082 1.00 64.12 911 ILE A CA 1
ATOM 7379 C C . ILE A 1 911 ? 62.943 -32.444 -14.558 1.00 64.12 911 ILE A C 1
ATOM 7381 O O . ILE A 1 911 ? 64.067 -32.935 -14.534 1.00 64.12 911 ILE A O 1
ATOM 7385 N N . ASP A 1 912 ? 62.677 -31.225 -14.077 1.00 58.31 912 ASP A N 1
ATOM 7386 C CA . ASP A 1 912 ? 63.710 -30.353 -13.505 1.00 58.31 912 ASP A CA 1
ATOM 7387 C C . ASP A 1 912 ? 64.285 -30.938 -12.193 1.00 58.31 912 ASP A C 1
ATOM 7389 O O . ASP A 1 912 ? 65.496 -30.903 -11.975 1.00 58.31 912 ASP A O 1
ATOM 7393 N N . ALA A 1 913 ? 63.448 -31.558 -11.348 1.00 58.56 913 ALA A N 1
ATOM 7394 C CA . ALA A 1 913 ? 63.893 -32.249 -10.134 1.00 58.56 913 ALA A CA 1
ATOM 7395 C C . ALA A 1 913 ? 64.727 -33.506 -10.433 1.00 58.56 913 ALA A C 1
ATOM 7397 O O . ALA A 1 913 ? 65.715 -33.749 -9.743 1.00 58.56 913 ALA A O 1
ATOM 7398 N N . ASP A 1 914 ? 64.371 -34.279 -11.464 1.00 54.53 914 ASP A N 1
ATOM 7399 C CA . ASP A 1 914 ? 65.163 -35.434 -11.901 1.00 54.53 914 ASP A CA 1
ATOM 7400 C C . ASP A 1 914 ? 66.536 -34.980 -12.456 1.00 54.53 914 ASP A C 1
ATOM 7402 O O . ASP A 1 914 ? 67.548 -35.621 -12.181 1.00 54.53 914 ASP A O 1
ATOM 7406 N N . THR A 1 915 ? 66.619 -33.822 -13.131 1.00 56.38 915 THR A N 1
ATOM 7407 C CA . THR A 1 915 ? 67.909 -33.251 -13.576 1.00 56.38 915 THR A CA 1
ATOM 7408 C C . THR A 1 915 ? 68.760 -32.655 -12.449 1.00 56.38 915 THR A C 1
ATOM 7410 O O . THR A 1 915 ? 69.988 -32.729 -12.512 1.00 56.38 915 THR A O 1
ATOM 7413 N N . ASP A 1 916 ? 68.142 -32.099 -11.401 1.00 51.34 916 ASP A N 1
ATOM 7414 C CA . ASP A 1 916 ? 68.868 -31.582 -10.234 1.00 51.34 916 ASP A CA 1
ATOM 7415 C C . ASP A 1 916 ? 69.424 -32.721 -9.356 1.00 51.34 916 ASP A C 1
ATOM 7417 O O . ASP A 1 916 ? 70.538 -32.597 -8.838 1.00 51.34 916 ASP A O 1
ATOM 7421 N N . ILE A 1 917 ? 68.714 -33.855 -9.242 1.00 52.53 917 ILE A N 1
ATOM 7422 C CA . ILE A 1 917 ? 69.185 -35.055 -8.521 1.00 52.53 917 ILE A CA 1
ATOM 7423 C C . ILE A 1 917 ? 70.410 -35.672 -9.216 1.00 52.53 917 ILE A C 1
ATOM 7425 O O . ILE A 1 917 ? 71.387 -35.984 -8.533 1.00 52.53 917 ILE A O 1
ATOM 7429 N N . ASP A 1 918 ? 70.414 -35.753 -10.550 1.00 47.78 918 ASP A N 1
ATOM 7430 C CA . ASP A 1 918 ? 71.562 -36.257 -11.321 1.00 47.78 918 ASP A CA 1
ATOM 7431 C C . ASP A 1 918 ? 72.803 -35.345 -11.212 1.00 47.78 918 ASP A C 1
ATOM 7433 O O . ASP A 1 918 ? 73.936 -35.810 -11.337 1.00 47.78 918 ASP A O 1
ATOM 7437 N N . SER A 1 919 ? 72.619 -34.050 -10.922 1.00 48.59 919 SER A N 1
ATOM 7438 C CA . SER A 1 919 ? 73.724 -33.089 -10.763 1.00 48.59 919 SER A CA 1
ATOM 7439 C C . SER A 1 919 ? 74.335 -33.043 -9.352 1.00 48.59 919 SER A C 1
ATOM 7441 O O . SER A 1 919 ? 75.462 -32.569 -9.188 1.00 48.59 919 SER A O 1
ATOM 7443 N N . GLN A 1 920 ? 73.629 -33.545 -8.327 1.00 44.06 920 GLN A N 1
ATOM 7444 C CA . GLN A 1 920 ? 74.103 -33.572 -6.933 1.00 44.06 920 GLN A CA 1
ATOM 7445 C C . GLN A 1 920 ? 74.558 -34.959 -6.445 1.00 44.06 920 GLN A C 1
ATOM 7447 O O . GLN A 1 920 ? 75.166 -35.049 -5.380 1.00 44.06 920 GLN A O 1
ATOM 7452 N N . SER A 1 921 ? 74.348 -36.034 -7.214 1.00 42.56 921 SER A N 1
ATOM 7453 C CA . SER A 1 921 ? 74.782 -37.394 -6.849 1.00 42.56 921 SER A CA 1
ATOM 7454 C C . SER A 1 921 ? 76.233 -37.750 -7.213 1.00 42.56 921 SER A C 1
ATOM 7456 O O . SER A 1 921 ? 76.635 -38.899 -7.035 1.00 42.56 921 SER A O 1
ATOM 7458 N N . GLU A 1 922 ? 77.041 -36.804 -7.705 1.00 42.75 922 GLU A N 1
ATOM 7459 C CA . GLU A 1 922 ? 78.439 -37.061 -8.107 1.00 42.75 922 GLU A CA 1
ATOM 7460 C C . GLU A 1 922 ? 79.499 -36.725 -7.036 1.00 42.75 922 GLU A C 1
ATOM 7462 O O . GLU A 1 922 ? 80.695 -36.865 -7.291 1.00 42.75 922 GLU A O 1
ATOM 7467 N N . PHE A 1 923 ? 79.103 -36.350 -5.811 1.00 45.09 923 PHE A N 1
ATOM 7468 C CA . PHE A 1 923 ? 80.047 -36.140 -4.705 1.00 45.09 923 PHE A CA 1
ATOM 7469 C C . PHE A 1 923 ? 79.656 -36.908 -3.430 1.00 45.09 923 PHE A C 1
ATOM 7471 O O . PHE A 1 923 ? 78.665 -36.610 -2.775 1.00 45.09 923 PHE A O 1
ATOM 7478 N N . GLU A 1 924 ? 80.512 -37.879 -3.094 1.00 45.19 924 GLU A N 1
ATOM 7479 C CA . GLU A 1 924 ? 80.639 -38.602 -1.816 1.00 45.19 924 GLU A CA 1
ATOM 7480 C C . GLU A 1 924 ? 79.471 -39.486 -1.343 1.00 45.19 924 GLU A C 1
ATOM 7482 O O . GLU A 1 924 ? 78.730 -39.140 -0.429 1.00 45.19 924 GLU A O 1
ATOM 7487 N N . ILE A 1 925 ? 79.444 -40.741 -1.815 1.00 37.97 925 ILE A N 1
ATOM 7488 C CA . ILE A 1 925 ? 79.000 -41.876 -0.985 1.00 37.97 925 ILE A CA 1
ATOM 7489 C C . ILE A 1 925 ? 80.004 -43.030 -1.127 1.00 37.97 925 ILE A C 1
ATOM 7491 O O . ILE A 1 925 ? 79.854 -43.938 -1.943 1.00 37.97 925 ILE A O 1
ATOM 7495 N N . THR A 1 926 ? 81.050 -42.998 -0.302 1.00 45.38 926 THR A N 1
ATOM 7496 C CA . THR A 1 926 ? 81.843 -44.182 0.049 1.00 45.38 926 THR A CA 1
ATOM 7497 C C . THR A 1 926 ? 81.073 -45.047 1.053 1.00 45.38 926 THR A C 1
ATOM 7499 O O . THR A 1 926 ? 80.763 -44.612 2.157 1.00 45.38 926 THR A O 1
ATOM 7502 N N . ASP A 1 927 ? 80.785 -46.278 0.635 1.00 45.28 927 ASP A N 1
ATOM 7503 C CA . ASP A 1 927 ? 80.586 -47.520 1.406 1.00 45.28 927 ASP A CA 1
ATOM 7504 C C . ASP A 1 927 ? 79.533 -47.652 2.532 1.00 45.28 927 ASP A C 1
ATOM 7506 O O . ASP A 1 927 ? 79.224 -48.788 2.900 1.00 45.28 927 ASP A O 1
ATOM 7510 N N . ASP A 1 928 ? 78.874 -46.596 3.018 1.00 47.47 928 ASP A N 1
ATOM 7511 C CA . ASP A 1 928 ? 77.923 -46.746 4.143 1.00 47.47 928 ASP A CA 1
ATOM 7512 C C . ASP A 1 928 ? 76.443 -46.985 3.752 1.00 47.47 928 ASP A C 1
ATOM 7514 O O . ASP A 1 928 ? 75.658 -47.472 4.574 1.00 47.47 928 ASP A O 1
ATOM 7518 N N . MET A 1 929 ? 76.033 -46.779 2.490 1.00 41.47 929 MET A N 1
ATOM 7519 C CA . MET A 1 929 ? 74.638 -47.033 2.061 1.00 41.47 929 MET A CA 1
ATOM 7520 C C . MET A 1 929 ? 74.297 -48.501 1.758 1.00 41.47 929 MET A C 1
ATOM 7522 O O . MET A 1 929 ? 73.118 -48.850 1.710 1.00 41.47 929 MET A O 1
ATOM 7526 N N . LYS A 1 930 ? 75.277 -49.414 1.686 1.00 41.88 930 LYS A N 1
ATOM 7527 C CA . LYS A 1 930 ? 74.989 -50.859 1.537 1.00 41.88 930 LYS A CA 1
ATOM 7528 C C . LYS A 1 930 ? 74.429 -51.520 2.802 1.00 41.88 930 LYS A C 1
ATOM 7530 O O . LYS A 1 930 ? 73.923 -52.638 2.735 1.00 41.88 930 LYS A O 1
ATOM 7535 N N . LYS A 1 931 ? 74.472 -50.847 3.959 1.00 42.66 931 LYS A N 1
ATOM 7536 C CA . LYS A 1 931 ? 73.886 -51.359 5.214 1.00 42.66 931 LYS A CA 1
ATOM 7537 C C . LYS A 1 931 ? 72.433 -50.936 5.452 1.00 42.66 931 LYS A C 1
ATOM 7539 O O . LYS A 1 931 ? 71.788 -51.525 6.318 1.00 42.66 931 LYS A O 1
ATOM 7544 N N . ILE A 1 932 ? 71.901 -49.971 4.696 1.00 46.69 932 ILE A N 1
ATOM 7545 C CA . ILE A 1 932 ? 70.531 -49.460 4.891 1.00 46.69 932 ILE A CA 1
ATOM 7546 C C . ILE A 1 932 ? 69.531 -50.126 3.928 1.00 46.69 932 ILE A C 1
ATOM 7548 O O . ILE A 1 932 ? 68.406 -50.420 4.337 1.00 46.69 932 ILE A O 1
ATOM 7552 N N . GLU A 1 933 ? 69.944 -50.507 2.715 1.00 43.25 933 GLU A N 1
ATOM 7553 C CA . GLU A 1 933 ? 69.071 -51.205 1.750 1.00 43.25 933 GLU A CA 1
ATOM 7554 C C . GLU A 1 933 ? 68.628 -52.610 2.194 1.00 43.25 933 GLU A C 1
ATOM 7556 O O . GLU A 1 933 ? 67.528 -53.043 1.856 1.00 43.25 933 GLU A O 1
ATOM 7561 N N . MET A 1 934 ? 69.388 -53.303 3.050 1.00 41.72 934 MET A N 1
ATOM 7562 C CA . MET A 1 934 ? 68.934 -54.590 3.601 1.00 41.72 934 MET A CA 1
ATOM 7563 C C . MET A 1 934 ? 67.859 -54.465 4.692 1.00 41.72 934 MET A C 1
ATOM 7565 O O . MET A 1 934 ? 67.219 -55.463 5.015 1.00 41.72 934 MET A O 1
ATOM 7569 N N . LYS A 1 935 ? 67.624 -53.272 5.259 1.00 42.94 935 LYS A N 1
ATOM 7570 C CA . LYS A 1 935 ? 66.588 -53.068 6.291 1.00 42.94 935 LYS A CA 1
ATOM 7571 C C . LYS A 1 935 ? 65.265 -52.516 5.757 1.00 42.94 935 LYS A C 1
ATOM 7573 O O . LYS A 1 935 ? 64.278 -52.577 6.486 1.00 42.94 935 LYS A O 1
ATOM 7578 N N . ARG A 1 936 ? 65.212 -52.023 4.514 1.00 36.84 936 ARG A N 1
ATOM 7579 C CA . ARG A 1 936 ? 63.992 -51.430 3.931 1.00 36.84 936 ARG A CA 1
ATOM 7580 C C . ARG A 1 936 ? 63.112 -52.430 3.166 1.00 36.84 936 ARG A C 1
ATOM 7582 O O . ARG A 1 936 ? 61.912 -52.210 3.077 1.00 36.84 936 ARG A O 1
ATOM 7589 N N . SER A 1 937 ? 63.652 -53.580 2.745 1.00 40.62 937 SER A N 1
ATOM 7590 C CA . SER A 1 937 ? 62.877 -54.624 2.038 1.00 40.62 937 SER A CA 1
ATOM 7591 C C . SER A 1 937 ? 61.824 -55.358 2.889 1.00 40.62 937 SER A C 1
ATOM 7593 O O . SER A 1 937 ? 61.056 -56.147 2.353 1.00 40.62 937 SER A O 1
ATOM 7595 N N . ASN A 1 938 ? 61.736 -55.076 4.196 1.00 40.91 938 ASN A N 1
ATOM 7596 C CA . ASN A 1 938 ? 60.761 -55.700 5.098 1.00 40.91 938 ASN A CA 1
ATOM 7597 C C . ASN A 1 938 ? 59.582 -54.791 5.503 1.00 40.91 938 ASN A C 1
ATOM 7599 O O . ASN A 1 938 ? 58.783 -55.222 6.333 1.00 40.91 938 ASN A O 1
ATOM 7603 N N . HIS A 1 939 ? 59.444 -53.567 4.962 1.00 43.19 939 HIS A N 1
ATOM 7604 C CA . HIS A 1 939 ? 58.374 -52.645 5.397 1.00 43.19 939 HIS A CA 1
ATOM 7605 C C . HIS A 1 939 ? 57.421 -52.100 4.314 1.00 43.19 939 HIS A C 1
ATOM 7607 O O . HIS A 1 939 ? 56.408 -51.512 4.679 1.00 43.19 939 HIS A O 1
ATOM 7613 N N . GLU A 1 940 ? 57.650 -52.347 3.023 1.00 42.03 940 GLU A N 1
ATOM 7614 C CA . GLU A 1 940 ? 56.799 -51.850 1.918 1.00 42.03 940 GLU A CA 1
ATOM 7615 C C . GLU A 1 940 ? 55.791 -52.900 1.418 1.00 42.03 940 GLU A C 1
ATOM 7617 O O . GLU A 1 940 ? 55.774 -53.255 0.247 1.00 42.03 940 GLU A O 1
ATOM 7622 N N . ASN A 1 941 ? 54.947 -53.426 2.309 1.00 41.06 941 ASN A N 1
ATOM 7623 C CA . ASN A 1 941 ? 53.851 -54.325 1.909 1.00 41.06 941 ASN A CA 1
ATOM 7624 C C . ASN A 1 941 ? 52.476 -53.946 2.488 1.00 41.06 941 ASN A C 1
ATOM 7626 O O . ASN A 1 941 ? 51.567 -54.763 2.410 1.00 41.06 941 ASN A O 1
ATOM 7630 N N . ASN A 1 942 ? 52.293 -52.743 3.058 1.00 39.28 942 ASN A N 1
ATOM 7631 C CA . ASN A 1 942 ? 51.044 -52.411 3.770 1.00 39.28 942 ASN A CA 1
ATOM 7632 C C . ASN A 1 942 ? 50.336 -51.079 3.438 1.00 39.28 942 ASN A C 1
ATOM 7634 O O . ASN A 1 942 ? 49.245 -50.896 3.964 1.00 39.28 942 ASN A O 1
ATOM 7638 N N . ASP A 1 943 ? 50.837 -50.195 2.562 1.00 39.03 943 ASP A N 1
ATOM 7639 C CA . ASP A 1 943 ? 50.265 -48.829 2.445 1.00 39.03 943 ASP A CA 1
ATOM 7640 C C . ASP A 1 943 ? 49.730 -48.418 1.046 1.00 39.03 943 ASP A C 1
ATOM 7642 O O . ASP A 1 943 ? 49.467 -47.240 0.808 1.00 39.03 943 ASP A O 1
ATOM 7646 N N . GLU A 1 944 ? 49.489 -49.350 0.113 1.00 37.50 944 GLU A N 1
ATOM 7647 C CA . GLU A 1 944 ? 48.963 -49.026 -1.238 1.00 37.50 944 GLU A CA 1
ATOM 7648 C C . GLU A 1 944 ? 47.422 -48.919 -1.365 1.00 37.50 944 GLU A C 1
ATOM 7650 O O . GLU A 1 944 ? 46.898 -48.848 -2.475 1.00 37.50 944 GLU A O 1
ATOM 7655 N N . GLU A 1 945 ? 46.654 -48.833 -0.270 1.00 37.62 945 GLU A N 1
ATOM 7656 C CA . GLU A 1 945 ? 45.177 -48.899 -0.340 1.00 37.62 945 GLU A CA 1
ATOM 7657 C C . GLU A 1 945 ? 44.395 -47.614 0.017 1.00 37.62 945 GLU A C 1
ATOM 7659 O O . GLU A 1 945 ? 43.202 -47.691 0.307 1.00 37.62 945 GLU A O 1
ATOM 7664 N N . GLN A 1 946 ? 44.989 -46.408 -0.029 1.00 35.56 946 GLN A N 1
ATOM 7665 C CA . GLN A 1 946 ? 44.291 -45.203 0.480 1.00 35.56 946 GLN A CA 1
ATOM 7666 C C . GLN A 1 946 ? 44.199 -43.938 -0.392 1.00 35.56 946 GLN A C 1
ATOM 7668 O O . GLN A 1 946 ? 43.761 -42.908 0.114 1.00 35.56 946 GLN A O 1
ATOM 7673 N N . TYR A 1 947 ? 44.482 -43.984 -1.700 1.00 33.44 947 TYR A N 1
ATOM 7674 C CA . TYR A 1 947 ? 44.363 -42.787 -2.565 1.00 33.44 947 TYR A CA 1
ATOM 7675 C C . TYR A 1 947 ? 43.482 -42.937 -3.816 1.00 33.44 947 TYR A C 1
ATOM 7677 O O . TYR A 1 947 ? 43.647 -42.222 -4.800 1.00 33.44 947 TYR A O 1
ATOM 7685 N N . TYR A 1 948 ? 42.460 -43.791 -3.755 1.00 36.16 948 TYR A N 1
ATOM 7686 C CA . TYR A 1 948 ? 41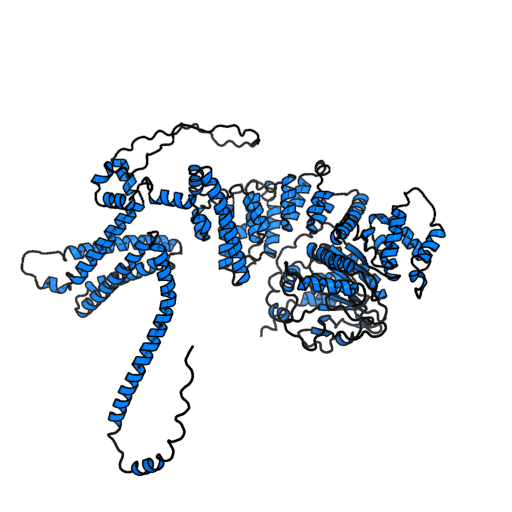.287 -43.672 -4.623 1.00 36.16 948 TYR A CA 1
ATOM 7687 C C . TYR A 1 948 ? 40.076 -43.363 -3.755 1.00 36.16 948 TYR A C 1
ATOM 7689 O O . TYR A 1 948 ? 39.540 -44.282 -3.158 1.00 36.16 948 TYR A O 1
ATOM 7697 N N . ILE A 1 949 ? 39.660 -42.092 -3.674 1.00 37.00 949 ILE A N 1
ATOM 7698 C CA . ILE A 1 949 ? 38.264 -41.641 -3.509 1.00 37.00 949 ILE A CA 1
ATOM 7699 C C . ILE A 1 949 ? 38.240 -40.101 -3.417 1.00 37.00 949 ILE A C 1
ATOM 7701 O O . ILE A 1 949 ? 38.925 -39.485 -2.605 1.00 37.00 949 ILE A O 1
ATOM 7705 N N . THR A 1 950 ? 37.338 -39.507 -4.204 1.00 34.53 950 THR A N 1
ATOM 7706 C CA . THR A 1 950 ? 36.855 -38.109 -4.184 1.00 34.53 950 THR A CA 1
ATOM 7707 C C . THR A 1 950 ? 37.647 -37.067 -4.976 1.00 34.53 950 THR A C 1
ATOM 7709 O O . THR A 1 950 ? 38.493 -36.369 -4.440 1.00 34.53 950 THR A O 1
ATOM 7712 N N . LEU A 1 951 ? 37.237 -36.857 -6.229 1.00 30.41 951 LEU A N 1
ATOM 7713 C CA . LEU A 1 951 ? 36.844 -35.528 -6.721 1.00 30.41 951 LEU A CA 1
ATOM 7714 C C . LEU A 1 951 ? 35.977 -35.708 -7.975 1.00 30.41 951 LEU A C 1
ATOM 7716 O O . LEU A 1 951 ? 36.421 -35.645 -9.116 1.00 30.41 951 LEU A O 1
ATOM 7720 N N . ARG A 1 952 ? 34.700 -35.998 -7.718 1.00 32.75 952 ARG A N 1
ATOM 7721 C CA . ARG A 1 952 ? 33.597 -35.824 -8.660 1.00 32.75 952 ARG A CA 1
ATOM 7722 C C . ARG A 1 952 ? 32.603 -34.900 -7.967 1.00 32.75 952 ARG A C 1
ATOM 7724 O O . ARG A 1 952 ? 31.797 -35.389 -7.185 1.00 32.75 952 ARG A O 1
ATOM 7731 N N . PHE A 1 953 ? 32.737 -33.598 -8.195 1.00 31.08 953 PHE A N 1
ATOM 7732 C CA . PHE A 1 953 ? 31.673 -32.595 -8.133 1.00 31.08 953 PHE A CA 1
ATOM 7733 C C . PHE A 1 953 ? 32.115 -31.363 -8.910 1.00 31.08 953 PHE A C 1
ATOM 7735 O O . PHE A 1 953 ? 33.239 -30.885 -8.638 1.00 31.08 953 PHE A O 1
#

Foldseek 3Di:
DVPPPPPPCPVLVVLLVVQQFDDDPNDTGGFPFWAWEFEADPDADQQTFTATEGEHAPPGDLLSVLLCCCAVVVQDQFLEEEEEDADQAADDDDPLLLVQCLVQVVLLCVLRLYEYEYQQFCHHPVVSNLVSQVCVVVPDPPPLARRAYEHEWELLLAPPSVQSDDPDSPPPRSYTYDYDDPADVLHTHGRNRHRYYYYYYDPDSDRLSCLVVSVVSLVSSQDCVSNQVHPLSNLVNSVCRSSHNGPNCVVVVPPPSPASPDADGQPDLDPGTRAYEYEYAHHDPSSLVSVLVCLVVLHAYEQEDPSYAPSVLLVVLLVVLVPPPPPDPDDPPVVVVVVCCVVRVVQVVDPDRDDPVNVSSSSVSCNVRVLRYFYDDCPDPPQVNRVSVSRLSNRLSSVQVVCVVVVNDDLLVNLSSCLSSLVLVCCVPPSVDPVCLVVDDLVSLLVSLLSSLLSLNVSSNVVSVVSPNDLLQDWPQSLLSLQQSLLSQFPFDQPPDPSNPRSGPVVVCVSVVFDDDDDDPPDPRGRDRNGLLRLVSSLVSCLRNVSLSSNVVSLVVHPCNLQSLLVSLLSLLVSLVVDPDPVSNVVSVVSSLVSLVSNLVVLLVVCVVPLVVSLVSQPFQDVSGRSDRSVVSCVSSVSVSNCPRPSNVVSVVCQQQPQWDPPDDPLLVVLLVCLVPVVCQVVDPGGDQDFDDDPPDDDDDDDDDDDDDDPPPPDDDDPPDDTDGDDDDSVVSVVRSVVHNNSVLSVVLVLLVVLLVLLVCCLPPPLDAPVVVVVVPDDDDDDDRPPSVVVNVVSVVVVLVVLVVVQVVVVVVPCQVVDPLNVLSVLLVVLQVQLVVLSVDRDPVSSVVSSVSSVVSSVSSVVSSLVSLCPPPPRNVVSVVVVVVVVVVVVVVVVVVVVVVVVVVVVVVVVVVVVVVVVPPPDDDDDDVVVVVVVPVPPPPPPPPPPDDDDDD

Secondary structure (DSSP, 8-state):
--STT--S-HHHHHHHHHT--EEETTEEE----EEEEEES-SS--TT--EEEEEEEETTS-HHHHHHHHHHTS-PPPPS-EEEEEE-SS--PPPHHHHHHHHHHHHHHHHHTTPEEEE--BSSTHHHHHHHHHHHHHHH--SS-----EEEEEETTTBTTGGGG--S-TT-TT-EEEE---PPPTT-BPBPTT-SEEEEEE-SS--GGGGHHHHHHHHHHTT-GGGGGGGHHHHHHHHHHHTT---TTHHHHGGGTGGG-TTPPPPPPS-SSPPPEEEEEES--HHHHHHHHHHHHTT--EEEETTS-HHHHHHHHHHHHHHHS-TT------HHHHHHHHHH-GGGTT-SSPPPHHHHHHHHHHHHHTGGGEEEE-TTSGGGTT-HHHHHHHHHHHHHHHHHHHTT---HHHHHHHHHHTT-HHHIIIIIS-HHHHTT--HHHHHHHHHHHHHHT-HHHHHHHHHTT--GGG--HHHHHHHHHHHHHH--S--TTS-TTS--SHHHHHHHTTPPPP---TTS-TTS---THHHHHHHHHHHHHTT-HHHHHHHHHHSS-TTHHHHHHHHHHHHHHHH---HHHHHHHHHHHHHHHHHHHHHHHHHHHH-HHHHHHHTSS-BGGGTTB-HHHHHHHTT-HHHHTSHHHHHHHHHHHHTTB-TTSTTHHHHHHHHHH-GGGTTTS--BPPP--------------------TT--------------PPPHHHHHHHHHHSHHHHHHHHHHHHHHHHHHHHHIIIII---TTHHHHS--SS--S-S-HHHHHHHHHHHHHHHHHHHHHHHHHTTT-STT-HHHHHHHHHHHHHHHHHHHHTS--HHHHHHHHHHHHHHHHHHHHHTHHHHTTSTTTHHHHHHHHHHHHHHHHHHHHHHHHHHHHHHHHHHHHHHHHHHHHHTTS---SSGGGTHHHHTTT-SS--SSS------